Protein 7FDP (pdb70)

Secondary structure (DSSP, 8-state):
--S----S-SS---SSHHHHHHHHH--TT--SHHHHHHHHHHHHS-TTS--HHHHHHHHHGGGS-HHHHHHHHHHIIIIIHHHHHHHHHHHHHHHHSTT-HHHHHHHHHHHHHTTTGGGGGSSS-HHHHHHTHHHHHHHHHHHHHHHHHHHHTHHHHT--HHHHHHHHHHHHHHHHHHHHHHHHHHHHHHHHHHHSS-TTTHHHHHHHHHHHHIIIIIHHHHHHHHHHHHT-SSS------EEE---EE---HHHHHHHHS-GGG--TTTSPPEETTEEPPEEEEEEEEEEETTEEEEEEEEEEETT--EEEEE---SEEEEEE-TTPPEEEEEEE-SSS--EEEEEETTS-EEEEE--SSS-EEEE---SSEEEEEEEEE---GGGTTS--EEEEEEEE--/--S----S-SS---SSHHHHHHHHH-STT--SHHHHHHHHHHHHS-TTS--HHHHHHHHHGGGS-HHHHHHHHHHIIIIIHHHHHHHHHHHHHHHHSTT-HHHHHHHHHHHHHTTTGGGGGSSS-HHHHHHTHHHHHHHHHHHHHHHHHHHHTHHHHT--HHHHHHHHHHHHHHHHHHHHHHHHHHHHHHHHHHHHS-TTTHHHHHHHHHHHHIIIIIHHHHHHHHHHHHT-SSS------EEE---EE---HHHHHHHTS-GGG--TTTSPPEETTEEPPEEEEEEEEEEETTEEEEEEEEEEETTS-EEEEE---SEEEEEE-TTPPEEEEEEE-SSS--EEEEEETTS-EEEEE--SSS-EEEE---SSEEEEEEEEE---GGGTTS--EEEEEEEE---

Foldseek 3Di:
DFADDALEDQAFADLLLQVVQLQLAFPLVDPFLLVLLVVLLCRQPNPPDHGSLVVLCVRTVVRDDDVVSVLSVVCCVPVVVVLSVLSNVLSVCCVVPVADPVSLVSLLVSLVVLQCPLVSLQVDPLSSSLHCLLVSLVSLVSNLSSLLSCLVVVVRHVDDPVSNVVSLVSLVVSLVVQLVVLVVSLVVQLVSLCPRHDPQCSLQSLLSSQQSSQVRGVQSSQSSVVCSVVSGSGHNGFGLGKHKHGKPDGDDPVSNVQSNPPPVPHDPQQRADDDPNDGWAWFKKKWAWDADPNFTFTQWMWTATPVRDIDTAGFHHPDIDMDTCVPWFFAKWKFADDQATQKIKTATPVGDIDIGHDHPDPHMDMRHHDDFKTFRHKHWHDPDPVVPRGIRIMMTMIGGHD/DQADDAQEDQAAADLLLQVVLLQLQFVLVDDFLLVQLVVLLCRQPNPPDHGSLVVLCVRGVVRDDDVVSVLSVVCCVPPVVCLSVLSNVLSVCCVVDWLDPVSLVSLLVSLVVLQCPLVSQQPDDLSSSLHCLLVSLSSLCSNLSSLLSCLVVCVRNVDDPVSNVVSLVSLVVSLVVQQVVLVVSLVVQLVSLCPRHDPFCSLQSLLSSQQSSQVRPVQSSQSSVCCSVVSGSGHNGFGLGKRKHGKPDGDDPVSSVQSPPPPVPHDPQQRADDDPNHGWAWFKKKWDWDADPNFTFTQWIWTATPVRDIDIAGFDHPDIDMDTCVPWFFAKWKFADDQATAKIWTATPVGDIDIGHDHPDPHMDMRHHDDFKTFRHKHWHCPDPVVPRTIRIMMTMIGGHHD

Structure (mmCIF, N/CA/C/O backbone):
data_7FDP
#
_entry.id   7FDP
#
_cell.length_a   73.802
_cell.length_b   89.274
_cell.length_c   124.657
_cell.angle_alpha   90.000
_cell.angle_beta   90.000
_cell.angle_gamma   90.000
#
_symmetry.space_group_name_H-M   'P 21 21 21'
#
loop_
_entity.id
_entity.type
_entity.pdbx_description
1 polymer 'Insecticidal protein'
2 water water
#
loop_
_atom_site.group_PDB
_atom_site.id
_atom_site.type_symbol
_atom_site.label_atom_id
_atom_site.label_alt_id
_atom_site.label_comp_id
_atom_site.label_asym_id
_atom_site.label_entity_id
_atom_site.label_seq_id
_atom_site.pdbx_PDB_ins_code
_atom_site.Cartn_x
_atom_site.Cartn_y
_atom_site.Cartn_z
_atom_site.occupancy
_atom_site.B_iso_or_equiv
_atom_site.auth_seq_id
_atom_site.auth_comp_id
_atom_site.auth_asym_id
_atom_site.auth_atom_id
_atom_site.pdbx_PDB_model_num
ATOM 1 N N . ALA A 1 14 ? 3.35372 -22.52462 21.35994 1.000 50.26276 14 ALA A N 1
ATOM 2 C CA . ALA A 1 14 ? 1.95243 -22.90184 21.46821 1.000 48.27356 14 ALA A CA 1
ATOM 3 C C . ALA A 1 14 ? 1.27378 -22.15045 22.60749 1.000 56.20749 14 ALA A C 1
ATOM 4 O O . ALA A 1 14 ? 0.65928 -21.11202 22.38856 1.000 65.69402 14 ALA A O 1
ATOM 6 N N . ASN A 1 15 ? 1.39190 -22.67289 23.82320 1.000 48.68935 15 ASN A N 1
ATOM 7 C CA . ASN A 1 15 ? 0.68470 -22.12172 24.97245 1.000 50.88843 15 ASN A CA 1
ATOM 8 C C . ASN A 1 15 ? 1.59314 -21.68442 26.11180 1.000 42.04141 15 ASN A C 1
ATOM 9 O O . ASN A 1 15 ? 1.49895 -20.52572 26.52899 1.000 45.16613 15 ASN A O 1
ATOM 14 N N . GLU A 1 16 ? 2.46245 -22.56878 26.63320 1.000 35.74316 16 GLU A N 1
ATOM 15 C CA . GLU A 1 16 ? 3.29726 -22.23004 27.78693 1.000 31.95080 16 GLU A CA 1
ATOM 16 C C . GLU A 1 16 ? 4.20708 -21.05351 27.46451 1.000 28.76413 16 GLU A C 1
ATOM 17 O O . GLU A 1 16 ? 5.06339 -21.13456 26.57539 1.000 24.80316 16 GLU A O 1
ATOM 23 N N . TYR A 1 17 ? 4.05314 -19.97790 28.22573 1.000 24.82141 17 TYR A N 1
ATOM 24 C CA . TYR A 1 17 ? 4.80066 -18.76370 27.94756 1.000 24.20835 17 TYR A CA 1
ATOM 25 C C . TYR A 1 17 ? 6.29381 -18.95327 28.19483 1.000 21.80434 17 TYR A C 1
ATOM 26 O O . TYR A 1 17 ? 6.71160 -19.64898 29.12617 1.000 22.70352 17 TYR A O 1
ATOM 35 N N . ALA A 1 18 ? 7.09623 -18.29821 27.35811 1.000 21.15336 18 ALA A N 1
ATOM 36 C CA . ALA A 1 18 ? 8.54701 -18.28814 27.48273 1.000 22.91867 18 ALA A CA 1
ATOM 37 C C . ALA A 1 18 ? 9.03758 -16.88359 27.17362 1.000 19.40858 18 ALA A C 1
ATOM 38 O O . ALA A 1 18 ? 8.62104 -16.28818 26.17632 1.000 18.84640 18 ALA A O 1
ATOM 40 N N . VAL A 1 19 ? 9.90353 -16.35237 28.04081 1.000 23.25128 19 VAL A N 1
ATOM 41 C CA . VAL A 1 19 ? 10.39381 -14.98812 27.87456 1.000 17.68503 19 VAL A CA 1
ATOM 42 C C . VAL A 1 19 ? 11.13367 -14.87096 26.55072 1.000 18.67644 19 VAL A C 1
ATOM 43 O O . VAL A 1 19 ? 11.95764 -15.72525 26.19806 1.000 17.65887 19 VAL A O 1
ATOM 47 N N . LYS A 1 20 ? 10.82826 -13.81283 25.80162 1.000 17.42195 20 LYS A N 1
ATOM 48 C CA . LYS A 1 20 ? 11.36468 -13.61387 24.46313 1.000 19.05703 20 LYS A CA 1
ATOM 49 C C . LYS A 1 20 ? 12.47164 -12.57036 24.40592 1.000 17.67337 20 LYS A C 1
ATOM 50 O O . LYS A 1 20 ? 12.98858 -12.29722 23.31697 1.000 18.26398 20 LYS A O 1
ATOM 56 N N . THR A 1 21 ? 12.84786 -11.98023 25.54104 1.000 17.10525 21 THR A N 1
ATOM 57 C CA . THR A 1 21 ? 13.85194 -10.92226 25.56315 1.000 17.73053 21 THR A CA 1
ATOM 58 C C . THR A 1 21 ? 14.98649 -11.25810 26.52437 1.000 20.57559 21 THR A C 1
ATOM 59 O O . THR A 1 21 ? 15.06410 -12.38004 27.03572 1.000 19.74449 21 THR A O 1
ATOM 63 N N . SER A 1 22 ? 15.85552 -10.28266 26.78456 1.000 17.99965 22 SER A N 1
ATOM 64 C CA . SER A 1 22 ? 17.06671 -10.52713 27.55765 1.000 23.19238 22 SER A CA 1
ATOM 65 C C . SER A 1 22 ? 16.74184 -10.94742 28.98589 1.000 19.82544 22 SER A C 1
ATOM 66 O O . SER A 1 22 ? 15.80101 -10.44157 29.60304 1.000 21.16994 22 SER A O 1
ATOM 69 N N . ALA A 1 23 ? 17.53936 -11.88098 29.51388 1.000 19.60420 23 ALA A N 1
ATOM 70 C CA . ALA A 1 23 ? 17.35882 -12.30746 30.89776 1.000 24.26221 23 ALA A CA 1
ATOM 71 C C . ALA A 1 23 ? 17.68823 -11.18936 31.87788 1.000 23.87580 23 ALA A C 1
ATOM 72 O O . ALA A 1 23 ? 17.09855 -11.12456 32.96235 1.000 27.07015 23 ALA A O 1
ATOM 74 N N . LEU A 1 24 ? 18.61352 -10.30699 31.51752 1.000 22.61598 24 LEU A N 1
ATOM 75 C CA . LEU A 1 24 ? 19.00863 -9.17702 32.34356 1.000 22.85866 24 LEU A CA 1
ATOM 76 C C . LEU A 1 24 ? 18.52997 -7.87835 31.70719 1.000 22.55246 24 LEU A C 1
ATOM 77 O O . LEU A 1 24 ? 18.08239 -7.84693 30.55905 1.000 29.74388 24 LEU A O 1
ATOM 82 N N . GLU A 1 25 ? 18.63534 -6.79520 32.46945 1.000 21.40637 25 GLU A N 1
ATOM 83 C CA . GLU A 1 25 ? 18.09413 -5.50346 32.07139 1.000 21.06474 25 GLU A CA 1
ATOM 84 C C . GLU A 1 25 ? 19.21796 -4.59687 31.58614 1.000 23.02615 25 GLU A C 1
ATOM 85 O O . GLU A 1 25 ? 20.26382 -4.48807 32.23527 1.000 23.36104 25 GLU A O 1
ATOM 91 N N . TRP A 1 26 ? 18.98783 -3.94025 30.45255 1.000 19.00657 26 TRP A N 1
ATOM 92 C CA . TRP A 1 26 ? 20.00869 -3.15825 29.77437 1.000 21.99303 26 TRP A CA 1
ATOM 93 C C . TRP A 1 26 ? 19.34436 -1.95132 29.13373 1.000 21.66343 26 TRP A C 1
ATOM 94 O O . TRP A 1 26 ? 18.12990 -1.92780 28.92805 1.000 20.36424 26 TRP A O 1
ATOM 105 N N . ASP A 1 27 ? 20.15692 -0.95282 28.80091 1.000 22.37862 27 ASP A N 1
ATOM 106 C CA . ASP A 1 27 ? 19.66444 0.22465 28.09435 1.000 20.90961 27 ASP A CA 1
ATOM 107 C C . ASP A 1 27 ? 20.80526 0.83303 27.29825 1.000 21.33233 27 ASP A C 1
ATOM 108 O O . ASP A 1 27 ? 21.78515 1.30644 27.88031 1.000 24.69970 27 ASP A O 1
ATOM 113 N N . VAL A 1 28 ? 20.67209 0.81464 25.97306 1.000 20.17268 28 VAL A N 1
ATOM 114 C CA . VAL A 1 28 ? 21.63944 1.46672 25.09884 1.000 22.87990 28 VAL A CA 1
ATOM 115 C C . VAL A 1 28 ? 21.27025 2.92852 24.85790 1.000 22.85410 28 VAL A C 1
ATOM 116 O O . VAL A 1 28 ? 22.13761 3.73202 24.47986 1.000 22.01802 28 VAL A O 1
ATOM 120 N N . THR A 1 29 ? 20.02132 3.30867 25.12159 1.000 22.59218 29 THR A N 1
ATOM 121 C CA . THR A 1 29 ? 19.53147 4.65122 24.84961 1.000 20.98025 29 THR A CA 1
ATOM 122 C C . THR A 1 29 ? 19.51272 5.50643 26.11917 1.000 20.16007 29 THR A C 1
ATOM 123 O O . THR A 1 29 ? 18.91911 6.58910 26.13213 1.000 23.33171 29 THR A O 1
ATOM 127 N N . ASP A 1 30 ? 20.17643 5.05240 27.18725 1.000 23.32233 30 ASP A N 1
ATOM 128 C CA . ASP A 1 30 ? 20.11266 5.77205 28.45674 1.000 23.72036 30 ASP A CA 1
ATOM 129 C C . ASP A 1 30 ? 20.83424 7.11394 28.39570 1.000 23.11479 30 ASP A C 1
ATOM 130 O O . ASP A 1 30 ? 20.42360 8.06345 29.07214 1.000 20.83746 30 ASP A O 1
ATOM 135 N N . ILE A 1 31 ? 21.90744 7.21394 27.60846 1.000 22.44822 31 ILE A N 1
ATOM 136 C CA . ILE A 1 31 ? 22.58763 8.49724 27.45382 1.000 25.41346 31 ILE A CA 1
ATOM 137 C C . ILE A 1 31 ? 21.67294 9.50338 26.76440 1.000 23.93392 31 ILE A C 1
ATOM 138 O O . ILE A 1 31 ? 21.65087 10.68971 27.11621 1.000 22.93661 31 ILE A O 1
ATOM 143 N N . VAL A 1 32 ? 20.89035 9.04321 25.78676 1.000 22.64632 32 VAL A N 1
ATOM 144 C CA . VAL A 1 32 ? 19.93337 9.92124 25.11893 1.000 21.89651 32 VAL A CA 1
ATOM 145 C C . VAL A 1 32 ? 18.86577 10.38700 26.10118 1.000 21.71924 32 VAL A C 1
ATOM 146 O O . VAL A 1 32 ? 18.58451 11.58537 26.21428 1.000 20.30459 32 VAL A O 1
ATOM 150 N N . LYS A 1 33 ? 18.25955 9.44311 26.83050 1.000 21.34363 33 LYS A N 1
ATOM 151 C CA . LYS A 1 33 ? 17.19707 9.79189 27.77108 1.000 23.89856 33 LYS A CA 1
ATOM 152 C C . LYS A 1 33 ? 17.67857 10.79752 28.80816 1.000 21.87255 33 LYS A C 1
ATOM 153 O O . LYS A 1 33 ? 16.97086 11.76103 29.12429 1.000 22.11024 33 LYS A O 1
ATOM 159 N N . ASN A 1 34 ? 18.87969 10.58763 29.34998 1.000 21.79439 34 ASN A N 1
ATOM 160 C CA . ASN A 1 34 ? 19.39490 11.47661 30.38552 1.000 22.02196 34 ASN A CA 1
ATOM 161 C C . ASN A 1 34 ? 19.56069 12.89788 29.86099 1.000 24.44908 34 ASN A C 1
ATOM 162 O O . ASN A 1 34 ? 19.12237 13.86304 30.49876 1.000 24.20191 34 ASN A O 1
ATOM 167 N N . ALA A 1 35 ? 20.20143 13.04574 28.69849 1.000 23.24701 35 ALA A N 1
ATOM 168 C CA . ALA A 1 35 ? 20.37848 14.37120 28.11394 1.000 22.86072 35 ALA A CA 1
ATOM 169 C C . ALA A 1 35 ? 19.03663 15.05313 27.86439 1.000 23.25577 35 ALA A C 1
ATOM 170 O O . ALA A 1 35 ? 18.89406 16.25882 28.09869 1.000 23.57761 35 ALA A O 1
ATOM 172 N N . ILE A 1 36 ? 18.03508 14.29438 27.40950 1.000 20.04406 36 ILE A N 1
ATOM 173 C CA . ILE A 1 36 ? 16.74369 14.89037 27.07378 1.000 25.47697 36 ILE A CA 1
ATOM 174 C C . ILE A 1 36 ? 16.04036 15.39756 28.32839 1.000 24.55698 36 ILE A C 1
ATOM 175 O O . ILE A 1 36 ? 15.56162 16.53663 28.36943 1.000 24.95353 36 ILE A O 1
ATOM 180 N N . ILE A 1 37 ? 15.96009 14.56155 29.36945 1.000 23.23171 37 ILE A N 1
ATOM 181 C CA . ILE A 1 37 ? 15.25284 14.96811 30.58123 1.000 24.01485 37 ILE A CA 1
ATOM 182 C C . ILE A 1 37 ? 15.99758 16.06074 31.33668 1.000 28.19511 37 ILE A C 1
ATOM 183 O O . ILE A 1 37 ? 15.40651 16.72329 32.19736 1.000 28.17360 37 ILE A O 1
ATOM 188 N N . GLY A 1 38 ? 17.28526 16.26890 31.04299 1.000 26.91208 38 GLY A N 1
ATOM 189 C CA . GLY A 1 38 ? 18.00121 17.39359 31.61719 1.000 26.09594 38 GLY A CA 1
ATOM 190 C C . GLY A 1 38 ? 17.80276 18.70165 30.88080 1.000 27.41640 38 GLY A C 1
ATOM 191 O O . GLY A 1 38 ? 18.03722 19.76781 31.45884 1.000 28.59283 38 GLY A O 1
ATOM 192 N N . GLY A 1 39 ? 17.37790 18.64474 29.62498 1.000 24.54813 39 GLY A N 1
ATOM 193 C CA . GLY A 1 39 ? 17.14736 19.83454 28.83448 1.000 28.76155 39 GLY A CA 1
ATOM 194 C C . GLY A 1 39 ? 18.42009 20.37877 28.20826 1.000 25.78754 39 GLY A C 1
ATOM 195 O O . GLY A 1 39 ? 19.53946 20.05426 28.60311 1.000 28.07262 39 GLY A O 1
ATOM 196 N N . ILE A 1 40 ? 18.23292 21.22876 27.19958 1.000 26.57018 40 ILE A N 1
ATOM 197 C CA . ILE A 1 40 ? 19.35818 21.87469 26.53215 1.000 24.91302 40 ILE A CA 1
ATOM 198 C C . ILE A 1 40 ? 19.15242 23.38403 26.52467 1.000 25.60318 40 ILE A C 1
ATOM 199 O O . ILE A 1 40 ? 19.30297 24.04131 25.48753 1.000 27.53279 40 ILE A O 1
ATOM 204 N N . SER A 1 41 ? 18.81648 23.94606 27.68813 1.000 25.25533 41 SER A N 1
ATOM 205 C CA . SER A 1 41 ? 18.68792 25.39347 27.80460 1.000 24.99871 41 SER A CA 1
ATOM 206 C C . SER A 1 41 ? 20.00193 26.11241 27.52633 1.000 25.87626 41 SER A C 1
ATOM 207 O O . SER A 1 41 ? 19.98667 27.30157 27.19236 1.000 23.29397 41 SER A O 1
ATOM 210 N N . PHE A 1 42 ? 21.13358 25.41929 27.65204 1.000 27.33983 42 PHE A N 1
ATOM 211 C CA . PHE A 1 42 ? 22.44527 25.99468 27.37862 1.000 27.24524 42 PHE A CA 1
ATOM 212 C C . PHE A 1 42 ? 22.74520 26.11421 25.88866 1.000 30.30044 42 PHE A C 1
ATOM 213 O O . PHE A 1 42 ? 23.80022 26.64638 25.52831 1.000 31.84080 42 PHE A O 1
ATOM 221 N N . ILE A 1 43 ? 21.85744 25.63362 25.02312 1.000 29.61691 43 ILE A N 1
ATOM 222 C CA . ILE A 1 43 ? 22.03974 25.72671 23.57670 1.000 31.04467 43 ILE A CA 1
ATOM 223 C C . ILE A 1 43 ? 20.96892 26.65271 23.01320 1.000 35.76021 43 ILE A C 1
ATOM 224 O O . ILE A 1 43 ? 19.83138 26.21676 22.78569 1.000 40.35802 43 ILE A O 1
ATOM 229 N N . PRO A 1 44 ? 21.27825 27.92558 22.77419 1.000 52.84717 44 PRO A N 1
ATOM 230 C CA . PRO A 1 44 ? 20.24196 28.86170 22.31906 1.000 55.79862 44 PRO A CA 1
ATOM 231 C C . PRO A 1 44 ? 19.95123 28.76720 20.82795 1.000 57.57323 44 PRO A C 1
ATOM 232 O O . PRO A 1 44 ? 18.81792 29.00823 20.39859 1.000 57.96009 44 PRO A O 1
ATOM 236 N N . SER A 1 45 ? 20.95675 28.41332 20.03116 1.000 35.98889 45 SER A N 1
ATOM 237 C CA . SER A 1 45 ? 20.83087 28.42918 18.58033 1.000 33.17255 45 SER A CA 1
ATOM 238 C C . SER A 1 45 ? 20.35033 27.08005 18.05819 1.000 31.64758 45 SER A C 1
ATOM 239 O O . SER A 1 45 ? 20.73788 26.02545 18.57031 1.000 28.22196 45 SER A O 1
ATOM 242 N N . VAL A 1 46 ? 19.50733 27.12323 17.02165 1.000 29.97067 46 VAL A N 1
ATOM 243 C CA . VAL A 1 46 ? 18.86280 25.90420 16.54037 1.000 26.72900 46 VAL A CA 1
ATOM 244 C C . VAL A 1 46 ? 19.85943 24.99461 15.83254 1.000 23.27779 46 VAL A C 1
ATOM 245 O O . VAL A 1 46 ? 19.75777 23.76533 15.92837 1.000 20.89232 46 VAL A O 1
ATOM 249 N N . GLY A 1 47 ? 20.83387 25.56741 15.12642 1.000 23.75979 47 GLY A N 1
ATOM 250 C CA . GLY A 1 47 ? 21.86458 24.79926 14.46845 1.000 24.27003 47 GLY A CA 1
ATOM 251 C C . GLY A 1 47 ? 22.60932 23.89422 15.42922 1.000 26.14177 47 GLY A C 1
ATOM 252 O O . GLY A 1 47 ? 22.62948 22.66855 15.27337 1.000 22.53937 47 GLY A O 1
ATOM 253 N N . PRO A 1 48 ? 23.24857 24.48788 16.44186 1.000 27.70565 48 PRO A N 1
ATOM 254 C CA . PRO A 1 48 ? 23.86614 23.66695 17.49706 1.000 24.05550 48 PRO A CA 1
ATOM 255 C C . PRO A 1 48 ? 22.88677 22.74199 18.19772 1.000 22.23955 48 PRO A C 1
ATOM 256 O O . PRO A 1 48 ? 23.27779 21.64703 18.62106 1.000 22.06298 48 PRO A O 1
ATOM 260 N N . ALA A 1 49 ? 21.62269 23.14758 18.33750 1.000 22.51577 49 ALA A N 1
ATOM 261 C CA . ALA A 1 49 ? 20.64312 22.27999 18.98204 1.000 21.25818 49 ALA A CA 1
ATOM 262 C C . ALA A 1 49 ? 20.40163 21.01824 18.16396 1.000 18.83806 49 ALA A C 1
ATOM 263 O O . ALA A 1 49 ? 20.35311 19.91446 18.71907 1.000 20.74899 49 ALA A O 1
ATOM 265 N N . ILE A 1 50 ? 20.25456 21.15913 16.84404 1.000 21.29197 50 ILE A N 1
ATOM 266 C CA . ILE A 1 50 ? 20.07591 19.98973 15.98761 1.000 21.32789 50 ILE A CA 1
ATOM 267 C C . ILE A 1 50 ? 21.34649 19.14872 15.96454 1.000 22.03971 50 ILE A C 1
ATOM 268 O O . ILE A 1 50 ? 21.29173 17.91261 15.98305 1.000 18.32598 50 ILE A O 1
ATOM 273 N N . SER A 1 51 ? 22.50988 19.80102 15.92693 1.000 23.06034 51 SER A N 1
ATOM 274 C CA . SER A 1 51 ? 23.76599 19.05897 15.96649 1.000 21.63436 51 SER A CA 1
ATOM 275 C C . SER A 1 51 ? 23.91265 18.29845 17.27844 1.000 20.97156 51 SER A C 1
ATOM 276 O O . SER A 1 51 ? 24.42955 17.17573 17.29875 1.000 21.69661 51 SER A O 1
ATOM 279 N N . PHE A 1 52 ? 23.45470 18.89022 18.38520 1.000 21.96344 52 PHE A N 1
ATOM 280 C CA . PHE A 1 52 ? 23.51248 18.19668 19.66774 1.000 20.97899 52 PHE A CA 1
ATOM 281 C C . PHE A 1 52 ? 22.64958 16.94192 19.64997 1.000 22.30520 52 PHE A C 1
ATOM 282 O O . PHE A 1 52 ? 23.01740 15.91635 20.23605 1.000 23.31260 52 PHE A O 1
ATOM 290 N N . LEU A 1 53 ? 21.49152 17.00660 18.98889 1.000 20.77035 53 LEU A N 1
ATOM 291 C CA . LEU A 1 53 ? 20.66883 15.81253 18.82835 1.000 20.17443 53 LEU A CA 1
ATOM 292 C C . LEU A 1 53 ? 21.39407 14.75640 18.00553 1.000 19.72889 53 LEU A C 1
ATOM 293 O O . LEU A 1 53 ? 21.38059 13.57016 18.35471 1.000 18.67494 53 LEU A O 1
ATOM 298 N N . VAL A 1 54 ? 22.03547 15.17163 16.90809 1.000 19.46050 54 VAL A N 1
ATOM 299 C CA . VAL A 1 54 ? 22.76499 14.22779 16.06367 1.000 23.49203 54 VAL A CA 1
ATOM 300 C C . VAL A 1 54 ? 23.84582 13.51832 16.86899 1.000 20.75984 54 VAL A C 1
ATOM 301 O O . VAL A 1 54 ? 24.08371 12.31722 16.69413 1.000 19.93034 54 VAL A O 1
ATOM 305 N N . GLY A 1 55 ? 24.50704 14.24516 17.77328 1.000 19.12454 55 GLY A N 1
ATOM 306 C CA . GLY A 1 55 ? 25.53051 13.64625 18.61078 1.000 22.80171 55 GLY A CA 1
ATOM 307 C C . GLY A 1 55 ? 25.00005 12.64071 19.61033 1.000 24.66757 55 GLY A C 1
ATOM 308 O O . GLY A 1 55 ? 25.77670 11.82946 20.12777 1.000 25.91801 55 GLY A O 1
ATOM 309 N N . LEU A 1 56 ? 23.69521 12.67363 19.89272 1.000 21.34191 56 LEU A N 1
ATOM 310 C CA . LEU A 1 56 ? 23.10356 11.71931 20.82515 1.000 23.10509 56 LEU A CA 1
ATOM 311 C C . LEU A 1 56 ? 22.78787 10.39311 20.14221 1.000 21.70285 56 LEU A C 1
ATOM 312 O O . LEU A 1 56 ? 23.10909 9.32278 20.67026 1.000 16.60184 56 LEU A O 1
ATOM 317 N N . PHE A 1 57 ? 22.15004 10.44662 18.97093 1.000 19.94442 57 PHE A N 1
ATOM 318 C CA . PHE A 1 57 ? 21.70010 9.24251 18.28161 1.000 18.85382 57 PHE A CA 1
ATOM 319 C C . PHE A 1 57 ? 22.77007 8.63728 17.38595 1.000 21.97126 57 PHE A C 1
ATOM 320 O O . PHE A 1 57 ? 22.78326 7.41665 17.18898 1.000 21.74238 57 PHE A O 1
ATOM 328 N N . TRP A 1 58 ? 23.65960 9.46065 16.83040 1.000 20.23957 58 TRP A N 1
ATOM 329 C CA . TRP A 1 58 ? 24.77908 9.00146 16.01146 1.000 23.25198 58 TRP A CA 1
ATOM 330 C C . TRP A 1 58 ? 26.07176 9.53872 16.61642 1.000 25.47445 58 TRP A C 1
ATOM 331 O O . TRP A 1 58 ? 26.70436 10.43934 16.04897 1.000 24.84467 58 TRP A O 1
ATOM 342 N N . PRO A 1 59 ? 26.49325 9.00527 17.76470 1.000 24.18050 59 PRO A N 1
ATOM 343 C CA . PRO A 1 59 ? 27.67585 9.55357 18.43958 1.000 28.56944 59 PRO A CA 1
ATOM 344 C C . PRO A 1 59 ? 28.90970 9.46231 17.55493 1.000 30.94795 59 PRO A C 1
ATOM 345 O O . PRO A 1 59 ? 29.09661 8.49641 16.81215 1.000 29.98802 59 PRO A O 1
ATOM 349 N N . GLN A 1 60 ? 29.74924 10.49067 17.63921 1.000 31.47663 60 GLN A N 1
ATOM 350 C CA . GLN A 1 60 ? 30.90552 10.58663 16.76032 1.000 36.09754 60 GLN A CA 1
ATOM 351 C C . GLN A 1 60 ? 31.88143 9.44738 17.02245 1.000 34.23899 60 GLN A C 1
ATOM 352 O O . GLN A 1 60 ? 32.15565 9.09285 18.17268 1.000 32.86647 60 GLN A O 1
ATOM 358 N N . SER A 1 61 ? 32.38743 8.86114 15.93554 1.000 33.64702 61 SER A N 1
ATOM 359 C CA . SER A 1 61 ? 33.40911 7.81548 15.98950 1.000 37.51634 61 SER A CA 1
ATOM 360 C C . SER A 1 61 ? 32.94006 6.59679 16.77976 1.000 39.21519 61 SER A C 1
ATOM 361 O O . SER A 1 61 ? 33.74697 5.88433 17.38114 1.000 37.46342 61 SER A O 1
ATOM 364 N N . LYS A 1 62 ? 31.63285 6.34736 16.78026 1.000 33.76025 62 LYS A N 1
ATOM 365 C CA . LYS A 1 62 ? 31.04988 5.20947 17.47236 1.000 31.59359 62 LYS A CA 1
ATOM 366 C C . LYS A 1 62 ? 29.89577 4.67111 16.64198 1.000 29.45418 62 LYS A C 1
ATOM 367 O O . LYS A 1 62 ? 29.47109 5.28041 15.65668 1.000 30.54493 62 LYS A O 1
ATOM 373 N N . GLU A 1 63 ? 29.38397 3.51626 17.05213 1.000 28.76242 63 GLU A N 1
ATOM 374 C CA . GLU A 1 63 ? 28.16597 2.99734 16.45242 1.000 25.82652 63 GLU A CA 1
ATOM 375 C C . GLU A 1 63 ? 26.97086 3.82342 16.91644 1.000 24.01262 63 GLU A C 1
ATOM 376 O O . GLU A 1 63 ? 26.94637 4.34324 18.03504 1.000 23.64114 63 GLU A O 1
ATOM 382 N N . ASN A 1 64 ? 25.97839 3.96145 16.03982 1.000 25.61688 64 ASN A N 1
ATOM 383 C CA . ASN A 1 64 ? 24.78412 4.69427 16.42887 1.000 21.96182 64 ASN A CA 1
ATOM 384 C C . ASN A 1 64 ? 23.93368 3.84639 17.37622 1.000 20.45140 64 ASN A C 1
ATOM 385 O O . ASN A 1 64 ? 24.21354 2.67119 17.62575 1.000 21.68655 64 ASN A O 1
ATOM 390 N N . ILE A 1 65 ? 22.88034 4.46498 17.91349 1.000 19.30344 65 ILE A N 1
ATOM 391 C CA . ILE A 1 65 ? 22.08648 3.81444 18.95265 1.000 19.48196 65 ILE A CA 1
ATOM 392 C C . ILE A 1 65 ? 21.36581 2.58847 18.40165 1.000 17.98809 65 ILE A C 1
ATOM 393 O O . ILE A 1 65 ? 21.24116 1.56711 19.08911 1.000 19.40472 65 ILE A O 1
ATOM 398 N N . TRP A 1 66 ? 20.88703 2.66136 17.15733 1.000 16.95948 66 TRP A N 1
ATOM 399 C CA . TRP A 1 66 ? 20.20488 1.51569 16.55936 1.000 19.03903 66 TRP A CA 1
ATOM 400 C C . TRP A 1 66 ? 21.14168 0.31920 16.44283 1.000 19.11523 66 TRP A C 1
ATOM 401 O O . TRP A 1 66 ? 20.77524 -0.80788 16.79726 1.000 17.27746 66 TRP A O 1
ATOM 412 N N . GLU A 1 67 ? 22.36067 0.54935 15.94459 1.000 17.44266 67 GLU A N 1
ATOM 413 C CA . GLU A 1 67 ? 23.34599 -0.52396 15.86145 1.000 18.49168 67 GLU A CA 1
ATOM 414 C C . GLU A 1 67 ? 23.68328 -1.06703 17.24503 1.000 18.08726 67 GLU A C 1
ATOM 415 O O . GLU A 1 67 ? 23.85206 -2.27899 17.42008 1.000 17.98758 67 GLU A O 1
ATOM 421 N N . GLY A 1 68 ? 23.78316 -0.18358 18.24144 1.000 16.06827 68 GLY A N 1
ATOM 422 C CA . GLY A 1 68 ? 24.07043 -0.63637 19.59363 1.000 17.29267 68 GLY A CA 1
ATOM 423 C C . GLY A 1 68 ? 22.97071 -1.50959 20.16892 1.000 18.60362 68 GLY A C 1
ATOM 424 O O . GLY A 1 68 ? 23.24273 -2.46785 20.89634 1.000 16.36520 68 GLY A O 1
ATOM 425 N N . ILE A 1 69 ? 21.71249 -1.19158 19.85421 1.000 17.84261 69 ILE A N 1
ATOM 426 C CA . ILE A 1 69 ? 20.61186 -2.04584 20.28906 1.000 18.00752 69 ILE A CA 1
ATOM 427 C C . ILE A 1 69 ? 20.68802 -3.40226 19.59845 1.000 18.89582 69 ILE A C 1
ATOM 428 O O . ILE A 1 69 ? 20.51069 -4.44842 20.23446 1.000 17.91086 69 ILE A O 1
ATOM 433 N N . VAL A 1 70 ? 20.96564 -3.40757 18.29188 1.000 19.37118 70 VAL A N 1
ATOM 434 C CA . VAL A 1 70 ? 21.04612 -4.66274 17.54653 1.000 19.87007 70 VAL A CA 1
ATOM 435 C C . VAL A 1 70 ? 22.10021 -5.58158 18.15152 1.000 22.66301 70 VAL A C 1
ATOM 436 O O . VAL A 1 70 ? 21.86738 -6.78354 18.32840 1.000 22.35211 70 VAL A O 1
ATOM 440 N N . LYS A 1 71 ? 23.26679 -5.03044 18.49899 1.000 19.79301 71 LYS A N 1
ATOM 441 C CA . LYS A 1 71 ? 24.32751 -5.85569 19.06822 1.000 24.04540 71 LYS A CA 1
ATOM 442 C C . LYS A 1 71 ? 23.90056 -6.50231 20.38006 1.000 23.72647 71 LYS A C 1
ATOM 443 O O . LYS A 1 71 ? 24.41692 -7.56381 20.74461 1.000 31.34607 71 LYS A O 1
ATOM 449 N N . GLN A 1 72 ? 22.95480 -5.89246 21.09246 1.000 23.90225 72 GLN A N 1
ATOM 450 C CA . GLN A 1 72 ? 22.51525 -6.43755 22.37099 1.000 24.97105 72 GLN A CA 1
ATOM 451 C C . GLN A 1 72 ? 21.48100 -7.54842 22.21279 1.000 25.87665 72 GLN A C 1
ATOM 452 O O . GLN A 1 72 ? 21.44618 -8.47419 23.03161 1.000 26.13689 72 GLN A O 1
ATOM 458 N N . ILE A 1 73 ? 20.64256 -7.48620 21.17874 1.000 21.62446 73 ILE A N 1
ATOM 459 C CA . ILE A 1 73 ? 19.47534 -8.35281 21.06822 1.000 23.22392 73 ILE A CA 1
ATOM 460 C C . ILE A 1 73 ? 19.54361 -9.30857 19.88768 1.000 23.50087 73 ILE A C 1
ATOM 461 O O . ILE A 1 73 ? 18.65087 -10.14979 19.74362 1.000 24.35408 73 ILE A O 1
ATOM 466 N N . GLU A 1 74 ? 20.56835 -9.21362 19.03650 1.000 22.13427 74 GLU A N 1
ATOM 467 C CA . GLU A 1 74 ? 20.53374 -9.95515 17.77687 1.000 22.81345 74 GLU A CA 1
ATOM 468 C C . GLU A 1 74 ? 20.58884 -11.46285 17.98957 1.000 24.59067 74 GLU A C 1
ATOM 469 O O . GLU A 1 74 ? 20.10117 -12.21958 17.14221 1.000 24.31281 74 GLU A O 1
ATOM 475 N N . ARG A 1 75 ? 21.16560 -11.92035 19.10378 1.000 25.74075 75 ARG A N 1
ATOM 476 C CA . ARG A 1 75 ? 21.24212 -13.35507 19.35946 1.000 23.83484 75 ARG A CA 1
ATOM 477 C C . ARG A 1 75 ? 19.86471 -13.98851 19.51314 1.000 24.17662 75 ARG A C 1
ATOM 478 O O . ARG A 1 75 ? 19.72993 -15.20488 19.33965 1.000 22.47438 75 ARG A O 1
ATOM 486 N N . MET A 1 76 ? 18.84046 -13.19103 19.81736 1.000 23.14800 76 MET A N 1
ATOM 487 C CA . MET A 1 76 ? 17.48869 -13.68571 20.03306 1.000 22.26320 76 MET A CA 1
ATOM 488 C C . MET A 1 76 ? 16.55318 -13.42041 18.86079 1.000 22.49533 76 MET A C 1
ATOM 489 O O . MET A 1 76 ? 15.40956 -13.88710 18.88592 1.000 21.24414 76 MET A O 1
ATOM 494 N N . ILE A 1 77 ? 17.00632 -12.70051 17.83891 1.000 23.10591 77 ILE A N 1
ATOM 495 C CA . ILE A 1 77 ? 16.16736 -12.34394 16.69973 1.000 22.86438 77 ILE A CA 1
ATOM 496 C C . ILE A 1 77 ? 16.29934 -13.41409 15.62400 1.000 22.33522 77 ILE A C 1
ATOM 497 O O . ILE A 1 77 ? 17.41473 -13.80273 15.25683 1.000 21.73240 77 ILE A O 1
ATOM 502 N N . GLU A 1 78 ? 15.15842 -13.88784 15.12011 1.000 20.49713 78 GLU A N 1
ATOM 503 C CA . GLU A 1 78 ? 15.14060 -14.81897 13.99819 1.000 20.19067 78 GLU A CA 1
ATOM 504 C C . GLU A 1 78 ? 15.89482 -14.22515 12.81003 1.000 22.10218 78 GLU A C 1
ATOM 505 O O . GLU A 1 78 ? 15.86983 -13.01476 12.57142 1.000 20.85483 78 GLU A O 1
ATOM 511 N N . GLU A 1 79 ? 16.56732 -15.10111 12.05557 1.000 23.31216 79 GLU A N 1
ATOM 512 C CA . GLU A 1 79 ? 17.58935 -14.64995 11.11226 1.000 23.64364 79 GLU A CA 1
ATOM 513 C C . GLU A 1 79 ? 17.00356 -13.79786 9.99228 1.000 20.27268 79 GLU A C 1
ATOM 514 O O . GLU A 1 79 ? 17.57374 -12.76009 9.63654 1.000 23.05281 79 GLU A O 1
ATOM 520 N N . SER A 1 80 ? 15.87740 -14.22113 9.41237 1.000 20.51423 80 SER A N 1
ATOM 521 C CA . SER A 1 80 ? 15.30621 -13.46690 8.30009 1.000 22.68728 80 SER A CA 1
ATOM 522 C C . SER A 1 80 ? 14.85361 -12.08287 8.75023 1.000 22.72762 80 SER A C 1
ATOM 523 O O . SER A 1 80 ? 15.04003 -11.09536 8.02892 1.000 23.34486 80 SER A O 1
ATOM 526 N N . ALA A 1 81 ? 14.27170 -11.98800 9.94757 1.000 19.75978 81 ALA A N 1
ATOM 527 C CA . ALA A 1 81 ? 13.89994 -10.68316 10.48339 1.000 21.45194 81 ALA A CA 1
ATOM 528 C C . ALA A 1 81 ? 15.13079 -9.83515 10.78033 1.000 21.90385 81 ALA A C 1
ATOM 529 O O . ALA A 1 81 ? 15.12919 -8.62425 10.53018 1.000 20.74248 81 ALA A O 1
ATOM 531 N N . LEU A 1 82 ? 16.19272 -10.45349 11.30970 1.000 20.44148 82 LEU A N 1
ATOM 532 C CA . LEU A 1 82 ? 17.40101 -9.70184 11.63870 1.000 19.26217 82 LEU A CA 1
ATOM 533 C C . LEU A 1 82 ? 18.04933 -9.11977 10.38900 1.000 21.19199 82 LEU A C 1
ATOM 534 O O . LEU A 1 82 ? 18.55530 -7.99108 10.41340 1.000 22.18860 82 LEU A O 1
ATOM 539 N N . LYS A 1 83 ? 18.04570 -9.87356 9.28580 1.000 19.65414 83 LYS A N 1
ATOM 540 C CA . LYS A 1 83 ? 18.62311 -9.36273 8.04485 1.000 21.72348 83 LYS A CA 1
ATOM 541 C C . LYS A 1 83 ? 17.85410 -8.14732 7.54069 1.000 22.26567 83 LYS A C 1
ATOM 542 O O . LYS A 1 83 ? 18.45422 -7.17548 7.06289 1.000 20.60012 83 LYS A O 1
ATOM 548 N N . THR A 1 84 ? 16.52257 -8.18208 7.64226 1.000 21.50635 84 THR A N 1
ATOM 549 C CA . THR A 1 84 ? 15.72321 -7.02133 7.26585 1.000 21.15669 84 THR A CA 1
ATOM 550 C C . THR A 1 84 ? 16.04367 -5.82324 8.15146 1.000 19.76636 84 THR A C 1
ATOM 551 O O . THR A 1 84 ? 16.16278 -4.69338 7.66266 1.000 19.01964 84 THR A O 1
ATOM 555 N N . ILE A 1 85 ? 16.19968 -6.05389 9.45641 1.000 18.55859 85 ILE A N 1
ATOM 556 C CA . ILE A 1 85 ? 16.47029 -4.95827 10.38479 1.000 20.13407 85 ILE A CA 1
ATOM 557 C C . ILE A 1 85 ? 17.81708 -4.31663 10.07228 1.000 20.58954 85 ILE A C 1
ATOM 558 O O . ILE A 1 85 ? 17.94586 -3.08686 10.03469 1.000 20.77144 85 ILE A O 1
ATOM 563 N N . LYS A 1 86 ? 18.84099 -5.14259 9.83767 1.000 19.20085 86 LYS A N 1
ATOM 564 C CA . LYS A 1 86 ? 20.16126 -4.60703 9.52431 1.000 19.75717 86 LYS A CA 1
ATOM 565 C C . LYS A 1 86 ? 20.15391 -3.83854 8.21014 1.000 21.02688 86 LYS A C 1
ATOM 566 O O . LYS A 1 86 ? 20.89109 -2.85735 8.06124 1.000 21.81858 86 LYS A O 1
ATOM 572 N N . GLY A 1 87 ? 19.32784 -4.26029 7.25130 1.000 21.26968 87 GLY A N 1
ATOM 573 C CA . GLY A 1 87 ? 19.21902 -3.51527 6.00906 1.000 23.14776 87 GLY A CA 1
ATOM 574 C C . GLY A 1 87 ? 18.61787 -2.13810 6.21220 1.000 22.26857 87 GLY A C 1
ATOM 575 O O . GLY A 1 87 ? 19.02317 -1.17235 5.55918 1.000 24.34483 87 GLY A O 1
ATOM 576 N N . ILE A 1 88 ? 17.64360 -2.02837 7.12016 1.000 22.72723 88 ILE A N 1
ATOM 577 C CA . ILE A 1 88 ? 17.05246 -0.72903 7.43150 1.000 23.30920 88 ILE A CA 1
ATOM 578 C C . ILE A 1 88 ? 18.10143 0.20468 8.02080 1.000 22.75860 88 ILE A C 1
ATOM 579 O O . ILE A 1 88 ? 18.19264 1.37955 7.64316 1.000 22.59785 88 ILE A O 1
ATOM 584 N N . LEU A 1 89 ? 18.91211 -0.30304 8.95290 1.000 19.78835 89 LEU A N 1
ATOM 585 C CA . LEU A 1 89 ? 19.96367 0.51604 9.54692 1.000 21.33667 89 LEU A CA 1
ATOM 586 C C . LEU A 1 89 ? 20.99513 0.92884 8.50681 1.000 22.08200 89 LEU A C 1
ATOM 587 O O . LEU A 1 89 ? 21.51735 2.04948 8.54804 1.000 21.85839 89 LEU A O 1
ATOM 592 N N . ALA A 1 90 ? 21.30349 0.03366 7.56592 1.000 19.96236 90 ALA A N 1
ATOM 593 C CA . ALA A 1 90 ? 22.35075 0.31807 6.59272 1.000 24.36863 90 ALA A CA 1
ATOM 594 C C . ALA A 1 90 ? 21.92669 1.39728 5.60835 1.000 22.50672 90 ALA A C 1
ATOM 595 O O . ALA A 1 90 ? 22.77372 2.14760 5.11110 1.000 23.69978 90 ALA A O 1
ATOM 597 N N . GLY A 1 91 ? 20.63334 1.49257 5.31711 1.000 23.64662 91 GLY A N 1
ATOM 598 C CA . GLY A 1 91 ? 20.14730 2.47533 4.37147 1.000 24.89418 91 GLY A CA 1
ATOM 599 C C . GLY A 1 91 ? 19.44066 3.64710 5.02225 1.000 23.79079 91 GLY A C 1
ATOM 600 O O . GLY A 1 91 ? 20.02076 4.72829 5.15499 1.000 20.27398 91 GLY A O 1
ATOM 601 N N . ASP A 1 92 ? 18.19066 3.43171 5.44595 1.000 25.38401 92 ASP A N 1
ATOM 602 C CA . ASP A 1 92 ? 17.34840 4.52990 5.91568 1.000 23.76047 92 ASP A CA 1
ATOM 603 C C . ASP A 1 92 ? 17.99785 5.28593 7.06931 1.000 22.87011 92 ASP A C 1
ATOM 604 O O . ASP A 1 92 ? 18.06882 6.52001 7.05353 1.000 22.83160 92 ASP A O 1
ATOM 609 N N . ILE A 1 93 ? 18.47139 4.56230 8.08626 1.000 18.81615 93 ILE A N 1
ATOM 610 C CA . ILE A 1 93 ? 19.05598 5.21953 9.25320 1.000 21.90759 93 ILE A CA 1
ATOM 611 C C . ILE A 1 93 ? 20.32332 5.97616 8.86452 1.000 19.94626 93 ILE A C 1
ATOM 612 O O . ILE A 1 93 ? 20.60801 7.05729 9.39525 1.000 18.84030 93 ILE A O 1
ATOM 617 N N . ALA A 1 94 ? 21.09592 5.43079 7.92395 1.000 17.84552 94 ALA A N 1
ATOM 618 C CA . ALA A 1 94 ? 22.30519 6.11678 7.47994 1.000 21.45532 94 ALA A CA 1
ATOM 619 C C . ALA A 1 94 ? 21.97354 7.41219 6.74472 1.000 22.96077 94 ALA A C 1
ATOM 620 O O . ALA A 1 94 ? 22.68949 8.41155 6.88558 1.000 23.24072 94 ALA A O 1
ATOM 622 N N . TYR A 1 95 ? 20.88755 7.41966 5.96429 1.000 20.07331 95 TYR A N 1
ATOM 623 C CA . TYR A 1 95 ? 20.52074 8.62139 5.21736 1.000 22.80557 95 TYR A CA 1
ATOM 624 C C . TYR A 1 95 ? 20.11533 9.75746 6.15006 1.000 22.79301 95 TYR A C 1
ATOM 625 O O . TYR A 1 95 ? 20.38415 10.92976 5.86158 1.000 20.16172 95 TYR A O 1
ATOM 634 N N . ILE A 1 96 ? 19.45717 9.43171 7.26605 1.000 21.60210 96 ILE A N 1
ATOM 635 C CA . ILE A 1 96 ? 18.99258 10.46577 8.18698 1.000 23.68321 96 ILE A CA 1
ATOM 636 C C . ILE A 1 96 ? 20.16390 11.13572 8.88330 1.000 19.31010 96 ILE A C 1
ATOM 637 O O . ILE A 1 96 ? 20.16151 12.35455 9.09001 1.000 22.61724 96 ILE A O 1
ATOM 642 N N . GLN A 1 97 ? 21.16821 10.35312 9.28197 1.000 23.38817 97 GLN A N 1
ATOM 643 C CA . GLN A 1 97 ? 22.34370 10.93725 9.91592 1.000 20.23507 97 GLN A CA 1
ATOM 644 C C . GLN A 1 97 ? 22.96462 11.99986 9.02302 1.000 23.30405 97 GLN A C 1
ATOM 645 O O . GLN A 1 97 ? 23.22391 13.12504 9.46412 1.000 26.12460 97 GLN A O 1
ATOM 651 N N . GLU A 1 98 ? 23.18117 11.66674 7.74885 1.000 23.51613 98 GLU A N 1
ATOM 652 C CA . GLU A 1 98 ? 23.79603 12.61932 6.83183 1.000 25.89271 98 GLU A CA 1
ATOM 653 C C . GLU A 1 98 ? 22.89578 13.82647 6.60207 1.000 21.25391 98 GLU A C 1
ATOM 654 O O . GLU A 1 98 ? 23.37371 14.96649 6.57216 1.000 24.26642 98 GLU A O 1
ATOM 660 N N . ARG A 1 99 ? 21.58949 13.59941 6.44665 1.000 22.88843 99 ARG A N 1
ATOM 661 C CA . ARG A 1 99 ? 20.67912 14.70909 6.18069 1.000 21.05385 99 ARG A CA 1
ATOM 662 C C . ARG A 1 99 ? 20.53124 15.61199 7.40069 1.000 22.93835 99 ARG A C 1
ATOM 663 O O . ARG A 1 99 ? 20.57390 16.84204 7.27460 1.000 23.04957 99 ARG A O 1
ATOM 671 N N . MET A 1 100 ? 20.35815 15.02467 8.58961 1.000 18.51294 100 MET A N 1
ATOM 672 C CA . MET A 1 100 ? 20.21112 15.83880 9.79422 1.000 23.28041 100 MET A CA 1
ATOM 673 C C . MET A 1 100 ? 21.48533 16.61278 10.10080 1.000 20.40961 100 MET A C 1
ATOM 674 O O . MET A 1 100 ? 21.42459 17.77172 10.52773 1.000 19.95724 100 MET A O 1
ATOM 679 N N . ALA A 1 101 ? 22.64725 15.98897 9.90132 1.000 21.20078 101 ALA A N 1
ATOM 680 C CA . ALA A 1 101 ? 23.89987 16.72659 10.01782 1.000 22.63477 101 ALA A CA 1
ATOM 681 C C . ALA A 1 101 ? 23.93215 17.89479 9.04102 1.000 21.26148 101 ALA A C 1
ATOM 682 O O . ALA A 1 101 ? 24.34513 19.00418 9.39784 1.000 22.26124 101 ALA A O 1
ATOM 684 N N . THR A 1 102 ? 23.47982 17.66637 7.80678 1.000 20.02540 102 THR A N 1
ATOM 685 C CA . THR A 1 102 ? 23.44494 18.73900 6.81755 1.000 21.94717 102 THR A CA 1
ATOM 686 C C . THR A 1 102 ? 22.48973 19.84762 7.24142 1.000 21.12041 102 THR A C 1
ATOM 687 O O . THR A 1 102 ? 22.82074 21.03457 7.13813 1.000 20.35408 102 THR A O 1
ATOM 691 N N . VAL A 1 103 ? 21.30391 19.47873 7.73431 1.000 22.11901 103 VAL A N 1
ATOM 692 C CA . VAL A 1 103 ? 20.34359 20.47689 8.19944 1.000 20.61138 103 VAL A CA 1
ATOM 693 C C . VAL A 1 103 ? 20.92287 21.27211 9.36284 1.000 20.29156 103 VAL A C 1
ATOM 694 O O . VAL A 1 103 ? 20.76222 22.49598 9.43993 1.000 20.81230 103 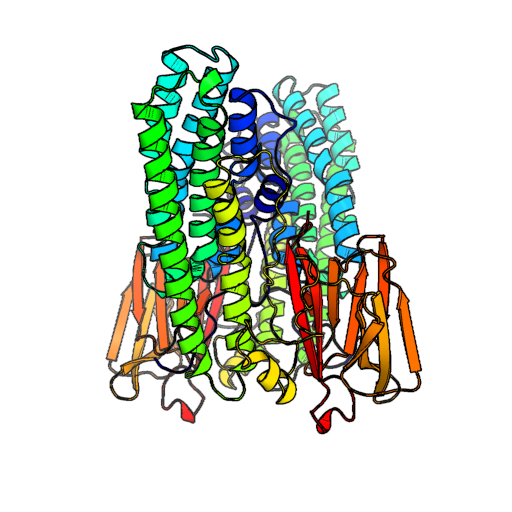VAL A O 1
ATOM 698 N N . ALA A 1 104 ? 21.61811 20.59254 10.27716 1.000 20.20625 104 ALA A N 1
ATOM 699 C CA . ALA A 1 104 ? 22.20359 21.27818 11.42387 1.000 22.21832 104 ALA A CA 1
ATOM 700 C C . ALA A 1 104 ? 23.26376 22.27972 10.98690 1.000 22.63949 104 ALA A C 1
ATOM 701 O O . ALA A 1 104 ? 23.37368 23.36925 11.56086 1.000 25.12767 104 ALA A O 1
ATOM 703 N N . ASP A 1 105 ? 24.04886 21.93412 9.96500 1.000 23.23366 105 ASP A N 1
ATOM 704 C CA . ASP A 1 105 ? 25.09992 22.83939 9.51228 1.000 23.28927 105 ASP A CA 1
ATOM 705 C C . ASP A 1 105 ? 24.51944 24.04202 8.77794 1.000 25.33151 105 ASP A C 1
ATOM 706 O O . ASP A 1 105 ? 24.99583 25.16950 8.95251 1.000 26.13982 105 ASP A O 1
ATOM 711 N N . LEU A 1 106 ? 23.48940 23.82514 7.95475 1.000 23.66973 106 LEU A N 1
ATOM 712 C CA . LEU A 1 106 ? 22.87055 24.93916 7.24200 1.000 23.56367 106 LEU A CA 1
ATOM 713 C C . LEU A 1 106 ? 22.20890 25.91392 8.20880 1.000 27.57427 106 LEU A C 1
ATOM 714 O O . LEU A 1 106 ? 22.28752 27.13429 8.02251 1.000 26.15254 106 LEU A O 1
ATOM 719 N N . LEU A 1 107 ? 21.54877 25.39393 9.24808 1.000 23.17495 107 LEU A N 1
ATOM 720 C CA . LEU A 1 107 ? 20.96763 26.26613 10.26358 1.000 26.90089 107 LEU A CA 1
ATOM 721 C C . LEU A 1 107 ? 22.04276 26.98230 11.06807 1.000 27.84148 107 LEU A C 1
ATOM 722 O O . LEU A 1 107 ? 21.81824 28.10033 11.54407 1.000 30.05488 107 LEU A O 1
ATOM 727 N N . ASP A 1 108 ? 23.20909 26.35699 11.23159 1.000 28.37283 108 ASP A N 1
ATOM 728 C CA . ASP A 1 108 ? 24.31081 27.00652 11.93360 1.000 30.10697 108 ASP A CA 1
ATOM 729 C C . ASP A 1 108 ? 24.90191 28.13996 11.10168 1.000 31.52426 108 ASP A C 1
ATOM 730 O O . ASP A 1 108 ? 25.13070 29.24330 11.61186 1.000 33.61008 108 ASP A O 1
ATOM 735 N N . LYS A 1 109 ? 25.15065 27.88828 9.81263 1.000 31.76961 109 LYS A N 1
ATOM 736 C CA . LYS A 1 109 ? 25.79830 28.89493 8.97432 1.000 35.88596 109 LYS A CA 1
ATOM 737 C C . LYS A 1 109 ? 24.83759 30.01722 8.59897 1.000 35.06677 109 LYS A C 1
ATOM 738 O O . LYS A 1 109 ? 25.21628 31.19394 8.61213 1.000 35.38790 109 LYS A O 1
ATOM 744 N N . HIS A 1 110 ? 23.59844 29.67681 8.24627 1.000 34.68061 110 HIS A N 1
ATOM 745 C CA . HIS A 1 110 ? 22.60945 30.64426 7.76719 1.000 35.95786 110 HIS A CA 1
ATOM 746 C C . HIS A 1 110 ? 21.31599 30.43589 8.54140 1.000 35.63516 110 HIS A C 1
ATOM 747 O O . HIS A 1 110 ? 20.40313 29.74359 8.07225 1.000 37.71410 110 HIS A O 1
ATOM 754 N N . PRO A 1 111 ? 21.19732 31.04046 9.72839 1.000 37.45457 111 PRO A N 1
ATOM 755 C CA . PRO A 1 111 ? 20.06922 30.69947 10.61701 1.000 41.39758 111 PRO A CA 1
ATOM 756 C C . PRO A 1 111 ? 18.69367 31.03004 10.05471 1.000 42.69522 111 PRO A C 1
ATOM 757 O O . PRO A 1 111 ? 17.76168 30.23389 10.22362 1.000 51.06739 111 PRO A O 1
ATOM 761 N N . GLY A 1 112 ? 18.52539 32.17541 9.40315 1.000 36.05056 112 GLY A N 1
ATOM 762 C CA . GLY A 1 112 ? 17.22033 32.59355 8.93345 1.000 37.57368 112 GLY A CA 1
ATOM 763 C C . GLY A 1 112 ? 16.95014 32.39685 7.45741 1.000 34.56278 112 GLY A C 1
ATOM 764 O O . GLY A 1 112 ? 15.88955 32.81588 6.97885 1.000 34.43214 112 GLY A O 1
ATOM 765 N N . SER A 1 113 ? 17.85816 31.76246 6.72333 1.000 32.69302 113 SER A N 1
ATOM 766 C CA . SER A 1 113 ? 17.74678 31.69556 5.27566 1.000 30.93535 113 SER A CA 1
ATOM 767 C C . SER A 1 113 ? 16.67034 30.70134 4.84617 1.000 32.10244 113 SER A C 1
ATOM 768 O O . SER A 1 113 ? 16.29900 29.77995 5.58029 1.000 27.50536 113 SER A O 1
ATOM 771 N N . GLU A 1 114 ? 16.16985 30.90431 3.62414 1.000 27.79442 114 GLU A N 1
ATOM 772 C CA . GLU A 1 114 ? 15.21891 29.96508 3.04000 1.000 32.81540 114 GLU A CA 1
ATOM 773 C C . GLU A 1 114 ? 15.86445 28.61025 2.77872 1.000 30.57709 114 GLU A C 1
ATOM 774 O O . GLU A 1 114 ? 15.20554 27.57237 2.91289 1.000 29.81740 114 GLU A O 1
ATOM 780 N N . GLU A 1 115 ? 17.14970 28.60214 2.42033 1.000 29.81881 115 GLU A N 1
ATOM 781 C CA . GLU A 1 115 ? 17.85381 27.34858 2.17331 1.000 28.63088 115 GLU A CA 1
ATOM 782 C C . GLU A 1 115 ? 17.83642 26.45424 3.40799 1.000 29.66584 115 GLU A C 1
ATOM 783 O O . GLU A 1 115 ? 17.55041 25.25389 3.31752 1.000 27.89172 115 GLU A O 1
ATOM 789 N N . ALA A 1 116 ? 18.13536 27.02505 4.57681 1.000 26.66546 116 ALA A N 1
ATOM 790 C CA . ALA A 1 116 ? 18.16782 26.22523 5.79655 1.000 26.20672 116 ALA A CA 1
ATOM 791 C C . ALA A 1 116 ? 16.76642 25.81199 6.22115 1.000 23.16539 116 ALA A C 1
ATOM 792 O O . ALA A 1 116 ? 16.55478 24.67635 6.66215 1.000 22.70017 116 ALA A O 1
ATOM 794 N N . ARG A 1 117 ? 15.79665 26.72076 6.09295 1.000 25.12393 117 ARG A N 1
ATOM 795 C CA . ARG A 1 117 ? 14.42619 26.40540 6.48061 1.000 23.43545 117 ARG A CA 1
ATOM 796 C C . ARG A 1 117 ? 13.83807 25.31307 5.59656 1.000 22.92048 117 ARG A C 1
ATOM 797 O O . ARG A 1 117 ? 13.17959 24.39323 6.09588 1.000 24.16040 117 ARG A O 1
ATOM 805 N N . SER A 1 118 ? 14.05658 25.39976 4.28128 1.000 24.93679 118 SER A N 1
ATOM 806 C CA . SER A 1 118 ? 13.58061 24.34844 3.38608 1.000 24.93107 118 SER A CA 1
ATOM 807 C C . SER A 1 118 ? 14.17124 22.99595 3.76390 1.000 22.16982 118 SER A C 1
ATOM 808 O O . SER A 1 118 ? 13.46075 21.98383 3.78610 1.000 22.57284 118 SER A O 1
ATOM 811 N N . ALA A 1 119 ? 15.46943 22.96056 4.07348 1.000 21.02519 119 ALA A N 1
ATOM 812 C CA . ALA A 1 119 ? 16.09782 21.70311 4.46378 1.000 23.22844 119 ALA A CA 1
ATOM 813 C C . ALA A 1 119 ? 15.48038 21.14758 5.74239 1.000 20.41324 119 ALA A C 1
ATOM 814 O O . ALA A 1 119 ? 15.25666 19.93618 5.85494 1.000 20.18752 119 ALA A O 1
ATOM 816 N N . PHE A 1 120 ? 15.19198 22.01418 6.71711 1.000 20.48763 120 PHE A N 1
ATOM 817 C CA . PHE A 1 120 ? 14.57371 21.54112 7.95274 1.000 20.30636 120 PHE A CA 1
ATOM 818 C C . PHE A 1 120 ? 13.18058 20.98586 7.68700 1.000 20.40361 120 PHE A C 1
ATOM 819 O O . PHE A 1 120 ? 12.84367 19.88212 8.13175 1.000 20.17925 120 PHE A O 1
ATOM 827 N N . ASN A 1 121 ? 12.35267 21.74834 6.96865 1.000 20.76100 121 ASN A N 1
ATOM 828 C CA . ASN A 1 121 ? 10.98692 21.31274 6.68854 1.000 20.91219 121 ASN A CA 1
ATOM 829 C C . ASN A 1 121 ? 10.96747 20.03280 5.86337 1.000 22.99276 121 ASN A C 1
ATOM 830 O O . ASN A 1 121 ? 10.14781 19.14017 6.11127 1.000 23.27759 121 ASN A O 1
ATOM 835 N N . ASN A 1 122 ? 11.85889 19.92678 4.87313 1.000 20.76925 122 ASN A N 1
ATOM 836 C CA . ASN A 1 122 ? 11.90606 18.72273 4.04932 1.000 22.11986 122 ASN A CA 1
ATOM 837 C C . ASN A 1 122 ? 12.29998 17.50774 4.87717 1.000 20.80267 122 ASN A C 1
ATOM 838 O O . ASN A 1 122 ? 11.69003 16.43881 4.75580 1.000 20.19413 122 ASN A O 1
ATOM 843 N N . LEU A 1 123 ? 13.32091 17.65261 5.72483 1.000 21.94133 123 LEU A N 1
ATOM 844 C CA . LEU A 1 123 ? 13.70898 16.55467 6.60194 1.000 19.66515 123 LEU A CA 1
ATOM 845 C C . LEU A 1 123 ? 12.62244 16.26389 7.62785 1.000 19.62555 123 LEU A C 1
ATOM 846 O O . LEU A 1 123 ? 12.40357 15.10367 7.99639 1.000 19.41897 123 LEU A O 1
ATOM 851 N N . ALA A 1 124 ? 11.93256 17.30636 8.09983 1.000 19.84170 124 ALA A N 1
ATOM 852 C CA . ALA A 1 124 ? 10.82852 17.10387 9.03313 1.000 22.05469 124 ALA A CA 1
ATOM 853 C C . ALA A 1 124 ? 9.74042 16.24123 8.41162 1.000 21.87184 124 ALA A C 1
ATOM 854 O O . ALA A 1 124 ? 9.12902 15.41045 9.09248 1.000 20.68597 124 ALA A O 1
ATOM 856 N N . GLU A 1 125 ? 9.49253 16.42017 7.11360 1.000 22.91167 125 GLU A N 1
ATOM 857 C CA . GLU A 1 125 ? 8.48556 15.61729 6.43175 1.000 21.98082 125 GLU A CA 1
ATOM 858 C C . GLU A 1 125 ? 8.97297 14.19241 6.20655 1.000 22.10829 125 GLU A C 1
ATOM 859 O O . GLU A 1 125 ? 8.20024 13.23727 6.34894 1.000 24.62586 125 GLU A O 1
ATOM 865 N N . ASN A 1 126 ? 10.25559 14.02849 5.87080 1.000 22.00875 126 ASN A N 1
ATOM 866 C CA . ASN A 1 126 ? 10.75294 12.72080 5.45591 1.000 21.29834 126 ASN A CA 1
ATOM 867 C C . ASN A 1 126 ? 10.90736 11.75791 6.62888 1.000 23.50216 126 ASN A C 1
ATOM 868 O O . ASN A 1 126 ? 10.82944 10.53977 6.43614 1.000 24.76326 126 ASN A O 1
ATOM 873 N N . ILE A 1 127 ? 11.13889 12.26573 7.84314 1.000 21.27612 127 ILE A N 1
ATOM 874 C CA . ILE A 1 127 ? 11.24151 11.36694 8.99312 1.000 24.78013 127 ILE A CA 1
ATOM 875 C C . ILE A 1 127 ? 9.88289 10.94065 9.52042 1.000 25.21911 127 ILE A C 1
ATOM 876 O O . ILE A 1 127 ? 9.81815 10.11014 10.43624 1.000 25.09835 127 ILE A O 1
ATOM 881 N N . ASP A 1 128 ? 8.79709 11.48470 8.97180 1.000 24.21157 128 ASP A N 1
ATOM 882 C CA . ASP A 1 128 ? 7.45218 11.07579 9.35651 1.000 24.49497 128 ASP A CA 1
ATOM 883 C C . ASP A 1 128 ? 7.24224 9.60748 9.01454 1.000 23.92977 128 ASP A C 1
ATOM 884 O O . ASP A 1 128 ? 7.24575 9.23021 7.83945 1.000 28.28656 128 ASP A O 1
ATOM 889 N N . GLY A 1 129 ? 7.08568 8.76839 10.03237 1.000 26.95815 129 GLY A N 1
ATOM 890 C CA . GLY A 1 129 ? 6.78546 7.37050 9.82595 1.000 27.86776 129 GLY A CA 1
ATOM 891 C C . GLY A 1 129 ? 7.94877 6.40977 9.92724 1.000 25.88617 129 GLY A C 1
ATOM 892 O O . GLY A 1 129 ? 7.74594 5.20747 9.70048 1.000 23.81830 129 GLY A O 1
ATOM 893 N N . TYR A 1 130 ? 9.15751 6.88448 10.25286 1.000 24.84164 130 TYR A N 1
ATOM 894 C CA . TYR A 1 130 ? 10.26462 5.94445 10.41191 1.000 25.79667 130 TYR A CA 1
ATOM 895 C C . TYR A 1 130 ? 10.04038 4.98979 11.57480 1.000 23.55512 130 TYR A C 1
ATOM 896 O O . TYR A 1 130 ? 10.58351 3.87703 11.57510 1.000 24.62854 130 TYR A O 1
ATOM 905 N N . HIS A 1 131 ? 9.26873 5.40772 12.58309 1.000 23.81423 131 HIS A N 1
ATOM 906 C CA . HIS A 1 131 ? 8.98229 4.51628 13.69992 1.000 24.23129 131 HIS A CA 1
ATOM 907 C C . HIS A 1 131 ? 8.24051 3.26990 13.24203 1.000 21.98355 131 HIS A C 1
ATOM 908 O O . HIS A 1 131 ? 8.42046 2.19466 13.82175 1.000 22.07569 131 HIS A O 1
ATOM 915 N N . LYS A 1 132 ? 7.42123 3.38858 12.19639 1.000 23.38367 132 LYS A N 1
ATOM 916 C CA . LYS A 1 132 ? 6.67562 2.24065 11.69957 1.000 25.01930 132 LYS A CA 1
ATOM 917 C C . LYS A 1 132 ? 7.57702 1.20897 11.03083 1.000 24.45968 132 LYS A C 1
ATOM 918 O O . LYS A 1 132 ? 7.15627 0.06133 10.84822 1.000 25.31999 132 LYS A O 1
ATOM 924 N N . LYS A 1 133 ? 8.80839 1.58236 10.67665 1.000 24.50016 133 LYS A N 1
ATOM 925 C CA . LYS A 1 133 ? 9.76173 0.60601 10.16263 1.000 24.96763 133 LYS A CA 1
ATOM 926 C C . LYS A 1 133 ? 10.16311 -0.42180 11.21420 1.000 22.39657 133 LYS A C 1
ATOM 927 O O . LYS A 1 133 ? 10.70090 -1.47540 10.85908 1.000 21.17031 133 LYS A O 1
ATOM 933 N N . PHE A 1 134 ? 9.91632 -0.14603 12.49544 1.000 20.85498 134 PHE A N 1
ATOM 934 C CA . PHE A 1 134 ? 10.31695 -1.04797 13.56916 1.000 21.09366 134 PHE A CA 1
ATOM 935 C C . PHE A 1 134 ? 9.12144 -1.63718 14.31367 1.000 21.27527 134 PHE A C 1
ATOM 936 O O . PHE A 1 134 ? 9.27982 -2.15293 15.42412 1.000 20.98713 134 PHE A O 1
ATOM 944 N N . ASN A 1 135 ? 7.92333 -1.57257 13.72763 1.000 20.30886 135 ASN A N 1
ATOM 945 C CA . ASN A 1 135 ? 6.80140 -2.35421 14.23404 1.000 23.57877 135 ASN A CA 1
ATOM 946 C C . ASN A 1 135 ? 6.01268 -2.97368 13.08652 1.000 24.39065 135 ASN A C 1
ATOM 947 O O . ASN A 1 135 ? 4.79846 -3.17572 13.19630 1.000 20.20787 135 ASN A O 1
ATOM 952 N N . ASN A 1 136 ? 6.69876 -3.28617 11.98533 1.000 25.34593 136 ASN A N 1
ATOM 953 C CA . ASN A 1 136 ? 6.10538 -3.88975 10.79887 1.000 32.37389 136 ASN A CA 1
ATOM 954 C C . ASN A 1 136 ? 6.53230 -5.34719 10.63670 1.000 26.72003 136 ASN A C 1
ATOM 955 O O . ASN A 1 136 ? 6.63680 -5.85381 9.51795 1.000 29.45370 136 ASN A O 1
ATOM 960 N N . PHE A 1 137 ? 6.78796 -6.02853 11.74316 1.000 25.22260 137 PHE A N 1
ATOM 961 C CA . PHE A 1 137 ? 7.20865 -7.42084 11.72998 1.000 25.47988 137 PHE A CA 1
ATOM 962 C C . PHE A 1 137 ? 6.13508 -8.27102 12.40419 1.000 23.72798 137 PHE A C 1
ATOM 963 O O . PHE A 1 137 ? 5.02404 -7.80740 12.67742 1.000 22.29892 137 PHE A O 1
ATOM 971 N N . SER A 1 138 ? 6.47727 -9.52800 12.67108 1.000 22.38384 138 SER A N 1
ATOM 972 C CA . SER A 1 138 ? 5.61428 -10.37495 13.47653 1.000 24.33996 138 SER A CA 1
ATOM 973 C C . SER A 1 138 ? 5.46858 -9.78736 14.87707 1.000 26.81448 138 SER A C 1
ATOM 974 O O . SER A 1 138 ? 6.28200 -8.97385 15.32620 1.000 22.58223 138 SER A O 1
ATOM 977 N N . ASP A 1 139 ? 4.41063 -10.21332 15.57281 1.000 23.62198 139 ASP A N 1
ATOM 978 C CA . ASP A 1 139 ? 4.15319 -9.69533 16.91392 1.000 25.46964 139 ASP A CA 1
ATOM 979 C C . ASP A 1 139 ? 5.34176 -9.93582 17.84063 1.000 24.50788 139 ASP A C 1
ATOM 980 O O . ASP A 1 139 ? 5.68061 -9.07695 18.66391 1.000 24.09995 139 ASP A O 1
ATOM 985 N N . ASP A 1 140 ? 5.99895 -11.09101 17.71126 1.000 24.21347 140 ASP A N 1
ATOM 986 C CA . ASP A 1 140 ? 7.11835 -11.40136 18.59541 1.000 24.41245 140 ASP A CA 1
ATOM 987 C C . ASP A 1 140 ? 8.33189 -10.53252 18.28429 1.000 22.97359 140 ASP A C 1
ATOM 988 O O . ASP A 1 140 ? 8.98258 -10.01684 19.20144 1.000 20.35297 140 ASP A O 1
ATOM 993 N N . VAL A 1 141 ? 8.65514 -10.35841 17.00071 1.000 21.70580 141 VAL A N 1
ATOM 994 C CA . VAL A 1 141 ? 9.79891 -9.52512 16.64168 1.000 21.45737 141 VAL A CA 1
ATOM 995 C C . VAL A 1 141 ? 9.52552 -8.06881 16.99533 1.000 22.05712 141 VAL A C 1
ATOM 996 O O . VAL A 1 141 ? 10.41745 -7.35435 17.47067 1.000 17.16500 141 VAL A O 1
ATOM 1000 N N . ASN A 1 142 ? 8.28895 -7.61009 16.77851 1.000 19.28583 142 ASN A N 1
ATOM 1001 C CA . ASN A 1 142 ? 7.89149 -6.27411 17.21272 1.000 19.96551 142 ASN A CA 1
ATOM 1002 C C . ASN A 1 142 ? 8.19222 -6.07275 18.69210 1.000 21.07111 142 ASN A C 1
ATOM 1003 O O . ASN A 1 142 ? 8.77988 -5.06039 19.09245 1.000 17.29069 142 ASN A O 1
ATOM 1008 N N . TYR A 1 143 ? 7.79702 -7.04368 19.51928 1.000 18.08936 143 TYR A N 1
ATOM 1009 C CA . TYR A 1 143 ? 8.00389 -6.92756 20.95696 1.000 20.18648 143 TYR A CA 1
ATOM 1010 C C . TYR A 1 143 ? 9.48809 -6.88795 21.29955 1.000 19.21657 143 TYR A C 1
ATOM 1011 O O . TYR A 1 143 ? 9.90892 -6.12868 22.18034 1.000 18.94545 143 TYR A O 1
ATOM 1020 N N . GLN A 1 144 ? 10.29670 -7.69088 20.60356 1.000 16.98381 144 GLN A N 1
ATOM 1021 C CA . GLN A 1 144 ? 11.72449 -7.74938 20.90292 1.000 20.13019 144 GLN A CA 1
ATOM 1022 C C . GLN A 1 144 ? 12.41813 -6.43171 20.57911 1.000 19.64017 144 GLN A C 1
ATOM 1023 O O . GLN A 1 144 ? 13.26106 -5.96165 21.35301 1.000 21.31383 144 GLN A O 1
ATOM 1029 N N . ILE A 1 145 ? 12.06884 -5.81342 19.45672 1.000 19.51201 145 ILE A N 1
ATOM 1030 C CA . ILE A 1 145 ? 12.73307 -4.59990 19.00198 1.000 16.85316 145 ILE A CA 1
ATOM 1031 C C . ILE A 1 145 ? 12.01473 -3.34068 19.49549 1.000 17.49033 145 ILE A C 1
ATOM 1032 O O . ILE A 1 145 ? 12.21041 -2.26264 18.93343 1.000 17.99393 145 ILE A O 1
ATOM 1037 N N . LEU A 1 146 ? 11.19072 -3.45568 20.53750 1.000 17.60857 146 LEU A N 1
ATOM 1038 C CA . LEU A 1 146 ? 10.56545 -2.27259 21.12856 1.000 16.69079 146 LEU A CA 1
ATOM 1039 C C . LEU A 1 146 ? 11.55076 -1.14456 21.42942 1.000 17.70796 146 LEU A C 1
ATOM 1040 O O . LEU A 1 146 ? 11.22277 0.01548 21.12281 1.000 19.93678 146 LEU A O 1
ATOM 1045 N N . PRO A 1 147 ? 12.74192 -1.38461 21.99599 1.000 16.96686 147 PRO A N 1
ATOM 1046 C CA . PRO A 1 147 ? 13.68651 -0.26741 22.17302 1.000 16.60483 147 PRO A CA 1
ATOM 1047 C C . PRO A 1 147 ? 14.08948 0.39409 20.86659 1.000 17.23092 147 PRO A C 1
ATOM 1048 O O . PRO A 1 147 ? 14.41407 1.58843 20.86294 1.000 19.12904 147 PRO A O 1
ATOM 1052 N N . MET A 1 148 ? 14.07649 -0.34645 19.75561 1.000 16.37111 148 MET A N 1
ATOM 1053 C CA . MET A 1 148 ? 14.36771 0.25034 18.45563 1.000 16.83726 148 MET A CA 1
ATOM 1054 C C . MET A 1 148 ? 13.24205 1.17649 18.01214 1.000 19.80171 148 MET A C 1
ATOM 1055 O O . MET A 1 148 ? 13.49456 2.26102 17.47323 1.000 19.14682 148 MET A O 1
ATOM 1060 N N . PHE A 1 149 ? 11.99262 0.75577 18.22020 1.000 20.01621 149 PHE A N 1
ATOM 1061 C CA . PHE A 1 149 ? 10.84987 1.60925 17.91280 1.000 20.44445 149 PHE A CA 1
ATOM 1062 C C . PHE A 1 149 ? 10.87688 2.88127 18.75182 1.000 18.14590 149 PHE A C 1
ATOM 1063 O O . PHE A 1 149 ? 10.74705 3.99318 18.22541 1.000 17.29126 149 PHE A O 1
ATOM 1071 N N . SER A 1 150 ? 11.04864 2.73249 20.06651 1.000 19.08995 150 SER A N 1
ATOM 1072 C CA . SER A 1 150 ? 10.99221 3.88210 20.96211 1.000 17.16462 150 SER A CA 1
ATOM 1073 C C . SER A 1 150 ? 12.15014 4.84066 20.72555 1.000 19.08289 150 SER A C 1
ATOM 1074 O O . SER A 1 150 ? 11.98465 6.05621 20.87928 1.000 19.75741 150 SER A O 1
ATOM 1077 N N . THR A 1 151 ? 13.32426 4.32004 20.35965 1.000 19.43385 151 THR A N 1
ATOM 1078 C CA . THR A 1 151 ? 14.43624 5.19642 20.00986 1.000 17.90960 151 THR A CA 1
ATOM 1079 C C . THR A 1 151 ? 14.11108 6.01408 18.76727 1.000 18.25975 151 THR A C 1
ATOM 1080 O O . THR A 1 151 ? 14.39060 7.21830 18.71538 1.000 17.68617 151 THR A O 1
ATOM 1084 N N . THR A 1 152 ? 13.50399 5.37890 17.76074 1.000 18.84004 152 THR A N 1
ATOM 1085 C CA . THR A 1 152 ? 13.15338 6.09607 16.53936 1.000 19.50938 152 THR A CA 1
ATOM 1086 C C . THR A 1 152 ? 12.10600 7.16947 16.80751 1.000 20.87235 152 THR A C 1
ATOM 1087 O O . THR A 1 152 ? 12.15885 8.25705 16.21908 1.000 21.14940 152 THR A O 1
ATOM 1091 N N . VAL A 1 153 ? 11.14403 6.88419 17.69099 1.000 19.45177 153 VAL A N 1
ATOM 1092 C CA . VAL A 1 153 ? 10.14377 7.89076 18.03959 1.000 17.82281 153 VAL A CA 1
ATOM 1093 C C . VAL A 1 153 ? 10.80600 9.08167 18.71827 1.000 18.14626 153 VAL A C 1
ATOM 1094 O O . VAL A 1 153 ? 10.48546 10.23979 18.42478 1.000 18.04935 153 VAL A O 1
ATOM 1098 N N . MET A 1 154 ? 11.74562 8.82144 19.63031 1.000 18.83108 154 MET A N 1
ATOM 1099 C CA . MET A 1 154 ? 12.39265 9.92331 20.33263 1.000 18.20387 154 MET A CA 1
ATOM 1100 C C . MET A 1 154 ? 13.19762 10.78728 19.36985 1.000 19.60841 154 MET A C 1
ATOM 1101 O O . MET A 1 154 ? 13.20661 12.01819 19.48781 1.000 19.39786 154 MET A O 1
ATOM 1106 N N . MET A 1 155 ? 13.87049 10.15930 18.40176 1.000 19.69800 155 MET A N 1
ATOM 1107 C CA . MET A 1 155 ? 14.58999 10.91885 17.38293 1.000 18.94869 155 MET A CA 1
ATOM 1108 C C . MET A 1 155 ? 13.64363 11.82883 16.60900 1.000 19.21474 155 MET A C 1
ATOM 1109 O O . MET A 1 155 ? 13.97894 12.98225 16.31512 1.000 19.00695 155 MET A O 1
ATOM 1114 N N . GLN A 1 156 ? 12.45211 11.32932 16.27596 1.000 19.09833 156 GLN A N 1
ATOM 1115 C CA . GLN A 1 156 ? 11.48339 12.14419 15.55110 1.000 19.35839 156 GLN A CA 1
ATOM 1116 C C . GLN A 1 156 ? 11.00075 13.31264 16.40105 1.000 18.53424 156 GLN A C 1
ATOM 1117 O O . GLN A 1 156 ? 11.00703 14.46419 15.95159 1.000 18.74513 156 GLN A O 1
ATOM 1123 N N . ILE A 1 157 ? 10.57662 13.03280 17.63589 1.000 18.76000 157 ILE A N 1
ATOM 1124 C CA . ILE A 1 157 ? 9.97493 14.06900 18.46945 1.000 19.26568 157 ILE A CA 1
ATOM 1125 C C . ILE A 1 157 ? 11.00014 15.13848 18.82891 1.000 18.69578 157 ILE A C 1
ATOM 1126 O O . ILE A 1 157 ? 10.70280 16.33773 18.79025 1.000 18.94919 157 ILE A O 1
ATOM 1131 N N . THR A 1 158 ? 12.22225 14.73009 19.17642 1.000 19.33207 158 THR A N 1
ATOM 1132 C CA . THR A 1 158 ? 13.22721 15.70850 19.58408 1.000 18.44785 158 THR A CA 1
ATOM 1133 C C . THR A 1 158 ? 13.61193 16.62615 18.42967 1.000 18.60802 158 THR A C 1
ATOM 1134 O O . THR A 1 158 ? 13.84392 17.82254 18.63527 1.000 19.49250 158 THR A O 1
ATOM 1138 N N . TYR A 1 159 ? 13.68070 16.09126 17.20855 1.000 18.56721 159 TYR A N 1
ATOM 1139 C CA . TYR A 1 159 ? 13.99406 16.93117 16.05608 1.000 18.74490 159 TYR A CA 1
ATOM 1140 C C . TYR A 1 159 ? 12.86123 17.91092 15.76701 1.000 20.33744 159 TYR A C 1
ATOM 1141 O O . TYR A 1 159 ? 13.09746 19.10895 15.56799 1.000 19.84188 159 TYR A O 1
ATOM 1150 N N . TRP A 1 160 ? 11.62049 17.41908 15.74450 1.000 19.17271 160 TRP A N 1
ATOM 1151 C CA . TRP A 1 160 ? 10.48149 18.28841 15.46444 1.000 19.52345 160 TRP A CA 1
ATOM 1152 C C . TRP A 1 160 ? 10.33479 19.36920 16.53032 1.000 19.68290 160 TRP A C 1
ATOM 1153 O O . TRP A 1 160 ? 10.18346 20.55502 16.21289 1.000 19.95932 160 TRP A O 1
ATOM 1164 N N . VAL A 1 161 ? 10.38020 18.97439 17.80545 1.000 19.52999 161 VAL A N 1
ATOM 1165 C CA . VAL A 1 161 ? 10.12642 19.91539 18.89338 1.000 20.57749 161 VAL A CA 1
ATOM 1166 C C . VAL A 1 161 ? 11.24877 20.94252 18.99620 1.000 19.73527 161 VAL A C 1
ATOM 1167 O O . VAL A 1 161 ? 11.00096 22.12421 19.26619 1.000 20.00909 161 VAL A O 1
ATOM 1171 N N . ALA A 1 162 ? 12.49742 20.51606 18.78386 1.000 21.11909 162 ALA A N 1
ATOM 1172 C CA . ALA A 1 162 ? 13.61335 21.45500 18.85814 1.000 20.65760 162 ALA A CA 1
ATOM 1173 C C . ALA A 1 162 ? 13.47668 22.55284 17.81311 1.000 22.04946 162 ALA A C 1
ATOM 1174 O O . ALA A 1 162 ? 13.73622 23.72708 18.09946 1.000 22.51994 162 ALA A O 1
ATOM 1176 N N . GLY A 1 163 ? 13.06528 22.19234 16.59569 1.000 19.91190 163 GLY A N 1
ATOM 1177 C CA . GLY A 1 163 ? 12.84518 23.20440 15.57622 1.000 20.21042 163 GLY A CA 1
ATOM 1178 C C . GLY A 1 163 ? 11.60663 24.03738 15.84606 1.000 23.50336 163 GLY A C 1
ATOM 1179 O O . GLY A 1 163 ? 11.60179 25.25224 15.62574 1.000 22.87075 163 GLY A O 1
ATOM 1180 N N . LEU A 1 164 ? 10.54127 23.39825 16.33238 1.000 22.11066 164 LEU A N 1
ATOM 1181 C CA . LEU A 1 164 ? 9.31616 24.12759 16.63721 1.000 21.52720 164 LEU A CA 1
ATOM 1182 C C . LEU A 1 164 ? 9.53195 25.12447 17.76905 1.000 23.49906 164 LEU A C 1
ATOM 1183 O O . LEU A 1 164 ? 8.99746 26.23941 17.73194 1.000 21.91135 164 LEU A O 1
ATOM 1188 N N . GLU A 1 165 ? 10.30995 24.73899 18.78339 1.000 20.71031 165 GLU A N 1
ATOM 1189 C CA . GLU A 1 165 ? 10.60461 25.64955 19.88506 1.000 22.64841 165 GLU A CA 1
ATOM 1190 C C . GLU A 1 165 ? 11.34896 26.88269 19.39331 1.000 23.41875 165 GLU A C 1
ATOM 1191 O O . GLU A 1 165 ? 11.12665 27.99474 19.88748 1.000 24.10240 165 GLU A O 1
ATOM 1197 N N . ARG A 1 166 ? 12.22555 26.70718 18.41155 1.000 23.05025 166 ARG A N 1
ATOM 1198 C CA . ARG A 1 166 ? 13.01870 27.78811 17.84131 1.000 22.20540 166 ARG A CA 1
ATOM 1199 C C . ARG A 1 166 ? 12.48674 28.19562 16.46853 1.000 24.10555 166 ARG A C 1
ATOM 1200 O O . ARG A 1 166 ? 13.24859 28.45507 15.53466 1.000 21.51144 166 ARG A O 1
ATOM 1208 N N . LYS A 1 167 ? 11.15730 28.27379 16.34623 1.000 24.73560 167 LYS A N 1
ATOM 1209 C CA . LYS A 1 167 ? 10.53603 28.59063 15.06321 1.000 24.12062 167 LYS A CA 1
ATOM 1210 C C . LYS A 1 167 ? 10.85160 30.00955 14.60616 1.000 26.01524 167 LYS A C 1
ATOM 1211 O O . LYS A 1 167 ? 10.84184 30.28517 13.40129 1.000 24.24816 167 L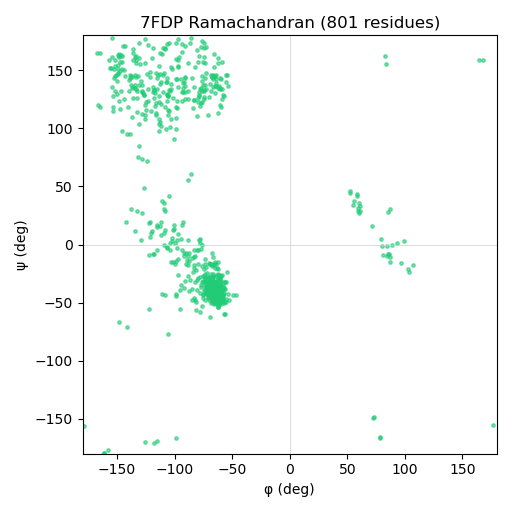YS A O 1
ATOM 1217 N N . ASP A 1 168 ? 11.12395 30.92214 15.54037 1.000 27.79996 168 ASP A N 1
ATOM 1218 C CA . ASP A 1 168 ? 11.43822 32.29235 15.14971 1.000 27.09775 168 ASP A CA 1
ATOM 1219 C C . ASP A 1 168 ? 12.81054 32.37732 14.49474 1.000 26.69834 168 ASP A C 1
ATOM 1220 O O . ASP A 1 168 ? 12.99592 33.11589 13.51976 1.000 23.84761 168 ASP A O 1
ATOM 1225 N N . GLU A 1 169 ? 13.78310 31.62604 15.01385 1.000 26.96943 169 GLU A N 1
ATOM 1226 C CA . GLU A 1 169 ? 15.11842 31.63636 14.42572 1.000 27.29835 169 GLU A CA 1
ATOM 1227 C C . GLU A 1 169 ? 15.12659 30.95374 13.06287 1.000 26.68839 169 GLU A C 1
ATOM 1228 O O . GLU A 1 169 ? 15.83735 31.38796 12.14882 1.000 28.07744 169 GLU A O 1
ATOM 1234 N N . ILE A 1 170 ? 14.34261 29.88563 12.90456 1.000 24.19758 170 ILE A N 1
ATOM 1235 C CA . ILE A 1 170 ? 14.24308 29.23409 11.60201 1.000 25.65210 170 ILE A CA 1
ATOM 1236 C C . ILE A 1 170 ? 13.47464 30.11508 10.62415 1.000 27.41102 170 ILE A C 1
ATOM 1237 O O . ILE A 1 170 ? 13.79038 30.16525 9.42877 1.000 27.42650 170 ILE A O 1
ATOM 1242 N N . GLY A 1 171 ? 12.47230 30.83816 11.11551 1.000 23.75462 171 GLY A N 1
ATOM 1243 C CA . GLY A 1 171 ? 11.59765 31.59192 10.24529 1.000 25.37562 171 GLY A CA 1
ATOM 1244 C C . GLY A 1 171 ? 10.43343 30.79407 9.71071 1.000 26.23524 171 GLY A C 1
ATOM 1245 O O . GLY A 1 171 ? 9.96587 31.06700 8.59877 1.000 26.10664 171 GLY A O 1
ATOM 1246 N N . LEU A 1 172 ? 9.95222 29.81065 10.46754 1.000 22.57544 172 LEU A N 1
ATOM 1247 C CA . LEU A 1 172 ? 8.87374 28.95535 9.99473 1.000 26.25808 172 LEU A CA 1
ATOM 1248 C C . LEU A 1 172 ? 7.60158 29.76299 9.78238 1.000 26.07389 172 LEU A C 1
ATOM 1249 O O . LEU A 1 172 ? 7.26094 30.63756 10.58329 1.000 23.22836 172 LEU A O 1
ATOM 1254 N N . SER A 1 173 ? 6.90168 29.46785 8.69012 1.000 26.95118 173 SER A N 1
ATOM 1255 C CA . SER A 1 173 ? 5.58875 30.04567 8.46160 1.000 28.81717 173 SER A CA 1
ATOM 1256 C C . SER A 1 173 ? 4.55105 29.34060 9.33128 1.000 28.91408 173 SER A C 1
ATOM 1257 O O . SER A 1 173 ? 4.82230 28.31307 9.96026 1.000 26.56376 173 SER A O 1
ATOM 1260 N N . ASN A 1 174 ? 3.34353 29.91330 9.36768 1.000 28.97159 174 ASN A N 1
ATOM 1261 C CA . ASN A 1 174 ? 2.26161 29.30251 10.13475 1.000 28.72898 174 ASN A CA 1
ATOM 1262 C C . ASN A 1 174 ? 1.88459 27.93874 9.57136 1.000 27.78470 174 ASN A C 1
ATOM 1263 O O . ASN A 1 174 ? 1.50411 27.03741 10.32796 1.000 29.54953 174 ASN A O 1
ATOM 1268 N N . ILE A 1 175 ? 1.98841 27.76823 8.25127 1.000 23.88761 175 ILE A N 1
ATOM 1269 C CA . ILE A 1 175 ? 1.72782 26.46848 7.64005 1.000 25.76443 175 ILE A CA 1
ATOM 1270 C C . ILE A 1 175 ? 2.78767 25.45611 8.06006 1.000 28.43759 175 ILE A C 1
ATOM 1271 O O . ILE A 1 175 ? 2.47426 24.29940 8.36764 1.000 26.82584 175 ILE A O 1
ATOM 1276 N N . ASP A 1 176 ? 4.05700 25.87133 8.08066 1.000 27.89835 176 ASP A N 1
ATOM 1277 C CA . ASP A 1 176 ? 5.12023 24.98368 8.54587 1.000 27.34020 176 ASP A CA 1
ATOM 1278 C C . ASP A 1 176 ? 4.93520 24.62889 10.01556 1.000 28.50464 176 ASP A C 1
ATOM 1279 O O . ASP A 1 176 ? 5.15018 23.47893 10.41822 1.000 24.52141 176 ASP A O 1
ATOM 1284 N N . ILE A 1 177 ? 4.53661 25.60969 10.83071 1.000 28.43551 177 ILE A N 1
ATOM 1285 C CA . ILE A 1 177 ? 4.37246 25.38289 12.26466 1.000 28.02672 177 ILE A CA 1
ATOM 1286 C C . ILE A 1 177 ? 3.26359 24.37044 12.51808 1.000 31.66466 177 ILE A C 1
ATOM 1287 O O . ILE A 1 177 ? 3.42114 23.43239 13.30944 1.000 29.29690 177 ILE A O 1
ATOM 1292 N N . GLU A 1 178 ? 2.12242 24.54672 11.84750 1.000 28.62969 178 GLU A N 1
ATOM 1293 C CA . GLU A 1 178 ? 0.99850 23.64301 12.05944 1.000 28.97493 178 GLU A CA 1
ATOM 1294 C C . GLU A 1 178 ? 1.29326 22.24350 11.54257 1.000 28.59188 178 GLU A C 1
ATOM 1295 O O . GLU A 1 178 ? 0.79705 21.26052 12.10495 1.000 29.32873 178 GLU A O 1
ATOM 1301 N N . LYS A 1 179 ? 2.09276 22.12832 10.48244 1.000 27.34690 179 LYS A N 1
ATOM 1302 C CA . LYS A 1 179 ? 2.42602 20.80614 9.96679 1.000 28.12233 179 LYS A CA 1
ATOM 1303 C C . LYS A 1 179 ? 3.31794 20.04204 10.93793 1.000 27.39422 179 LYS A C 1
ATOM 1304 O O . LYS A 1 179 ? 3.09930 18.85018 11.18256 1.000 27.26313 179 LYS A O 1
ATOM 1310 N N . VAL A 1 180 ? 4.32567 20.70785 11.50430 1.000 27.39564 180 VAL A N 1
ATOM 1311 C CA . VAL A 1 180 ? 5.19074 20.04076 12.47200 1.000 27.52904 180 VAL A CA 1
ATOM 1312 C C . VAL A 1 180 ? 4.39907 19.65759 13.71680 1.000 28.77525 180 VAL A C 1
ATOM 1313 O O . VAL A 1 180 ? 4.61153 18.58753 14.29982 1.000 25.58901 180 VAL A O 1
ATOM 1317 N N . ARG A 1 181 ? 3.46526 20.51585 14.13508 1.000 29.15396 181 ARG A N 1
ATOM 1318 C CA . ARG A 1 181 ? 2.63702 20.20522 15.29620 1.000 27.93379 181 ARG A CA 1
ATOM 1319 C C . ARG A 1 181 ? 1.81956 18.94142 15.06610 1.000 27.78546 181 ARG A C 1
ATOM 1320 O O . ARG A 1 181 ? 1.77883 18.04963 15.92238 1.000 28.93573 181 ARG A O 1
ATOM 1328 N N . GLY A 1 182 ? 1.15495 18.85070 13.91268 1.000 26.95510 182 GLY A N 1
ATOM 1329 C CA . GLY A 1 182 ? 0.37044 17.66358 13.61548 1.000 28.45801 182 GLY A CA 1
ATOM 1330 C C . GLY A 1 182 ? 1.21037 16.40163 13.58878 1.000 26.28737 182 GLY A C 1
ATOM 1331 O O . GLY A 1 182 ? 0.76073 15.33591 14.01712 1.000 23.39102 182 GLY A O 1
ATOM 1332 N N . LEU A 1 183 ? 2.44405 16.50509 13.08948 1.000 24.74135 183 LEU A N 1
ATOM 1333 C CA . LEU A 1 183 ? 3.34062 15.35439 13.08897 1.000 25.70065 183 LEU A CA 1
ATOM 1334 C C . LEU A 1 183 ? 3.65733 14.91046 14.51172 1.000 23.05563 183 LEU A C 1
ATOM 1335 O O . LEU A 1 183 ? 3.60615 13.71646 14.82757 1.000 21.54431 183 LEU A O 1
ATOM 1340 N N . ILE A 1 184 ? 3.97935 15.86594 15.38790 1.000 22.25651 184 ILE A N 1
ATOM 1341 C CA . ILE A 1 184 ? 4.29509 15.53726 16.77630 1.000 23.16116 184 ILE A CA 1
ATOM 1342 C C . ILE A 1 184 ? 3.09965 14.87615 17.44966 1.000 23.81552 184 ILE A C 1
ATOM 1343 O O . ILE A 1 184 ? 3.23014 13.84182 18.11374 1.000 21.84265 184 ILE A O 1
ATOM 1348 N N . LYS A 1 185 ? 1.91363 15.46390 17.27919 1.000 26.16564 185 LYS A N 1
ATOM 1349 C CA . LYS A 1 185 ? 0.71413 14.94575 17.93132 1.000 23.21850 185 LYS A CA 1
ATOM 1350 C C . LYS A 1 185 ? 0.36685 13.55069 17.42332 1.000 24.13173 185 LYS A C 1
ATOM 1351 O O . LYS A 1 185 ? 0.11402 12.63317 18.21385 1.000 22.79410 185 LYS A O 1
ATOM 1357 N N . LYS A 1 186 ? 0.35281 13.37211 16.09963 1.000 22.05176 186 LYS A N 1
ATOM 1358 C CA . LYS A 1 186 ? -0.01280 12.07922 15.52965 1.000 24.23147 186 LYS A CA 1
ATOM 1359 C C . LYS A 1 186 ? 0.99603 11.00149 15.90929 1.000 24.95735 186 LYS A C 1
ATOM 1360 O O . LYS A 1 186 ? 0.61755 9.86018 16.19875 1.000 25.07631 186 LYS A O 1
ATOM 1366 N N . THR A 1 187 ? 2.28493 11.34885 15.93108 1.000 23.48536 187 THR A N 1
ATOM 1367 C CA . THR A 1 187 ? 3.31140 10.35965 16.24558 1.000 23.10147 187 THR A CA 1
ATOM 1368 C C . THR A 1 187 ? 3.26363 9.94863 17.71308 1.000 22.16921 187 THR A C 1
ATOM 1369 O O . THR A 1 187 ? 3.41864 8.76511 18.03529 1.000 21.22849 187 THR A O 1
ATOM 1373 N N . VAL A 1 188 ? 3.05289 10.90685 18.61775 1.000 20.38249 188 VAL A N 1
ATOM 1374 C CA . VAL A 1 188 ? 2.97877 10.57372 20.03771 1.000 20.59050 188 VAL A CA 1
ATOM 1375 C C . VAL A 1 188 ? 1.76803 9.69010 20.31689 1.000 22.99182 188 VAL A C 1
ATOM 1376 O O . VAL A 1 188 ? 1.84960 8.72492 21.08697 1.000 20.85526 188 VAL A O 1
ATOM 1380 N N . GLU A 1 189 ? 0.63179 9.99184 19.68588 1.000 21.48672 189 GLU A N 1
ATOM 1381 C CA . GLU A 1 189 ? -0.55824 9.17223 19.89363 1.000 26.13450 189 GLU A CA 1
ATOM 1382 C C . GLU A 1 189 ? -0.35023 7.76199 19.35262 1.000 25.75201 189 GLU A C 1
ATOM 1383 O O . GLU A 1 189 ? -0.72167 6.77981 20.00605 1.000 26.96427 189 GLU A O 1
ATOM 1389 N N . GLN A 1 190 ? 0.25583 7.64467 18.16902 1.000 22.13075 190 GLN A N 1
ATOM 1390 C CA . GLN A 1 190 ? 0.50667 6.33250 17.57791 1.000 25.09379 190 GLN A CA 1
ATOM 1391 C C . GLN A 1 190 ? 1.46992 5.50710 18.42512 1.000 22.81637 190 GLN A C 1
ATOM 1392 O O . GLN A 1 190 ? 1.26429 4.30130 18.61330 1.000 20.11218 190 GLN A O 1
ATOM 1398 N N . ALA A 1 191 ? 2.53296 6.13358 18.93185 1.000 22.20058 191 ALA A N 1
ATOM 1399 C CA . ALA A 1 191 ? 3.50693 5.40412 19.73852 1.000 21.43082 191 ALA A CA 1
ATOM 1400 C C . ALA A 1 191 ? 2.90198 4.96257 21.06548 1.000 19.91660 191 ALA A C 1
ATOM 1401 O O . ALA A 1 191 ? 3.05392 3.80492 21.47262 1.000 18.62130 191 ALA A O 1
ATOM 1403 N N . ASN A 1 192 ? 2.21593 5.87733 21.75703 1.000 21.05647 192 ASN A N 1
ATOM 1404 C CA . ASN A 1 192 ? 1.58215 5.52846 23.02444 1.000 21.09473 192 ASN A CA 1
ATOM 1405 C C . ASN A 1 192 ? 0.57490 4.40184 22.83946 1.000 22.00060 192 ASN A C 1
ATOM 1406 O O . ASN A 1 192 ? 0.54952 3.44492 23.62232 1.000 20.79677 192 ASN A O 1
ATOM 1411 N N . SER A 1 193 ? -0.26142 4.50086 21.80490 1.000 22.06509 193 SER A N 1
ATOM 1412 C CA . SER A 1 193 ? -1.20586 3.43228 21.49837 1.000 23.39783 193 SER A CA 1
ATOM 1413 C C . SER A 1 193 ? -0.49165 2.11520 21.23077 1.000 23.10909 193 SER A C 1
ATOM 1414 O O . SER A 1 193 ? -0.87096 1.07102 21.77727 1.000 19.47887 193 SER A O 1
ATOM 1417 N N . TYR A 1 194 ? 0.55237 2.14679 20.40143 1.000 23.46163 194 TYR A N 1
ATOM 1418 C CA . TYR A 1 194 ? 1.24070 0.91590 20.02772 1.000 21.36622 194 TYR A CA 1
ATOM 1419 C C . TYR A 1 194 ? 1.92960 0.27613 21.22881 1.000 18.60242 194 TYR A C 1
ATOM 1420 O O . TYR A 1 194 ? 1.74096 -0.91451 21.50091 1.000 18.55615 194 TYR A O 1
ATOM 1429 N N . ILE A 1 195 ? 2.72950 1.05414 21.96132 1.000 18.44171 195 ILE A N 1
ATOM 1430 C CA . ILE A 1 195 ? 3.48571 0.50120 23.08381 1.000 20.61031 195 ILE A CA 1
ATOM 1431 C C . ILE A 1 195 ? 2.53992 -0.10322 24.11546 1.000 20.23973 195 ILE A C 1
ATOM 1432 O O . ILE A 1 195 ? 2.74965 -1.22207 24.59687 1.000 20.69446 195 ILE A O 1
ATOM 1437 N N . ASN A 1 196 ? 1.46943 0.61814 24.45255 1.000 23.63539 196 ASN A N 1
ATOM 1438 C CA . ASN A 1 196 ? 0.52549 0.10301 25.43822 1.000 22.23001 196 ASN A CA 1
ATOM 1439 C C . ASN A 1 196 ? -0.22204 -1.11961 24.92017 1.000 21.35401 196 ASN A C 1
ATOM 1440 O O . ASN A 1 196 ? -0.61410 -1.98313 25.71237 1.000 21.74930 196 ASN A O 1
ATOM 1445 N N . ASN A 1 197 ? -0.41037 -1.22440 23.60337 1.000 20.69467 197 ASN A N 1
ATOM 1446 C CA . ASN A 1 197 ? -1.10026 -2.38512 23.04918 1.000 24.32529 197 ASN A CA 1
ATOM 1447 C C . ASN A 1 197 ? -0.24929 -3.64475 23.16708 1.000 23.76286 197 ASN A C 1
ATOM 1448 O O . ASN A 1 197 ? -0.73506 -4.69262 23.60736 1.000 22.29312 197 ASN A O 1
ATOM 1453 N N . ILE A 1 198 ? 1.02592 -3.56825 22.77574 1.000 21.03110 198 ILE A N 1
ATOM 1454 C CA . ILE A 1 198 ? 1.86709 -4.75719 22.86379 1.000 22.09408 198 ILE A CA 1
ATOM 1455 C C . ILE A 1 198 ? 2.19925 -5.07312 24.31665 1.000 19.49339 198 ILE A C 1
ATOM 1456 O O . ILE A 1 198 ? 2.33570 -6.24532 24.68693 1.000 21.00052 198 ILE A O 1
ATOM 1461 N N . TYR A 1 199 ? 2.31832 -4.04613 25.16219 1.000 20.43744 199 TYR A N 1
ATOM 1462 C CA . TYR A 1 199 ? 2.54784 -4.26159 26.58858 1.000 19.20903 199 TYR A CA 1
ATOM 1463 C C . TYR A 1 199 ? 1.38526 -5.02525 27.21564 1.000 25.13964 199 TYR A C 1
ATOM 1464 O O . TYR A 1 199 ? 1.58939 -6.01579 27.92828 1.000 21.14329 199 TYR A O 1
ATOM 1473 N N . ASP A 1 200 ? 0.15195 -4.58184 26.94878 1.000 22.43067 200 ASP A N 1
ATOM 1474 C CA . ASP A 1 200 ? -1.01356 -5.23863 27.53219 1.000 23.64347 200 ASP A CA 1
ATOM 1475 C C . ASP A 1 200 ? -1.14162 -6.67713 27.04626 1.000 25.94857 200 ASP A C 1
ATOM 1476 O O . ASP A 1 200 ? -1.46311 -7.57867 27.83025 1.000 26.63319 200 ASP A O 1
ATOM 1481 N N . ARG A 1 201 ? -0.89147 -6.91496 25.75675 1.000 23.35920 201 ARG A N 1
ATOM 1482 C CA . ARG A 1 201 ? -1.02276 -8.26610 25.22159 1.000 25.51849 201 ARG A CA 1
ATOM 1483 C C . ARG A 1 201 ? 0.02218 -9.19935 25.82103 1.000 25.41185 201 ARG A C 1
ATOM 1484 O O . ARG A 1 201 ? -0.30176 -10.30993 26.25963 1.000 21.03039 201 ARG A O 1
ATOM 1492 N N . GLU A 1 202 ? 1.28427 -8.76227 25.85114 1.000 19.13080 202 GLU A N 1
ATOM 1493 C CA . GLU A 1 202 ? 2.35042 -9.62322 26.35239 1.000 22.62729 202 GLU A CA 1
ATOM 1494 C C . GLU A 1 202 ? 2.18948 -9.89978 27.84152 1.000 19.43299 202 GLU A C 1
ATOM 1495 O O . GLU A 1 202 ? 2.46586 -11.01291 28.30319 1.000 20.96611 202 GLU A O 1
ATOM 1501 N N . LEU A 1 203 ? 1.74373 -8.90262 28.60861 1.000 18.69826 203 LEU A N 1
ATOM 1502 C CA . LEU A 1 203 ? 1.55583 -9.10729 30.04181 1.000 23.64888 203 LEU A CA 1
ATOM 1503 C C . LEU A 1 203 ? 0.43532 -10.10383 30.31894 1.000 20.82789 203 LEU A C 1
ATOM 1504 O O . LEU A 1 203 ? 0.54854 -10.93820 31.22527 1.000 20.07868 203 LEU A O 1
ATOM 1509 N N . ASN A 1 204 ? -0.65560 -10.03015 29.55459 1.000 20.71727 204 ASN A N 1
ATOM 1510 C CA . ASN A 1 204 ? -1.73664 -10.99650 29.72278 1.000 24.32820 204 ASN A CA 1
ATOM 1511 C C . ASN A 1 204 ? -1.28342 -12.39944 29.33852 1.000 24.07734 204 ASN A C 1
ATOM 1512 O O . ASN A 1 204 ? -1.65749 -13.37937 29.99299 1.000 26.94107 204 ASN A O 1
ATOM 1517 N N . ASP A 1 205 ? -0.47275 -12.51206 28.28314 1.000 24.15049 205 ASP A N 1
ATOM 1518 C CA . ASP A 1 205 ? 0.05269 -13.81079 27.87198 1.000 22.15186 205 ASP A CA 1
ATOM 1519 C C . ASP A 1 205 ? 0.93243 -14.41514 28.96019 1.000 19.87896 205 ASP A C 1
ATOM 1520 O O . ASP A 1 205 ? 0.80810 -15.59956 29.28931 1.000 22.04497 205 ASP A O 1
ATOM 1525 N N . ALA A 1 206 ? 1.82729 -13.61068 29.53746 1.000 20.98809 206 ALA A N 1
ATOM 1526 C CA . ALA A 1 206 ? 2.70305 -14.12018 30.58759 1.000 20.93198 206 ALA A CA 1
ATOM 1527 C C . ALA A 1 206 ? 1.93947 -14.41368 31.87227 1.000 22.06305 206 ALA A C 1
ATOM 1528 O O . ALA A 1 206 ? 2.33718 -15.29801 32.63957 1.000 24.44769 206 ALA A O 1
ATOM 1530 N N . LEU A 1 207 ? 0.85039 -13.68702 32.12628 1.000 21.89743 207 LEU A N 1
ATOM 1531 C CA . LEU A 1 207 ? 0.12381 -13.86096 33.37993 1.000 24.65282 207 LEU A CA 1
ATOM 1532 C C . LEU A 1 207 ? -0.66982 -15.16229 33.39304 1.000 25.19227 207 LEU A C 1
ATOM 1533 O O . LEU A 1 207 ? -0.69263 -15.86941 34.40704 1.000 25.63749 207 LEU A O 1
ATOM 1538 N N . ASN A 1 208 ? -1.31931 -15.50155 32.27866 1.000 24.95910 208 ASN A N 1
ATOM 1539 C CA . ASN A 1 208 ? -2.26086 -16.61323 32.24638 1.000 24.84207 208 ASN A CA 1
ATOM 1540 C C . ASN A 1 208 ? -1.71427 -17.87178 31.58722 1.000 25.81962 208 ASN A C 1
ATOM 1541 O O . ASN A 1 208 ? -2.31377 -18.94057 31.75027 1.000 23.34429 208 ASN A O 1
ATOM 1546 N N . ASN A 1 209 ? -0.60627 -17.78361 30.85023 1.000 24.50902 209 ASN A N 1
ATOM 1547 C CA . ASN A 1 209 ? -0.08161 -18.92945 30.11841 1.000 24.80290 209 ASN A CA 1
ATOM 1548 C C . ASN A 1 209 ? 1.28022 -19.38099 30.63717 1.000 24.48714 209 ASN A C 1
ATOM 1549 O O . ASN A 1 209 ? 1.97270 -20.15220 29.96635 1.000 24.24880 209 ASN A O 1
ATOM 1554 N N . SER A 1 210 ? 1.67429 -18.92404 31.81805 1.000 21.41039 210 SER A N 1
ATOM 1555 C CA . SER A 1 210 ? 2.87258 -19.41443 32.47781 1.000 22.74840 210 SER A CA 1
ATOM 1556 C C . SER A 1 210 ? 2.49610 -20.49299 33.48473 1.000 23.80371 210 SER A C 1
ATOM 1557 O O . SER A 1 210 ? 1.34769 -20.59218 33.92214 1.000 27.28789 210 SER A O 1
ATOM 1560 N N . THR A 1 211 ? 3.47806 -21.31603 33.83722 1.000 23.29223 211 THR A N 1
ATOM 1561 C CA . THR A 1 211 ? 3.28786 -22.26110 34.92358 1.000 24.23606 211 THR A CA 1
ATOM 1562 C C . THR A 1 211 ? 3.47235 -21.55308 36.26109 1.000 25.03355 211 THR A C 1
ATOM 1563 O O . THR A 1 211 ? 3.95259 -20.41922 36.33268 1.000 25.75645 211 THR A O 1
ATOM 1567 N N . ALA A 1 212 ? 3.07832 -22.23710 37.33725 1.000 25.99395 212 ALA A N 1
ATOM 1568 C CA . ALA A 1 212 ? 3.22728 -21.65195 38.66535 1.000 24.74351 212 ALA A CA 1
ATOM 1569 C C . ALA A 1 212 ? 4.68990 -21.39426 39.00262 1.000 27.20188 212 ALA A C 1
ATOM 1570 O O . ALA A 1 212 ? 5.00092 -20.45247 39.74026 1.000 26.45188 212 ALA A O 1
ATOM 1572 N N . ASP A 1 213 ? 5.60002 -22.20486 38.46170 1.000 24.96918 213 ASP A N 1
ATOM 1573 C CA . ASP A 1 213 ? 7.01686 -22.06789 38.77118 1.000 28.82635 213 ASP A CA 1
ATOM 1574 C C . ASP A 1 213 ? 7.69643 -20.95212 37.98739 1.000 28.73066 213 ASP A C 1
ATOM 1575 O O . ASP A 1 213 ? 8.79235 -20.52910 38.37107 1.000 28.04628 213 ASP A O 1
ATOM 1580 N N . THR A 1 214 ? 7.08143 -20.46491 36.90603 1.000 23.69679 214 THR A N 1
ATOM 1581 C CA . THR A 1 214 ? 7.71199 -19.47119 36.04876 1.000 21.77944 214 THR A CA 1
ATOM 1582 C C . THR A 1 214 ? 6.96584 -18.14712 35.96407 1.000 23.38853 214 THR A C 1
ATOM 1583 O O . THR A 1 214 ? 7.51166 -17.19507 35.39335 1.000 20.59149 214 THR A O 1
ATOM 1587 N N . VAL A 1 215 ? 5.75432 -18.04771 36.52165 1.000 20.88490 215 VAL A N 1
ATOM 1588 C CA . VAL A 1 215 ? 4.91405 -16.87936 36.26523 1.000 22.10607 215 VAL A CA 1
ATOM 1589 C C . VAL A 1 215 ? 5.50098 -15.61103 36.88044 1.000 18.77444 215 VAL A C 1
ATOM 1590 O O . VAL A 1 215 ? 5.35812 -14.52126 36.31257 1.000 22.00487 215 VAL A O 1
ATOM 1594 N N . ALA A 1 216 ? 6.17437 -15.71785 38.02864 1.000 20.66917 216 ALA A N 1
ATOM 1595 C CA . ALA A 1 216 ? 6.69742 -14.52375 38.68881 1.000 19.27370 216 ALA A CA 1
ATOM 1596 C C . ALA A 1 216 ? 7.72855 -13.81746 37.81556 1.000 22.41973 216 ALA A C 1
ATOM 1597 O O . ALA A 1 216 ? 7.60174 -12.62177 37.52739 1.000 21.47271 216 ALA A O 1
ATOM 1599 N N . ASN A 1 217 ? 8.75049 -14.54810 37.36729 1.000 18.76538 217 ASN A N 1
ATOM 1600 C CA . ASN A 1 217 ? 9.78920 -13.92895 36.55149 1.000 20.00060 217 ASN A CA 1
ATOM 1601 C C . ASN A 1 217 ? 9.30268 -13.62882 35.13775 1.000 20.78738 217 ASN A C 1
ATOM 1602 O O . ASN A 1 217 ? 9.78218 -12.67870 34.51140 1.000 18.43547 217 ASN A O 1
ATOM 1607 N N . ASN A 1 218 ? 8.35456 -14.41227 34.61913 1.000 21.17809 218 ASN A N 1
ATOM 1608 C CA . ASN A 1 218 ? 7.81159 -14.11777 33.29667 1.000 20.08695 218 ASN A CA 1
ATOM 1609 C C . ASN A 1 218 ? 7.05489 -12.79456 33.29386 1.000 19.52091 218 ASN A C 1
ATOM 1610 O O . ASN A 1 218 ? 7.13678 -12.02723 32.32726 1.000 18.34476 218 ASN A O 1
ATOM 1615 N N . VAL A 1 219 ? 6.32591 -12.50509 34.37166 1.000 18.73915 219 VAL A N 1
ATOM 1616 C CA . VAL A 1 219 ? 5.57075 -11.25974 34.45422 1.000 18.15404 219 VAL A CA 1
ATOM 1617 C C . VAL A 1 219 ? 6.49954 -10.08231 34.72379 1.000 17.23463 219 VAL A C 1
ATOM 1618 O O . VAL A 1 219 ? 6.40258 -9.03919 34.06800 1.000 19.66359 219 VAL A O 1
ATOM 1622 N N . MET A 1 220 ? 7.42162 -10.23054 35.68022 1.000 18.00169 220 MET A N 1
ATOM 1623 C CA . MET A 1 220 ? 8.37168 -9.15483 35.95389 1.000 18.05727 220 MET A CA 1
ATOM 1624 C C . MET A 1 220 ? 9.21121 -8.83269 34.72466 1.000 17.08164 220 MET A C 1
ATOM 1625 O O . MET A 1 220 ? 9.54451 -7.66747 34.48196 1.000 16.72504 220 MET A O 1
ATOM 1630 N N . SER A 1 221 ? 9.56084 -9.85219 33.93529 1.000 16.63317 221 SER A N 1
ATOM 1631 C CA . SER A 1 221 ? 10.33702 -9.61227 32.72321 1.000 18.49372 221 SER A CA 1
ATOM 1632 C C . SER A 1 221 ? 9.57441 -8.72880 31.74471 1.000 17.52113 221 SER A C 1
ATOM 1633 O O . SER A 1 221 ? 10.15692 -7.83223 31.12258 1.000 18.78895 221 SER A O 1
ATOM 1636 N N . VAL A 1 222 ? 8.26940 -8.96491 31.59528 1.000 17.94532 222 VAL A N 1
ATOM 1637 C CA . VAL A 1 222 ? 7.46918 -8.13810 30.69763 1.000 19.31554 222 VAL A CA 1
ATOM 1638 C C . VAL A 1 222 ? 7.37681 -6.71293 31.22798 1.000 19.61924 222 VAL A C 1
ATOM 1639 O O . VAL A 1 222 ? 7.49007 -5.74323 30.46643 1.000 19.80188 222 VAL A O 1
ATOM 1643 N N . HIS A 1 223 ? 7.17985 -6.56203 32.53976 1.000 17.25581 223 HIS A N 1
ATOM 1644 C CA . HIS A 1 223 ? 7.16553 -5.23175 33.13936 1.000 19.48068 223 HIS A CA 1
ATOM 1645 C C . HIS A 1 223 ? 8.47810 -4.50237 32.87805 1.000 19.71366 223 HIS A C 1
ATOM 1646 O O . HIS A 1 223 ? 8.48221 -3.33689 32.46866 1.000 21.79382 223 HIS A O 1
ATOM 1653 N N . GLY A 1 224 ? 9.60649 -5.18198 33.09348 1.000 19.56657 224 GLY A N 1
ATOM 1654 C CA . GLY A 1 224 ? 10.89535 -4.53816 32.88444 1.000 18.24982 224 GLY A CA 1
ATOM 1655 C C . GLY A 1 224 ? 11.10203 -4.09845 31.44778 1.000 18.49316 224 GLY A C 1
ATOM 1656 O O . GLY A 1 224 ? 11.45282 -2.94710 31.18081 1.000 18.44369 224 GLY A O 1
ATOM 1657 N N . HIS A 1 225 ? 10.87175 -5.01091 30.50197 1.000 19.45753 225 HIS A N 1
ATOM 1658 C CA . HIS A 1 225 ? 11.09696 -4.71180 29.09045 1.000 17.27895 225 HIS A CA 1
ATOM 1659 C C . HIS A 1 225 ? 10.21410 -3.56139 28.61533 1.000 18.76957 225 HIS A C 1
ATOM 1660 O O . HIS A 1 225 ? 10.69127 -2.61576 27.97764 1.000 16.55273 225 HIS A O 1
ATOM 1667 N N . CYS A 1 226 ? 8.92030 -3.61832 28.92541 1.000 16.80276 226 CYS A N 1
ATOM 1668 C CA . CYS A 1 226 ? 7.99760 -2.63649 28.36848 1.000 18.08810 226 CYS A CA 1
ATOM 1669 C C . CYS A 1 226 ? 8.07113 -1.29198 29.07569 1.000 17.10366 226 CYS A C 1
ATOM 1670 O O . CYS A 1 226 ? 7.78076 -0.26144 28.46015 1.000 20.16871 226 CYS A O 1
ATOM 1673 N N . ARG A 1 227 ? 8.44995 -1.26972 30.35158 1.000 17.06969 227 ARG A N 1
ATOM 1674 C CA . ARG A 1 227 ? 8.52746 0.00911 31.04631 1.000 18.28545 227 ARG A CA 1
ATOM 1675 C C . ARG A 1 227 ? 9.86474 0.69539 30.80093 1.000 18.55694 227 ARG A C 1
ATOM 1676 O O . ARG A 1 227 ? 9.91116 1.91798 30.62755 1.000 19.61641 227 ARG A O 1
ATOM 1684 N N . LEU A 1 228 ? 10.95527 -0.07464 30.75664 1.000 18.97129 228 LEU A N 1
ATOM 1685 C CA . LEU A 1 228 ? 12.26982 0.51526 30.51928 1.000 17.19944 228 LEU A CA 1
ATOM 1686 C C . LEU A 1 228 ? 12.42945 0.95118 29.06764 1.000 18.92468 228 LEU A C 1
ATOM 1687 O O . LEU A 1 228 ? 13.07543 1.96713 28.78531 1.000 20.21193 228 LEU A O 1
ATOM 1692 N N . HIS A 1 229 ? 11.85032 0.20005 28.13356 1.000 16.57913 229 HIS A N 1
ATOM 1693 C CA . HIS A 1 229 ? 11.98576 0.48641 26.71201 1.000 18.23242 229 HIS A CA 1
ATOM 1694 C C . HIS A 1 229 ? 10.70460 1.02371 26.08863 1.000 18.31060 229 HIS A C 1
ATOM 1695 O O . HIS A 1 229 ? 10.61286 1.09841 24.85838 1.000 19.20673 229 HIS A O 1
ATOM 1702 N N . GLY A 1 230 ? 9.72362 1.41475 26.89991 1.000 17.62639 230 GLY A N 1
ATOM 1703 C CA . GLY A 1 230 ? 8.48492 1.94603 26.36733 1.000 17.70263 230 GLY A CA 1
ATOM 1704 C C . GLY A 1 230 ? 7.81314 2.98562 27.24326 1.000 20.17529 230 GLY A C 1
ATOM 1705 O O . GLY A 1 230 ? 7.72524 4.15643 26.86074 1.000 18.73990 230 GLY A O 1
ATOM 1706 N N . ILE A 1 231 ? 7.33607 2.57296 28.42231 1.000 18.78658 231 ILE A N 1
ATOM 1707 C CA . ILE A 1 231 ? 6.54091 3.46962 29.26156 1.000 18.48998 231 ILE A CA 1
ATOM 1708 C C . ILE A 1 231 ? 7.35136 4.69307 29.67545 1.000 19.34740 231 ILE A C 1
ATOM 1709 O O . ILE A 1 231 ? 6.85006 5.82372 29.64687 1.000 18.75996 231 ILE A O 1
ATOM 1714 N N . GLU A 1 232 ? 8.61050 4.49552 30.07629 1.000 19.06557 232 GLU A N 1
ATOM 1715 C CA . GLU A 1 232 ? 9.40112 5.64454 30.50629 1.000 19.37909 232 GLU A CA 1
ATOM 1716 C C . GLU A 1 232 ? 9.75925 6.54296 29.32709 1.000 17.62222 232 GLU A C 1
ATOM 1717 O O . GLU A 1 232 ? 9.91767 7.75635 29.50272 1.000 19.08911 232 GLU A O 1
ATOM 1723 N N . TYR A 1 233 ? 9.86576 5.97377 28.12237 1.000 20.00444 233 TYR A N 1
ATOM 1724 C CA . TYR A 1 233 ? 9.93799 6.79080 26.91268 1.000 21.57008 233 TYR A CA 1
ATOM 1725 C C . TYR A 1 233 ? 8.72088 7.69880 26.79995 1.000 18.66133 233 TYR A C 1
ATOM 1726 O O . TYR A 1 233 ? 8.84743 8.90463 26.56043 1.000 19.82497 233 TYR A O 1
ATOM 1735 N N . ILE A 1 234 ? 7.52502 7.11931 26.94629 1.000 22.89906 234 ILE A N 1
ATOM 1736 C CA . ILE A 1 234 ? 6.28589 7.87948 26.80281 1.000 19.63404 234 ILE A CA 1
ATOM 1737 C C . ILE A 1 234 ? 6.25772 9.04764 27.77539 1.000 21.17170 234 ILE A C 1
ATOM 1738 O O . ILE A 1 234 ? 5.84500 10.15686 27.42097 1.000 23.54466 234 ILE A O 1
ATOM 1743 N N . SER A 1 235 ? 6.70392 8.82208 29.01282 1.000 21.21101 235 SER A N 1
ATOM 1744 C CA . SER A 1 235 ? 6.72462 9.89789 29.99715 1.000 22.10089 235 SER A CA 1
ATOM 1745 C C . SER A 1 235 ? 7.60721 11.05536 29.54559 1.000 23.63395 235 SER A C 1
ATOM 1746 O O . SER A 1 235 ? 7.36690 12.20583 29.93282 1.000 22.18235 235 SER A O 1
ATOM 1749 N N . ILE A 1 236 ? 8.61433 10.78124 28.71482 1.000 21.75634 236 ILE A N 1
ATOM 1750 C CA . ILE A 1 236 ? 9.50986 11.83979 28.26091 1.000 21.37750 236 ILE A CA 1
ATOM 1751 C C . ILE A 1 236 ? 8.88864 12.61383 27.10297 1.000 21.04207 236 ILE A C 1
ATOM 1752 O O . ILE A 1 236 ? 8.74279 13.84005 27.16557 1.000 20.70889 236 ILE A O 1
ATOM 1757 N N . TRP A 1 237 ? 8.51370 11.92046 26.01842 1.000 20.82006 237 TRP A N 1
ATOM 1758 C CA . TRP A 1 237 ? 7.99256 12.67224 24.87890 1.000 20.98675 237 TRP A CA 1
ATOM 1759 C C . TRP A 1 237 ? 6.58964 13.21415 25.13192 1.000 23.03427 237 TRP A C 1
ATOM 1760 O O . TRP A 1 237 ? 6.17267 14.15115 24.44281 1.000 24.09437 237 TRP A O 1
ATOM 1771 N N . ASP A 1 238 ? 5.85306 12.66226 26.09912 1.000 23.89422 238 ASP A N 1
ATOM 1772 C CA . ASP A 1 238 ? 4.59256 13.28654 26.49100 1.000 26.30501 238 ASP A CA 1
ATOM 1773 C C . ASP A 1 238 ? 4.83610 14.70269 26.99360 1.000 28.95024 238 ASP A C 1
ATOM 1774 O O . ASP A 1 238 ? 4.15470 15.64740 26.58166 1.000 28.13528 238 ASP A O 1
ATOM 1779 N N . ARG A 1 239 ? 5.82356 14.87006 27.87824 1.000 28.71024 239 ARG A N 1
ATOM 1780 C CA . ARG A 1 239 ? 6.17303 16.20629 28.35242 1.000 27.99493 239 ARG A CA 1
ATOM 1781 C C . ARG A 1 239 ? 6.71630 17.07299 27.22768 1.000 26.39591 239 ARG A C 1
ATOM 1782 O O . ARG A 1 239 ? 6.45340 18.28034 27.18347 1.000 28.72909 239 ARG A O 1
ATOM 1790 N N . LEU A 1 240 ? 7.49839 16.48038 26.32446 1.000 26.17011 240 LEU A N 1
ATOM 1791 C CA . LEU A 1 240 ? 8.07555 17.25089 25.22921 1.000 26.05562 240 LEU A CA 1
ATOM 1792 C C . LEU A 1 240 ? 6.98976 17.83135 24.33265 1.000 25.98640 240 LEU A C 1
ATOM 1793 O O . LEU A 1 240 ? 7.05727 19.00236 23.94316 1.000 25.37820 240 LEU A O 1
ATOM 1798 N N . SER A 1 241 ? 5.97332 17.02967 24.00361 1.000 27.48578 241 SER A N 1
ATOM 1799 C CA . SER A 1 241 ? 4.92555 17.50124 23.10330 1.000 27.30146 241 SER A CA 1
ATOM 1800 C C . SER A 1 241 ? 4.02836 18.53120 23.78144 1.000 28.61262 241 SER A C 1
ATOM 1801 O O . SER A 1 241 ? 3.60270 19.50149 23.14402 1.000 27.18211 241 SER A O 1
ATOM 1804 N N . GLU A 1 242 ? 3.73141 18.34245 25.07049 1.000 28.55945 242 GLU A N 1
ATOM 1805 C CA . GLU A 1 242 ? 2.91885 19.31904 25.79321 1.000 30.72759 242 GLU A CA 1
ATOM 1806 C C . GLU A 1 242 ? 3.61052 20.67406 25.85026 1.000 26.97518 242 GLU A C 1
ATOM 1807 O O . GLU A 1 242 ? 3.03011 21.69896 25.47644 1.000 29.28979 242 GLU A O 1
ATOM 1813 N N . ALA A 1 243 ? 4.85559 20.69840 26.32341 1.000 27.50389 243 ALA A N 1
ATOM 1814 C CA . ALA A 1 243 ? 5.57478 21.95465 26.47353 1.000 27.10937 243 ALA A CA 1
ATOM 1815 C C . ALA A 1 243 ? 6.08176 22.51148 25.15093 1.000 26.20290 243 ALA A C 1
ATOM 1816 O O . ALA A 1 243 ? 6.38160 23.70816 25.07999 1.000 22.09097 243 ALA A O 1
ATOM 1818 N N . GLU A 1 244 ? 6.17591 21.67980 24.10986 1.000 25.02676 244 GLU A N 1
ATOM 1819 C CA . GLU A 1 244 ? 6.79001 22.07467 22.83994 1.000 23.72758 244 GLU A CA 1
ATOM 1820 C C . GLU A 1 244 ? 8.17610 22.66724 23.07843 1.000 24.13704 244 GLU A C 1
ATOM 1821 O O . GLU A 1 244 ? 8.54973 23.69518 22.50846 1.000 23.31929 244 GLU A O 1
ATOM 1827 N N . SER A 1 245 ? 8.94467 22.00687 23.94109 1.000 23.97161 245 SER A N 1
ATOM 1828 C CA . SER A 1 245 ? 10.24729 22.50477 24.34676 1.000 24.01273 245 SER A CA 1
ATOM 1829 C C . SER A 1 245 ? 11.14119 21.32710 24.70214 1.000 23.24161 245 SER A C 1
ATOM 1830 O O . SER A 1 245 ? 10.67269 20.30098 25.20262 1.000 22.07799 245 SER A O 1
ATOM 1833 N N . VAL A 1 246 ? 12.43049 21.47926 24.41746 1.000 22.20262 246 VAL A N 1
ATOM 1834 C CA . VAL A 1 246 ? 13.44827 20.54559 24.87397 1.000 23.60087 246 VAL A CA 1
ATOM 1835 C C . VAL A 1 246 ? 14.37052 21.20675 25.89626 1.000 23.92921 246 VAL A C 1
ATOM 1836 O O . VAL A 1 246 ? 15.45271 20.69866 26.17354 1.000 24.80139 246 VAL A O 1
ATOM 1840 N N . ASN A 1 247 ? 13.94758 22.33961 26.45944 1.000 22.83768 247 ASN A N 1
ATOM 1841 C CA . ASN A 1 247 ? 14.76653 23.13044 27.36775 1.000 26.08136 247 ASN A CA 1
ATOM 1842 C C . ASN A 1 247 ? 14.39041 22.95084 28.83246 1.000 26.98076 247 ASN A C 1
ATOM 1843 O O . ASN A 1 247 ? 14.97261 23.61942 29.69160 1.000 29.45258 247 ASN A O 1
ATOM 1848 N N . ASN A 1 248 ? 13.43899 22.07854 29.14079 1.000 29.26087 248 ASN A N 1
ATOM 1849 C CA . ASN A 1 248 ? 12.94248 21.92863 30.49871 1.000 27.63113 248 ASN A CA 1
ATOM 1850 C C . ASN A 1 248 ? 13.53399 20.69395 31.16511 1.000 31.08289 248 ASN A C 1
ATOM 1851 O O . ASN A 1 248 ? 13.87524 19.70601 30.50882 1.000 27.35321 248 ASN A O 1
ATOM 1856 N N . ARG A 1 249 ? 13.66129 20.77077 32.48508 1.000 31.26912 249 ARG A N 1
ATOM 1857 C CA . ARG A 1 249 ? 14.09359 19.63419 33.28415 1.000 29.92522 249 ARG A CA 1
ATOM 1858 C C . ARG A 1 249 ? 12.88335 18.75536 33.57413 1.000 28.68870 249 ARG A C 1
ATOM 1859 O O . ARG A 1 249 ? 11.92553 19.20156 34.21551 1.000 29.94212 249 ARG A O 1
ATOM 1867 N N . ILE A 1 250 ? 12.91669 17.51664 33.09002 1.000 28.42573 250 ILE A N 1
ATOM 1868 C CA . ILE A 1 250 ? 11.78920 16.59611 33.18182 1.000 30.19082 250 ILE A CA 1
ATOM 1869 C C . ILE A 1 250 ? 12.08824 15.56346 34.25761 1.000 31.06834 250 ILE A C 1
ATOM 1870 O O . ILE A 1 250 ? 13.18386 14.98903 34.28964 1.000 28.26044 250 ILE A O 1
ATOM 1875 N N . TYR A 1 251 ? 11.11624 15.32680 35.13313 1.000 25.27666 251 TYR A N 1
ATOM 1876 C CA . TYR A 1 251 ? 11.19731 14.26155 36.12157 1.000 26.27115 251 TYR A CA 1
ATOM 1877 C C . TYR A 1 251 ? 10.37102 13.07319 35.64852 1.000 28.10178 251 TYR A C 1
ATOM 1878 O O . TYR A 1 251 ? 9.18627 13.22160 35.33205 1.000 29.85502 251 TYR A O 1
ATOM 1887 N N . VAL A 1 252 ? 10.99609 11.90078 35.60050 1.000 25.44257 252 VAL A N 1
ATOM 1888 C CA . VAL A 1 252 ? 10.33328 10.66380 35.20378 1.000 22.03482 252 VAL A CA 1
ATOM 1889 C C . VAL A 1 252 ? 10.11395 9.82862 36.45681 1.000 24.94891 252 VAL A C 1
ATOM 1890 O O . VAL A 1 252 ? 11.08033 9.40703 37.10318 1.000 26.37961 252 VAL A O 1
ATOM 1894 N N . ASP A 1 253 ? 8.84822 9.59121 36.80491 1.000 22.85034 253 ASP A N 1
ATOM 1895 C CA . ASP A 1 253 ? 8.50818 8.78132 37.96815 1.000 25.22730 253 ASP A CA 1
ATOM 1896 C C . ASP A 1 253 ? 8.17648 7.33921 37.60817 1.000 24.58725 253 ASP A C 1
ATOM 1897 O O . ASP A 1 253 ? 7.80757 6.56109 38.49358 1.000 22.43788 253 ASP A O 1
ATOM 1902 N N . VAL A 1 254 ? 8.30010 6.96887 36.33308 1.000 25.07203 254 VAL A N 1
ATOM 1903 C CA . VAL A 1 254 ? 8.05385 5.59614 35.91377 1.000 20.93199 254 VAL A CA 1
ATOM 1904 C C . VAL A 1 254 ? 9.14972 4.69062 36.45815 1.000 21.12110 254 VAL A C 1
ATOM 1905 O O . VAL A 1 254 ? 10.33568 5.04801 36.45968 1.000 23.87128 254 VAL A O 1
ATOM 1909 N N . LEU A 1 255 ? 8.75795 3.51363 36.93609 1.000 20.23143 255 LEU A N 1
ATOM 1910 C CA . LEU A 1 255 ? 9.69930 2.49782 37.38052 1.000 18.89928 255 LEU A CA 1
ATOM 1911 C C . LEU A 1 255 ? 9.66541 1.30979 36.42964 1.000 20.89435 255 LEU A C 1
ATOM 1912 O O . LEU A 1 255 ? 8.59778 0.91575 35.95133 1.000 19.58582 255 LEU A O 1
ATOM 1917 N N . SER A 1 256 ? 10.83909 0.76295 36.13634 1.000 17.19394 256 SER A N 1
ATOM 1918 C CA . SER A 1 256 ? 10.95990 -0.53827 35.49970 1.000 18.29223 256 SER A CA 1
ATOM 1919 C C . SER A 1 256 ? 11.48743 -1.53124 36.52652 1.000 18.43913 256 SER A C 1
ATOM 1920 O O . SER A 1 256 ? 11.93444 -1.15606 37.61294 1.000 18.64955 256 SER A O 1
ATOM 1923 N N . TYR A 1 257 ? 11.42930 -2.81342 36.18195 1.000 19.45766 257 TYR A N 1
ATOM 1924 C CA . TYR A 1 257 ? 11.65206 -3.86099 37.16433 1.000 19.96581 257 TYR A CA 1
ATOM 1925 C C . TYR A 1 257 ? 12.60738 -4.91815 36.63115 1.000 20.89490 257 TYR A C 1
ATOM 1926 O O . TYR A 1 257 ? 12.81138 -5.06167 35.42249 1.000 22.54664 257 TYR A O 1
ATOM 1935 N N . SER A 1 258 ? 13.20561 -5.64567 37.56667 1.000 19.10001 258 SER A N 1
ATOM 1936 C CA . SER A 1 258 ? 14.03065 -6.80717 37.28272 1.000 18.89891 258 SER A CA 1
ATOM 1937 C C . SER A 1 258 ? 13.25957 -8.07541 37.62622 1.000 20.17119 258 SER A C 1
ATOM 1938 O O . SER A 1 258 ? 12.15987 -8.03547 38.18484 1.000 20.71406 258 SER A O 1
ATOM 1941 N N . THR A 1 259 ? 13.85176 -9.21115 37.28397 1.000 18.99972 259 THR A N 1
ATOM 1942 C CA . THR A 1 259 ? 13.32579 -10.49429 37.71469 1.000 20.06052 259 THR A CA 1
ATOM 1943 C C . THR A 1 259 ? 13.88723 -10.85342 39.08984 1.000 19.70466 259 THR A C 1
ATOM 1944 O O . THR A 1 259 ? 14.75467 -10.16884 39.63522 1.000 18.30399 259 THR A O 1
ATOM 1948 N N . PHE A 1 260 ? 13.37587 -11.94427 39.65141 1.000 18.49832 260 PHE A N 1
ATOM 1949 C CA . PHE A 1 260 ? 13.81111 -12.41968 40.95615 1.000 20.19779 260 PHE A CA 1
ATOM 1950 C C . PHE A 1 260 ? 14.96840 -13.39976 40.80166 1.000 20.40883 260 PHE A C 1
ATOM 1951 O O . PHE A 1 260 ? 14.94778 -14.27452 39.93129 1.000 21.23125 260 PHE A O 1
ATOM 1959 N N . PHE A 1 261 ? 15.98064 -13.24034 41.65284 1.000 19.69705 261 PHE A N 1
ATOM 1960 C CA . PHE A 1 261 ? 17.15210 -14.11064 41.68453 1.000 18.54603 261 PHE A CA 1
ATOM 1961 C C . PHE A 1 261 ? 17.28957 -14.63511 43.10579 1.000 19.61271 261 PHE A C 1
ATOM 1962 O O . PHE A 1 261 ? 17.43130 -13.84217 44.04114 1.000 18.39975 261 PHE A O 1
ATOM 1970 N N . ASP A 1 262 ? 17.28917 -15.95754 43.27352 1.000 19.75467 262 ASP A N 1
ATOM 1971 C CA . ASP A 1 262 ? 17.42733 -16.92082 42.18596 1.000 22.94956 262 ASP A CA 1
ATOM 1972 C C . ASP A 1 262 ? 16.40732 -18.05925 42.30819 1.000 25.07948 262 ASP A C 1
ATOM 1973 O O . ASP A 1 262 ? 16.50354 -19.06807 41.61308 1.000 26.47896 262 ASP A O 1
ATOM 1978 N N . ARG A 1 263 ? 15.43031 -17.89957 43.19886 1.000 24.04655 263 ARG A N 1
ATOM 1979 C CA . ARG A 1 263 ? 14.39672 -18.91063 43.40299 1.000 24.72589 263 ARG A CA 1
ATOM 1980 C C . ARG A 1 263 ? 13.06535 -18.21102 43.61593 1.000 24.55897 263 ARG A C 1
ATOM 1981 O O . ARG A 1 263 ? 12.90657 -17.45686 44.57992 1.000 23.46666 263 ARG A O 1
ATOM 1989 N N . GLN A 1 264 ? 12.11356 -18.46295 42.72286 1.000 22.34115 264 GLN A N 1
ATOM 1990 C CA . GLN A 1 264 ? 10.80610 -17.83212 42.81524 1.000 27.04159 264 GLN A CA 1
ATOM 1991 C C . GLN A 1 264 ? 9.98391 -18.50584 43.90543 1.000 26.60025 264 GLN A C 1
ATOM 1992 O O . GLN A 1 264 ? 9.92215 -19.73690 43.97804 1.000 30.43464 264 GLN A O 1
ATOM 1998 N N . THR A 1 265 ? 9.36895 -17.69525 44.76373 1.000 25.13436 265 THR A N 1
ATOM 1999 C CA . THR A 1 265 ? 8.60373 -18.17498 45.90558 1.000 26.06107 265 THR A CA 1
ATOM 2000 C C . THR A 1 265 ? 7.20449 -17.57365 45.86025 1.000 27.84449 265 THR A C 1
ATOM 2001 O O . THR A 1 265 ? 6.88407 -16.75293 44.99488 1.000 27.67783 265 THR A O 1
ATOM 2005 N N . ALA A 1 266 ? 6.36570 -17.98516 46.81504 1.000 23.65638 266 ALA A N 1
ATOM 2006 C CA . ALA A 1 266 ? 5.00342 -17.46501 46.87356 1.000 28.56298 266 ALA A CA 1
ATOM 2007 C C . ALA A 1 266 ? 4.99505 -15.96811 47.15590 1.000 27.04658 266 ALA A C 1
ATOM 2008 O O . ALA A 1 266 ? 4.18514 -15.22632 46.58647 1.000 27.60882 266 ALA A O 1
ATOM 2010 N N . LYS A 1 267 ? 5.89037 -15.50385 48.03278 1.000 25.73320 267 LYS A N 1
ATOM 2011 C CA . LYS A 1 267 ? 5.95258 -14.07727 48.33411 1.000 25.38077 267 LYS A CA 1
ATOM 2012 C C . LYS A 1 267 ? 6.41056 -13.27873 47.12031 1.000 23.63536 267 LYS A C 1
ATOM 2013 O O . LYS A 1 267 ? 5.95157 -12.15062 46.90276 1.000 20.87804 267 LYS A O 1
ATOM 2019 N N . ALA A 1 268 ? 7.31713 -13.84574 46.32040 1.000 22.65468 268 ALA A N 1
ATOM 2020 C CA . ALA A 1 268 ? 7.71001 -13.19337 45.07712 1.000 22.75077 268 ALA A CA 1
ATOM 2021 C C . ALA A 1 268 ? 6.55476 -13.17370 44.08667 1.000 22.83744 268 ALA A C 1
ATOM 2022 O O . ALA A 1 268 ? 6.34967 -12.17769 43.38195 1.000 22.94043 268 ALA A O 1
ATOM 2024 N N . ARG A 1 269 ? 5.77981 -14.26059 44.03360 1.000 22.00680 269 ARG A N 1
ATOM 2025 C CA . ARG A 1 269 ? 4.64000 -14.31915 43.12370 1.000 24.53523 269 ARG A CA 1
ATOM 2026 C C . ARG A 1 269 ? 3.58012 -13.29132 43.49521 1.000 22.53732 269 ARG A C 1
ATOM 2027 O O . ARG A 1 269 ? 2.96283 -12.68685 42.61102 1.000 22.15317 269 ARG A O 1
ATOM 2035 N N . ILE A 1 270 ? 3.35760 -13.07861 44.79616 1.000 23.11518 270 ILE A N 1
ATOM 2036 C CA . ILE A 1 270 ? 2.38958 -12.07516 45.23477 1.000 25.04428 270 ILE A CA 1
ATOM 2037 C C . ILE A 1 270 ? 2.77333 -10.70111 44.70260 1.000 22.69912 270 ILE A C 1
ATOM 2038 O O . ILE A 1 270 ? 1.92519 -9.95197 44.20266 1.000 23.21653 270 ILE A O 1
ATOM 2043 N N . GLN A 1 271 ? 4.05962 -10.35477 44.78971 1.000 23.80038 271 GLN A N 1
ATOM 2044 C CA . GLN A 1 271 ? 4.52482 -9.07853 44.25919 1.000 22.10457 271 GLN A CA 1
ATOM 2045 C C . GLN A 1 271 ? 4.36793 -9.02346 42.74451 1.000 22.29287 271 GLN A C 1
ATOM 2046 O O . GLN A 1 271 ? 3.80743 -8.06350 42.20338 1.000 21.88628 271 GLN A O 1
ATOM 2052 N N . ALA A 1 272 ? 4.84995 -10.05425 42.04390 1.000 22.01884 272 ALA A N 1
ATOM 2053 C CA . ALA A 1 272 ? 4.84073 -10.03107 40.58384 1.000 22.06453 272 ALA A CA 1
ATOM 2054 C C . ALA A 1 272 ? 3.42175 -9.97833 40.03192 1.000 23.10891 272 ALA A C 1
ATOM 2055 O O . ALA A 1 272 ? 3.16513 -9.31341 39.02141 1.000 21.87471 272 ALA A O 1
ATOM 2057 N N . LEU A 1 273 ? 2.48650 -10.66814 40.67838 1.000 20.27038 273 LEU A N 1
ATOM 2058 C CA . LEU A 1 273 ? 1.11926 -10.72586 40.17765 1.000 23.27761 273 LEU A CA 1
ATOM 2059 C C . LEU A 1 273 ? 0.29404 -9.51550 40.58686 1.000 22.42927 273 LEU A C 1
ATOM 2060 O O . LEU A 1 273 ? -0.85665 -9.39624 40.15670 1.000 27.47880 273 LEU A O 1
ATOM 2065 N N . THR A 1 274 ? 0.84866 -8.62369 41.39385 1.000 23.65455 274 THR A N 1
ATOM 2066 C CA . THR A 1 274 ? 0.17452 -7.36913 41.69219 1.000 24.39267 274 THR A CA 1
ATOM 2067 C C . THR A 1 274 ? 0.23909 -6.46296 40.46731 1.000 22.48931 274 THR A C 1
ATOM 2068 O O . THR A 1 274 ? 1.30359 -6.34590 39.84881 1.000 22.81068 274 THR A O 1
ATOM 2072 N N . PRO A 1 275 ? -0.86734 -5.83682 40.06715 1.000 23.10809 275 PRO A N 1
ATOM 2073 C CA . PRO A 1 275 ? -0.79323 -4.84120 38.98994 1.000 23.51263 275 PRO A CA 1
ATOM 2074 C C . PRO A 1 275 ? 0.21717 -3.75683 39.33271 1.000 22.71763 275 PRO A C 1
ATOM 2075 O O . PRO A 1 275 ? 0.32046 -3.32286 40.48179 1.000 20.55971 275 PRO A O 1
ATOM 2079 N N . GLU A 1 276 ? 0.97764 -3.33127 38.31940 1.000 21.16900 276 GLU A N 1
ATOM 2080 C CA . GLU A 1 276 ? 2.07588 -2.39799 38.55933 1.000 21.78623 276 GLU A CA 1
ATOM 2081 C C . GLU A 1 276 ? 1.58667 -1.11539 39.21969 1.000 22.59414 276 GLU A C 1
ATOM 2082 O O . GLU A 1 276 ? 2.27889 -0.54505 40.07167 1.000 22.77643 276 GLU A O 1
ATOM 2088 N N . LYS A 1 277 ? 0.39448 -0.64690 38.84048 1.000 23.00819 277 LYS A N 1
ATOM 2089 C CA . LYS A 1 277 ? -0.15375 0.57637 39.41444 1.000 22.86869 277 LYS A CA 1
ATOM 2090 C C . LYS A 1 277 ? -0.48140 0.43499 40.89570 1.000 22.16198 277 LYS A C 1
ATOM 2091 O O . LYS A 1 277 ? -0.65146 1.45076 41.57778 1.000 22.50542 277 LYS A O 1
ATOM 2097 N N . ASP A 1 278 ? -0.58315 -0.79148 41.40639 1.000 20.99346 278 ASP A N 1
ATOM 2098 C CA . ASP A 1 278 ? -0.93961 -1.03280 42.79903 1.000 23.45300 278 ASP A CA 1
ATOM 2099 C C . ASP A 1 278 ? 0.21428 -1.60954 43.60790 1.000 21.28785 278 ASP A C 1
ATOM 2100 O O . ASP A 1 278 ? 0.01670 -2.00723 44.76067 1.000 22.26678 278 ASP A O 1
ATOM 2105 N N . MET A 1 279 ? 1.40921 -1.66644 43.03335 1.000 22.31682 279 MET A N 1
ATOM 2106 C CA . MET A 1 279 ? 2.55864 -2.19859 43.74633 1.000 23.15621 279 MET A CA 1
ATOM 2107 C C . MET A 1 279 ? 2.94400 -1.27333 44.89706 1.000 21.84417 279 MET A C 1
ATOM 2108 O O . MET A 1 279 ? 2.80993 -0.04976 44.81409 1.000 21.12892 279 MET A O 1
ATOM 2113 N N . THR A 1 280 ? 3.40550 -1.87371 45.98726 1.000 21.19994 280 THR A N 1
ATOM 2114 C CA . THR A 1 280 ? 3.66945 -1.16543 47.22868 1.000 22.46083 280 THR A CA 1
ATOM 2115 C C . THR A 1 280 ? 5.16214 -1.10452 47.52595 1.000 21.33794 280 THR A C 1
ATOM 2116 O O . THR A 1 280 ? 5.95587 -1.84667 46.93813 1.000 19.13659 280 THR A O 1
ATOM 2120 N N . PRO A 1 281 ? 5.58139 -0.22331 48.43206 1.000 22.68063 281 PRO A N 1
ATOM 2121 C CA . PRO A 1 281 ? 6.93695 -0.31840 48.98373 1.000 22.00772 281 PRO A CA 1
ATOM 2122 C C . PRO A 1 281 ? 7.11193 -1.63110 49.72480 1.000 19.93810 281 PRO A C 1
ATOM 2123 O O . PRO A 1 281 ? 6.12592 -2.22457 50.18639 1.000 21.03565 281 PRO A O 1
ATOM 2127 N N . PRO A 1 282 ? 8.35213 -2.12014 49.87412 1.000 20.96769 282 PRO A N 1
ATOM 2128 C CA . PRO A 1 282 ? 9.59662 -1.47670 49.43942 1.000 19.47919 282 PRO A CA 1
ATOM 2129 C C . PRO A 1 282 ? 9.97711 -1.71828 47.97851 1.000 20.29729 282 PRO A C 1
ATOM 2130 O O . PRO A 1 282 ? 10.88936 -1.04666 47.49290 1.000 18.35418 282 PRO A O 1
ATOM 2134 N N . LEU A 1 283 ? 9.30595 -2.64915 47.29267 1.000 18.43980 283 LEU A N 1
ATOM 2135 C CA . LEU A 1 283 ? 9.66417 -2.92657 45.90352 1.000 18.81540 283 LEU A CA 1
ATOM 2136 C C . LEU A 1 283 ? 9.43073 -1.70862 45.01800 1.000 21.84652 283 LEU A C 1
ATOM 2137 O O . LEU A 1 283 ? 10.27025 -1.37705 44.17113 1.000 17.92017 283 LEU A O 1
ATOM 2142 N N . LYS A 1 284 ? 8.30203 -1.03140 45.19778 1.000 19.94582 284 LYS A N 1
ATOM 2143 C CA . LYS A 1 284 ? 7.98086 0.17515 44.43519 1.000 20.03301 284 LYS A CA 1
ATOM 2144 C C . LYS A 1 284 ? 7.89847 1.36246 45.38354 1.000 19.87535 284 LYS A C 1
ATOM 2145 O O . LYS A 1 284 ? 6.96897 1.42444 46.21179 1.000 21.49515 284 LYS A O 1
ATOM 2151 N N . PRO A 1 285 ? 8.83123 2.31158 45.32244 1.000 18.66478 285 PRO A N 1
ATOM 2152 C CA . PRO A 1 285 ? 8.77584 3.45656 46.23844 1.000 19.66500 285 PRO A CA 1
ATOM 2153 C C . PRO A 1 285 ? 7.55114 4.32011 45.97892 1.000 20.94103 285 PRO A C 1
ATOM 2154 O O . PRO A 1 285 ? 7.10376 4.48656 44.84057 1.000 20.27073 285 PRO A O 1
ATOM 2158 N N . ALA A 1 286 ? 7.00566 4.86855 47.06057 1.000 22.08070 286 ALA A N 1
ATOM 2159 C CA . ALA A 1 286 ? 5.79384 5.66606 46.96539 1.000 26.47955 286 ALA A CA 1
ATOM 2160 C C . ALA A 1 286 ? 6.09463 7.03826 46.36946 1.000 25.54625 286 ALA A C 1
ATOM 2161 O O . ALA A 1 286 ? 7.23948 7.49946 46.34480 1.000 22.80458 286 ALA A O 1
ATOM 2163 N N . LEU A 1 287 ? 5.03968 7.68725 45.87917 1.000 26.19005 287 LEU A N 1
ATOM 2164 C CA . LEU A 1 287 ? 5.13244 9.03395 45.33176 1.000 25.23057 287 LEU A CA 1
ATOM 2165 C C . LEU A 1 287 ? 4.84913 10.06263 46.41787 1.000 29.54527 287 LEU A C 1
ATOM 2166 O O . LEU A 1 287 ? 3.95221 9.88038 47.24627 1.000 32.76305 287 LEU A O 1
ATOM 2171 N N . ASN A 1 288 ? 5.61803 11.14799 46.40386 1.000 34.76159 288 ASN A N 1
ATOM 2172 C CA . ASN A 1 288 ? 5.43644 12.23815 47.35616 1.000 40.71094 288 ASN A CA 1
ATOM 2173 C C . ASN A 1 288 ? 5.81239 13.53858 46.66790 1.000 39.96340 288 ASN A C 1
ATOM 2174 O O . ASN A 1 288 ? 6.97084 13.71836 46.27956 1.000 37.45884 288 ASN A O 1
ATOM 2179 N N . GLY A 1 289 ? 4.84141 14.43786 46.52534 1.000 37.47870 289 GLY A N 1
ATOM 2180 C CA . GLY A 1 289 ? 5.09008 15.69877 45.84917 1.000 36.44058 289 GLY A CA 1
ATOM 2181 C C . GLY A 1 289 ? 5.56457 15.53901 44.42404 1.000 36.56245 289 GLY A C 1
ATOM 2182 O O . GLY A 1 289 ? 6.33819 16.36995 43.93616 1.000 38.89723 289 GLY A O 1
ATOM 2183 N N . GLY A 1 290 ? 5.12090 14.48665 43.73940 1.000 33.96127 290 GLY A N 1
ATOM 2184 C CA . GLY A 1 290 ? 5.56689 14.20482 42.39509 1.000 34.19313 290 GLY A CA 1
ATOM 2185 C C . GLY A 1 290 ? 6.91335 13.52566 42.29747 1.000 35.14404 290 GLY A C 1
ATOM 2186 O O . GLY A 1 290 ? 7.36109 13.24084 41.17779 1.000 35.18281 290 GLY A O 1
ATOM 2187 N N . LYS A 1 291 ? 7.57467 13.26216 43.42402 1.000 32.66411 291 LYS A N 1
ATOM 2188 C CA . LYS A 1 291 ? 8.87691 12.61598 43.45080 1.000 30.80515 291 LYS A CA 1
ATOM 2189 C C . LYS A 1 291 ? 8.71443 11.21174 44.02114 1.000 29.38968 291 LYS A C 1
ATOM 2190 O O . LYS A 1 291 ? 7.88227 10.98136 44.90332 1.000 25.55277 291 LYS A O 1
ATOM 2196 N N . ARG A 1 292 ? 9.50858 10.26870 43.52410 1.000 24.32693 292 ARG A N 1
ATOM 2197 C CA . ARG A 1 292 ? 9.59443 8.97171 44.18087 1.000 25.37784 292 ARG A CA 1
ATOM 2198 C C . ARG A 1 292 ? 10.46423 9.09201 45.42770 1.000 26.53762 292 ARG A C 1
ATOM 2199 O O . ARG A 1 292 ? 11.53390 9.70622 45.39617 1.000 22.91578 292 ARG A O 1
ATOM 2207 N N . ARG A 1 293 ? 9.99611 8.51397 46.53205 1.000 22.39595 293 ARG A N 1
ATOM 2208 C CA . ARG A 1 293 ? 10.73060 8.60979 47.78751 1.000 23.71714 293 ARG A CA 1
ATOM 2209 C C . ARG A 1 293 ? 12.05724 7.86388 47.69649 1.000 26.27316 293 ARG A C 1
ATOM 2210 O O . ARG A 1 293 ? 12.15257 6.80427 47.07181 1.000 25.19013 293 ARG A O 1
ATOM 2218 N N . LYS A 1 294 ? 13.08493 8.42616 48.32452 1.000 24.24806 294 LYS A N 1
ATOM 2219 C CA . LYS A 1 294 ? 14.41268 7.83359 48.32237 1.000 22.93119 294 LYS A CA 1
ATOM 2220 C C . LYS A 1 294 ? 14.56330 6.84932 49.47657 1.000 25.90802 294 LYS A C 1
ATOM 2221 O O . LYS A 1 294 ? 13.87111 6.93261 50.49339 1.000 25.57012 294 LYS A O 1
ATOM 2227 N N . ILE A 1 295 ? 15.48653 5.90802 49.30634 1.000 24.98096 295 ILE A N 1
ATOM 2228 C CA . ILE A 1 295 ? 15.82676 4.97806 50.37609 1.000 26.49241 295 ILE A CA 1
ATOM 2229 C C . ILE A 1 295 ? 16.74387 5.68657 51.36388 1.000 26.76822 295 ILE A C 1
ATOM 2230 O O . ILE A 1 295 ? 17.76348 6.26882 50.97500 1.000 24.93320 295 ILE A O 1
ATOM 2235 N N . ASP A 1 296 ? 16.37698 5.64703 52.64638 1.000 24.63185 296 ASP A N 1
ATOM 2236 C CA . ASP A 1 296 ? 17.16281 6.32619 53.67244 1.000 25.51237 296 ASP A CA 1
ATOM 2237 C C . ASP A 1 296 ? 18.31266 5.45182 54.16164 1.000 26.28045 296 ASP A C 1
ATOM 2238 O O . ASP A 1 296 ? 19.45774 5.91012 54.24757 1.000 27.63898 296 ASP A O 1
ATOM 2243 N N . SER A 1 297 ? 18.03018 4.19003 54.48042 1.000 25.32885 297 SER A N 1
ATOM 2244 C CA . SER A 1 297 ? 19.05880 3.28672 54.97335 1.000 25.99123 297 SER A CA 1
ATOM 2245 C C . SER A 1 297 ? 18.66356 1.84940 54.66782 1.000 26.18205 297 SER A C 1
ATOM 2246 O O . SER A 1 297 ? 17.49959 1.54596 54.39313 1.000 21.35108 297 SER A O 1
ATOM 2249 N N . LEU A 1 298 ? 19.65951 0.96663 54.71596 1.000 24.75552 298 LEU A N 1
ATOM 2250 C CA . LEU A 1 298 ? 19.47515 -0.46419 54.52492 1.000 21.64094 298 LEU A CA 1
ATOM 2251 C C . LEU A 1 298 ? 20.13041 -1.19856 55.68165 1.000 22.83286 298 LEU A C 1
ATOM 2252 O O . LEU A 1 298 ? 21.23575 -0.84385 56.09908 1.000 25.19078 298 LEU A O 1
ATOM 2257 N N . THR A 1 299 ? 19.45127 -2.21837 56.20077 1.000 20.80630 299 THR A N 1
ATOM 2258 C CA . THR A 1 299 ? 20.00578 -3.06889 57.25032 1.000 22.62279 299 THR A CA 1
ATOM 2259 C C . THR A 1 299 ? 19.92657 -4.51409 56.78278 1.000 22.44230 299 THR A C 1
ATOM 2260 O O . THR A 1 299 ? 18.83083 -5.07031 56.65424 1.000 19.11297 299 THR A O 1
ATOM 2264 N N . GLY A 1 300 ? 21.08142 -5.11618 56.51667 1.000 21.33885 300 GLY A N 1
ATOM 2265 C CA . GLY A 1 300 ? 21.14127 -6.51564 56.14203 1.000 19.83899 300 GLY A CA 1
ATOM 2266 C C . GLY A 1 300 ? 21.15969 -7.40208 57.37444 1.000 24.10076 300 GLY A C 1
ATOM 2267 O O . GLY A 1 300 ? 21.74754 -7.05502 58.39676 1.000 24.13183 300 GLY A O 1
ATOM 2268 N N . HIS A 1 301 ? 20.49137 -8.55000 57.26753 1.000 21.40615 301 HIS A N 1
ATOM 2269 C CA . HIS A 1 301 ? 20.42260 -9.53147 58.34323 1.000 21.82109 301 HIS A CA 1
ATOM 2270 C C . HIS A 1 301 ? 21.10669 -10.80758 57.87511 1.000 21.26022 301 HIS A C 1
ATOM 2271 O O . HIS A 1 301 ? 20.70915 -11.39314 56.86202 1.000 22.54549 301 HIS A O 1
ATOM 2278 N N . ILE A 1 302 ? 22.12978 -11.23427 58.61027 1.000 23.25144 302 ILE A N 1
ATOM 2279 C CA . ILE A 1 302 ? 23.00140 -12.32896 58.19814 1.000 25.22186 302 ILE A CA 1
ATOM 2280 C C . ILE A 1 302 ? 22.63874 -13.57989 58.98353 1.000 24.81859 302 ILE A C 1
ATOM 2281 O O . ILE A 1 302 ? 22.50773 -13.53712 60.21340 1.000 23.94632 302 ILE A O 1
ATOM 2286 N N . VAL A 1 303 ? 22.48630 -14.69522 58.27510 1.000 24.54978 303 VAL A N 1
ATOM 2287 C CA . VAL A 1 303 ? 22.23623 -15.99118 58.88842 1.000 25.72874 303 VAL A CA 1
ATOM 2288 C C . VAL A 1 303 ? 23.41288 -16.90559 58.58184 1.000 26.19650 303 VAL A C 1
ATOM 2289 O O . VAL A 1 303 ? 24.05196 -16.80094 57.52923 1.000 23.20846 303 VAL A O 1
ATOM 2293 N N . ARG A 1 304 ? 23.70395 -17.80144 59.51932 1.000 26.89717 304 ARG A N 1
ATOM 2294 C CA . ARG A 1 304 ? 24.80566 -18.74449 59.38750 1.000 27.90326 304 ARG A CA 1
ATOM 2295 C C . ARG A 1 304 ? 24.25913 -20.07736 58.89325 1.000 24.95407 304 ARG A C 1
ATOM 2296 O O . ARG A 1 304 ? 23.44309 -20.70914 59.57221 1.000 26.22576 304 ARG A O 1
ATOM 2304 N N . ILE A 1 305 ? 24.70176 -20.49459 57.71302 1.000 27.62468 305 ILE A N 1
ATOM 2305 C CA . ILE A 1 305 ? 24.33131 -21.77899 57.13208 1.000 24.36463 305 ILE A CA 1
ATOM 2306 C C . ILE A 1 305 ? 25.58729 -22.63740 57.11070 1.000 28.01553 305 ILE A C 1
ATOM 2307 O O . ILE A 1 305 ? 26.48215 -22.42453 56.28276 1.000 26.84998 305 ILE A O 1
ATOM 2312 N N . GLY A 1 306 ? 25.66059 -23.60257 58.02143 1.000 28.07213 306 GLY A N 1
ATOM 2313 C CA . GLY A 1 306 ? 26.86145 -24.41443 58.13565 1.000 29.88916 306 GLY A CA 1
ATOM 2314 C C . GLY A 1 306 ? 28.09692 -23.60821 58.46917 1.000 32.17111 306 GLY A C 1
ATOM 2315 O O . GLY A 1 306 ? 29.18876 -23.91550 57.97521 1.000 37.46876 306 GLY A O 1
ATOM 2316 N N . GLY A 1 307 ? 27.94571 -22.56628 59.28814 1.000 38.66529 307 GLY A N 1
ATOM 2317 C CA . GLY A 1 307 ? 29.05401 -21.73116 59.69500 1.000 37.79366 307 GLY A CA 1
ATOM 2318 C C . GLY A 1 307 ? 29.38506 -20.58310 58.76360 1.000 37.96172 307 GLY A C 1
ATOM 2319 O O . GLY A 1 307 ? 30.17336 -19.70801 59.14560 1.000 39.59660 307 GLY A O 1
ATOM 2320 N N . ALA A 1 308 ? 28.81389 -20.55016 57.56297 1.000 29.57471 308 ALA A N 1
ATOM 2321 C CA . ALA A 1 308 ? 29.12226 -19.52214 56.57864 1.000 28.28363 308 ALA A CA 1
ATOM 2322 C C . ALA A 1 308 ? 28.06927 -18.42215 56.60469 1.000 25.48521 308 ALA A C 1
ATOM 2323 O O . ALA A 1 308 ? 26.87650 -18.69036 56.78017 1.000 28.17166 308 ALA A O 1
ATOM 2325 N N . ALA A 1 309 ? 28.51858 -17.18415 56.41640 1.000 25.02500 309 ALA A N 1
ATOM 2326 C CA . ALA A 1 309 ? 27.62564 -16.03336 56.42399 1.000 24.76465 309 ALA A CA 1
ATOM 2327 C C . ALA A 1 309 ? 26.81806 -15.97493 55.13241 1.000 22.90428 309 ALA A C 1
ATOM 2328 O O . ALA A 1 309 ? 27.38133 -16.01119 54.03374 1.000 22.06082 309 ALA A O 1
ATOM 2330 N N . ARG A 1 310 ? 25.49569 -15.88488 55.26816 1.000 22.31355 310 ARG A N 1
ATOM 2331 C CA . ARG A 1 310 ? 24.59759 -15.78758 54.12713 1.000 17.78168 310 ARG A CA 1
ATOM 2332 C C . ARG A 1 310 ? 23.54480 -14.72309 54.40864 1.000 22.37744 310 ARG A C 1
ATOM 2333 O O . ARG A 1 310 ? 23.27793 -14.37148 55.56095 1.000 21.90280 310 ARG A O 1
ATOM 2341 N N . VAL A 1 311 ? 22.94417 -14.20973 53.33493 1.000 18.61429 311 VAL A N 1
ATOM 2342 C CA . VAL A 1 311 ? 21.91020 -13.19268 53.47326 1.000 19.28804 311 VAL A CA 1
ATOM 2343 C C . VAL A 1 311 ? 20.62308 -13.84210 53.96065 1.000 19.75357 311 VAL A C 1
ATOM 2344 O O . VAL A 1 311 ? 20.11889 -14.79667 53.35286 1.000 19.03921 311 VAL A O 1
ATOM 2348 N N . GLY A 1 312 ? 20.08305 -13.32431 55.06125 1.000 19.79992 312 GLY A N 1
ATOM 2349 C CA . GLY A 1 312 ? 18.84931 -13.84596 55.60973 1.000 19.42592 312 GLY A CA 1
ATOM 2350 C C . GLY A 1 312 ? 17.67555 -12.90657 55.42542 1.000 21.80633 312 GLY A C 1
ATOM 2351 O O . GLY A 1 312 ? 16.57340 -13.33960 55.07253 1.000 20.93983 312 GLY A O 1
ATOM 2352 N N . GLY A 1 313 ? 17.89871 -11.61532 55.66306 1.000 20.34997 313 GLY A N 1
ATOM 2353 C CA . GLY A 1 313 ? 16.84581 -10.63101 55.54524 1.000 21.17822 313 GLY A CA 1
ATOM 2354 C C . GLY A 1 313 ? 17.40510 -9.25615 55.24881 1.000 20.67864 313 GLY A C 1
ATOM 2355 O O . GLY A 1 313 ? 18.62029 -9.05427 55.19207 1.000 20.29931 313 GLY A O 1
ATOM 2356 N N . LEU A 1 314 ? 16.49306 -8.29976 55.06967 1.000 18.63093 314 LEU A N 1
ATOM 2357 C CA . LEU A 1 314 ? 16.86021 -6.93575 54.71556 1.000 18.59132 314 LEU A CA 1
ATOM 2358 C C . LEU A 1 314 ? 15.80609 -5.97534 55.24416 1.000 21.44072 314 LEU A C 1
ATOM 2359 O O . LEU A 1 314 ? 14.60729 -6.20828 55.06053 1.000 19.31239 314 LEU A O 1
ATOM 2364 N N . THR A 1 315 ? 16.25435 -4.90481 55.89765 1.000 19.03915 315 THR A N 1
ATOM 2365 C CA . THR A 1 315 ? 15.38327 -3.82305 56.34403 1.000 21.29694 315 THR A CA 1
ATOM 2366 C C . THR A 1 315 ? 15.60177 -2.61267 55.44548 1.000 19.29712 315 THR A C 1
ATOM 2367 O O . THR A 1 315 ? 16.73112 -2.13016 55.31582 1.000 22.59813 315 THR A O 1
ATOM 2371 N N . VAL A 1 316 ? 14.52618 -2.12321 54.83509 1.000 19.21651 316 VAL A N 1
ATOM 2372 C CA . VAL A 1 316 ? 14.56951 -0.95610 53.95981 1.000 20.83080 316 VAL A CA 1
ATOM 2373 C C . VAL A 1 316 ? 13.79053 0.16283 54.63438 1.000 23.58871 316 VAL A C 1
ATOM 2374 O O . VAL A 1 316 ? 12.60696 -0.00197 54.95535 1.000 23.34987 316 VAL A O 1
ATOM 2378 N N . VAL A 1 317 ? 14.45196 1.29643 54.85487 1.000 22.44565 317 VAL A N 1
ATOM 2379 C CA . VAL A 1 317 ? 13.83510 2.47390 55.45450 1.000 22.38704 317 VAL A CA 1
ATOM 2380 C C . VAL A 1 317 ? 13.88327 3.60471 54.43707 1.000 25.23349 317 VAL A C 1
ATOM 2381 O O . VAL A 1 317 ? 14.95613 3.93003 53.91570 1.000 23.84955 317 VAL A O 1
ATOM 2385 N N . PHE A 1 318 ? 12.72686 4.19742 54.15625 1.000 24.85040 318 PHE A N 1
ATOM 2386 C CA . PHE A 1 318 ? 12.63102 5.28651 53.19785 1.000 26.35967 318 PHE A CA 1
ATOM 2387 C C . PHE A 1 318 ? 12.74341 6.63509 53.90538 1.000 28.73022 318 PHE A C 1
ATOM 2388 O O . PHE A 1 318 ? 12.74222 6.72615 55.13491 1.000 29.46606 318 PHE A O 1
ATOM 2396 N N . ASP A 1 319 ? 12.82782 7.69997 53.10284 1.000 28.95440 319 ASP A N 1
ATOM 2397 C CA . ASP A 1 319 ? 13.07287 9.03386 53.64006 1.000 28.41525 319 ASP A CA 1
ATOM 2398 C C . ASP A 1 319 ? 11.91255 9.57081 54.46893 1.000 29.52850 319 ASP A C 1
ATOM 2399 O O . ASP A 1 319 ? 12.05972 10.63028 55.08663 1.000 30.85029 319 ASP A O 1
ATOM 2404 N N . ASP A 1 320 ? 10.77571 8.87883 54.50022 1.000 30.08784 320 ASP A N 1
ATOM 2405 C CA . ASP A 1 320 ? 9.67269 9.24480 55.37793 1.000 31.82028 320 ASP A CA 1
ATOM 2406 C C . ASP A 1 320 ? 9.69990 8.48830 56.69871 1.000 31.65293 320 ASP A C 1
ATOM 2407 O O . ASP A 1 320 ? 8.77582 8.63969 57.50376 1.000 31.04883 320 ASP A O 1
ATOM 2412 N N . GLY A 1 321 ? 10.73285 7.68279 56.93950 1.000 30.49619 321 GLY A N 1
ATOM 2413 C CA . GLY A 1 321 ? 10.82599 6.88898 58.14169 1.000 29.86438 321 GLY A CA 1
ATOM 2414 C C . GLY A 1 321 ? 10.11921 5.55232 58.08487 1.000 29.05440 321 GLY A C 1
ATOM 2415 O O . GLY A 1 321 ? 10.27720 4.74929 59.01399 1.000 28.54956 321 GLY A O 1
ATOM 2416 N N . SER A 1 322 ? 9.34567 5.28623 57.03289 1.000 31.05465 322 SER A N 1
ATOM 2417 C CA . SER A 1 322 ? 8.64413 4.01361 56.92424 1.000 24.62633 322 SER A CA 1
ATOM 2418 C C . SER A 1 322 ? 9.64109 2.86620 56.80367 1.000 27.83296 322 SER A C 1
ATOM 2419 O O . SER A 1 322 ? 10.56803 2.91300 55.98939 1.000 22.71206 322 SER A O 1
ATOM 2422 N N . ARG A 1 323 ? 9.44859 1.83937 57.62790 1.000 26.52118 323 ARG A N 1
ATOM 2423 C CA . ARG A 1 32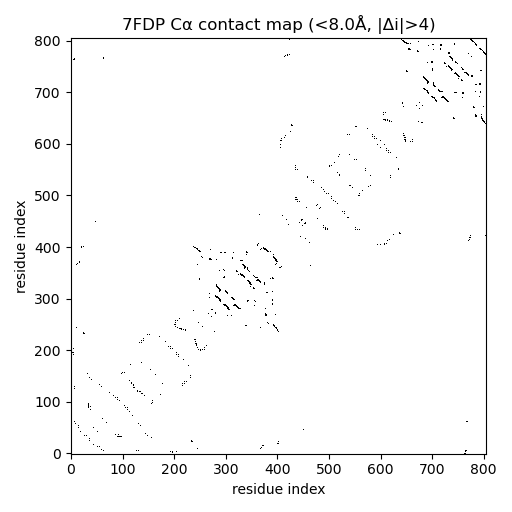3 ? 10.33859 0.68973 57.70073 1.000 26.55300 323 ARG A CA 1
ATOM 2424 C C . ARG A 1 323 ? 9.67568 -0.51931 57.05385 1.000 26.69549 323 ARG A C 1
ATOM 2425 O O . ARG A 1 323 ? 8.46176 -0.71297 57.17606 1.000 25.72502 323 ARG A O 1
ATOM 2433 N N . HIS A 1 324 ? 10.47524 -1.33299 56.36685 1.000 23.90565 324 HIS A N 1
ATOM 2434 C CA . HIS A 1 324 ? 9.96600 -2.51409 55.67420 1.000 23.48759 324 HIS A CA 1
ATOM 2435 C C . HIS A 1 324 ? 10.92328 -3.67011 55.92270 1.000 22.12600 324 HIS A C 1
ATOM 2436 O O . HIS A 1 324 ? 12.04244 -3.67641 55.40118 1.000 22.05279 324 HIS A O 1
ATOM 2443 N N . GLN A 1 325 ? 10.48356 -4.64498 56.71299 1.000 19.95557 325 GLN A N 1
ATOM 2444 C CA . GLN A 1 325 ? 11.28663 -5.82145 57.00830 1.000 21.81714 325 GLN A CA 1
ATOM 2445 C C . GLN A 1 325 ? 11.04463 -6.88906 55.95001 1.000 21.07831 325 GLN A C 1
ATOM 2446 O O . GLN A 1 325 ? 9.89902 -7.27367 55.69644 1.000 23.04806 325 GLN A O 1
ATOM 2452 N N . LEU A 1 326 ? 12.12333 -7.35761 55.33196 1.000 21.35538 326 LEU A N 1
ATOM 2453 C CA . LEU A 1 326 ? 12.06842 -8.42617 54.34595 1.000 23.05202 326 LEU A CA 1
ATOM 2454 C C . LEU A 1 326 ? 12.88547 -9.60929 54.84067 1.000 23.46426 326 LEU A C 1
ATOM 2455 O O . LEU A 1 326 ? 13.99291 -9.43608 55.35727 1.000 23.06749 326 LEU A O 1
ATOM 2460 N N . GLY A 1 327 ? 12.33040 -10.80996 54.69216 1.000 22.57124 327 GLY A N 1
ATOM 2461 C CA . GLY A 1 327 ? 13.08678 -11.99736 55.03454 1.000 22.76835 327 GLY A CA 1
ATOM 2462 C C . GLY A 1 327 ? 13.23300 -12.19518 56.53462 1.000 24.39189 327 GLY A C 1
ATOM 2463 O O . GLY A 1 327 ? 12.37237 -11.81339 57.33453 1.000 26.53045 327 GLY A O 1
ATOM 2464 N N . THR A 1 328 ? 14.36042 -12.78906 56.91848 1.000 21.51033 328 THR A N 1
ATOM 2465 C CA . THR A 1 328 ? 14.55852 -13.28310 58.27404 1.000 24.43431 328 THR A CA 1
ATOM 2466 C C . THR A 1 328 ? 15.22875 -12.23153 59.15068 1.000 27.28970 328 THR A C 1
ATOM 2467 O O . THR A 1 328 ? 16.20422 -11.59441 58.73924 1.000 23.69317 328 THR A O 1
ATOM 2471 N N . ILE A 1 329 ? 14.70173 -12.06136 60.35893 1.000 25.64444 329 ILE A N 1
ATOM 2472 C CA . ILE A 1 329 ? 15.32276 -11.20563 61.36307 1.000 25.97569 329 ILE A CA 1
ATOM 2473 C C . ILE A 1 329 ? 16.49410 -11.95542 61.98065 1.000 26.67072 329 ILE A C 1
ATOM 2474 O O . ILE A 1 329 ? 16.37652 -13.13543 62.33275 1.000 31.19559 329 ILE A O 1
ATOM 2479 N N . SER A 1 330 ? 17.63081 -11.28000 62.10551 1.000 22.06710 330 SER A N 1
ATOM 2480 C CA . SER A 1 330 ? 18.81513 -11.87197 62.70237 1.000 26.13156 330 SER A CA 1
ATOM 2481 C C . SER A 1 330 ? 19.42261 -10.89036 63.69404 1.000 26.71239 330 SER A C 1
ATOM 2482 O O . SER A 1 330 ? 19.12276 -9.69431 63.67968 1.000 28.30599 330 SER A O 1
ATOM 2485 N N . SER A 1 331 ? 20.27415 -11.41636 64.57133 1.000 24.52364 331 SER A N 1
ATOM 2486 C CA . SER A 1 331 ? 21.02209 -10.58889 65.50686 1.000 26.77418 331 SER A CA 1
ATOM 2487 C C . SER A 1 331 ? 22.36824 -10.14097 64.95424 1.000 27.68416 331 SER A C 1
ATOM 2488 O O . SER A 1 331 ? 23.04886 -9.33533 65.59788 1.000 26.88052 331 SER A O 1
ATOM 2491 N N . GLU A 1 332 ? 22.76940 -10.64860 63.79195 1.000 28.51047 332 GLU A N 1
ATOM 2492 C CA . GLU A 1 332 ? 23.98117 -10.21056 63.10952 1.000 28.23369 332 GLU A CA 1
ATOM 2493 C C . GLU A 1 332 ? 23.55922 -9.29785 61.96501 1.000 25.25739 332 GLU A C 1
ATOM 2494 O O . GLU A 1 332 ? 23.00403 -9.76250 60.96416 1.000 24.61281 332 GLU A O 1
ATOM 2500 N N . THR A 1 333 ? 23.80726 -7.99969 62.11896 1.000 29.17541 333 THR A N 1
ATOM 2501 C CA . THR A 1 333 ? 23.38345 -7.00879 61.14250 1.000 27.47031 333 THR A CA 1
ATOM 2502 C C . THR A 1 333 ? 24.54386 -6.09709 60.77005 1.000 26.40394 333 THR A C 1
ATOM 2503 O O . THR A 1 333 ? 25.49479 -5.92289 61.53608 1.000 26.43118 333 THR A O 1
ATOM 2507 N N . SER A 1 334 ? 24.45309 -5.52322 59.57305 1.000 25.85875 334 SER A N 1
ATOM 2508 C CA . SER A 1 334 ? 25.34441 -4.45475 59.14234 1.000 26.78421 334 SER A CA 1
ATOM 2509 C C . SER A 1 334 ? 24.53788 -3.52579 58.25105 1.000 25.39292 334 SER A C 1
ATOM 2510 O O . SER A 1 334 ? 23.82824 -3.99002 57.35337 1.000 25.25228 334 SER A O 1
ATOM 2513 N N . SER A 1 335 ? 24.63348 -2.22649 58.50936 1.000 25.11545 335 SER A N 1
ATOM 2514 C CA . SER A 1 335 ? 23.77284 -1.24473 57.87100 1.000 26.00279 335 SER A CA 1
ATOM 2515 C C . SER A 1 335 ? 24.60149 -0.19822 57.13967 1.000 25.37827 335 SER A C 1
ATOM 2516 O O . SER A 1 335 ? 25.83025 -0.14870 57.24477 1.000 25.61761 335 SER A O 1
ATOM 2519 N N . ILE A 1 336 ? 23.89925 0.63947 56.38295 1.000 22.58646 336 ILE A N 1
ATOM 2520 C CA . ILE A 1 336 ? 24.49865 1.79707 55.73159 1.000 23.47059 336 ILE A CA 1
ATOM 2521 C C . ILE A 1 336 ? 23.43260 2.87476 55.60963 1.000 25.50677 336 ILE A C 1
ATOM 2522 O O . ILE A 1 336 ? 22.25939 2.58329 55.35796 1.000 26.83060 336 ILE A O 1
ATOM 2527 N N . SER A 1 337 ? 23.83993 4.12152 55.81906 1.000 25.03798 337 SER A N 1
ATOM 2528 C CA . SER A 1 337 ? 22.97620 5.27359 55.60742 1.000 23.71271 337 SER A CA 1
ATOM 2529 C C . SER A 1 337 ? 23.28397 5.84480 54.23103 1.000 25.20814 337 SER A C 1
ATOM 2530 O O . SER A 1 337 ? 24.43838 6.17062 53.93499 1.000 24.24361 337 SER A O 1
ATOM 2533 N N . LEU A 1 338 ? 22.25613 5.95155 53.38828 1.000 24.58781 338 LEU A N 1
ATOM 2534 C CA . LEU A 1 338 ? 22.48207 6.39905 52.01939 1.000 24.13471 338 LEU A CA 1
ATOM 2535 C C . LEU A 1 338 ? 22.80904 7.88701 51.96020 1.000 26.25410 338 LEU A C 1
ATOM 2536 O O . LEU A 1 338 ? 23.46523 8.33615 51.01303 1.000 26.05888 338 LEU A O 1
ATOM 2541 N N . ASN A 1 339 ? 22.37079 8.65927 52.95821 1.000 25.02596 339 ASN A N 1
ATOM 2542 C CA . ASN A 1 339 ? 22.68388 10.08618 53.06015 1.000 25.75873 339 ASN A CA 1
ATOM 2543 C C . ASN A 1 339 ? 22.29433 10.85204 51.79648 1.000 26.98096 339 ASN A C 1
ATOM 2544 O O . ASN A 1 339 ? 22.97126 11.80385 51.40220 1.000 27.65817 339 ASN A O 1
ATOM 2549 N N . GLY A 1 340 ? 21.20738 10.44398 51.14414 1.000 26.02127 340 GLY A N 1
ATOM 2550 C CA . GLY A 1 340 ? 20.77224 11.07506 49.91787 1.000 27.41460 340 GLY A CA 1
ATOM 2551 C C . GLY A 1 340 ? 21.40713 10.53735 48.65215 1.000 29.15393 340 GLY A C 1
ATOM 2552 O O . GLY A 1 340 ? 20.98549 10.92645 47.55410 1.000 27.88676 340 GLY A O 1
ATOM 2553 N N . SER A 1 341 ? 22.40826 9.66869 48.76217 1.000 26.27595 341 SER A N 1
ATOM 2554 C CA . SER A 1 341 ? 23.00662 9.05715 47.58495 1.000 26.07279 341 SER A CA 1
ATOM 2555 C C . SER A 1 341 ? 22.17208 7.86489 47.12960 1.000 24.90233 341 SER A C 1
ATOM 2556 O O . SER A 1 341 ? 21.48915 7.21692 47.92643 1.000 25.58686 341 SER A O 1
ATOM 2559 N N . ARG A 1 342 ? 22.23816 7.57387 45.83510 1.000 26.20707 342 ARG A N 1
ATOM 2560 C CA . ARG A 1 342 ? 21.38781 6.56288 45.22613 1.000 24.14063 342 ARG A CA 1
ATOM 2561 C C . ARG A 1 342 ? 22.16128 5.27618 44.96753 1.000 22.10696 342 ARG A C 1
ATOM 2562 O O . ARG A 1 342 ? 23.37979 5.28628 44.77434 1.000 21.87771 342 ARG A O 1
ATOM 2570 N N . ILE A 1 343 ? 21.43194 4.16400 44.96073 1.000 20.74020 343 ILE A N 1
ATOM 2571 C CA . ILE A 1 343 ? 22.01981 2.85752 44.68671 1.000 18.41500 343 ILE A CA 1
ATOM 2572 C C . ILE A 1 343 ? 22.23805 2.73074 43.18615 1.000 22.38733 343 ILE A C 1
ATOM 2573 O O . ILE A 1 343 ? 21.28298 2.77684 42.40220 1.000 21.86241 343 ILE A O 1
ATOM 2578 N N . THR A 1 344 ? 23.49466 2.56363 42.78199 1.000 19.08981 344 THR A N 1
ATOM 2579 C CA . THR A 1 344 ? 23.79645 2.41900 41.36579 1.000 20.65713 344 THR A CA 1
ATOM 2580 C C . THR A 1 344 ? 23.79648 0.96566 40.90856 1.000 20.81376 344 THR A C 1
ATOM 2581 O O . THR A 1 344 ? 23.43931 0.69173 39.75661 1.000 18.77799 344 THR A O 1
ATOM 2585 N N . SER A 1 345 ? 24.16331 0.02404 41.77806 1.000 16.59758 345 SER A N 1
ATOM 2586 C CA . SER A 1 345 ? 24.19230 -1.37726 41.38581 1.000 18.58239 345 SER A CA 1
ATOM 2587 C C . SER A 1 345 ? 23.96305 -2.26892 42.59781 1.000 17.83287 345 SER A C 1
ATOM 2588 O O . SER A 1 345 ? 24.29714 -1.91077 43.73079 1.000 17.06364 345 SER A O 1
ATOM 2591 N N . LEU A 1 346 ? 23.38094 -3.43668 42.34000 1.000 16.49887 346 LEU A N 1
ATOM 2592 C CA . LEU A 1 346 ? 23.29518 -4.51420 43.31498 1.000 18.90430 346 LEU A CA 1
ATOM 2593 C C . LEU A 1 346 ? 23.87043 -5.76614 42.67532 1.000 16.82998 346 LEU A C 1
ATOM 2594 O O . LEU A 1 346 ? 23.48551 -6.12878 41.55912 1.000 17.98610 346 LEU A O 1
ATOM 2599 N N . GLU A 1 347 ? 24.79744 -6.41129 43.37243 1.000 16.48270 347 GLU A N 1
ATOM 2600 C CA . GLU A 1 347 ? 25.42739 -7.63566 42.90293 1.000 20.72617 347 GLU A CA 1
ATOM 2601 C C . GLU A 1 347 ? 25.10031 -8.74944 43.88069 1.000 17.85270 347 GLU A C 1
ATOM 2602 O O . GLU A 1 347 ? 25.21521 -8.56348 45.09541 1.000 18.02377 347 GLU A O 1
ATOM 2608 N N . VAL A 1 348 ? 24.69006 -9.89836 43.35258 1.000 17.92200 348 VAL A N 1
ATOM 2609 C CA . VAL A 1 348 ? 24.26673 -11.02675 44.16855 1.000 19.46375 348 VAL A CA 1
ATOM 2610 C C . VAL A 1 348 ? 24.97256 -12.28368 43.68186 1.000 18.34251 348 VAL A C 1
ATOM 2611 O O . VAL A 1 348 ? 25.11276 -12.50375 42.47354 1.000 18.16654 348 VAL A O 1
ATOM 2615 N N . TRP A 1 349 ? 25.43836 -13.09264 44.62884 1.000 17.80603 349 TRP A N 1
ATOM 2616 C CA . TRP A 1 349 ? 25.96250 -14.42261 44.36276 1.000 19.32472 349 TRP A CA 1
ATOM 2617 C C . TRP A 1 349 ? 25.02364 -15.44775 44.98281 1.000 19.47786 349 TRP A C 1
ATOM 2618 O O . TRP A 1 349 ? 24.53669 -15.25672 46.10192 1.000 16.35954 349 TRP A O 1
ATOM 2629 N N . GLY A 1 350 ? 24.76113 -16.52998 44.25624 1.000 17.90356 350 GLY A N 1
ATOM 2630 C CA . GLY A 1 350 ? 23.86952 -17.54686 44.77640 1.000 19.22250 350 GLY A CA 1
ATOM 2631 C C . GLY A 1 350 ? 23.44034 -18.57171 43.74955 1.000 22.37062 350 GLY A C 1
ATOM 2632 O O . GLY A 1 350 ? 23.50736 -18.31830 42.54428 1.000 18.60580 350 GLY A O 1
ATOM 2633 N N . ASN A 1 351 ? 22.99513 -19.73626 44.22173 1.000 20.92025 351 ASN A N 1
ATOM 2634 C CA . ASN A 1 351 ? 22.50440 -20.80865 43.35553 1.000 22.14502 351 ASN A CA 1
ATOM 2635 C C . ASN A 1 351 ? 21.30599 -21.43675 44.06050 1.000 23.16001 351 ASN A C 1
ATOM 2636 O O . ASN A 1 351 ? 21.46900 -22.32479 44.90345 1.000 20.13638 351 ASN A O 1
ATOM 2641 N N . GLY A 1 352 ? 20.10775 -20.97791 43.70822 1.000 22.66622 352 GLY A N 1
ATOM 2642 C CA . GLY A 1 352 ? 18.90654 -21.35715 44.41973 1.000 24.22210 352 GLY A CA 1
ATOM 2643 C C . GLY A 1 352 ? 18.62338 -20.53491 45.65724 1.000 22.52553 352 GLY A C 1
ATOM 2644 O O . GLY A 1 352 ? 17.60701 -20.77538 46.32192 1.000 21.09329 352 GLY A O 1
ATOM 2645 N N . ALA A 1 353 ? 19.48786 -19.57840 45.98720 1.000 22.19627 353 ALA A N 1
ATOM 2646 C CA . ALA A 1 353 ? 19.33167 -18.73412 47.16480 1.000 19.47349 353 ALA A CA 1
ATOM 2647 C C . ALA A 1 353 ? 20.19253 -17.49116 46.97304 1.000 19.69662 353 ALA A C 1
ATOM 2648 O O . ALA A 1 353 ? 20.86630 -17.33100 45.95157 1.000 21.13190 353 ALA A O 1
ATOM 2650 N N . VAL A 1 354 ? 20.16991 -16.61172 47.96960 1.000 19.26161 354 VAL A N 1
ATOM 2651 C CA . VAL A 1 354 ? 20.96429 -15.38779 47.96962 1.000 19.41581 354 VAL A CA 1
ATOM 2652 C C . VAL A 1 354 ? 22.08705 -15.58492 48.98243 1.000 20.84972 354 VAL A C 1
ATOM 2653 O O . VAL A 1 354 ? 21.88418 -15.42962 50.19214 1.000 18.24698 354 VAL A O 1
ATOM 2657 N N . ASP A 1 355 ? 23.27989 -15.93496 48.49170 1.000 19.90273 355 ASP A N 1
ATOM 2658 C CA . ASP A 1 355 ? 24.42797 -16.12484 49.37497 1.000 16.88392 355 ASP A CA 1
ATOM 2659 C C . ASP A 1 355 ? 24.99988 -14.78955 49.83390 1.000 19.41631 355 ASP A C 1
ATOM 2660 O O . ASP A 1 355 ? 25.18106 -14.56096 51.03572 1.000 18.02961 355 ASP A O 1
ATOM 2665 N N . GLN A 1 356 ? 25.29948 -13.90361 48.88550 1.000 16.97304 356 GLN A N 1
ATOM 2666 C CA . GLN A 1 356 ? 25.89705 -12.60946 49.17278 1.000 19.48383 356 GLN A CA 1
ATOM 2667 C C . GLN A 1 356 ? 25.23092 -11.54940 48.30574 1.000 18.95165 356 GLN A C 1
ATOM 2668 O O . GLN A 1 356 ? 24.84648 -11.81595 47.16512 1.000 18.77085 356 GLN A O 1
ATOM 2674 N N . ALA A 1 357 ? 25.08088 -10.34768 48.86533 1.000 17.89834 357 ALA A N 1
ATOM 2675 C CA . ALA A 1 357 ? 24.53269 -9.20617 48.14595 1.000 19.09744 357 ALA A CA 1
ATOM 2676 C C . ALA A 1 357 ? 25.37066 -7.97388 48.45008 1.000 20.04285 357 ALA A C 1
ATOM 2677 O O . ALA A 1 357 ? 25.72584 -7.72829 49.60589 1.000 19.80879 357 ALA A O 1
ATOM 2679 N N . VAL A 1 358 ? 25.68128 -7.19773 47.41401 1.000 20.24618 358 VAL A N 1
ATOM 2680 C CA . VAL A 1 358 ? 26.53882 -6.02265 47.54292 1.000 20.32430 358 VAL A CA 1
ATOM 2681 C C . VAL A 1 358 ? 25.81711 -4.83463 46.91987 1.000 20.43483 358 VAL A C 1
ATOM 2682 O O . VAL A 1 358 ? 25.61851 -4.79174 45.69868 1.000 16.62801 358 VAL A O 1
ATOM 2686 N N . PHE A 1 359 ? 25.42807 -3.87331 47.75376 1.000 19.52191 359 PHE A N 1
ATOM 2687 C CA . PHE A 1 359 ? 24.82351 -2.63087 47.29179 1.000 18.69522 359 PHE A CA 1
ATOM 2688 C C . PHE A 1 359 ? 25.91469 -1.58050 47.13005 1.000 19.39792 359 PHE A C 1
ATOM 2689 O O . PHE A 1 359 ? 26.63987 -1.28569 48.08469 1.000 21.60653 359 PHE A O 1
ATOM 2697 N N . THR A 1 360 ? 26.02634 -1.01219 45.93420 1.000 18.09069 360 THR A N 1
ATOM 2698 C CA . THR A 1 360 ? 26.98547 0.04929 45.65726 1.000 20.00627 360 THR A CA 1
ATOM 2699 C C . THR A 1 360 ? 26.24063 1.36209 45.44963 1.000 20.06228 360 THR A C 1
ATOM 2700 O O . THR A 1 360 ? 25.26533 1.41369 44.69092 1.000 18.40301 360 THR A O 1
ATOM 2704 N N . LEU A 1 361 ? 26.69480 2.41188 46.12937 1.000 17.58086 361 LEU A N 1
ATOM 2705 C CA . LEU A 1 361 ? 26.08734 3.73198 46.05096 1.000 19.47478 361 LEU A CA 1
ATOM 2706 C C . LEU A 1 361 ? 26.85761 4.62177 45.08289 1.000 23.35387 361 LEU A C 1
ATOM 2707 O O . LEU A 1 361 ? 28.02903 4.38434 44.77593 1.000 21.10712 361 LEU A O 1
ATOM 2712 N N . ARG A 1 362 ? 26.17762 5.67159 44.61404 1.000 23.14130 362 ARG A N 1
ATOM 2713 C CA . ARG A 1 362 ? 26.80106 6.59883 43.67419 1.000 22.52061 362 ARG A CA 1
ATOM 2714 C C . ARG A 1 362 ? 27.98372 7.33244 44.29603 1.000 22.03002 362 ARG A C 1
ATOM 2715 O O . ARG A 1 362 ? 28.94977 7.65144 43.59445 1.000 20.83085 362 ARG A O 1
ATOM 2723 N N . ASP A 1 363 ? 27.93644 7.60339 45.60075 1.000 20.22831 363 ASP A N 1
ATOM 2724 C CA . ASP A 1 363 ? 29.00175 8.36085 46.24866 1.000 22.61873 363 ASP A CA 1
ATOM 2725 C C . ASP A 1 363 ? 30.26664 7.54322 46.48444 1.000 22.06103 363 ASP A C 1
ATOM 2726 O O . ASP A 1 363 ? 31.23992 8.08604 47.01865 1.000 24.70921 363 ASP A O 1
ATOM 2731 N N . GLY A 1 364 ? 30.27863 6.26343 46.10973 1.000 21.09662 364 GLY A N 1
ATOM 2732 C CA . GLY A 1 364 ? 31.44901 5.41795 46.22224 1.000 24.54476 364 GLY A CA 1
ATOM 2733 C C . GLY A 1 364 ? 31.38354 4.38796 47.33165 1.000 22.17430 364 GLY A C 1
ATOM 2734 O O . GLY A 1 364 ? 32.16105 3.42435 47.30738 1.000 17.82768 364 GLY A O 1
ATOM 2735 N N . ARG A 1 365 ? 30.48921 4.56016 48.30178 1.000 22.24104 365 ARG A N 1
ATOM 2736 C CA . ARG A 1 365 ? 30.37798 3.61045 49.39798 1.000 22.80420 365 ARG A CA 1
ATOM 2737 C C . ARG A 1 365 ? 29.60844 2.36560 48.96092 1.000 22.23083 365 ARG A C 1
ATOM 2738 O O . ARG A 1 365 ? 28.88306 2.36621 47.96156 1.000 21.45982 365 ARG A O 1
ATOM 2746 N N . SER A 1 366 ? 29.76885 1.29458 49.73687 1.000 19.06728 366 SER A N 1
ATOM 2747 C CA . SER A 1 366 ? 29.12669 0.02631 49.42637 1.000 21.15938 366 SER A CA 1
ATOM 2748 C C . SER A 1 366 ? 28.82249 -0.72130 50.71596 1.000 23.89756 366 SER A C 1
ATOM 2749 O O . SER A 1 366 ? 29.48378 -0.52263 51.73974 1.000 22.78177 366 SER A O 1
ATOM 2752 N N . LEU A 1 367 ? 27.80800 -1.58261 50.65336 1.000 21.28783 367 LEU A N 1
ATOM 2753 C CA . LEU A 1 367 ? 27.42303 -2.43654 51.77107 1.000 23.18914 367 LEU A CA 1
ATOM 2754 C C . LEU A 1 367 ? 27.40395 -3.87740 51.28447 1.000 21.31123 367 LEU A C 1
ATOM 2755 O O . LEU A 1 367 ? 26.66103 -4.21118 50.35550 1.000 20.71339 367 LEU A O 1
ATOM 2760 N N . SER A 1 368 ? 28.22125 -4.72310 51.90300 1.000 19.84659 368 SER A N 1
ATOM 2761 C CA . SER A 1 368 ? 28.38555 -6.11050 51.49126 1.000 21.29449 368 SER A CA 1
ATOM 2762 C C . SER A 1 368 ? 27.84214 -7.02308 52.58109 1.000 21.23948 368 SER A C 1
ATOM 2763 O O . SER A 1 368 ? 28.21554 -6.88619 53.75051 1.000 21.00747 368 SER A O 1
ATOM 2766 N N . LEU A 1 369 ? 26.96147 -7.94809 52.19543 1.000 21.32709 369 LEU A N 1
ATOM 2767 C CA . LEU A 1 369 ? 26.25201 -8.80999 53.13486 1.000 21.78173 369 LEU A CA 1
ATOM 2768 C C . LEU A 1 369 ? 26.41325 -10.26323 52.71986 1.000 21.85910 369 LEU A C 1
ATOM 2769 O O . LEU A 1 369 ? 26.20084 -10.60401 51.55228 1.000 21.43877 369 LEU A O 1
ATOM 2774 N N . GLY A 1 370 ? 26.76157 -11.11629 53.67729 1.000 21.07891 370 GLY A N 1
ATOM 2775 C CA . GLY A 1 370 ? 26.95644 -12.51986 53.39390 1.000 22.68887 370 GLY A CA 1
ATOM 2776 C C . GLY A 1 370 ? 28.29786 -12.79153 52.73973 1.000 20.70062 370 GLY A C 1
ATOM 2777 O O . GLY A 1 370 ? 29.19885 -11.95071 52.70966 1.000 22.67828 370 GLY A O 1
ATOM 2778 N N . SER A 1 371 ? 28.41933 -14.00365 52.20282 1.000 21.28944 371 SER A N 1
ATOM 2779 C CA . SER A 1 371 ? 29.63441 -14.46445 51.54634 1.000 23.19813 371 SER A CA 1
ATOM 2780 C C . SER A 1 371 ? 29.24378 -15.45189 50.46125 1.000 23.84020 371 SER A C 1
ATOM 2781 O O . SER A 1 371 ? 28.21855 -16.13547 50.59016 1.000 22.33221 371 SER A O 1
ATOM 2784 N N . PRO A 1 372 ? 30.02467 -15.55690 49.38530 1.000 23.05654 372 PRO A N 1
ATOM 2785 C CA . PRO A 1 372 ? 29.60867 -16.38305 48.24422 1.000 22.22409 372 PRO A CA 1
ATOM 2786 C C . PRO A 1 372 ? 29.85983 -17.86385 48.50385 1.000 22.40366 372 PRO A C 1
ATOM 2787 O O . PRO A 1 372 ? 30.95992 -18.26248 48.88828 1.000 23.38929 372 PRO A O 1
ATOM 2791 N N . GLY A 1 373 ? 28.82899 -18.67352 48.29081 1.000 23.58147 373 GLY A N 1
ATOM 2792 C CA . GLY A 1 373 ? 28.95387 -20.11324 48.25663 1.000 23.02015 373 GLY A CA 1
ATOM 2793 C C . GLY A 1 373 ? 28.97877 -20.68353 46.85556 1.000 26.15849 373 GLY A C 1
ATOM 2794 O O . GLY A 1 373 ? 28.84718 -21.89972 46.69075 1.000 23.34536 373 GLY A O 1
ATOM 2795 N N . THR A 1 374 ? 29.14961 -19.83732 45.84297 1.000 24.40106 374 THR A N 1
ATOM 2796 C CA . THR A 1 374 ? 29.12211 -20.25436 44.44941 1.000 23.50271 374 THR A CA 1
ATOM 2797 C C . THR A 1 374 ? 29.72014 -19.13442 43.61330 1.000 22.73129 374 THR A C 1
ATOM 2798 O O . THR A 1 374 ? 29.87461 -18.00037 44.07517 1.000 20.15980 374 THR A O 1
ATOM 2802 N N . SER A 1 375 ? 30.05188 -19.46579 42.36853 1.000 18.35985 375 SER A N 1
ATOM 2803 C CA . SER A 1 375 ? 30.42953 -18.44739 41.40079 1.000 20.76781 375 SER A CA 1
ATOM 2804 C C . SER A 1 375 ? 29.22923 -17.87423 40.65946 1.000 22.19352 375 SER A C 1
ATOM 2805 O O . SER A 1 375 ? 29.36469 -16.83063 40.01114 1.000 22.35687 375 SER A O 1
ATOM 2808 N N . ARG A 1 376 ? 28.06765 -18.52687 40.74207 1.000 20.68940 376 ARG A N 1
ATOM 2809 C CA . ARG A 1 376 ? 26.87329 -18.03215 40.06912 1.000 20.47310 376 ARG A CA 1
ATOM 2810 C C . ARG A 1 376 ? 26.55308 -16.62031 40.54195 1.000 20.23047 376 ARG A C 1
ATOM 2811 O O . ARG A 1 376 ? 26.47409 -16.35411 41.74466 1.000 19.19629 376 ARG A O 1
ATOM 2819 N N . TYR A 1 377 ? 26.36429 -15.71819 39.58435 1.000 20.92870 377 TYR A N 1
ATOM 2820 C CA . TYR A 1 377 ? 26.40310 -14.28733 39.83842 1.000 21.81533 377 TYR A CA 1
ATOM 2821 C C . TYR A 1 377 ? 25.37041 -13.59601 38.96230 1.000 22.73388 377 TYR A C 1
ATOM 2822 O O . TYR A 1 377 ? 25.05225 -14.06550 37.86590 1.000 20.38040 377 TYR A O 1
ATOM 2831 N N . ARG A 1 378 ? 24.84048 -12.48018 39.45778 1.000 18.80370 378 ARG A N 1
ATOM 2832 C CA . ARG A 1 378 ? 23.86815 -11.71622 38.69057 1.000 21.47767 378 ARG A CA 1
ATOM 2833 C C . ARG A 1 378 ? 23.94530 -10.26292 39.13248 1.000 20.46362 378 ARG A C 1
ATOM 2834 O O . ARG A 1 378 ? 23.89045 -9.96876 40.33073 1.000 20.46599 378 ARG A O 1
ATOM 2842 N N . LYS A 1 379 ? 24.09497 -9.36633 38.16452 1.000 19.48608 379 LYS A N 1
ATOM 2843 C CA . LYS A 1 379 ? 24.25596 -7.94230 38.41649 1.000 21.45991 379 LYS A CA 1
ATOM 2844 C C . LYS A 1 379 ? 22.96582 -7.21213 38.06753 1.000 18.85349 379 LYS A C 1
ATOM 2845 O O . LYS A 1 379 ? 22.42912 -7.38302 36.96821 1.000 18.33434 379 LYS A O 1
ATOM 2851 N N . PHE A 1 380 ? 22.46687 -6.41372 39.00846 1.000 16.81554 380 PHE A N 1
ATOM 2852 C CA . PHE A 1 380 ? 21.32963 -5.52541 38.77579 1.000 17.14637 380 PHE A CA 1
ATOM 2853 C C . PHE A 1 380 ? 21.90186 -4.13411 38.51312 1.000 19.97290 380 PHE A C 1
ATOM 2854 O O . PHE A 1 380 ? 22.26064 -3.40994 39.44790 1.000 16.00747 380 PHE A O 1
ATOM 2862 N N . HIS A 1 381 ? 21.99247 -3.76297 37.23618 1.000 17.92505 381 HIS A N 1
ATOM 2863 C CA . HIS A 1 381 ? 22.60808 -2.49557 36.84820 1.000 17.52016 381 HIS A CA 1
ATOM 2864 C C . HIS A 1 381 ? 22.22987 -2.19408 35.40750 1.000 21.49562 381 HIS A C 1
ATOM 2865 O O . HIS A 1 381 ? 22.58186 -2.95912 34.50403 1.000 17.18665 381 HIS A O 1
ATOM 2872 N N . VAL A 1 382 ? 21.52700 -1.08565 35.18787 1.000 22.19574 382 VAL A N 1
ATOM 2873 C CA . VAL A 1 382 ? 21.04811 -0.76043 33.84685 1.000 23.69444 382 VAL A CA 1
ATOM 2874 C C . VAL A 1 382 ? 22.00748 0.17792 33.12361 1.000 26.72260 382 VAL A C 1
ATOM 2875 O O . VAL A 1 382 ? 22.24751 0.02706 31.92251 1.000 28.50665 382 VAL A O 1
ATOM 2879 N N . GLY A 1 383 ? 22.57735 1.14564 33.83433 1.000 26.01982 383 GLY A N 1
ATOM 2880 C CA . GLY A 1 383 ? 23.49432 2.08718 33.22377 1.000 26.96701 383 GLY A CA 1
ATOM 2881 C C . GLY A 1 383 ? 23.94811 3.15084 34.19881 1.000 28.90727 383 GLY A C 1
ATOM 2882 O O . GLY A 1 383 ? 23.93409 2.93164 35.41267 1.000 31.29754 383 GLY A O 1
ATOM 2883 N N . GLU A 1 384 ? 24.34733 4.31102 33.68574 1.000 29.88948 384 GLU A N 1
ATOM 2884 C CA . GLU A 1 384 ? 24.81009 5.39595 34.53705 1.000 27.32994 384 GLU A CA 1
ATOM 2885 C C . GLU A 1 384 ? 23.70016 6.35994 34.93659 1.000 30.70399 384 GLU A C 1
ATOM 2886 O O . GLU A 1 384 ? 23.92692 7.20910 35.80482 1.000 29.26979 384 GLU A O 1
ATOM 2892 N N . SER A 1 385 ? 22.51028 6.24844 34.34065 1.000 26.27638 385 SER A N 1
ATOM 2893 C CA . SER A 1 385 ? 21.40457 7.15081 34.64368 1.000 27.94213 385 SER A CA 1
ATOM 2894 C C . SER A 1 385 ? 20.17099 6.42800 35.17055 1.000 25.56041 385 SER A C 1
ATOM 2895 O O . SER A 1 385 ? 19.10670 7.04654 35.28295 1.000 25.18899 385 SER A O 1
ATOM 2898 N N . HIS A 1 386 ? 20.27710 5.14160 35.48793 1.000 22.99585 386 HIS A N 1
ATOM 2899 C CA . HIS A 1 386 ? 19.19263 4.39017 36.10259 1.000 25.38234 386 HIS A CA 1
ATOM 2900 C C . HIS A 1 386 ? 19.66149 3.89309 37.46067 1.000 25.63010 386 HIS A C 1
ATOM 2901 O O . HIS A 1 386 ? 20.75780 3.33425 37.57570 1.000 22.96891 386 HIS A O 1
ATOM 2908 N N . TYR A 1 387 ? 18.83684 4.10288 38.48329 1.000 22.88153 387 TYR A N 1
ATOM 2909 C CA . TYR A 1 387 ? 19.19768 3.78781 39.85523 1.000 19.30931 387 TYR A CA 1
ATOM 2910 C C . TYR A 1 387 ? 18.16983 2.84999 40.47057 1.000 20.09361 387 TYR A C 1
ATOM 2911 O O . TYR A 1 387 ? 16.97751 2.90987 40.15529 1.000 19.01611 387 TYR A O 1
ATOM 2920 N N . ILE A 1 388 ? 18.64996 1.97702 41.35187 1.000 18.50231 388 ILE A N 1
ATOM 2921 C CA . ILE A 1 388 ? 17.77852 1.05379 42.06973 1.000 18.28767 388 ILE A CA 1
ATOM 2922 C C . ILE A 1 388 ? 16.96182 1.86191 43.07438 1.000 19.74406 388 ILE A C 1
ATOM 2923 O O . ILE A 1 388 ? 17.50364 2.39834 44.04472 1.000 18.05032 388 ILE A O 1
ATOM 2928 N N . ALA A 1 389 ? 15.65508 1.96846 42.83061 1.000 18.62582 389 ALA A N 1
ATOM 2929 C CA . ALA A 1 389 ? 14.78045 2.77768 43.66751 1.000 21.06827 389 ALA A CA 1
ATOM 2930 C C . ALA A 1 389 ? 13.96928 1.95925 44.66273 1.000 19.46698 389 ALA A C 1
ATOM 2931 O O . ALA A 1 389 ? 13.41130 2.53404 45.60469 1.000 22.90540 389 ALA A O 1
ATOM 2933 N N . GLY A 1 390 ? 13.88674 0.64607 44.47486 1.000 17.99300 390 GLY A N 1
ATOM 2934 C CA . GLY A 1 390 ? 13.18176 -0.21387 45.40629 1.000 18.36520 390 GLY A CA 1
ATOM 2935 C C . GLY A 1 390 ? 13.78547 -1.60053 45.38489 1.000 17.95350 390 GLY A C 1
ATOM 2936 O O . GLY A 1 390 ? 14.45026 -1.99380 44.42204 1.000 17.33717 390 GLY A O 1
ATOM 2937 N N . ILE A 1 391 ? 13.55420 -2.33902 46.46984 1.000 17.72055 391 ILE A N 1
ATOM 2938 C CA . ILE A 1 391 ? 14.08742 -3.68782 46.63979 1.000 17.70252 391 ILE A CA 1
ATOM 2939 C C . ILE A 1 391 ? 12.99144 -4.57568 47.21076 1.000 18.43565 391 ILE A C 1
ATOM 2940 O O . ILE A 1 391 ? 12.18177 -4.12851 48.02993 1.000 18.01951 391 ILE A O 1
ATOM 2945 N N . TYR A 1 392 ? 12.96236 -5.83573 46.77989 1.000 17.60814 392 TYR A N 1
ATOM 2946 C CA . TYR A 1 392 ? 12.15589 -6.84698 47.44561 1.000 17.76756 392 TYR A CA 1
ATOM 2947 C C . TYR A 1 392 ? 12.97986 -8.10965 47.64616 1.000 20.13623 392 TYR A C 1
ATOM 2948 O O . TYR A 1 392 ? 13.80676 -8.46574 46.80236 1.000 17.37786 392 TYR A O 1
ATOM 2957 N N . LEU A 1 393 ? 12.74011 -8.77930 48.77203 1.000 19.08333 393 LEU A N 1
ATOM 2958 C CA . LEU A 1 393 ? 13.45209 -9.98883 49.15364 1.000 18.42197 393 LEU A CA 1
ATOM 2959 C C . LEU A 1 393 ? 12.50518 -10.85437 49.97121 1.000 20.25236 393 LEU A C 1
ATOM 2960 O O . LEU A 1 393 ? 11.64117 -10.33957 50.68540 1.000 20.87212 393 LEU A O 1
ATOM 2965 N N . SER A 1 394 ? 12.66282 -12.17249 49.85719 1.000 18.79722 394 SER A N 1
ATOM 2966 C CA . SER A 1 394 ? 11.83824 -13.08450 50.63562 1.000 20.88127 394 SER A CA 1
ATOM 2967 C C . SER A 1 394 ? 12.63988 -14.32926 50.98156 1.000 24.63715 394 SER A C 1
ATOM 2968 O O . SER A 1 394 ? 13.61311 -14.67788 50.30745 1.000 21.26938 394 SER A O 1
ATOM 2971 N N . SER A 1 395 ? 12.20937 -14.99584 52.05521 1.000 24.79162 395 SER A N 1
ATOM 2972 C CA . SER A 1 395 ? 12.84326 -16.20812 52.55785 1.000 23.94690 395 SER A CA 1
ATOM 2973 C C . SER A 1 395 ? 11.80291 -17.28170 52.85564 1.000 27.72869 395 SER A C 1
ATOM 2974 O O . SER A 1 395 ? 12.00563 -18.12351 53.73399 1.000 28.40201 395 SER A O 1
ATOM 2977 N N . ASP A 1 396 ? 10.68095 -17.26099 52.13754 1.000 32.95182 396 ASP A N 1
ATOM 2978 C CA . ASP A 1 396 ? 9.57923 -18.19263 52.38749 1.000 34.94373 396 ASP A CA 1
ATOM 2979 C C . ASP A 1 396 ? 9.80475 -19.50757 51.63825 1.000 35.15473 396 ASP A C 1
ATOM 2980 O O . ASP A 1 396 ? 9.02339 -19.92623 50.78358 1.000 34.97333 396 ASP A O 1
ATOM 2985 N N . TYR A 1 397 ? 10.91432 -20.15939 51.98427 1.000 32.54126 397 TYR A N 1
ATOM 2986 C CA . TYR A 1 397 ? 11.25444 -21.47064 51.43436 1.000 30.25044 397 TYR A CA 1
ATOM 2987 C C . TYR A 1 397 ? 11.95213 -22.23548 52.55510 1.000 29.56603 397 TYR A C 1
ATOM 2988 O O . TYR A 1 397 ? 13.14970 -22.04295 52.78615 1.000 28.04381 397 TYR A O 1
ATOM 2997 N N . SER A 1 398 ? 11.19207 -23.08583 53.24751 1.000 28.11959 398 SER A N 1
ATOM 2998 C CA . SER A 1 398 ? 11.70419 -23.73609 54.45245 1.000 28.41728 398 SER A CA 1
ATOM 2999 C C . SER A 1 398 ? 12.98963 -24.53162 54.24696 1.000 26.27324 398 SER A C 1
ATOM 3000 O O . SER A 1 398 ? 13.83854 -24.50738 55.15555 1.000 32.89415 398 SER A O 1
ATOM 3003 N N . PRO A 1 399 ? 13.20375 -25.25814 53.12725 1.000 29.35513 399 PRO A N 1
ATOM 3004 C CA . PRO A 1 399 ? 14.48528 -25.96053 52.95194 1.000 26.95843 399 PRO A CA 1
ATOM 3005 C C . PRO A 1 399 ? 15.71271 -25.06728 53.08719 1.000 27.34472 399 PRO A C 1
ATOM 3006 O O . PRO A 1 399 ? 16.80083 -25.55773 53.40372 1.000 28.30375 399 PRO A O 1
ATOM 3010 N N . LEU A 1 400 ? 15.56013 -23.76214 52.85527 1.000 27.29514 400 LEU A N 1
ATOM 3011 C CA . LEU A 1 400 ? 16.67252 -22.83437 53.02433 1.000 26.67115 400 LEU A CA 1
ATOM 3012 C C . LEU A 1 400 ? 16.87610 -22.40553 54.47352 1.000 27.89177 400 LEU A C 1
ATOM 3013 O O . LEU A 1 400 ? 17.88383 -21.75415 54.77003 1.000 27.92057 400 LEU A O 1
ATOM 3018 N N . ALA A 1 401 ? 15.94175 -22.73863 55.36736 1.000 26.01431 401 ALA A N 1
ATOM 3019 C CA . ALA A 1 401 ? 16.13013 -22.60330 56.81425 1.000 28.13878 401 ALA A CA 1
ATOM 3020 C C . ALA A 1 401 ? 16.44432 -21.16637 57.22667 1.000 28.09389 401 ALA A C 1
ATOM 3021 O O . ALA A 1 401 ? 17.30199 -20.92311 58.07746 1.000 24.77425 401 ALA A O 1
ATOM 3023 N N . GLY A 1 402 ? 15.74192 -20.20477 56.62758 1.000 24.98757 402 GLY A N 1
ATOM 3024 C CA . GLY A 1 402 ? 15.89252 -18.80761 56.96431 1.000 24.90134 402 GLY A CA 1
ATOM 3025 C C . GLY A 1 402 ? 16.70976 -17.99578 55.97812 1.000 25.23793 402 GLY A C 1
ATOM 3026 O O . GLY A 1 402 ? 16.58496 -16.76588 55.95993 1.000 21.64558 402 GLY A O 1
ATOM 3027 N N . GLN A 1 403 ? 17.54581 -18.64155 55.16913 1.000 23.85365 403 GLN A N 1
ATOM 3028 C CA . GLN A 1 403 ? 18.30922 -17.91668 54.16362 1.000 21.73192 403 GLN A CA 1
ATOM 3029 C C . GLN A 1 403 ? 17.37178 -17.32985 53.11721 1.000 21.08388 403 GLN A C 1
ATOM 3030 O O . GLN A 1 403 ? 16.35452 -17.93232 52.76447 1.000 21.19601 403 GLN A O 1
ATOM 3036 N N . ALA A 1 404 ? 17.71465 -16.13959 52.63093 1.000 20.17313 404 ALA A N 1
ATOM 3037 C CA . ALA A 1 404 ? 16.92985 -15.50774 51.58057 1.000 19.31453 404 ALA A CA 1
ATOM 3038 C C . ALA A 1 404 ? 16.93321 -16.36663 50.32187 1.000 21.25653 404 ALA A C 1
ATOM 3039 O O . ALA A 1 404 ? 17.97016 -16.89752 49.91239 1.000 20.95866 404 ALA A O 1
ATOM 3041 N N . ALA A 1 405 ? 15.75804 -16.50603 49.71011 1.000 18.59409 405 ALA A N 1
ATOM 3042 C CA . ALA A 1 405 ? 15.62125 -17.28837 48.48816 1.000 20.40512 405 ALA A CA 1
ATOM 3043 C C . ALA A 1 405 ? 15.72919 -16.43148 47.23444 1.000 21.71899 405 ALA A C 1
ATOM 3044 O O . ALA A 1 405 ? 16.25540 -16.89060 46.21431 1.000 19.04533 405 ALA A O 1
ATOM 3046 N N . ASN A 1 406 ? 15.23466 -15.19647 47.27964 1.000 20.11687 406 ASN A N 1
ATOM 3047 C CA . ASN A 1 406 ? 15.24222 -14.36418 46.08923 1.000 20.02603 406 ASN A CA 1
ATOM 3048 C C . ASN A 1 406 ? 15.36932 -12.90007 46.47216 1.000 18.03374 406 ASN A C 1
ATOM 3049 O O . ASN A 1 406 ? 15.12458 -12.50487 47.61479 1.000 17.23823 406 ASN A O 1
ATOM 3054 N N . ILE A 1 407 ? 15.74477 -12.09881 45.47857 1.000 18.33769 407 ILE A N 1
ATOM 3055 C CA . ILE A 1 407 ? 15.80073 -10.65125 45.60726 1.000 18.11142 407 ILE A CA 1
ATOM 3056 C C . ILE A 1 407 ? 15.50340 -10.05492 44.23870 1.000 16.75929 407 ILE A C 1
ATOM 3057 O O . ILE A 1 407 ? 15.82073 -10.64337 43.20113 1.000 17.35371 407 ILE A O 1
ATOM 3062 N N . ALA A 1 408 ? 14.85595 -8.89420 44.24126 1.000 16.98165 408 ALA A N 1
ATOM 3063 C CA . ALA A 1 408 ? 14.58325 -8.16509 43.01316 1.000 18.44281 408 ALA A CA 1
ATOM 3064 C C . ALA A 1 408 ? 14.58630 -6.68072 43.33444 1.000 17.17495 408 ALA A C 1
ATOM 3065 O O . ALA A 1 408 ? 14.49870 -6.27978 44.49791 1.000 17.30260 408 ALA A O 1
ATOM 3067 N N . VAL A 1 409 ? 14.69218 -5.86163 42.28865 1.000 16.77310 409 VAL A N 1
ATOM 3068 C CA . VAL A 1 409 ? 14.78798 -4.41538 42.43925 1.000 17.66712 409 VAL A CA 1
ATOM 3069 C C . VAL A 1 409 ? 13.88846 -3.74040 41.41244 1.000 17.69574 409 VAL A C 1
ATOM 3070 O O . VAL A 1 409 ? 13.37961 -4.36929 40.48389 1.000 20.20894 409 VAL A O 1
ATOM 3074 N N . SER A 1 410 ? 13.69545 -2.43722 41.59905 1.000 17.02847 410 SER A N 1
ATOM 3075 C CA . SER A 1 410 ? 13.07926 -1.57388 40.60362 1.000 17.05888 410 SER A CA 1
ATOM 3076 C C . SER A 1 410 ? 14.06147 -0.46821 40.24319 1.000 18.91969 410 SER A C 1
ATOM 3077 O O . SER A 1 410 ? 14.81456 0.00699 41.10016 1.000 20.42782 410 SER A O 1
ATOM 3080 N N . TYR A 1 411 ? 14.06491 -0.07656 38.97137 1.000 18.74170 411 TYR A N 1
ATOM 3081 C CA . TYR A 1 411 ? 14.95569 0.95411 38.46117 1.000 16.82751 411 TYR A CA 1
ATOM 3082 C C . TYR A 1 411 ? 14.16945 2.21660 38.12903 1.000 18.48942 411 TYR A C 1
ATOM 3083 O O . TYR A 1 411 ? 13.01557 2.15448 37.69881 1.000 17.88439 411 TYR A O 1
ATOM 3092 N N . GLN A 1 412 ? 14.81323 3.36713 38.30538 1.000 19.79851 412 GLN A N 1
ATOM 3093 C CA . GLN A 1 412 ? 14.23198 4.64626 37.92228 1.000 19.62768 412 GLN A CA 1
ATOM 3094 C C . GLN A 1 412 ? 15.26685 5.47636 37.18064 1.000 20.36069 412 GLN A C 1
ATOM 3095 O O . GLN A 1 412 ? 16.41944 5.57040 37.61385 1.000 22.69564 412 GLN A O 1
ATOM 3101 N N . LEU A 1 413 ? 14.84971 6.07667 36.06877 1.000 20.95550 413 LEU A N 1
ATOM 3102 C CA . LEU A 1 413 ? 15.68702 7.01042 35.32644 1.000 19.42534 413 LEU A CA 1
ATOM 3103 C C . LEU A 1 413 ? 15.72669 8.34895 36.05816 1.000 23.22289 413 LEU A C 1
ATOM 3104 O O . LEU A 1 413 ? 14.67987 8.95969 36.30073 1.000 25.94428 413 LEU A O 1
ATOM 3109 N N . ILE A 1 414 ? 16.92787 8.80484 36.41172 1.000 23.33224 414 ILE A N 1
ATOM 3110 C CA . ILE A 1 414 ? 17.10963 10.02617 37.19193 1.000 25.67811 414 ILE A CA 1
ATOM 3111 C C . ILE A 1 414 ? 18.26046 10.83053 36.59956 1.000 27.84893 414 ILE A C 1
ATOM 3112 O O . ILE A 1 414 ? 19.31874 10.27913 36.27832 1.000 26.37109 414 ILE A O 1
ATOM 3117 N N . ASN A 1 415 ? 18.05225 12.13634 36.45327 1.000 26.16954 415 ASN A N 1
ATOM 3118 C CA . ASN A 1 415 ? 19.09109 13.01596 35.92770 1.000 30.39367 415 ASN A CA 1
ATOM 3119 C C . ASN A 1 415 ? 20.04545 13.45896 37.03165 1.000 37.02720 415 ASN A C 1
ATOM 3120 O O . ASN A 1 415 ? 19.62601 13.71871 38.15940 1.000 39.13460 415 ASN A O 1
ATOM 3125 N N . ALA B 1 14 ? 31.51297 -22.25817 46.48047 1.000 39.57262 14 ALA B N 1
ATOM 3126 C CA . ALA B 1 14 ? 31.82930 -23.51399 47.14479 1.000 38.08041 14 ALA B CA 1
ATOM 3127 C C . ALA B 1 14 ? 32.00159 -24.63198 46.12532 1.000 53.29209 14 ALA B C 1
ATOM 3128 O O . ALA B 1 14 ? 32.60370 -24.43360 45.07009 1.000 59.83451 14 ALA B O 1
ATOM 3130 N N . ASN B 1 15 ? 31.45534 -25.80579 46.44420 1.000 61.81665 15 ASN B N 1
ATOM 3131 C CA . ASN B 1 15 ? 31.69676 -26.98989 45.62694 1.000 63.49623 15 ASN B CA 1
ATOM 3132 C C . ASN B 1 15 ? 31.02369 -26.87217 44.26384 1.000 51.80794 15 ASN B C 1
ATOM 3133 O O . ASN B 1 15 ? 31.69681 -26.85245 43.22731 1.000 49.30542 15 ASN B O 1
ATOM 3138 N N . GLU B 1 16 ? 29.69452 -26.77689 44.25151 1.000 38.55088 16 GLU B N 1
ATOM 3139 C CA . GLU B 1 16 ? 28.92576 -26.98517 43.02925 1.000 37.29067 16 GLU B CA 1
ATOM 3140 C C . GLU B 1 16 ? 29.34454 -26.00996 41.93378 1.000 30.66478 16 GLU B C 1
ATOM 3141 O O . GLU B 1 16 ? 29.33205 -24.79007 42.12922 1.000 25.74481 16 GLU B O 1
ATOM 3147 N N . TYR B 1 17 ? 29.71247 -26.55676 40.77854 1.000 27.42506 17 TYR B N 1
ATOM 3148 C CA . TYR B 1 17 ? 30.19312 -25.74631 39.67035 1.000 25.69190 17 TYR B CA 1
ATOM 3149 C C . TYR B 1 17 ? 29.03966 -25.03808 38.97436 1.000 24.65508 17 TYR B C 1
ATOM 3150 O O . TYR B 1 17 ? 27.96067 -25.60814 38.78747 1.000 23.44352 17 TYR B O 1
ATOM 3159 N N . ALA B 1 18 ? 29.28125 -23.78874 38.58483 1.000 23.67398 18 ALA B N 1
ATOM 3160 C CA . ALA B 1 18 ? 28.33379 -23.00505 37.80766 1.000 24.25287 18 ALA B CA 1
ATOM 3161 C C . ALA B 1 18 ? 29.07534 -22.31056 36.67443 1.000 21.05502 18 ALA B C 1
ATOM 3162 O O . ALA B 1 18 ? 30.16748 -21.77359 36.87745 1.000 20.37793 18 ALA B O 1
ATOM 3164 N N . VAL B 1 19 ? 28.47470 -22.32793 35.48147 1.000 22.01632 19 VAL B N 1
ATOM 3165 C CA . VAL B 1 19 ? 29.09409 -21.70496 34.31559 1.000 22.04255 19 VAL B CA 1
ATOM 3166 C C . VAL B 1 19 ? 29.32555 -20.22563 34.58867 1.000 20.18141 19 VAL B C 1
ATOM 3167 O O . VAL B 1 19 ? 28.44164 -19.52338 35.09463 1.000 20.85953 19 VAL B O 1
ATOM 3171 N N . LYS B 1 20 ? 30.52550 -19.74568 34.25992 1.000 17.35550 20 LYS B N 1
ATOM 3172 C CA . LYS B 1 20 ? 30.92989 -18.37728 34.55401 1.000 18.80717 20 LYS B CA 1
ATOM 3173 C C . LYS B 1 20 ? 30.96138 -17.48357 33.32368 1.000 21.11057 20 LYS B C 1
ATOM 3174 O O . LYS B 1 20 ? 31.23479 -16.28482 33.45264 1.000 22.32455 20 LYS B O 1
ATOM 3180 N N . THR B 1 21 ? 30.69535 -18.02591 32.14275 1.000 19.41231 21 THR B N 1
ATOM 3181 C CA . THR B 1 21 ? 30.79419 -17.28351 30.89443 1.000 21.67946 21 THR B CA 1
ATOM 3182 C C . THR B 1 21 ? 29.42427 -17.22240 30.22141 1.000 22.46232 21 THR B C 1
ATOM 3183 O O . THR B 1 21 ? 28.40216 -17.60675 30.79914 1.000 20.88527 21 THR B O 1
ATOM 3187 N N . SER B 1 22 ? 29.41842 -16.74247 28.98042 1.000 22.19909 22 SER B N 1
ATOM 3188 C CA . SER B 1 22 ? 28.17594 -16.56881 28.24320 1.000 23.50153 22 SER B CA 1
ATOM 3189 C C . SER B 1 22 ? 27.49854 -17.91202 27.99475 1.000 22.46877 22 SER B C 1
ATOM 3190 O O . SER B 1 22 ? 28.15460 -18.93867 27.80652 1.000 18.97523 22 SER B O 1
ATOM 3193 N N . ALA B 1 23 ? 26.16197 -17.89561 27.99898 1.000 19.90448 23 ALA B N 1
ATOM 3194 C CA . ALA B 1 23 ? 25.39873 -19.09207 27.66308 1.000 24.48233 23 ALA B CA 1
ATOM 3195 C C . ALA B 1 23 ? 25.42035 -19.38890 26.16938 1.000 24.61480 23 ALA B C 1
ATOM 3196 O O . ALA B 1 23 ? 25.15541 -20.52892 25.77091 1.000 23.05047 23 ALA B O 1
ATOM 3198 N N . LEU B 1 24 ? 25.71681 -18.39547 25.34027 1.000 19.86510 24 LEU B N 1
ATOM 3199 C CA . LEU B 1 24 ? 25.83385 -18.57267 23.90187 1.000 23.65203 24 LEU B CA 1
ATOM 3200 C C . LEU B 1 24 ? 27.28138 -18.36398 23.47420 1.000 19.33824 24 LEU B C 1
ATOM 3201 O O . LEU B 1 24 ? 28.10726 -17.83520 24.22088 1.000 26.35310 24 LEU B O 1
ATOM 3206 N N . GLU B 1 25 ? 27.58426 -18.79425 22.25505 1.000 20.05646 25 GLU B N 1
ATOM 3207 C CA . GLU B 1 25 ? 28.93273 -18.72256 21.70777 1.000 20.20175 25 GLU B CA 1
ATOM 3208 C C . GLU B 1 25 ? 29.06077 -17.47088 20.84906 1.000 22.34287 25 GLU B C 1
ATOM 3209 O O . GLU B 1 25 ? 28.16874 -17.17002 20.04856 1.000 19.62814 25 GLU B O 1
ATOM 3215 N N . TRP B 1 26 ? 30.16730 -16.74694 21.02107 1.000 16.74224 26 TRP B N 1
ATOM 3216 C CA . TRP B 1 26 ? 30.38496 -15.48131 20.33469 1.000 20.46010 26 TRP B CA 1
ATOM 3217 C C . TRP B 1 26 ? 31.87457 -15.30057 20.08021 1.000 23.90097 26 TRP B C 1
ATOM 3218 O O . TRP B 1 26 ? 32.71558 -15.94536 20.71218 1.000 21.43978 26 TRP B O 1
ATOM 3229 N N . ASP B 1 27 ? 32.19499 -14.39720 19.15646 1.000 20.68814 27 ASP B N 1
ATOM 3230 C CA . ASP B 1 27 ? 33.58610 -14.05066 18.88041 1.000 21.36215 27 ASP B CA 1
ATOM 3231 C C . ASP B 1 27 ? 33.63279 -12.63299 18.33392 1.000 22.46775 27 ASP B C 1
ATOM 3232 O O . ASP B 1 27 ? 33.05047 -12.35375 17.28160 1.000 26.22530 27 ASP B O 1
ATOM 3237 N N . VAL B 1 28 ? 34.31187 -11.74279 19.05878 1.000 18.89434 28 VAL B N 1
ATOM 3238 C CA . VAL B 1 28 ? 34.53169 -10.37906 18.58788 1.000 21.53926 28 VAL B CA 1
ATOM 3239 C C . VAL B 1 28 ? 35.82696 -10.25706 17.79006 1.000 21.58803 28 VAL B C 1
ATOM 3240 O O . VAL B 1 28 ? 36.00474 -9.27796 17.05009 1.000 20.14173 28 VAL B O 1
ATOM 3244 N N . THR B 1 29 ? 36.72772 -11.23202 17.90240 1.000 21.11934 29 THR B N 1
ATOM 3245 C CA . THR B 1 29 ? 38.02378 -11.20164 17.23942 1.000 21.13592 29 THR B CA 1
ATOM 3246 C C . THR B 1 29 ? 38.03816 -12.06732 15.97777 1.000 21.57454 29 THR B C 1
ATOM 3247 O O . THR B 1 29 ? 39.11250 -12.39934 15.46500 1.000 20.05653 29 THR B O 1
ATOM 3251 N N . ASP B 1 30 ? 36.86016 -12.43852 15.46416 1.000 19.29028 30 ASP B N 1
ATOM 3252 C CA . ASP B 1 30 ? 36.81290 -13.33280 14.31139 1.000 19.05066 30 ASP B CA 1
ATOM 3253 C C . ASP B 1 30 ? 37.25689 -12.63376 13.03200 1.000 20.07712 30 ASP B C 1
ATOM 3254 O O . ASP B 1 30 ? 37.81601 -13.27968 12.13792 1.000 19.94042 30 ASP B O 1
ATOM 3259 N N . ILE B 1 31 ? 37.01911 -11.32589 12.92200 1.000 21.23938 31 ILE B N 1
ATOM 3260 C CA . ILE B 1 31 ? 37.50535 -10.58176 11.76381 1.000 20.61037 31 ILE B CA 1
ATOM 3261 C C . ILE B 1 31 ? 39.02909 -10.53397 11.76796 1.000 21.30039 31 ILE B C 1
ATOM 3262 O O . ILE B 1 31 ? 39.67405 -10.65903 10.71887 1.000 20.96946 31 ILE B O 1
ATOM 3267 N N . VAL B 1 32 ? 39.62789 -10.36722 12.94857 1.000 21.92273 32 VAL B N 1
ATOM 3268 C CA . VAL B 1 32 ? 41.08217 -10.42637 13.06796 1.000 19.40466 32 VAL B CA 1
ATOM 3269 C C . VAL B 1 32 ? 41.58571 -11.81437 12.69244 1.000 19.10864 32 VAL B C 1
ATOM 3270 O O . VAL B 1 32 ? 42.50472 -11.96196 11.87702 1.000 19.01106 32 VAL B O 1
ATOM 3274 N N . LYS B 1 33 ? 40.98049 -12.85328 13.27909 1.000 20.11773 33 LYS B N 1
ATOM 3275 C CA . LYS B 1 33 ? 41.40354 -14.22599 13.01419 1.000 19.17582 33 LYS B CA 1
ATOM 3276 C C . LYS B 1 33 ? 41.32596 -14.55167 11.52973 1.000 20.23575 33 LYS B C 1
ATOM 3277 O O . LYS B 1 33 ? 42.25185 -15.14334 10.96364 1.000 19.03659 33 LYS B O 1
ATOM 3283 N N . ASN B 1 34 ? 40.21504 -14.18242 10.88562 1.000 18.94485 34 ASN B N 1
ATOM 3284 C CA . ASN B 1 34 ? 40.03873 -14.49751 9.47200 1.000 20.98683 34 ASN B CA 1
ATOM 3285 C C . ASN B 1 34 ? 41.11596 -13.83953 8.62179 1.000 20.23852 34 ASN B C 1
ATOM 3286 O O . ASN B 1 34 ? 41.66990 -14.46871 7.71226 1.000 19.09705 34 ASN B O 1
ATOM 3291 N N . ALA B 1 35 ? 41.42637 -12.57216 8.90462 1.000 18.01206 35 ALA B N 1
ATOM 3292 C CA . ALA B 1 35 ? 42.43687 -11.86650 8.12618 1.000 18.27198 35 ALA B CA 1
ATOM 3293 C C . ALA B 1 35 ? 43.81450 -12.48697 8.31971 1.000 18.86926 35 ALA B C 1
ATOM 3294 O O . ALA B 1 35 ? 44.58585 -12.60827 7.36117 1.000 17.96332 35 ALA B O 1
ATOM 3296 N N . ILE B 1 36 ? 44.12834 -12.90838 9.54652 1.000 17.81727 36 ILE B N 1
ATOM 3297 C CA . ILE B 1 36 ? 45.45129 -13.45102 9.83747 1.000 18.73727 36 ILE B CA 1
ATOM 3298 C C . ILE B 1 36 ? 45.66989 -14.76476 9.09634 1.000 19.47448 36 ILE B C 1
ATOM 3299 O O . ILE B 1 36 ? 46.70641 -14.96414 8.45392 1.000 20.20183 36 ILE B O 1
ATOM 3304 N N . ILE B 1 37 ? 44.70508 -15.68634 9.17708 1.000 17.48630 37 ILE B N 1
ATOM 3305 C CA . ILE B 1 37 ? 44.89507 -16.99354 8.55645 1.000 20.77925 37 ILE B CA 1
ATOM 3306 C C . ILE B 1 37 ? 44.78118 -16.94490 7.04287 1.000 23.55518 37 ILE B C 1
ATOM 3307 O O . ILE B 1 37 ? 45.15374 -17.91421 6.37253 1.000 24.03722 37 ILE B O 1
ATOM 3312 N N . GLY B 1 38 ? 44.28128 -15.84049 6.48330 1.000 19.89742 38 GLY B N 1
ATOM 3313 C CA . GLY B 1 38 ? 44.35372 -15.65104 5.04618 1.000 23.56998 38 GLY B CA 1
ATOM 3314 C C . GLY B 1 38 ? 45.68941 -15.13213 4.55906 1.000 24.31143 38 GLY B C 1
ATOM 3315 O O . GLY B 1 38 ? 46.02291 -15.31320 3.38398 1.000 23.37658 38 GLY B O 1
ATOM 3316 N N . GLY B 1 39 ? 46.46243 -14.50401 5.43468 1.000 23.28368 39 GLY B N 1
ATOM 3317 C CA . GLY B 1 39 ? 47.73966 -13.93735 5.06284 1.000 23.58329 39 GLY B CA 1
ATOM 3318 C C . GLY B 1 39 ? 47.59977 -12.55538 4.44819 1.000 24.05215 39 GLY B C 1
ATOM 3319 O O . GLY B 1 39 ? 46.56435 -12.18140 3.90000 1.000 20.91219 39 GLY B O 1
ATOM 3320 N N . ILE B 1 40 ? 48.67826 -11.78081 4.54940 1.000 21.69410 40 ILE B N 1
ATOM 3321 C CA . ILE B 1 40 ? 48.69216 -10.43158 3.99756 1.000 24.01706 40 ILE B CA 1
ATOM 3322 C C . ILE B 1 40 ? 49.63762 -10.37435 2.80469 1.000 24.23342 40 ILE B C 1
ATOM 3323 O O . ILE B 1 40 ? 50.32098 -9.36763 2.58412 1.000 22.36361 40 ILE B O 1
ATOM 3328 N N . SER B 1 41 ? 49.66936 -11.44918 2.01231 1.000 22.72630 41 SER B N 1
ATOM 3329 C CA . SER B 1 41 ? 50.49184 -11.44785 0.80721 1.000 26.37670 41 SER B CA 1
ATOM 3330 C C . SER B 1 41 ? 50.03062 -10.40596 -0.20592 1.0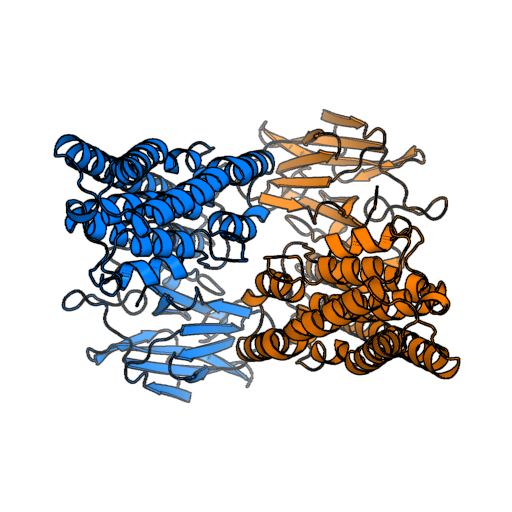00 23.94608 41 SER B C 1
ATOM 3331 O O . SER B 1 41 ? 50.79483 -10.06195 -1.11348 1.000 24.32756 41 SER B O 1
ATOM 3334 N N . PHE B 1 42 ? 48.80809 -9.88962 -0.06934 1.000 24.51960 42 PHE B N 1
ATOM 3335 C CA . PHE B 1 42 ? 48.31188 -8.83272 -0.94281 1.000 22.59812 42 PHE B CA 1
ATOM 3336 C C . PHE B 1 42 ? 48.86647 -7.45632 -0.58953 1.000 24.16866 42 PHE B C 1
ATOM 3337 O O . PHE B 1 42 ? 48.49922 -6.47467 -1.24431 1.000 23.67336 42 PHE B O 1
ATOM 3345 N N . ILE B 1 43 ? 49.73767 -7.36083 0.41212 1.000 25.32284 43 ILE B N 1
ATOM 3346 C CA . ILE B 1 43 ? 50.33459 -6.09309 0.82974 1.000 22.72734 43 ILE B CA 1
ATOM 3347 C C . ILE B 1 43 ? 51.83925 -6.15592 0.59014 1.000 24.98932 43 ILE B C 1
ATOM 3348 O O . ILE B 1 43 ? 52.54122 -6.93140 1.25492 1.000 23.88975 43 ILE B O 1
ATOM 3353 N N . PRO B 1 44 ? 52.37928 -5.36506 -0.33035 1.000 25.95898 44 PRO B N 1
ATOM 3354 C CA . PRO B 1 44 ? 53.79396 -5.52543 -0.69446 1.000 24.77767 44 PRO B CA 1
ATOM 3355 C C . PRO B 1 44 ? 54.78172 -4.89161 0.27938 1.000 25.04967 44 PRO B C 1
ATOM 3356 O O . PRO B 1 44 ? 55.90728 -5.38276 0.40818 1.000 27.67923 44 PRO B O 1
ATOM 3360 N N . SER B 1 45 ? 54.39189 -3.82603 0.97502 1.000 22.94233 45 SER B N 1
ATOM 3361 C CA . SER B 1 45 ? 55.32680 -3.02639 1.75478 1.000 24.49859 45 SER B CA 1
ATOM 3362 C C . SER B 1 45 ? 55.04658 -3.13247 3.25044 1.000 27.34964 45 SER B C 1
ATOM 3363 O O . SER B 1 45 ? 53.91460 -3.37646 3.67531 1.000 24.91209 45 SER B O 1
ATOM 3366 N N . VAL B 1 46 ? 56.09625 -2.91907 4.04979 1.000 26.78249 46 VAL B N 1
ATOM 3367 C CA . VAL B 1 46 ? 55.99242 -3.13452 5.49059 1.000 25.67278 46 VAL B CA 1
ATOM 3368 C C . VAL B 1 46 ? 55.12859 -2.06560 6.15591 1.000 26.12347 46 VAL B C 1
ATOM 3369 O O . VAL B 1 46 ? 54.40019 -2.35854 7.11212 1.000 23.02903 46 VAL B O 1
ATOM 3373 N N . GLY B 1 47 ? 55.18513 -0.82497 5.67347 1.000 25.43070 47 GLY B N 1
ATOM 3374 C CA . GLY B 1 47 ? 54.38214 0.24704 6.21420 1.000 27.00856 47 GLY B CA 1
ATOM 3375 C C . GLY B 1 47 ? 52.89670 -0.05490 6.16672 1.000 24.94309 47 GLY B C 1
ATOM 3376 O O . GLY B 1 47 ? 52.21106 -0.08153 7.19527 1.000 22.65037 47 GLY B O 1
ATOM 3377 N N . PRO B 1 48 ? 52.36413 -0.27733 4.96275 1.000 24.90284 48 PRO B N 1
ATOM 3378 C CA . PRO B 1 48 ? 50.95919 -0.70320 4.86472 1.000 24.50905 48 PRO B CA 1
ATOM 3379 C C . PRO B 1 48 ? 50.66885 -2.00171 5.60013 1.000 24.21238 48 PRO B C 1
ATOM 3380 O O . PRO B 1 48 ? 49.52810 -2.21454 6.02696 1.000 22.81816 48 PRO B O 1
ATOM 3384 N N . ALA B 1 49 ? 51.66592 -2.87457 5.77033 1.000 19.69254 49 ALA B N 1
ATOM 3385 C CA . ALA B 1 49 ? 51.44369 -4.11444 6.50864 1.000 23.07219 49 ALA B CA 1
ATOM 3386 C C . ALA B 1 49 ? 51.13696 -3.83331 7.97480 1.000 23.33940 49 ALA B C 1
ATOM 3387 O O . ALA B 1 49 ? 50.16970 -4.36859 8.52976 1.000 23.53430 49 ALA B O 1
ATOM 3389 N N . ILE B 1 50 ? 51.95119 -2.99150 8.61858 1.000 22.06249 50 ILE B N 1
ATOM 3390 C CA . ILE B 1 50 ? 51.70087 -2.62967 10.01211 1.000 21.91846 50 ILE B CA 1
ATOM 3391 C C . ILE B 1 50 ? 50.37229 -1.89400 10.14099 1.000 23.09808 50 ILE B C 1
ATOM 3392 O O . ILE B 1 50 ? 49.61701 -2.10571 11.09879 1.000 21.99975 50 ILE B O 1
ATOM 3397 N N . SER B 1 51 ? 50.06393 -1.02197 9.17788 1.000 22.21371 51 S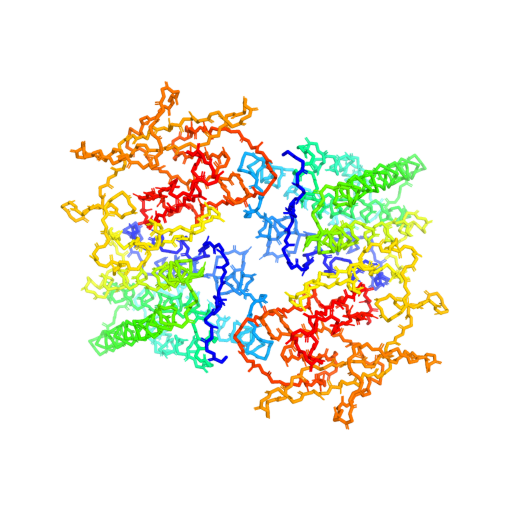ER B N 1
ATOM 3398 C CA . SER B 1 51 ? 48.81162 -0.27336 9.22913 1.000 21.88382 51 SER B CA 1
ATOM 3399 C C . SER B 1 51 ? 47.60885 -1.20329 9.13245 1.000 23.43709 51 SER B C 1
ATOM 3400 O O . SER B 1 51 ? 46.57788 -0.96597 9.77276 1.000 18.07181 51 SER B O 1
ATOM 3403 N N . PHE B 1 52 ? 47.72139 -2.27010 8.33673 1.000 21.81208 52 PHE B N 1
ATOM 3404 C CA . PHE B 1 52 ? 46.63950 -3.24511 8.26517 1.000 20.95871 52 PHE B CA 1
ATOM 3405 C C . PHE B 1 52 ? 46.40051 -3.90918 9.61496 1.000 21.61041 52 PHE B C 1
ATOM 3406 O O . PHE B 1 52 ? 45.25524 -4.22044 9.96054 1.000 20.94226 52 PHE B O 1
ATOM 3414 N N . LEU B 1 53 ? 47.46323 -4.12885 10.39227 1.000 23.42165 53 LEU B N 1
ATOM 3415 C CA . LEU B 1 53 ? 47.29399 -4.67350 11.73524 1.000 23.18160 53 LEU B CA 1
ATOM 3416 C C . LEU B 1 53 ? 46.56845 -3.68533 12.64014 1.000 21.53681 53 LEU B C 1
ATOM 3417 O O . LEU B 1 53 ? 45.74596 -4.08510 13.47329 1.000 20.38358 53 LEU B O 1
ATOM 3422 N N . VAL B 1 54 ? 46.85847 -2.39104 12.48868 1.000 20.04690 54 VAL B N 1
ATOM 3423 C CA . VAL B 1 54 ? 46.18569 -1.37605 13.29448 1.000 20.10660 54 VAL B CA 1
ATOM 3424 C C . VAL B 1 54 ? 44.69214 -1.36291 12.99498 1.000 22.98788 54 VAL B C 1
ATOM 3425 O O . VAL B 1 54 ? 43.86046 -1.28958 13.90863 1.000 23.52242 54 VAL B O 1
ATOM 3429 N N . GLY B 1 55 ? 44.32698 -1.44518 11.71312 1.000 20.64634 55 GLY B N 1
ATOM 3430 C CA . GLY B 1 55 ? 42.92433 -1.47286 11.33735 1.000 20.28575 55 GLY B CA 1
ATOM 3431 C C . GLY B 1 55 ? 42.19011 -2.72254 11.77528 1.000 22.45723 55 GLY B C 1
ATOM 3432 O O . GLY B 1 55 ? 40.95474 -2.72834 11.78941 1.000 24.45319 55 GLY B O 1
ATOM 3433 N N . LEU B 1 56 ? 42.91987 -3.78269 12.13033 1.000 22.36770 56 LEU B N 1
ATOM 3434 C CA . LEU B 1 56 ? 42.27895 -5.00525 12.60338 1.0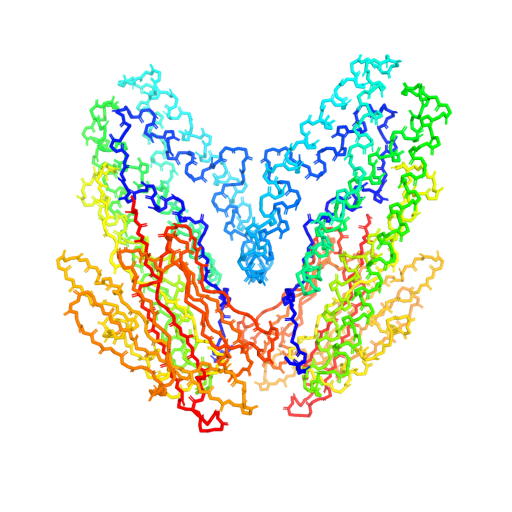00 23.02280 56 LEU B CA 1
ATOM 3435 C C . LEU B 1 56 ? 41.93806 -4.91575 14.08577 1.000 23.36152 56 LEU B C 1
ATOM 3436 O O . LEU B 1 56 ? 40.83036 -5.27617 14.50007 1.000 21.46378 56 LEU B O 1
ATOM 3441 N N . PHE B 1 57 ? 42.88155 -4.44503 14.89964 1.000 20.92049 57 PHE B N 1
ATOM 3442 C CA . PHE B 1 57 ? 42.67617 -4.38729 16.34077 1.000 21.65113 57 PHE B CA 1
ATOM 3443 C C . PHE B 1 57 ? 42.02969 -3.08613 16.79392 1.000 21.40143 57 PHE B C 1
ATOM 3444 O O . PHE B 1 57 ? 41.34893 -3.07142 17.82570 1.000 20.45544 57 PHE B O 1
ATOM 3452 N N . TRP B 1 58 ? 42.21778 -1.99875 16.04832 1.000 20.59010 58 TRP B N 1
ATOM 3453 C CA . TRP B 1 58 ? 41.61269 -0.70241 16.35654 1.000 23.28034 58 TRP B CA 1
ATOM 3454 C C . TRP B 1 58 ? 40.88881 -0.18460 15.11892 1.000 21.27904 58 TRP B C 1
ATOM 3455 O O . TRP B 1 58 ? 41.35398 0.75336 14.46150 1.000 23.20705 58 TRP B O 1
ATOM 3466 N N . PRO B 1 59 ? 39.73909 -0.76842 14.77759 1.000 22.17340 59 PRO B N 1
ATOM 3467 C CA . PRO B 1 59 ? 39.04096 -0.35094 13.55501 1.000 26.01483 59 PRO B CA 1
ATOM 3468 C C . PRO B 1 59 ? 38.65304 1.12026 13.61079 1.000 31.68938 59 PRO B C 1
ATOM 3469 O O . PRO B 1 59 ? 38.29055 1.65079 14.66392 1.000 30.05032 59 PRO B O 1
ATOM 3473 N N . GLN B 1 60 ? 38.73618 1.77403 12.45539 1.000 32.72081 60 GLN B N 1
ATOM 3474 C CA . GLN B 1 60 ? 38.61054 3.22361 12.39008 1.000 43.11839 60 GLN B CA 1
ATOM 3475 C C . GLN B 1 60 ? 37.20164 3.68023 12.75333 1.000 39.79906 60 GLN B C 1
ATOM 3476 O O . GLN B 1 60 ? 36.20759 3.09745 12.31191 1.000 37.19028 60 GLN B O 1
ATOM 3482 N N . SER B 1 61 ? 37.12999 4.73168 13.57500 1.000 50.77825 61 SER B N 1
ATOM 3483 C CA . SER B 1 61 ? 35.87253 5.37900 13.95828 1.000 50.14245 61 SER B CA 1
ATOM 3484 C C . SER B 1 61 ? 34.91855 4.41769 14.66211 1.000 50.30786 61 SER B C 1
ATOM 3485 O O . SER B 1 61 ? 33.69799 4.58947 14.61007 1.000 50.41041 61 SER B O 1
ATOM 3488 N N . LYS B 1 62 ? 35.46361 3.39707 15.32252 1.000 38.76265 62 LYS B N 1
ATOM 3489 C CA . LYS B 1 62 ? 34.66835 2.41279 16.04243 1.000 32.76673 62 LYS B CA 1
ATOM 3490 C C . LYS B 1 62 ? 35.41925 1.99054 17.29676 1.000 28.30551 62 LYS B C 1
ATOM 3491 O O . LYS B 1 62 ? 36.58568 2.33738 17.49605 1.000 30.55070 62 LYS B O 1
ATOM 3497 N N . GLU B 1 63 ? 34.73830 1.23231 18.14959 1.000 25.25751 63 GLU B N 1
ATOM 3498 C CA . GLU B 1 63 ? 35.39299 0.67574 19.32378 1.000 28.57067 63 GLU B CA 1
ATOM 3499 C C . GLU B 1 63 ? 36.41934 -0.37354 18.90668 1.000 23.73562 63 GLU B C 1
ATOM 3500 O O . GLU B 1 63 ? 36.24391 -1.08615 17.91446 1.000 24.14224 63 GLU B O 1
ATOM 3506 N N . ASN B 1 64 ? 37.51139 -0.45354 19.66407 1.000 25.16059 64 ASN B N 1
ATOM 3507 C CA . ASN B 1 64 ? 38.54023 -1.43515 19.35740 1.000 23.04694 64 ASN B CA 1
ATOM 3508 C C . ASN B 1 64 ? 38.08120 -2.81862 19.81403 1.000 22.89397 64 ASN B C 1
ATOM 3509 O O . ASN B 1 64 ? 37.02088 -2.97988 20.42602 1.000 24.53405 64 ASN B O 1
ATOM 3514 N N . ILE B 1 65 ? 38.89157 -3.83522 19.50962 1.000 19.31588 65 ILE B N 1
ATOM 3515 C CA . ILE B 1 65 ? 38.49005 -5.21221 19.78783 1.000 20.16781 65 ILE B CA 1
ATOM 3516 C C . ILE B 1 65 ? 38.34159 -5.43668 21.28708 1.000 21.72892 65 ILE B C 1
ATOM 3517 O O . ILE B 1 65 ? 37.37566 -6.06312 21.74119 1.000 19.11178 65 ILE B O 1
ATOM 3522 N N . TRP B 1 66 ? 39.29486 -4.93257 22.07782 1.000 21.32253 66 TRP B N 1
ATOM 3523 C CA . TRP B 1 66 ? 39.22675 -5.10222 23.52657 1.000 19.68578 66 TRP B CA 1
ATOM 3524 C C . TRP B 1 66 ? 37.95682 -4.48538 24.09220 1.000 20.84534 66 TRP B C 1
ATOM 3525 O O . TRP B 1 66 ? 37.31769 -5.06386 24.97937 1.000 17.06434 66 TRP B O 1
ATOM 3536 N N . GLU B 1 67 ? 37.58718 -3.30005 23.60338 1.000 18.06781 67 GLU B N 1
ATOM 3537 C CA . GLU B 1 67 ? 36.33858 -2.68338 24.02996 1.000 21.22663 67 GLU B CA 1
ATOM 3538 C C . GLU B 1 67 ? 35.15113 -3.55159 23.63973 1.000 24.21387 67 GLU B C 1
ATOM 3539 O O . GLU B 1 67 ? 34.30559 -3.87007 24.47845 1.000 24.05855 67 GLU B O 1
ATOM 3545 N N . GLY B 1 68 ? 35.09812 -3.98358 22.37609 1.000 22.56207 68 GLY B N 1
ATOM 3546 C CA . GLY B 1 68 ? 34.00960 -4.84137 21.93620 1.000 24.20914 68 GLY B CA 1
ATOM 3547 C C . GLY B 1 68 ? 33.85393 -6.10220 22.76485 1.000 21.06309 68 GLY B C 1
ATOM 3548 O O . GLY B 1 68 ? 32.73559 -6.58941 22.95375 1.000 25.45924 68 GLY B O 1
ATOM 3549 N N . ILE B 1 69 ? 34.96196 -6.64216 23.27717 1.000 21.29966 69 ILE B N 1
ATOM 3550 C CA . ILE B 1 69 ? 34.88829 -7.83403 24.11848 1.000 20.26748 69 ILE B CA 1
ATOM 3551 C C . ILE B 1 69 ? 34.22113 -7.50884 25.44906 1.000 22.21405 69 ILE B C 1
ATOM 3552 O O . ILE B 1 69 ? 33.42610 -8.30044 25.97182 1.000 19.74645 69 ILE B O 1
ATOM 3557 N N . VAL B 1 70 ? 34.53277 -6.33982 26.01491 1.000 22.97224 70 VAL B N 1
ATOM 3558 C CA . VAL B 1 70 ? 33.99943 -5.96408 27.32093 1.000 22.50478 70 VAL B CA 1
ATOM 3559 C C . VAL B 1 70 ? 32.48502 -5.82268 27.26113 1.000 25.65595 70 VAL B C 1
ATOM 3560 O O . VAL B 1 70 ? 31.77618 -6.18375 28.20756 1.000 22.68732 70 VAL B O 1
ATOM 3564 N N . LYS B 1 71 ? 31.96282 -5.31729 26.14344 1.000 24.63566 71 LYS B N 1
ATOM 3565 C CA . LYS B 1 71 ? 30.52180 -5.11572 26.03209 1.000 25.48779 71 LYS B CA 1
ATOM 3566 C C . LYS B 1 71 ? 29.77447 -6.43290 25.98061 1.000 25.97301 71 LYS B C 1
ATOM 3567 O O . LYS B 1 71 ? 28.59731 -6.47656 26.34754 1.000 29.17256 71 LYS B O 1
ATOM 3573 N N . GLN B 1 72 ? 30.43110 -7.50102 25.53187 1.000 23.78733 72 GLN B N 1
ATOM 3574 C CA . GLN B 1 72 ? 29.80810 -8.81473 25.51974 1.000 23.44428 72 GLN B CA 1
ATOM 3575 C C . GLN B 1 72 ? 29.75079 -9.44579 26.90673 1.000 23.56492 72 GLN B C 1
ATOM 3576 O O . GLN B 1 72 ? 28.81098 -10.19160 27.20311 1.000 25.78654 72 GLN B O 1
ATOM 3582 N N . ILE B 1 73 ? 30.72594 -9.16515 27.76840 1.000 22.38873 73 ILE B N 1
ATOM 3583 C CA . ILE B 1 73 ? 30.88941 -9.91457 29.00933 1.000 23.03881 73 ILE B CA 1
ATOM 3584 C C . ILE B 1 73 ? 30.73840 -9.06827 30.26304 1.000 23.98160 73 ILE B C 1
ATOM 3585 O O . ILE B 1 73 ? 30.71095 -9.63849 31.36312 1.000 23.40162 73 ILE B O 1
ATOM 3590 N N . GLU B 1 74 ? 30.64382 -7.73799 30.15450 1.000 24.47976 74 GLU B N 1
ATOM 3591 C CA . GLU B 1 74 ? 30.68427 -6.89922 31.35295 1.000 25.68229 74 GLU B CA 1
ATOM 3592 C C . GLU B 1 74 ? 29.55459 -7.23061 32.32152 1.000 25.08173 74 GLU B C 1
ATOM 3593 O O . GLU B 1 74 ? 29.70013 -7.03307 33.53411 1.000 23.80088 74 GLU B O 1
ATOM 3599 N N . ARG B 1 75 ? 28.43389 -7.74738 31.81174 1.000 22.95888 75 ARG B N 1
ATOM 3600 C CA . ARG B 1 75 ? 27.30225 -8.08966 32.66475 1.000 24.93550 75 ARG B CA 1
ATOM 3601 C C . ARG B 1 75 ? 27.62824 -9.21180 33.64236 1.000 25.08047 75 ARG B C 1
ATOM 3602 O O . ARG B 1 75 ? 26.93072 -9.36118 34.65198 1.000 23.50359 75 ARG B O 1
ATOM 3610 N N . MET B 1 76 ? 28.66828 -9.99883 33.37036 1.000 24.27550 76 MET B N 1
ATOM 3611 C CA . MET B 1 76 ? 29.05015 -11.11898 34.21824 1.000 20.99313 76 MET B CA 1
ATOM 3612 C C . MET B 1 76 ? 30.31179 -10.85032 35.02632 1.000 21.98908 76 MET B C 1
ATOM 3613 O O . MET B 1 76 ? 30.71623 -11.70599 35.82020 1.000 22.82622 76 MET B O 1
ATOM 3618 N N . ILE B 1 77 ? 30.93609 -9.68761 34.85514 1.000 22.58865 77 ILE B N 1
ATOM 3619 C CA . ILE B 1 77 ? 32.17962 -9.35586 35.54147 1.000 23.83345 77 ILE B CA 1
ATOM 3620 C C . ILE B 1 77 ? 31.85793 -8.60360 36.82468 1.000 20.09478 77 ILE B C 1
ATOM 3621 O O . ILE B 1 77 ? 31.07369 -7.64799 36.81546 1.000 20.53556 77 ILE B O 1
ATOM 3626 N N . GLU B 1 78 ? 32.46976 -9.03197 37.92623 1.000 19.72970 78 GLU B N 1
ATOM 3627 C CA . GLU B 1 78 ? 32.36389 -8.30520 39.18340 1.000 22.42627 78 GLU B CA 1
ATOM 3628 C C . GLU B 1 78 ? 32.79248 -6.85192 38.98956 1.000 24.15441 78 GLU B C 1
ATOM 3629 O O . GLU B 1 78 ? 33.68286 -6.54434 38.19270 1.000 21.83300 78 GLU B O 1
ATOM 3635 N N . GLU B 1 79 ? 32.14492 -5.95153 39.73481 1.000 21.79939 79 GLU B N 1
ATOM 3636 C CA . GLU B 1 79 ? 32.23315 -4.52653 39.42289 1.000 24.29930 79 GLU B CA 1
ATOM 3637 C C . GLU B 1 79 ? 33.63715 -3.97508 39.64542 1.000 22.94503 79 GLU B C 1
ATOM 3638 O O . GLU B 1 79 ? 34.13138 -3.18781 38.83059 1.000 24.56084 79 GLU B O 1
ATOM 3644 N N . SER B 1 80 ? 34.29225 -4.35976 40.74362 1.000 22.41764 80 SER B N 1
ATOM 3645 C CA . SER B 1 80 ? 35.61619 -3.81061 41.02431 1.000 26.57415 80 SER B CA 1
ATOM 3646 C C . SER B 1 80 ? 36.64894 -4.29139 40.01159 1.000 27.22733 80 SER B C 1
ATOM 3647 O O . SER B 1 80 ? 37.56626 -3.53981 39.66058 1.000 26.86932 80 SER B O 1
ATOM 3650 N N . ALA B 1 81 ? 36.51457 -5.52782 39.52601 1.000 25.24422 81 ALA B N 1
ATOM 3651 C CA . ALA B 1 81 ? 37.40283 -6.00530 38.47128 1.000 24.83441 81 ALA B CA 1
ATOM 3652 C C . ALA B 1 81 ? 37.09731 -5.32308 37.14373 1.000 23.75000 81 ALA B C 1
ATOM 3653 O O . ALA B 1 81 ? 38.01059 -5.04074 36.35904 1.000 22.11054 81 ALA B O 1
ATOM 3655 N N . LEU B 1 82 ? 35.81825 -5.04669 36.87770 1.000 22.28208 82 LEU B N 1
ATOM 3656 C CA . LEU B 1 82 ? 35.44463 -4.39172 35.62840 1.000 23.47145 82 LEU B CA 1
ATOM 3657 C C . LEU B 1 82 ? 36.02100 -2.98460 35.53653 1.000 25.53537 82 LEU B C 1
ATOM 3658 O O . LEU B 1 82 ? 36.36935 -2.52816 34.44174 1.000 22.86913 82 LEU B O 1
ATOM 3663 N N . LYS B 1 83 ? 36.13306 -2.28271 36.66724 1.000 24.27832 83 LYS B N 1
ATOM 3664 C CA . LYS B 1 83 ? 36.69813 -0.93659 36.63769 1.000 23.48565 83 LYS B CA 1
ATOM 3665 C C . LYS B 1 83 ? 38.19662 -0.97229 36.36014 1.000 20.19655 83 LYS B C 1
ATOM 3666 O O . LYS B 1 83 ? 38.72353 -0.10342 35.65613 1.000 23.16689 83 LYS B O 1
ATOM 3672 N N . THR B 1 84 ? 38.90087 -1.96349 36.90958 1.000 22.29456 84 THR B N 1
ATOM 3673 C CA . THR B 1 84 ? 40.32564 -2.09884 36.62442 1.000 23.44358 84 THR B CA 1
ATOM 3674 C C . THR B 1 84 ? 40.55956 -2.44556 35.15999 1.000 24.00399 84 THR B C 1
ATOM 3675 O O . THR B 1 84 ? 41.46593 -1.89561 34.52262 1.000 24.55288 84 THR B O 1
ATOM 3679 N N . ILE B 1 85 ? 39.74391 -3.34987 34.61115 1.000 22.44432 85 ILE B N 1
ATOM 3680 C CA . ILE B 1 85 ? 39.86583 -3.72358 33.20472 1.000 22.06142 85 ILE B CA 1
ATOM 3681 C C . ILE B 1 85 ? 39.63926 -2.51312 32.30856 1.000 22.61115 85 ILE B C 1
ATOM 3682 O O . ILE B 1 85 ? 40.38405 -2.28513 31.34690 1.000 22.26062 85 ILE B O 1
ATOM 3687 N N . LYS B 1 86 ? 38.61239 -1.71455 32.60923 1.000 21.61049 86 LYS B N 1
ATOM 3688 C CA . LYS B 1 86 ? 38.34332 -0.53085 31.79870 1.000 22.89089 86 LYS B CA 1
ATOM 3689 C C . LYS B 1 86 ? 39.45627 0.50364 31.92590 1.000 25.67763 86 LYS B C 1
ATOM 3690 O O . LYS B 1 86 ? 39.72575 1.24380 30.97187 1.000 22.27801 86 LYS B O 1
ATOM 3696 N N . GLY B 1 87 ? 40.11036 0.57085 33.08676 1.000 22.87342 87 GLY B N 1
ATOM 3697 C CA . GLY B 1 87 ? 41.24413 1.46904 33.23007 1.000 26.03061 87 GLY B CA 1
ATOM 3698 C C . GLY B 1 87 ? 42.43007 1.04432 32.38560 1.000 23.42039 87 GLY B C 1
ATOM 3699 O O . GLY B 1 87 ? 43.10997 1.88379 31.78967 1.000 24.30894 87 GLY B O 1
ATOM 3700 N N . ILE B 1 88 ? 42.69284 -0.26400 32.32078 1.000 22.61925 88 ILE B N 1
ATOM 3701 C CA . ILE B 1 88 ? 43.77125 -0.77034 31.47491 1.000 24.89747 88 ILE B CA 1
ATOM 3702 C C . ILE B 1 88 ? 43.49111 -0.45503 30.01129 1.000 26.77231 88 ILE B C 1
ATOM 3703 O O . ILE B 1 88 ? 44.39631 -0.08146 29.25395 1.000 25.86269 88 ILE B O 1
ATOM 3708 N N . LEU B 1 89 ? 42.23198 -0.59313 29.59238 1.000 22.87807 89 LEU B N 1
ATOM 3709 C CA . LEU B 1 89 ? 41.86881 -0.27672 28.21566 1.000 23.94461 89 LEU B CA 1
ATOM 3710 C C . LEU B 1 89 ? 42.02846 1.21173 27.92802 1.000 25.62716 89 LEU B C 1
ATOM 3711 O O . LEU B 1 89 ? 42.51537 1.59505 26.85801 1.000 27.93185 89 LEU B O 1
ATOM 3716 N N . ALA B 1 90 ? 41.62891 2.06641 28.87203 1.000 24.45024 90 ALA B N 1
ATOM 3717 C CA . ALA B 1 90 ? 41.66721 3.50258 28.62399 1.000 26.58458 90 ALA B CA 1
ATOM 3718 C C . ALA B 1 90 ? 43.09012 4.04587 28.64651 1.000 25.95687 90 ALA B C 1
ATOM 3719 O O . ALA B 1 90 ? 43.40287 4.98626 27.90724 1.000 25.90266 90 ALA B O 1
ATOM 3721 N N . GLY B 1 91 ? 43.96178 3.47106 29.47111 1.000 24.03362 91 GLY B N 1
ATOM 3722 C CA . GLY B 1 91 ? 45.30485 3.99497 29.62506 1.000 25.37106 91 GLY B CA 1
ATOM 3723 C C . GLY B 1 91 ? 46.36692 3.27473 28.82012 1.000 27.75422 91 GLY B C 1
ATOM 3724 O O . GLY B 1 91 ? 47.21566 3.91449 28.19109 1.000 28.76191 91 GLY B O 1
ATOM 3725 N N . ASP B 1 92 ? 46.33531 1.94298 28.82943 1.000 28.20117 92 ASP B N 1
ATOM 3726 C CA . ASP B 1 92 ? 47.39026 1.15488 28.19942 1.000 26.13418 92 ASP B CA 1
ATOM 3727 C C . ASP B 1 92 ? 47.02276 0.74334 26.77618 1.000 27.60315 92 ASP B C 1
ATOM 3728 O O . ASP B 1 92 ? 47.76003 1.03383 25.82869 1.000 25.42859 92 ASP B O 1
ATOM 3733 N N . ILE B 1 93 ? 45.88049 0.07240 26.61482 1.000 26.31550 93 ILE B N 1
ATOM 3734 C CA . ILE B 1 93 ? 45.51652 -0.48192 25.31453 1.000 25.64853 93 ILE B CA 1
ATOM 3735 C C . ILE B 1 93 ? 45.25346 0.62672 24.30298 1.000 26.66331 93 ILE B C 1
ATOM 3736 O O . ILE B 1 93 ? 45.67914 0.53964 23.14490 1.000 30.06371 93 ILE B O 1
ATOM 3741 N N . ALA B 1 94 ? 44.55934 1.68887 24.72133 1.000 25.32236 94 ALA B N 1
ATOM 3742 C CA . ALA B 1 94 ? 44.13045 2.71340 23.77303 1.000 27.13796 94 ALA B CA 1
ATOM 3743 C C . ALA B 1 94 ? 45.30911 3.41782 23.11451 1.000 26.38759 94 ALA B C 1
ATOM 3744 O O . ALA B 1 94 ? 45.20722 3.84517 21.95855 1.000 29.86530 94 ALA B O 1
ATOM 3746 N N . TYR B 1 95 ? 46.43269 3.53940 23.81513 1.000 25.16867 95 TYR B N 1
ATOM 3747 C CA . TYR B 1 95 ? 47.56741 4.29676 23.30957 1.000 26.76147 95 TYR B CA 1
ATOM 3748 C C . TYR B 1 95 ? 48.63840 3.42364 22.66904 1.000 28.77274 95 TYR B C 1
ATOM 3749 O O . TYR B 1 95 ? 49.62379 3.95721 22.14871 1.000 27.76648 95 TYR B O 1
ATOM 3758 N N . ILE B 1 96 ? 48.46731 2.10037 22.68110 1.000 25.73233 96 ILE B N 1
ATOM 3759 C CA . ILE B 1 96 ? 49.27955 1.26004 21.80947 1.000 25.93733 96 ILE B CA 1
ATOM 3760 C C . ILE B 1 96 ? 48.92040 1.52654 20.35485 1.000 24.77219 96 ILE B C 1
ATOM 3761 O O . ILE B 1 96 ? 49.79034 1.49577 19.47508 1.000 25.81084 96 ILE B O 1
ATOM 3766 N N . GLN B 1 97 ? 47.64298 1.81086 20.07891 1.000 23.67099 97 GLN B N 1
ATOM 3767 C CA . GLN B 1 97 ? 47.23950 2.17440 18.72495 1.000 24.32771 97 GLN B CA 1
ATOM 3768 C C . GLN B 1 97 ? 47.97581 3.41786 18.24926 1.000 24.39458 97 GLN B C 1
ATOM 3769 O O . GLN B 1 97 ? 48.36556 3.50902 17.07934 1.000 23.64665 97 GLN B O 1
ATOM 3775 N N . GLU B 1 98 ? 48.17418 4.38733 19.14519 1.000 24.92949 98 GLU B N 1
ATOM 3776 C CA . GLU B 1 98 ? 48.88228 5.60702 18.77383 1.000 27.06333 98 GLU B CA 1
ATOM 3777 C C . GLU B 1 98 ? 50.32499 5.30869 18.38500 1.000 24.40800 98 GLU B C 1
ATOM 3778 O O . GLU B 1 98 ? 50.82830 5.83434 17.38510 1.000 23.33811 98 GLU B O 1
ATOM 3784 N N . ARG B 1 99 ? 51.00392 4.46066 19.16218 1.000 24.09329 99 ARG B N 1
ATOM 3785 C CA . ARG B 1 99 ? 52.38954 4.12152 18.85585 1.000 23.38768 99 ARG B CA 1
ATOM 3786 C C . ARG B 1 99 ? 52.48888 3.30711 17.57195 1.000 23.55190 99 ARG B C 1
ATOM 3787 O O . ARG B 1 99 ? 53.36885 3.55653 16.73952 1.000 22.87913 99 ARG B O 1
ATOM 3795 N N . MET B 1 100 ? 51.59080 2.33531 17.38740 1.000 22.07079 100 MET B N 1
ATOM 3796 C CA . MET B 1 100 ? 51.68472 1.46855 16.21814 1.000 21.05601 100 MET B CA 1
ATOM 3797 C C . MET B 1 100 ? 51.28087 2.19242 14.94232 1.000 23.37035 100 MET B C 1
ATOM 3798 O O . MET B 1 100 ? 51.82077 1.89742 13.87028 1.000 22.56214 100 MET B O 1
ATOM 3803 N N . ALA B 1 101 ? 50.33713 3.13241 15.02760 1.000 23.67136 101 ALA B N 1
ATOM 3804 C CA . ALA B 1 101 ? 50.01094 3.93364 13.85335 1.000 23.67620 101 ALA B CA 1
ATOM 3805 C C . ALA B 1 101 ? 51.16535 4.85235 13.46948 1.000 23.32891 101 ALA B C 1
ATOM 3806 O O . ALA B 1 101 ? 51.36192 5.13421 12.28242 1.000 27.71559 101 ALA B O 1
ATOM 3808 N N . THR B 1 102 ? 51.94130 5.32102 14.45138 1.000 24.68544 102 THR B N 1
ATOM 3809 C CA . THR B 1 102 ? 53.11759 6.13066 14.14170 1.000 26.79351 102 THR B CA 1
ATOM 3810 C C . THR B 1 102 ? 54.21401 5.28634 13.50119 1.000 25.97212 102 THR B C 1
ATOM 3811 O O . THR B 1 102 ? 54.87981 5.73310 12.55937 1.000 27.01416 102 THR B O 1
ATOM 3815 N N . VAL B 1 103 ? 54.41466 4.06395 13.99944 1.000 25.61950 103 VAL B N 1
ATOM 3816 C CA . VAL B 1 103 ? 55.39305 3.16214 13.39890 1.000 23.43762 103 VAL B CA 1
ATOM 3817 C C . VAL B 1 103 ? 55.01867 2.86073 11.95359 1.000 25.42426 103 VAL B C 1
ATOM 3818 O O . VAL B 1 103 ? 55.86998 2.88893 11.05589 1.000 24.58022 103 VAL B O 1
ATOM 3822 N N . ALA B 1 104 ? 53.73736 2.57718 11.70498 1.000 23.03707 104 ALA B N 1
ATOM 3823 C CA . ALA B 1 104 ? 53.29332 2.25829 10.35135 1.000 25.12149 104 ALA B CA 1
ATOM 3824 C C . ALA B 1 104 ? 53.49437 3.43630 9.40603 1.000 28.59734 104 ALA B C 1
ATOM 3825 O O . ALA B 1 104 ? 53.86165 3.25031 8.24013 1.000 30.37752 104 ALA B O 1
ATOM 3827 N N . ASP B 1 105 ? 53.25773 4.65865 9.88676 1.000 28.37183 105 ASP B N 1
ATOM 3828 C CA . ASP B 1 105 ? 53.41539 5.82153 9.01965 1.000 29.30595 105 ASP B CA 1
ATOM 3829 C C . ASP B 1 105 ? 54.88583 6.10776 8.74119 1.000 28.70222 105 ASP B C 1
ATOM 3830 O O . ASP B 1 105 ? 55.25457 6.43758 7.60845 1.000 29.34275 105 ASP B O 1
ATOM 3835 N N . LEU B 1 106 ? 55.74246 5.97809 9.75681 1.000 28.07752 106 LEU B N 1
ATOM 3836 C CA . LEU B 1 106 ? 57.16854 6.20757 9.54735 1.000 29.05309 106 LEU B CA 1
ATOM 3837 C C . LEU B 1 106 ? 57.75921 5.17459 8.59560 1.000 31.06774 106 LEU B C 1
ATOM 3838 O O . LEU B 1 106 ? 58.61956 5.50016 7.76935 1.000 32.84591 106 LEU B O 1
ATOM 3843 N N . LEU B 1 107 ? 57.30644 3.92260 8.69350 1.000 29.20569 107 LEU B N 1
ATOM 3844 C CA . LEU B 1 107 ? 57.80249 2.88527 7.79621 1.000 31.27147 107 LEU B CA 1
ATOM 3845 C C . LEU B 1 107 ? 57.23702 3.03996 6.39060 1.000 32.29040 107 LEU B C 1
ATOM 3846 O O . LEU B 1 107 ? 57.85774 2.58904 5.42144 1.000 28.30090 107 LEU B O 1
ATOM 3851 N N . ASP B 1 108 ? 56.06447 3.66466 6.25916 1.000 30.75628 108 ASP B N 1
ATOM 3852 C CA . ASP B 1 108 ? 55.50302 3.90630 4.93432 1.000 33.01453 108 ASP B CA 1
ATOM 3853 C C . ASP B 1 108 ? 56.23322 5.04037 4.22498 1.000 34.63778 108 ASP B C 1
ATOM 3854 O O . ASP B 1 108 ? 56.55291 4.93172 3.03491 1.000 32.72946 108 ASP B O 1
ATOM 3859 N N . LYS B 1 109 ? 56.51896 6.13065 4.94123 1.000 34.02358 109 LYS B N 1
ATOM 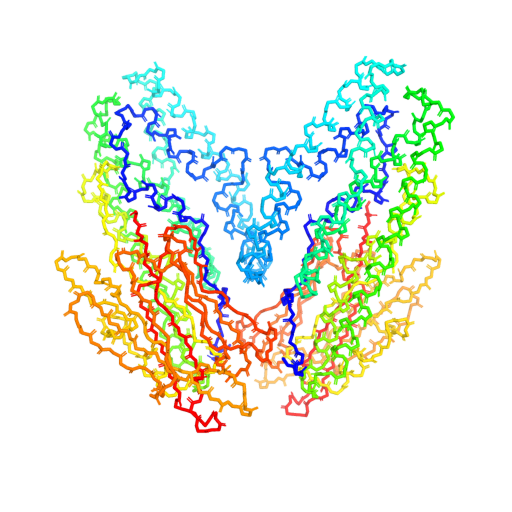3860 C CA . LYS B 1 109 ? 57.16840 7.27916 4.31797 1.000 35.22122 109 LYS B CA 1
ATOM 3861 C C . LYS B 1 109 ? 58.66705 7.05983 4.13743 1.000 40.61851 109 LYS B C 1
ATOM 3862 O O . LYS B 1 109 ? 59.22369 7.40842 3.09020 1.000 41.35905 109 LYS B O 1
ATOM 3868 N N . HIS B 1 110 ? 59.33731 6.48963 5.13749 1.000 37.12622 110 HIS B N 1
ATOM 3869 C CA . HIS B 1 110 ? 60.79321 6.34158 5.13427 1.000 37.33818 110 HIS B CA 1
ATOM 3870 C C . HIS B 1 110 ? 61.17452 4.91415 5.51319 1.000 36.58172 110 HIS B C 1
ATOM 3871 O O . HIS B 1 110 ? 61.63137 4.65477 6.63259 1.000 37.28969 110 HIS B O 1
ATOM 3878 N N . PRO B 1 111 ? 61.00291 3.95995 4.59847 1.000 34.62670 111 PRO B N 1
ATOM 3879 C CA . PRO B 1 111 ? 61.44122 2.58780 4.88413 1.000 34.14392 111 PRO B CA 1
ATOM 3880 C C . PRO B 1 111 ? 62.95798 2.47746 4.83764 1.000 37.33201 111 PRO B C 1
ATOM 3881 O O . PRO B 1 111 ? 63.61972 3.10810 4.01028 1.000 40.03988 111 PRO B O 1
ATOM 3885 N N . GLY B 1 112 ? 63.50632 1.65571 5.73352 1.000 37.80277 112 GLY B N 1
ATOM 3886 C CA . GLY B 1 112 ? 64.93951 1.56456 5.91306 1.000 37.87044 112 GLY B CA 1
ATOM 3887 C C . GLY B 1 112 ? 65.53077 2.66039 6.76489 1.000 43.09726 112 GLY B C 1
ATOM 3888 O O . GLY B 1 112 ? 66.71094 2.57541 7.13170 1.000 41.20669 112 GLY B O 1
ATOM 3889 N N . SER B 1 113 ? 64.74571 3.67711 7.09850 1.000 53.54546 113 SER B N 1
ATOM 3890 C CA . SER B 1 113 ? 65.22370 4.80331 7.87846 1.000 52.27435 113 SER B CA 1
ATOM 3891 C C . SER B 1 113 ? 65.60429 4.37729 9.29123 1.000 52.60981 113 SER B C 1
ATOM 3892 O O . SER B 1 113 ? 65.07802 3.40477 9.83704 1.000 52.80262 113 SER B O 1
ATOM 3895 N N . GLU B 1 114 ? 66.54186 5.12238 9.88081 1.000 42.14474 114 GLU B N 1
ATOM 3896 C CA . GLU B 1 114 ? 66.92321 4.86442 11.26427 1.000 40.54733 114 GLU B CA 1
ATOM 3897 C C . GLU B 1 114 ? 65.81234 5.26856 12.22639 1.000 40.48596 114 GLU B C 1
ATOM 3898 O O . GLU B 1 114 ? 65.58779 4.59757 13.24000 1.000 34.87187 114 GLU B O 1
ATOM 3904 N N . GLU B 1 115 ? 65.10016 6.35845 11.92902 1.000 39.77756 115 GLU B N 1
ATOM 3905 C CA . GLU B 1 115 ? 64.06612 6.81550 12.85063 1.000 38.80296 115 GLU B CA 1
ATOM 3906 C C . GLU B 1 115 ? 62.81969 5.94314 12.78901 1.000 34.85257 115 GLU B C 1
ATOM 3907 O O . GLU B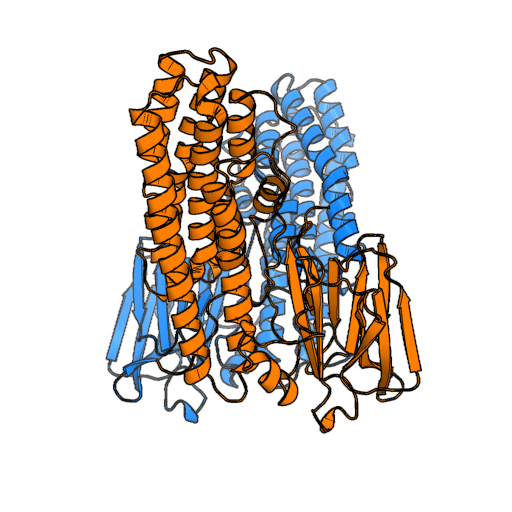 1 115 ? 62.09614 5.84030 13.78549 1.000 32.95773 115 GLU B O 1
ATOM 3913 N N . ALA B 1 116 ? 62.55670 5.30277 11.64789 1.000 35.93138 116 ALA B N 1
ATOM 3914 C CA . ALA B 1 116 ? 61.46772 4.33383 11.58702 1.000 34.01008 116 ALA B CA 1
ATOM 3915 C C . ALA B 1 116 ? 61.84299 3.04004 12.29880 1.000 31.51942 116 ALA B C 1
ATOM 3916 O O . ALA B 1 116 ? 61.00970 2.43935 12.98589 1.000 29.21686 116 ALA B O 1
ATOM 3918 N N . ARG B 1 117 ? 63.09578 2.60497 12.15110 1.000 32.58197 117 ARG B N 1
ATOM 3919 C CA . ARG B 1 117 ? 63.54825 1.39239 12.82386 1.000 32.66243 117 ARG B CA 1
ATOM 3920 C C . ARG B 1 117 ? 63.54461 1.56502 14.33745 1.000 32.61890 117 ARG B C 1
ATOM 3921 O O . ARG B 1 117 ? 63.20214 0.63310 15.07578 1.000 29.84291 117 ARG B O 1
ATOM 3929 N N . SER B 1 118 ? 63.92775 2.75031 14.81892 1.000 30.22752 118 SER B N 1
ATOM 3930 C CA . SER B 1 118 ? 63.91288 3.00238 16.25550 1.000 29.48952 118 SER B CA 1
ATOM 3931 C C . SER B 1 118 ? 62.49245 2.97815 16.80316 1.000 29.71960 118 SER B C 1
ATOM 3932 O O . SER B 1 118 ? 62.25110 2.44677 17.89314 1.000 27.78212 118 SER B O 1
ATOM 3935 N N . ALA B 1 119 ? 61.53949 3.55104 16.06409 1.000 26.00791 119 ALA B N 1
ATOM 3936 C CA . ALA B 1 119 ? 60.15106 3.51876 16.50800 1.000 27.50748 119 ALA B CA 1
ATOM 3937 C C . ALA B 1 119 ? 59.62413 2.09070 16.55094 1.000 27.62431 119 ALA B C 1
ATOM 3938 O O . ALA B 1 119 ? 58.88592 1.72258 17.47177 1.000 29.03938 119 ALA B O 1
ATOM 3940 N N . PHE B 1 120 ? 59.99807 1.26743 15.56692 1.000 25.24962 120 PHE B N 1
ATOM 3941 C CA . PHE B 1 120 ? 59.54993 -0.12141 15.56305 1.000 25.22158 120 PHE B CA 1
ATOM 3942 C C . PHE B 1 120 ? 60.14583 -0.89018 16.73416 1.000 24.36770 120 PHE B C 1
ATOM 3943 O O . PHE B 1 120 ? 59.44153 -1.63844 17.42035 1.000 24.34626 120 PHE B O 1
ATOM 3951 N N . ASN B 1 121 ? 61.44990 -0.72586 16.96948 1.000 24.45858 121 ASN B N 1
ATOM 3952 C CA . ASN B 1 121 ? 62.10814 -1.47115 18.03699 1.000 27.12849 121 ASN B CA 1
ATOM 3953 C C . ASN B 1 121 ? 61.61981 -1.02389 19.40931 1.000 27.14941 121 ASN B C 1
ATOM 3954 O O . ASN B 1 121 ? 61.45482 -1.85118 20.31345 1.000 30.61785 121 ASN B O 1
ATOM 3959 N N . ASN B 1 122 ? 61.37813 0.27840 19.58346 1.000 28.62042 122 ASN B N 1
ATOM 3960 C CA . ASN B 1 122 ? 60.89214 0.77367 20.86873 1.000 29.40624 122 ASN B CA 1
ATOM 3961 C C . ASN B 1 122 ? 59.51088 0.21820 21.19189 1.000 28.17085 122 ASN B C 1
ATOM 3962 O O . ASN B 1 122 ? 59.25351 -0.20351 22.32533 1.000 26.68309 122 ASN B O 1
ATOM 3967 N N . LEU B 1 123 ? 58.60541 0.21231 20.21124 1.000 26.15192 123 LEU B N 1
ATOM 3968 C CA . LEU B 1 123 ? 57.27373 -0.33173 20.45649 1.000 27.08304 123 LEU B CA 1
ATOM 3969 C C . LEU B 1 123 ? 57.32067 -1.84354 20.64746 1.000 25.78256 123 LEU B C 1
ATOM 3970 O O . LEU B 1 123 ? 56.59845 -2.39033 21.49110 1.000 25.46395 123 LEU B O 1
ATOM 3975 N N . ALA B 1 124 ? 58.16396 -2.53502 19.87353 1.000 25.65212 124 ALA B N 1
ATOM 3976 C CA . ALA B 1 124 ? 58.31280 -3.97752 20.04208 1.000 25.60049 124 ALA B CA 1
ATOM 3977 C C . ALA B 1 124 ? 58.75242 -4.32826 21.45496 1.000 27.80535 124 ALA B C 1
ATOM 3978 O O . ALA B 1 124 ? 58.35091 -5.36517 21.99434 1.000 24.84219 124 ALA B O 1
ATOM 3980 N N . GLU B 1 125 ? 59.57239 -3.47712 22.06730 1.000 28.38748 125 GLU B N 1
ATOM 3981 C CA . GLU B 1 125 ? 59.96014 -3.67442 23.45581 1.000 29.94851 125 GLU B CA 1
ATOM 3982 C C . GLU B 1 125 ? 58.85183 -3.26568 24.41666 1.000 28.43397 125 GLU B C 1
ATOM 3983 O O . GLU B 1 125 ? 58.67670 -3.90407 25.46025 1.000 28.72090 125 GLU B O 1
ATOM 3989 N N . ASN B 1 126 ? 58.08488 -2.22630 24.07734 1.000 26.99635 126 ASN B N 1
ATOM 3990 C CA . ASN B 1 126 ? 57.09718 -1.69572 25.01009 1.000 26.84964 126 ASN B CA 1
ATOM 3991 C C . ASN B 1 126 ? 55.86504 -2.58426 25.12975 1.000 24.33811 126 ASN B C 1
ATOM 3992 O O . ASN B 1 126 ? 55.25194 -2.63280 26.20143 1.000 27.33022 126 ASN B O 1
ATOM 3997 N N . ILE B 1 127 ? 55.47481 -3.28467 24.05821 1.000 24.65208 127 ILE B N 1
ATOM 3998 C CA . ILE B 1 127 ? 54.33700 -4.19986 24.15294 1.000 23.65132 127 ILE B CA 1
ATOM 3999 C C . ILE B 1 127 ? 54.70972 -5.52924 24.78287 1.000 25.86477 127 ILE B C 1
ATOM 4000 O O . ILE B 1 127 ? 53.82516 -6.37047 24.99337 1.000 25.80894 127 ILE B O 1
ATOM 4005 N N . ASP B 1 128 ? 55.98881 -5.74855 25.08242 1.000 24.31725 128 ASP B N 1
ATOM 4006 C CA . ASP B 1 128 ? 56.40315 -6.94180 25.80694 1.000 25.18076 128 ASP B CA 1
ATOM 4007 C C . ASP B 1 128 ? 55.70645 -6.98719 27.16139 1.000 26.27652 128 ASP B C 1
ATOM 4008 O O . ASP B 1 128 ? 55.86403 -6.07851 27.98187 1.000 26.34001 128 ASP B O 1
ATOM 4013 N N . GLY B 1 129 ? 54.91191 -8.02952 27.38256 1.000 26.82987 129 GLY B N 1
ATOM 4014 C CA . GLY B 1 129 ? 54.26459 -8.22787 28.65551 1.000 24.94086 129 GLY B CA 1
ATOM 4015 C C . GLY B 1 129 ? 52.86667 -7.65923 28.80055 1.000 24.16484 129 GLY B C 1
ATOM 4016 O O . GLY B 1 129 ? 52.28754 -7.78474 29.89504 1.000 23.80425 129 GLY B O 1
ATOM 4017 N N . TYR B 1 130 ? 52.29633 -7.03459 27.75564 1.000 25.18232 130 TYR B N 1
ATOM 4018 C CA . TYR B 1 130 ? 50.91262 -6.58607 27.89003 1.000 25.09705 130 TYR B CA 1
ATOM 4019 C C . TYR B 1 130 ? 49.92766 -7.72835 28.09362 1.000 24.03516 130 TYR B C 1
ATOM 4020 O O . TYR B 1 130 ? 48.85981 -7.50012 28.67014 1.000 23.29433 130 TYR B O 1
ATOM 4029 N N . HIS B 1 131 ? 50.24359 -8.93804 27.62130 1.000 25.35304 131 HIS B N 1
ATOM 4030 C CA . HIS B 1 131 ? 49.33784 -10.06014 27.83721 1.000 23.11532 131 HIS B CA 1
ATOM 4031 C C . HIS B 1 131 ? 49.13316 -10.33064 29.32126 1.000 21.75602 131 HIS B C 1
ATOM 4032 O O . HIS B 1 131 ? 48.05930 -10.79204 29.72467 1.000 25.27549 131 HIS B O 1
ATOM 4039 N N . LYS B 1 132 ? 50.13488 -10.02231 30.14912 1.000 21.73126 132 LYS B N 1
ATOM 4040 C CA . LYS B 1 132 ? 50.01358 -10.22500 31.58721 1.000 23.56360 132 LYS B CA 1
ATOM 4041 C C . LYS B 1 132 ? 49.01507 -9.26973 32.22529 1.000 21.11940 132 LYS B C 1
ATOM 4042 O O . LYS B 1 132 ? 48.57169 -9.52378 33.34865 1.000 21.74027 132 LYS B O 1
ATOM 4048 N N . LYS B 1 133 ? 48.64444 -8.18402 31.54011 1.000 21.32385 133 LYS B N 1
ATOM 4049 C CA . LYS B 1 133 ? 47.63801 -7.27151 32.07274 1.000 23.63768 133 LYS B CA 1
ATOM 4050 C C . LYS B 1 133 ? 46.25440 -7.90295 32.15480 1.000 24.04878 133 LYS B C 1
ATOM 4051 O O . LYS B 1 133 ? 45.35964 -7.31381 32.77074 1.000 26.69016 133 LYS B O 1
ATOM 4057 N N . PHE B 1 134 ? 46.05731 -9.08028 31.55949 1.000 20.18686 134 PHE B N 1
ATOM 4058 C CA . PHE B 1 134 ? 44.74094 -9.69924 31.47692 1.000 22.73405 134 PHE B CA 1
ATOM 4059 C C . PHE B 1 134 ? 44.71034 -11.08888 32.10192 1.000 21.62376 134 PHE B C 1
ATOM 4060 O O . PHE B 1 134 ? 43.78788 -11.86658 31.83190 1.000 20.71109 134 PHE B O 1
ATOM 4068 N N . ASN B 1 135 ? 45.69745 -11.41853 32.94202 1.000 22.76169 135 ASN B N 1
ATOM 4069 C CA . ASN B 1 135 ? 45.67503 -12.69956 33.63766 1.000 23.96921 135 ASN B CA 1
ATOM 4070 C C . ASN B 1 135 ? 46.20485 -12.59157 35.06589 1.000 25.62132 135 ASN B C 1
ATOM 4071 O O . ASN B 1 135 ? 46.59391 -13.60892 35.65055 1.000 24.87120 135 ASN B O 1
ATOM 4076 N N . ASN B 1 136 ? 46.24093 -11.38778 35.63753 1.000 27.16601 136 ASN B N 1
ATOM 4077 C CA . ASN B 1 136 ? 46.63662 -11.18846 37.02636 1.000 31.31920 136 ASN B CA 1
ATOM 4078 C C . ASN B 1 136 ? 45.44409 -10.81071 37.90345 1.000 33.16075 136 ASN B C 1
ATOM 4079 O O . ASN B 1 136 ? 45.59522 -10.10922 38.90670 1.000 32.58422 136 ASN B O 1
ATOM 4084 N N . PHE B 1 137 ? 44.25277 -11.26462 37.53327 1.000 27.15678 137 PHE B N 1
ATOM 4085 C CA . PHE B 1 137 ? 43.06315 -11.05448 38.33614 1.000 25.14970 137 PHE B CA 1
ATOM 4086 C C . PHE B 1 137 ? 42.78000 -12.31613 39.14558 1.000 22.44579 137 PHE B C 1
ATOM 4087 O O . PHE B 1 137 ? 43.62726 -13.20509 39.26856 1.000 23.47181 137 PHE B O 1
ATOM 4095 N N . SER B 1 138 ? 41.58179 -12.39833 39.71507 1.000 22.53110 138 SER B N 1
ATOM 4096 C CA . SER B 1 138 ? 41.16966 -13.62321 40.37871 1.000 22.29478 138 SER B CA 1
ATOM 4097 C C . SER B 1 138 ? 41.03880 -14.74867 39.35640 1.000 21.86913 138 SER B C 1
ATOM 4098 O O . SER B 1 138 ? 40.98290 -14.51900 38.14414 1.000 20.93980 138 SER B O 1
ATOM 4101 N N . ASP B 1 139 ? 40.99784 -15.98396 39.86190 1.000 23.17193 139 ASP B N 1
ATOM 4102 C CA . ASP B 1 139 ? 40.90912 -17.13957 38.97333 1.000 22.46700 139 ASP B CA 1
ATOM 4103 C C . ASP B 1 139 ? 39.66596 -17.06841 38.09589 1.000 19.94544 139 ASP B C 1
ATOM 4104 O O . ASP B 1 139 ? 39.73034 -17.33457 36.88967 1.000 20.37950 139 ASP B O 1
ATOM 4109 N N . ASP B 1 140 ? 38.52628 -16.69657 38.67992 1.000 20.92314 140 ASP B N 1
ATOM 4110 C CA . ASP B 1 140 ? 37.29187 -16.63748 37.90560 1.000 21.80392 140 ASP B CA 1
ATOM 4111 C C . ASP B 1 140 ? 37.30969 -15.47901 36.91543 1.000 17.85069 140 ASP B C 1
ATOM 4112 O O . ASP B 1 140 ? 36.82707 -15.61668 35.78636 1.000 18.26519 140 ASP B O 1
ATOM 4117 N N . VAL B 1 141 ? 37.86079 -14.33042 37.31405 1.000 21.63450 141 VAL B N 1
ATOM 4118 C CA . VAL B 1 141 ? 37.92353 -13.19589 36.39752 1.000 18.55008 141 VAL B CA 1
ATOM 4119 C C . VAL B 1 141 ? 38.91572 -13.47195 35.27392 1.000 19.87921 141 VAL B C 1
ATOM 4120 O O . VAL B 1 141 ? 38.67272 -13.11541 34.11292 1.000 18.74402 141 VAL B O 1
ATOM 4124 N N . ASN B 1 142 ? 40.04340 -14.11331 35.59588 1.000 18.19583 142 ASN B N 1
ATOM 4125 C CA . ASN B 1 142 ? 40.99211 -14.51083 34.56030 1.000 20.00295 142 ASN B CA 1
ATOM 4126 C C . ASN B 1 142 ? 40.30662 -15.36799 33.50518 1.000 19.34047 142 ASN B C 1
ATOM 4127 O O . ASN B 1 142 ? 40.44889 -15.12778 32.30085 1.000 15.87218 142 ASN B O 1
ATOM 4132 N N . TYR B 1 143 ? 39.53293 -16.36098 33.94902 1.000 17.92485 143 TYR B N 1
ATOM 4133 C CA . TYR B 1 143 ? 38.85416 -17.25446 33.01842 1.000 19.03355 143 TYR B CA 1
ATOM 4134 C C . TYR B 1 143 ? 37.88062 -16.49350 32.12713 1.000 17.40758 143 TYR B C 1
ATOM 4135 O O . TYR B 1 143 ? 37.81591 -16.73736 30.91674 1.000 16.79444 143 TYR B O 1
ATOM 4144 N N . GLN B 1 144 ? 37.13039 -15.55284 32.70587 1.000 16.63937 144 GLN B N 1
ATOM 4145 C CA . GLN B 1 144 ? 36.10895 -14.84046 31.94317 1.000 17.78823 144 GLN B CA 1
ATOM 4146 C C . GLN B 1 144 ? 36.72248 -13.97554 30.84784 1.000 17.73440 144 GLN B C 1
ATOM 4147 O O . GLN B 1 144 ? 36.18041 -13.89487 29.73940 1.000 16.77919 144 GLN B O 1
ATOM 4153 N N . ILE B 1 145 ? 37.84328 -13.32119 31.13330 1.000 15.52395 145 ILE B N 1
ATOM 4154 C CA . ILE B 1 145 ? 38.45426 -12.39327 30.19077 1.000 16.70531 145 ILE B CA 1
ATOM 4155 C C . ILE B 1 145 ? 39.51201 -13.08447 29.32875 1.000 18.28812 145 ILE B C 1
ATOM 4156 O O . ILE B 1 145 ? 40.33351 -12.41346 28.70300 1.000 18.14236 145 ILE B O 1
ATOM 4161 N N . LEU B 1 146 ? 39.50358 -14.41626 29.29049 1.000 16.79828 146 LEU B N 1
ATOM 4162 C CA . LEU B 1 146 ? 40.36737 -15.15791 28.37489 1.000 16.21470 146 LEU B CA 1
ATOM 4163 C C . LEU B 1 146 ? 40.36402 -14.61973 26.94507 1.000 16.24500 146 LEU B C 1
ATOM 4164 O O . LEU B 1 146 ? 41.45291 -14.52584 26.35377 1.000 17.83006 146 LEU B O 1
ATOM 4169 N N . PRO B 1 147 ? 39.22651 -14.25569 26.33471 1.000 16.68761 147 PRO B N 1
ATOM 4170 C CA . PRO B 1 147 ? 39.30081 -13.63720 24.99885 1.000 16.10086 147 PRO B CA 1
ATOM 4171 C C . PRO B 1 147 ? 40.10595 -12.34689 24.97088 1.000 17.73869 147 PRO B C 1
ATOM 4172 O O . PRO B 1 147 ? 40.73150 -12.04212 23.94719 1.000 17.61863 147 PRO B O 1
ATOM 4176 N N . MET B 1 148 ? 40.11113 -11.57633 26.06206 1.000 17.74573 148 MET B N 1
ATOM 4177 C CA . MET B 1 148 ? 40.94410 -10.37821 26.11023 1.000 17.49499 148 MET B CA 1
ATOM 4178 C C . MET B 1 148 ? 42.42225 -10.73831 26.16614 1.000 16.73995 148 MET B C 1
ATOM 4179 O O . MET B 1 148 ? 43.25693 -10.05817 25.55654 1.000 16.42873 148 MET B O 1
ATOM 4184 N N . PHE B 1 149 ? 42.76260 -11.79998 26.89840 1.000 16.06258 149 PHE B N 1
ATOM 4185 C CA . PHE B 1 149 ? 44.15172 -12.23664 26.97791 1.000 18.59620 149 PHE B CA 1
ATOM 4186 C C . PHE B 1 149 ? 44.66054 -12.68306 25.61303 1.000 18.10883 149 PHE B C 1
ATOM 4187 O O . PHE B 1 149 ? 45.76386 -12.31354 25.19460 1.000 17.35070 149 PHE B O 1
ATOM 4195 N N . SER B 1 150 ? 43.86268 -13.48011 24.90122 1.000 18.21485 150 SER B N 1
ATOM 4196 C CA . SER B 1 150 ? 44.32570 -14.04592 23.63916 1.000 16.86769 150 SER B CA 1
ATOM 4197 C C . SER B 1 150 ? 44.36923 -12.99134 22.54042 1.000 17.92196 150 SER B C 1
ATOM 4198 O O . SER B 1 150 ? 45.25800 -13.01982 21.68093 1.000 16.52006 150 SER B O 1
ATOM 4201 N N . THR B 1 151 ? 43.41589 -12.05728 22.54499 1.000 16.77913 151 THR B N 1
ATOM 4202 C CA . THR B 1 151 ? 43.46983 -10.95612 21.59044 1.000 17.87650 151 THR B CA 1
ATOM 4203 C C . THR B 1 151 ? 44.73659 -10.12809 21.78613 1.000 19.70640 151 THR B C 1
ATOM 4204 O O . THR B 1 151 ? 45.37030 -9.70739 20.81075 1.000 16.61063 151 THR B O 1
ATOM 4208 N N . THR B 1 152 ? 45.13274 -9.90227 23.04260 1.000 18.08888 152 THR B N 1
ATOM 4209 C CA . THR B 1 152 ? 46.36139 -9.15957 23.31066 1.000 18.78631 152 THR B CA 1
ATOM 4210 C C . THR B 1 152 ? 47.58879 -9.91330 22.80572 1.000 20.61029 152 THR B C 1
ATOM 4211 O O . THR B 1 152 ? 48.49919 -9.30977 22.22673 1.000 21.38414 152 THR B O 1
ATOM 4215 N N . VAL B 1 153 ? 47.62953 -11.23442 23.00995 1.000 19.95060 153 VAL B N 1
ATOM 4216 C CA . VAL B 1 153 ? 48.76033 -12.02757 22.52878 1.000 19.09373 153 VAL B CA 1
ATOM 4217 C C . VAL B 1 153 ? 48.83947 -11.97772 21.00830 1.000 19.79099 153 VAL B C 1
ATOM 4218 O O . VAL B 1 153 ? 49.92487 -11.83211 20.43338 1.000 19.91395 153 VAL B O 1
ATOM 4222 N N . MET B 1 154 ? 47.69438 -12.10268 20.33254 1.000 17.78119 154 MET B N 1
ATOM 4223 C CA . MET B 1 154 ? 47.68308 -12.02276 18.87477 1.000 17.76963 154 MET B CA 1
ATOM 4224 C C . MET B 1 154 ? 48.17563 -10.66151 18.39437 1.000 18.26200 154 MET B C 1
ATOM 4225 O O . MET B 1 154 ? 48.84011 -10.56357 17.35578 1.000 17.42429 154 MET B O 1
ATOM 4230 N N . MET B 1 155 ? 47.86294 -9.59878 19.14044 1.000 17.14615 155 MET B N 1
ATOM 4231 C CA . MET B 1 155 ? 48.36685 -8.27558 18.78849 1.000 17.75672 155 MET B CA 1
ATOM 4232 C C . MET B 1 155 ? 49.88651 -8.22622 18.89655 1.000 20.17765 155 MET B C 1
ATOM 4233 O O . MET B 1 155 ? 50.55681 -7.63484 18.04241 1.000 20.65959 155 MET B O 1
ATOM 4238 N N . GLN B 1 156 ? 50.44983 -8.85523 19.93290 1.000 18.46860 156 GLN B N 1
ATOM 4239 C CA . GLN B 1 156 ? 51.90183 -8.86850 20.09375 1.000 18.08044 156 GLN B CA 1
ATOM 4240 C C . GLN B 1 156 ? 52.57115 -9.70499 19.00847 1.000 19.77634 156 GLN B C 1
ATOM 4241 O O . GLN B 1 156 ? 53.51639 -9.24792 18.35418 1.000 18.81082 156 GLN B O 1
ATOM 4247 N N . ILE B 1 157 ? 52.08932 -10.93455 18.79952 1.000 19.02936 157 ILE B N 1
ATOM 4248 C CA . ILE B 1 157 ? 52.76350 -11.85338 17.88437 1.000 18.30983 157 ILE B CA 1
ATOM 4249 C C . ILE B 1 157 ? 52.69859 -11.34035 16.44948 1.000 18.33735 157 ILE B C 1
ATOM 4250 O O . ILE B 1 157 ? 53.69697 -11.37766 15.72116 1.000 18.63595 157 ILE B O 1
ATOM 4255 N N . THR B 1 158 ? 51.53249 -10.84885 16.01780 1.000 18.09839 158 THR B N 1
ATOM 4256 C CA . THR B 1 158 ? 51.40067 -10.40211 14.63295 1.000 18.18260 158 THR B CA 1
ATOM 4257 C C . THR B 1 158 ? 52.30049 -9.20506 14.34476 1.000 19.05459 158 THR B C 1
ATOM 4258 O O . THR B 1 158 ? 52.90062 -9.11833 13.26829 1.000 18.68181 158 THR B O 1
ATOM 4262 N N . TYR B 1 159 ? 52.40976 -8.27301 15.29360 1.000 18.41485 159 TYR B N 1
ATOM 4263 C CA . TYR B 1 159 ? 53.27158 -7.11231 15.09341 1.000 18.67966 159 TYR B CA 1
ATOM 4264 C C . TYR B 1 159 ? 54.73976 -7.52220 15.05834 1.000 19.23465 159 TYR B C 1
ATOM 4265 O O . TYR B 1 159 ? 55.48758 -7.12461 14.15544 1.000 19.32844 159 TYR B O 1
ATOM 4274 N N . TRP B 1 160 ? 55.16900 -8.32174 16.03672 1.000 19.05854 160 TRP B N 1
ATOM 4275 C CA . TRP B 1 160 ? 56.55663 -8.77282 16.08002 1.000 19.42172 160 TRP B CA 1
ATOM 4276 C C . TRP B 1 160 ? 56.92076 -9.56946 14.83146 1.000 20.25621 160 TRP B C 1
ATOM 4277 O O . TRP B 1 160 ? 57.97288 -9.34341 14.21976 1.000 19.95459 160 TRP B O 1
ATOM 4288 N N . VAL B 1 161 ? 56.06228 -10.51733 14.44505 1.000 19.37024 161 VAL B N 1
ATOM 4289 C CA . VAL B 1 161 ? 56.36729 -11.38334 13.31008 1.000 19.54280 161 VAL B CA 1
ATOM 4290 C C . VAL B 1 161 ? 56.34828 -10.59154 12.00703 1.000 19.67359 161 VAL B C 1
ATOM 4291 O O . VAL B 1 161 ? 57.19220 -10.80285 11.12775 1.000 25.21068 161 VAL B O 1
ATOM 4295 N N . ALA B 1 162 ? 55.39617 -9.66343 11.86231 1.000 20.69348 162 ALA B N 1
ATOM 4296 C CA . ALA B 1 162 ? 55.32772 -8.85994 10.64342 1.000 21.12049 162 ALA B CA 1
ATOM 4297 C C . ALA B 1 162 ? 56.60700 -8.06076 10.43422 1.000 22.50179 162 ALA B C 1
ATOM 4298 O O . ALA B 1 162 ? 57.11994 -7.97716 9.31124 1.000 22.95547 162 ALA B O 1
ATOM 4300 N N . GLY B 1 163 ? 57.13753 -7.46463 11.50263 1.000 20.68544 163 GLY B N 1
ATOM 4301 C CA . GLY B 1 163 ? 58.38944 -6.73834 11.37711 1.000 20.42427 163 GLY B CA 1
ATOM 4302 C C . GLY B 1 163 ? 59.57057 -7.66215 11.15529 1.000 23.19094 163 GLY B C 1
ATOM 4303 O O . GLY B 1 163 ? 60.45538 -7.37074 10.34585 1.000 23.10229 163 GLY B O 1
ATOM 4304 N N . LEU B 1 164 ? 59.59847 -8.79060 11.86811 1.000 20.67364 164 LEU B N 1
ATOM 4305 C CA . LEU B 1 164 ? 60.67872 -9.75488 11.69446 1.000 23.90684 164 LEU B CA 1
ATOM 4306 C C . LEU B 1 164 ? 60.70237 -10.30714 10.27511 1.000 24.03025 164 LEU B C 1
ATOM 4307 O O . LEU B 1 164 ? 61.77623 -10.48202 9.68853 1.000 25.14101 164 LEU B O 1
ATOM 4312 N N . GLU B 1 165 ? 59.52678 -10.58720 9.70605 1.000 22.99682 165 GLU B N 1
ATOM 4313 C CA . GLU B 1 165 ? 59.46316 -11.08594 8.33416 1.000 23.45800 165 GLU B CA 1
ATOM 4314 C C . GLU B 1 165 ? 60.05413 -10.08149 7.35682 1.000 27.36111 165 GLU B C 1
ATOM 4315 O O . GLU B 1 165 ? 60.64338 -10.45984 6.33565 1.000 28.03779 165 GLU B O 1
ATOM 4321 N N . ARG B 1 166 ? 59.91165 -8.79753 7.66369 1.000 24.31399 166 ARG B N 1
ATOM 4322 C CA . ARG B 1 166 ? 60.29913 -7.70185 6.78060 1.000 26.06159 166 ARG B CA 1
ATOM 4323 C C . ARG B 1 166 ? 61.51601 -6.97213 7.31464 1.000 25.21989 166 ARG B C 1
ATOM 4324 O O . ARG B 1 166 ? 61.65502 -5.75222 7.18418 1.000 28.05235 166 ARG B O 1
ATOM 4332 N N . LYS B 1 167 ? 62.41546 -7.74286 7.92253 1.000 23.67923 167 LYS B N 1
ATOM 4333 C CA . LYS B 1 167 ? 63.59322 -7.17836 8.55767 1.000 29.98848 167 LYS B CA 1
ATOM 4334 C C . LYS B 1 167 ? 64.49779 -6.47463 7.56218 1.000 28.73724 167 LYS B C 1
ATOM 4335 O O . LYS B 1 167 ? 65.24244 -5.57184 7.95545 1.000 27.89853 167 LYS B O 1
ATOM 4341 N N . ASP B 1 168 ? 64.44149 -6.85973 6.28490 1.000 28.84025 168 ASP B N 1
ATOM 4342 C CA . ASP B 1 168 ? 65.25325 -6.19150 5.27331 1.000 33.78675 168 ASP B CA 1
ATOM 4343 C C . ASP B 1 168 ? 64.74321 -4.78364 4.99583 1.000 32.29197 168 ASP B C 1
ATOM 4344 O O . ASP B 1 168 ? 65.53975 -3.85417 4.82164 1.000 32.97510 168 ASP B O 1
ATOM 4349 N N . GLU B 1 169 ? 63.42024 -4.60788 4.93983 1.000 29.04418 169 GLU B N 1
ATOM 4350 C CA . GLU B 1 169 ? 62.85825 -3.27575 4.73790 1.000 26.86651 169 GLU B CA 1
ATOM 4351 C C . GLU B 1 169 ? 63.14922 -2.37262 5.92881 1.000 28.46349 169 GLU B C 1
ATOM 4352 O O . GLU B 1 169 ? 63.55248 -1.21677 5.76075 1.000 29.62574 169 GLU B O 1
ATOM 4358 N N . ILE B 1 170 ? 62.93619 -2.88042 7.14421 1.000 28.57525 170 ILE B N 1
ATOM 4359 C CA . ILE B 1 170 ? 63.16745 -2.06819 8.33322 1.000 26.85737 170 ILE B CA 1
ATOM 4360 C C . ILE B 1 170 ? 64.65543 -1.81718 8.53454 1.000 29.73823 170 ILE B C 1
ATOM 4361 O O . ILE B 1 170 ? 65.05221 -0.75500 9.03014 1.000 29.97495 170 ILE B O 1
ATOM 4366 N N . GLY B 1 171 ? 65.50027 -2.76660 8.14152 1.000 27.80380 171 GLY B N 1
ATOM 4367 C CA . GLY B 1 171 ? 66.92054 -2.65686 8.39403 1.000 29.04868 171 GLY B CA 1
ATOM 4368 C C . GLY B 1 171 ? 67.34552 -3.16052 9.75174 1.000 31.17022 171 GLY B C 1
ATOM 4369 O O . GLY B 1 171 ? 68.34926 -2.67942 10.29242 1.000 30.50953 171 GLY B O 1
ATOM 4370 N N . LEU B 1 172 ? 66.61138 -4.11897 10.31857 1.000 29.80922 172 LEU B N 1
ATOM 4371 C CA . LEU B 1 172 ? 66.90085 -4.61816 11.65689 1.000 27.05786 172 LEU B CA 1
ATOM 4372 C C . LEU B 1 172 ? 68.29650 -5.22261 11.72999 1.000 27.79038 172 LEU B C 1
ATOM 4373 O O . LEU B 1 172 ? 68.69827 -6.00022 10.85977 1.000 26.49155 172 LEU B O 1
ATOM 4378 N N . SER B 1 173 ? 69.02884 -4.86662 12.78210 1.000 28.34172 173 SER B N 1
ATOM 4379 C CA . SER B 1 173 ? 70.33125 -5.45467 13.04326 1.000 30.37131 173 SER B CA 1
ATOM 4380 C C . SER B 1 173 ? 70.17589 -6.89505 13.53052 1.000 28.82195 173 SER B C 1
ATOM 4381 O O . SER B 1 173 ? 69.07848 -7.36148 13.84708 1.000 26.88774 173 SER B O 1
ATOM 4384 N N . ASN B 1 174 ? 71.30486 -7.60490 13.59550 1.000 28.15601 174 ASN B N 1
ATOM 4385 C CA . ASN B 1 174 ? 71.27919 -8.98228 14.07686 1.000 28.04018 174 ASN B CA 1
ATOM 4386 C C . ASN B 1 174 ? 70.84010 -9.05914 15.53332 1.000 27.43176 174 ASN B C 1
ATOM 4387 O O . ASN B 1 174 ? 70.19520 -10.03484 15.93604 1.000 29.02089 174 ASN B O 1
ATOM 4392 N N . ILE B 1 175 ? 71.17095 -8.04289 16.33346 1.000 26.96263 175 ILE B N 1
ATOM 4393 C CA . ILE B 1 175 ? 70.71606 -8.00710 17.71988 1.000 27.53129 175 ILE B CA 1
ATOM 4394 C C . ILE B 1 175 ? 69.21037 -7.76397 17.78338 1.000 28.35717 175 ILE B C 1
ATOM 4395 O O . ILE B 1 175 ? 68.51038 -8.34749 18.62023 1.000 24.35707 175 ILE B O 1
ATOM 4400 N N . ASP B 1 176 ? 68.68626 -6.90663 16.89926 1.000 26.62256 176 ASP B N 1
ATOM 4401 C CA . ASP B 1 176 ? 67.24374 -6.66911 16.86284 1.000 25.85273 176 ASP B CA 1
ATOM 4402 C C . ASP B 1 176 ? 66.48548 -7.92951 16.46998 1.000 26.17534 176 ASP B C 1
ATOM 4403 O O . ASP B 1 176 ? 65.42846 -8.22963 17.03786 1.000 26.34887 176 ASP B O 1
ATOM 4408 N N . ILE B 1 177 ? 67.00038 -8.66891 15.48486 1.000 26.59830 177 ILE B N 1
ATOM 4409 C CA . ILE B 1 177 ? 66.35115 -9.90704 15.06300 1.000 28.29932 177 ILE B CA 1
ATOM 4410 C C . ILE B 1 177 ? 66.34429 -10.91501 16.20319 1.000 25.92435 177 ILE B C 1
ATOM 4411 O O . ILE B 1 177 ? 65.32824 -11.56827 16.47063 1.000 27.93800 177 ILE B O 1
ATOM 4416 N N . GLU B 1 178 ? 67.47453 -11.04733 16.90072 1.000 25.89319 178 GLU B N 1
ATOM 4417 C CA . GLU B 1 178 ? 67.56342 -11.99860 18.00398 1.000 28.48979 178 GLU B CA 1
ATOM 4418 C C . GLU B 1 178 ? 66.59075 -11.64329 19.12114 1.000 24.83433 178 GLU B C 1
ATOM 4419 O O . GLU B 1 178 ? 65.98116 -12.53029 19.73108 1.000 25.88801 178 GLU B O 1
ATOM 4425 N N . LYS B 1 179 ? 66.42027 -10.34979 19.39661 1.000 22.43423 179 LYS B N 1
ATOM 4426 C CA . LYS B 1 179 ? 65.58279 -9.95306 20.52091 1.000 28.13819 179 LYS B CA 1
ATOM 4427 C C . LYS B 1 179 ? 64.09490 -10.05784 20.19804 1.000 24.21164 179 LYS B C 1
ATOM 4428 O O . LYS B 1 179 ? 63.30608 -10.43922 21.06891 1.000 24.68505 179 LYS B O 1
ATOM 4434 N N . VAL B 1 180 ? 63.69116 -9.73927 18.96553 1.000 22.96446 180 VAL B N 1
ATOM 4435 C CA . VAL B 1 180 ? 62.28509 -9.87866 18.59509 1.000 24.13120 180 VAL B CA 1
ATOM 4436 C C . VAL B 1 180 ? 61.89251 -11.35004 18.55587 1.000 23.39644 180 VAL B C 1
ATOM 4437 O O . VAL B 1 180 ? 60.78867 -11.72344 18.97154 1.000 22.32794 180 VAL B O 1
ATOM 4441 N N . ARG B 1 181 ? 62.79307 -12.20884 18.07274 1.000 21.61865 181 ARG B N 1
ATOM 4442 C CA . ARG B 1 181 ? 62.54554 -13.64684 18.10703 1.000 24.26336 181 ARG B CA 1
ATOM 4443 C C . ARG B 1 181 ? 62.33578 -14.13035 19.53600 1.000 24.97065 181 ARG B C 1
ATOM 4444 O O . ARG B 1 181 ? 61.39136 -14.87776 19.81917 1.000 23.52544 181 ARG B O 1
ATOM 4452 N N . GLY B 1 182 ? 63.21100 -13.70698 20.45271 1.000 23.19479 182 GLY B N 1
ATOM 4453 C CA . GLY B 1 182 ? 63.06889 -14.10877 21.84303 1.000 24.05011 182 GLY B CA 1
ATOM 4454 C C . GLY B 1 182 ? 61.76278 -13.64349 22.45925 1.000 24.77604 182 GLY B C 1
ATOM 4455 O O . GLY B 1 182 ? 61.14535 -14.36608 23.24504 1.000 24.30529 182 GLY B O 1
ATOM 4456 N N . LEU B 1 183 ? 61.32717 -12.42793 22.11664 1.000 23.42448 183 LEU B N 1
ATOM 4457 C CA . LEU B 1 183 ? 60.02899 -11.94866 22.58157 1.000 24.51898 183 LEU B CA 1
ATOM 4458 C C . LEU B 1 183 ? 58.90788 -12.85020 22.07761 1.000 23.84092 183 LEU B C 1
ATOM 4459 O O . LEU B 1 183 ? 58.02214 -13.24903 22.84358 1.000 19.89014 183 LEU B O 1
ATOM 4464 N N . ILE B 1 184 ? 58.94306 -13.19243 20.78634 1.000 22.11770 184 ILE B N 1
ATOM 4465 C CA . ILE B 1 184 ? 57.93343 -14.07727 20.20927 1.000 20.47371 184 ILE B CA 1
ATOM 4466 C C . ILE B 1 184 ? 57.93778 -15.42382 20.91971 1.000 22.21916 184 ILE B C 1
ATOM 4467 O O . ILE B 1 184 ? 56.89464 -15.91443 21.36629 1.000 19.83008 184 ILE B O 1
ATOM 4472 N N . LYS B 1 185 ? 59.11594 -16.04197 21.03113 1.000 22.42830 185 LYS B N 1
ATOM 4473 C CA . LYS B 1 185 ? 59.21056 -17.36545 21.64021 1.000 25.37856 185 LYS B CA 1
ATOM 4474 C C . LYS B 1 185 ? 58.71897 -17.34700 23.08274 1.000 21.45824 185 LYS B C 1
ATOM 4475 O O . LYS B 1 185 ? 57.91795 -18.19629 23.48886 1.000 22.78162 185 LYS B O 1
ATOM 4481 N N . LYS B 1 186 ? 59.18477 -16.37568 23.87080 1.000 22.09055 186 LYS B N 1
ATOM 4482 C CA . LYS B 1 186 ? 58.80933 -16.31547 25.28020 1.000 23.92100 186 LYS B CA 1
ATOM 4483 C C . LYS B 1 186 ? 57.31134 -16.07891 25.45066 1.000 21.55753 186 LYS B C 1
ATOM 4484 O O . LYS B 1 186 ? 56.66760 -16.70910 26.29918 1.000 19.24421 186 LYS B O 1
ATOM 4490 N N . THR B 1 187 ? 56.73619 -15.18132 24.64798 1.000 20.35914 187 THR B N 1
ATOM 4491 C CA . THR B 1 187 ? 55.31593 -14.87061 24.78939 1.000 18.67447 187 THR B CA 1
ATOM 4492 C C . THR B 1 187 ? 54.44249 -16.05590 24.39358 1.000 20.11793 187 THR B C 1
ATOM 4493 O O . THR B 1 187 ? 53.41983 -16.32003 25.03629 1.000 18.51769 187 THR B O 1
ATOM 4497 N N . VAL B 1 188 ? 54.82730 -16.78507 23.34338 1.000 19.89625 188 VAL B N 1
ATOM 4498 C CA . VAL B 1 188 ? 54.04585 -17.94918 22.93707 1.000 21.07182 188 VAL B CA 1
ATOM 4499 C C . VAL B 1 188 ? 54.10527 -19.03156 24.00821 1.000 19.23925 188 VAL B C 1
ATOM 4500 O O . VAL B 1 188 ? 53.08503 -19.64311 24.34758 1.000 18.19954 188 VAL B O 1
ATOM 4504 N N . GLU B 1 189 ? 55.29251 -19.27637 24.56800 1.000 19.36344 189 GLU B N 1
ATOM 4505 C CA . GLU B 1 189 ? 55.41413 -20.27013 25.63014 1.000 21.60158 189 GLU B CA 1
ATOM 4506 C C . GLU B 1 189 ? 54.60807 -19.86587 26.85909 1.000 19.95662 189 GLU B C 1
ATOM 4507 O O . GLU B 1 189 ? 53.93811 -20.70325 27.47447 1.000 20.31517 189 GLU B O 1
ATOM 4513 N N . GLN B 1 190 ? 54.64787 -18.58286 27.22350 1.000 19.72883 190 GLN B N 1
ATOM 4514 C CA . GLN B 1 190 ? 53.90271 -18.12613 28.39298 1.000 19.83137 190 GLN B CA 1
ATOM 4515 C C . GLN B 1 190 ? 52.39867 -18.19256 28.15672 1.000 20.63561 190 GLN B C 1
ATOM 4516 O O . GLN B 1 190 ? 51.64769 -18.64535 29.02846 1.000 18.71356 190 GLN B O 1
ATOM 4522 N N . ALA B 1 191 ? 51.93979 -17.74174 26.98739 1.000 18.47676 191 ALA B N 1
ATOM 4523 C CA . ALA B 1 191 ? 50.50889 -17.75444 26.70333 1.000 21.03350 191 ALA B CA 1
ATOM 4524 C C . ALA B 1 191 ? 49.97971 -19.17809 26.58066 1.000 19.97670 191 ALA B C 1
ATOM 4525 O O . ALA B 1 191 ? 48.90132 -19.49010 27.10052 1.000 19.03909 191 ALA B O 1
ATOM 4527 N N . ASN B 1 192 ? 50.72766 -20.05532 25.90263 1.000 17.64712 192 ASN B N 1
ATOM 4528 C CA . ASN B 1 192 ? 50.26881 -21.42643 25.69500 1.000 19.94744 192 ASN B CA 1
ATOM 4529 C C . ASN B 1 192 ? 50.11821 -22.17196 27.01486 1.000 21.05206 192 ASN B C 1
ATOM 4530 O O . ASN B 1 192 ? 49.12247 -22.87440 27.23023 1.000 17.43240 192 ASN B O 1
ATOM 4535 N N . SER B 1 193 ? 51.10235 -22.04473 27.90699 1.000 19.95891 193 SER B N 1
ATOM 4536 C CA . SER B 1 193 ? 51.00477 -22.72192 29.19534 1.000 20.77889 193 SER B CA 1
ATOM 4537 C C . SER B 1 193 ? 49.88035 -22.13631 30.04075 1.000 20.08443 193 SER B C 1
ATOM 4538 O O . SER B 1 193 ? 49.16357 -22.87618 30.72399 1.000 19.53021 193 SER B O 1
ATOM 4541 N N . TYR B 1 194 ? 49.69593 -20.81346 29.99443 1.000 20.79676 194 TYR B N 1
ATOM 4542 C CA . TYR B 1 194 ? 48.63251 -20.19637 30.78194 1.000 19.97242 194 TYR B CA 1
ATOM 4543 C C . TYR B 1 194 ? 47.25441 -20.62508 30.28855 1.000 20.04640 194 TYR B C 1
ATOM 4544 O O . TYR B 1 194 ? 46.36894 -20.93186 31.09498 1.000 20.34165 194 TYR B O 1
ATOM 4553 N N . ILE B 1 195 ? 47.05433 -20.64538 28.96898 1.000 20.17181 195 ILE B N 1
ATOM 4554 C CA . ILE B 1 195 ? 45.75190 -21.00069 28.41098 1.000 17.82588 195 ILE B CA 1
ATOM 4555 C C . ILE B 1 195 ? 45.43635 -22.46652 28.68330 1.000 17.77082 195 ILE B C 1
ATOM 4556 O O . ILE B 1 195 ? 44.32493 -22.81226 29.09757 1.000 18.94659 195 ILE B O 1
ATOM 4561 N N . ASN B 1 196 ? 46.41119 -23.35100 28.45495 1.000 19.03315 196 ASN B N 1
ATOM 4562 C CA . ASN B 1 196 ? 46.18247 -24.77639 28.66472 1.000 18.44253 196 ASN B CA 1
ATOM 4563 C C . ASN B 1 196 ? 45.96943 -25.10555 30.13631 1.000 21.59380 196 ASN B C 1
ATOM 4564 O O . ASN B 1 196 ? 45.27612 -26.07782 30.45611 1.000 23.20124 196 ASN B O 1
ATOM 4569 N N . ASN B 1 197 ? 46.54836 -24.31633 31.04327 1.000 19.51520 197 ASN B N 1
ATOM 4570 C CA . ASN B 1 197 ? 46.34643 -24.56913 32.46632 1.000 20.39597 197 ASN B CA 1
ATOM 4571 C C . ASN B 1 197 ? 44.94349 -24.17040 32.90682 1.000 21.50953 197 ASN B C 1
ATOM 4572 O O . ASN B 1 197 ? 44.26370 -24.92897 33.60732 1.000 18.90672 197 ASN B O 1
ATOM 4577 N N . ILE B 1 198 ? 44.49647 -22.97336 32.52057 1.000 17.86918 198 ILE B N 1
ATOM 4578 C CA . ILE B 1 198 ? 43.18728 -22.51678 32.97290 1.000 23.70738 198 ILE B CA 1
ATOM 4579 C C . ILE B 1 198 ? 42.08305 -23.31125 32.28424 1.000 17.83271 198 ILE B C 1
ATOM 4580 O O . ILE B 1 198 ? 40.99594 -23.49210 32.84601 1.000 20.56377 198 ILE B O 1
ATOM 4585 N N . TYR B 1 199 ? 42.34870 -23.81144 31.07467 1.000 17.55942 199 TYR B N 1
ATOM 4586 C CA . TYR B 1 199 ? 41.45770 -24.77520 30.43382 1.000 19.93676 199 TYR B CA 1
ATOM 4587 C C . TYR B 1 199 ? 41.37411 -26.05736 31.25272 1.000 19.33690 199 TYR B C 1
ATOM 4588 O O . TYR B 1 199 ? 40.27997 -26.53220 31.58030 1.000 19.74749 199 TYR B O 1
ATOM 4597 N N . ASP B 1 200 ? 42.53127 -26.62220 31.60411 1.000 18.36348 200 ASP B N 1
ATOM 4598 C CA . ASP B 1 200 ? 42.56550 -27.85966 32.37839 1.000 23.01777 200 ASP B CA 1
ATOM 4599 C C . ASP B 1 200 ? 41.87666 -27.69618 33.72901 1.000 22.54223 200 ASP B C 1
ATOM 4600 O O . ASP B 1 200 ? 41.14090 -28.58724 34.16935 1.000 20.57399 200 ASP B O 1
ATOM 4605 N N . ARG B 1 201 ? 42.09634 -26.56116 34.39780 1.000 20.29318 201 ARG B N 1
ATOM 4606 C CA . ARG B 1 201 ? 41.52085 -26.35797 35.72387 1.000 22.51836 201 ARG B CA 1
ATOM 4607 C C . ARG B 1 201 ? 40.00130 -26.25861 35.65958 1.000 20.37014 201 ARG B C 1
ATOM 4608 O O . ARG B 1 201 ? 39.29345 -26.91189 36.43539 1.000 16.45187 201 ARG B O 1
ATOM 4616 N N . GLU B 1 202 ? 39.48123 -25.44363 34.73845 1.000 18.11819 202 GLU B N 1
ATOM 4617 C CA . GLU B 1 202 ? 38.03524 -25.27598 34.63607 1.000 21.19668 202 GLU B CA 1
ATOM 4618 C C . GLU B 1 202 ? 37.35593 -26.56409 34.19520 1.000 19.58890 202 GLU B C 1
ATOM 4619 O O . GLU B 1 202 ? 36.26296 -26.88710 34.67401 1.000 19.32709 202 GLU B O 1
ATOM 4625 N N . LEU B 1 203 ? 37.98655 -27.31073 33.28503 1.000 18.00390 203 LEU B N 1
ATOM 4626 C CA . LEU B 1 203 ? 37.40361 -28.56425 32.81631 1.000 18.63375 203 LEU B CA 1
ATOM 4627 C C . LEU B 1 203 ? 37.33761 -29.59080 33.94013 1.000 20.98763 203 LEU B C 1
ATOM 4628 O O . LEU B 1 203 ? 36.31267 -30.25711 34.12718 1.000 21.92527 203 LEU B O 1
ATOM 4633 N N . ASN B 1 204 ? 38.42630 -29.73464 34.69959 1.000 19.88625 204 ASN B N 1
ATOM 4634 C CA . ASN B 1 204 ? 38.41719 -30.65675 35.83086 1.000 20.72148 204 ASN B CA 1
ATOM 4635 C C . ASN B 1 204 ? 37.44217 -30.19925 36.90909 1.000 20.09948 204 ASN B C 1
ATOM 4636 O O . ASN B 1 204 ? 36.81453 -31.02848 37.57878 1.000 19.48529 204 ASN B O 1
ATOM 4641 N N . ASP B 1 205 ? 37.30655 -28.88426 37.09343 1.000 19.49952 205 ASP B N 1
ATOM 4642 C CA . ASP B 1 205 ? 36.32704 -28.36057 38.04068 1.000 19.62489 205 ASP B CA 1
ATOM 4643 C C . ASP B 1 205 ? 34.90812 -28.70462 37.59884 1.000 20.76745 205 ASP B C 1
ATOM 4644 O O . ASP B 1 205 ? 34.08609 -29.16181 38.40123 1.000 20.54143 205 ASP B O 1
ATOM 4649 N N . ALA B 1 206 ? 34.60815 -28.49980 36.31463 1.000 19.09141 206 ALA B N 1
ATOM 4650 C CA . ALA B 1 206 ? 33.28365 -28.82550 35.80008 1.000 20.86451 206 ALA B CA 1
ATOM 4651 C C . ALA B 1 206 ? 33.02048 -30.32436 35.82925 1.000 21.66358 206 ALA B C 1
ATOM 4652 O O . ALA B 1 206 ? 31.88119 -30.74611 36.05683 1.000 20.88383 206 ALA B O 1
ATOM 4654 N N . LEU B 1 207 ? 34.05372 -31.14108 35.61175 1.000 20.67993 207 LEU B N 1
ATOM 4655 C CA . LEU B 1 207 ? 33.85276 -32.58514 35.55869 1.000 20.02628 207 LEU B CA 1
ATOM 4656 C C . LEU B 1 207 ? 33.55971 -33.16127 36.93840 1.000 23.21641 207 LEU B C 1
ATOM 4657 O O . LEU B 1 207 ? 32.73151 -34.06978 37.07309 1.000 22.59180 207 LEU B O 1
ATOM 4662 N N . ASN B 1 208 ? 34.22167 -32.64657 37.97539 1.000 21.65610 208 ASN B N 1
ATOM 4663 C CA . ASN B 1 208 ? 34.15128 -33.25033 39.29903 1.000 22.84390 208 ASN B CA 1
ATOM 4664 C C . ASN B 1 208 ? 33.17514 -32.56378 40.24380 1.000 24.10136 208 ASN B C 1
ATOM 4665 O O . ASN B 1 208 ? 32.81065 -33.16027 41.26215 1.000 23.60351 208 ASN B O 1
ATOM 4670 N N . ASN B 1 209 ? 32.74607 -31.33692 39.94628 1.000 22.67730 209 ASN B N 1
ATOM 4671 C CA . ASN B 1 209 ? 31.92806 -30.56688 40.87650 1.000 25.36345 209 ASN B CA 1
ATOM 4672 C C . ASN B 1 209 ? 30.56332 -30.19449 40.31128 1.000 26.26003 209 ASN B C 1
ATOM 4673 O O . ASN B 1 209 ? 29.85652 -29.37744 40.91402 1.000 24.63677 209 ASN B O 1
ATOM 4678 N N . SER B 1 210 ? 30.17007 -30.77149 39.18321 1.000 24.86970 210 SER B N 1
ATOM 4679 C CA . SER B 1 210 ? 28.82478 -30.59097 38.66459 1.000 23.34556 210 SER B CA 1
ATOM 4680 C C . SER B 1 210 ? 27.91590 -31.71881 39.14998 1.000 26.56919 210 SER B C 1
ATOM 4681 O O . SER B 1 210 ? 28.36882 -32.74644 39.65887 1.000 28.16786 210 SER B O 1
ATOM 4684 N N . THR B 1 211 ? 26.61342 -31.51036 38.99723 1.000 26.72686 211 THR B N 1
ATOM 4685 C CA . THR B 1 211 ? 25.63794 -32.54563 39.29233 1.000 26.11467 211 THR B CA 1
ATOM 4686 C C . THR B 1 211 ? 25.35648 -33.36573 38.03771 1.000 25.22303 211 THR B C 1
ATOM 4687 O O . THR B 1 211 ? 25.77734 -33.02284 36.93091 1.000 25.51655 211 THR B O 1
ATOM 4691 N N . ALA B 1 212 ? 24.62602 -34.46737 38.22440 1.000 24.97017 212 ALA B N 1
ATOM 4692 C CA . ALA B 1 212 ? 24.29847 -35.33824 37.10055 1.000 24.78255 212 ALA B CA 1
ATOM 4693 C C . ALA B 1 212 ? 23.47747 -34.61409 36.04274 1.000 25.85999 212 ALA B C 1
ATOM 4694 O O . ALA B 1 212 ? 23.57342 -34.93965 34.85317 1.000 28.62574 212 ALA B O 1
ATOM 4696 N N . ASP B 1 213 ? 22.67259 -33.63335 36.45084 1.000 23.81444 213 ASP B N 1
ATOM 4697 C CA . ASP B 1 213 ? 21.78661 -32.92080 35.53969 1.000 27.86609 213 ASP B CA 1
ATOM 4698 C C . ASP B 1 213 ? 22.43847 -31.71775 34.87112 1.000 23.62617 213 ASP B C 1
ATOM 4699 O O . ASP B 1 213 ? 21.83868 -31.14194 33.95697 1.000 27.06902 213 ASP B O 1
ATOM 4704 N N . THR B 1 214 ? 23.63421 -31.31372 35.29989 1.000 21.10688 214 THR B N 1
ATOM 4705 C CA . THR B 1 214 ? 24.26587 -30.11792 34.76310 1.000 25.23544 214 THR B CA 1
ATOM 4706 C C . THR B 1 214 ? 25.63757 -30.35029 34.14822 1.000 21.54992 214 THR B C 1
ATOM 4707 O O . THR B 1 214 ? 26.16259 -29.43183 33.50951 1.000 21.16213 214 THR B O 1
ATOM 4711 N N . VAL B 1 215 ? 26.22763 -31.53838 34.30290 1.000 21.81135 215 VAL B N 1
ATOM 4712 C CA . VAL B 1 215 ? 27.63661 -31.70738 33.95442 1.000 21.52603 215 VAL B CA 1
ATOM 4713 C C . VAL B 1 215 ? 27.84948 -31.61884 32.44707 1.000 19.50468 215 VAL B C 1
ATOM 4714 O O . VAL B 1 215 ? 28.87383 -31.09997 31.98813 1.000 19.69008 215 VAL B O 1
ATOM 4718 N N . ALA B 1 216 ? 26.89768 -32.11375 31.65067 1.000 19.09754 216 ALA B N 1
ATOM 4719 C CA . ALA B 1 216 ? 27.10438 -32.13909 30.20535 1.000 19.89450 216 ALA B CA 1
ATOM 4720 C C . ALA B 1 216 ? 27.25711 -30.72908 29.64825 1.000 20.33813 216 ALA B C 1
ATOM 4721 O O . ALA B 1 216 ? 28.24267 -30.42310 28.96803 1.000 18.50589 216 ALA B O 1
ATOM 4723 N N . ASN B 1 217 ? 26.29876 -29.84787 29.94389 1.000 18.18815 217 ASN B N 1
ATOM 4724 C CA . ASN B 1 217 ? 26.38345 -28.47931 29.44550 1.000 18.33166 217 ASN B CA 1
ATOM 4725 C C . ASN B 1 217 ? 27.49395 -27.69436 30.13264 1.000 18.85343 217 ASN B C 1
ATOM 4726 O O . ASN B 1 217 ? 28.09210 -26.80587 29.51628 1.000 16.86624 217 ASN B O 1
ATOM 4731 N N . ASN B 1 218 ? 27.78277 -27.99995 31.40012 1.000 17.31071 218 ASN B N 1
ATOM 4732 C CA . ASN B 1 218 ? 28.89032 -27.33479 32.07943 1.000 19.97263 218 ASN B CA 1
ATOM 4733 C C . ASN B 1 218 ? 30.21939 -27.65277 31.40031 1.000 18.72086 218 ASN B C 1
ATOM 4734 O O . ASN B 1 218 ? 31.05330 -26.76073 31.19978 1.000 16.09341 218 ASN B O 1
ATOM 4739 N N . VAL B 1 219 ? 30.42564 -28.91750 31.02389 1.000 15.76381 219 VAL B N 1
ATOM 4740 C CA . VAL B 1 219 ? 31.67733 -29.31386 30.38525 1.000 18.02139 219 VAL B CA 1
ATOM 4741 C C . VAL B 1 219 ? 31.74577 -28.78599 28.95486 1.000 18.35758 219 VAL B C 1
ATOM 4742 O O . VAL B 1 219 ? 32.79155 -28.29786 28.51110 1.000 16.21591 219 VAL B O 1
ATOM 4746 N N . MET B 1 220 ? 30.63801 -28.87017 28.20941 1.000 19.84028 220 MET B N 1
ATOM 4747 C CA . MET B 1 220 ? 30.63026 -28.32556 26.85333 1.000 17.11083 220 MET B CA 1
ATOM 4748 C C . MET B 1 220 ? 30.85555 -26.81754 26.84938 1.000 16.94296 220 MET B C 1
ATOM 4749 O O . MET B 1 220 ? 31.48499 -26.28803 25.92505 1.000 15.53989 220 MET B O 1
ATOM 4754 N N . SER B 1 221 ? 30.35508 -26.11222 27.86809 1.000 15.50035 221 SER B N 1
ATOM 4755 C CA . SER B 1 221 ? 30.59078 -24.67462 27.95955 1.000 16.29721 221 SER B CA 1
ATOM 4756 C C . SER B 1 221 ? 32.07555 -24.36785 28.11021 1.000 18.72900 221 SER B C 1
ATOM 4757 O O . SER B 1 221 ? 32.59218 -23.43599 27.48070 1.000 16.91883 221 SER B O 1
ATOM 4760 N N . VAL B 1 222 ? 32.77905 -25.14117 28.94063 1.000 15.49598 222 VAL B N 1
ATOM 4761 C CA . VAL B 1 222 ? 34.21602 -24.93765 29.10178 1.000 18.66865 222 VAL B CA 1
ATOM 4762 C C . VAL B 1 222 ? 34.94306 -25.24008 27.79887 1.000 16.79551 222 VAL B C 1
ATOM 4763 O O . VAL B 1 222 ? 35.84059 -24.49583 27.38497 1.000 16.23432 222 VAL B O 1
ATOM 4767 N N . HIS B 1 223 ? 34.56438 -26.33290 27.12916 1.000 17.15611 223 HIS B N 1
ATOM 4768 C CA . HIS B 1 223 ? 35.16576 -26.65912 25.84000 1.000 16.40862 223 HIS B CA 1
ATOM 4769 C C . HIS B 1 223 ? 34.95849 -25.52802 24.83980 1.000 18.78134 223 HIS B C 1
ATOM 4770 O O . HIS B 1 223 ? 35.90473 -25.08703 24.17980 1.000 17.85154 223 HIS B O 1
ATOM 4777 N N . GLY B 1 224 ? 33.72413 -25.03508 24.72399 1.000 15.67815 224 GLY B N 1
ATOM 4778 C CA . GLY B 1 224 ? 33.45984 -23.95547 23.78502 1.000 18.24482 224 GLY B CA 1
ATOM 4779 C C . GLY B 1 224 ? 34.25272 -22.69966 24.09745 1.000 17.19942 224 GLY B C 1
ATOM 4780 O O . GLY B 1 224 ? 34.91764 -22.13577 23.22471 1.000 15.48552 224 GLY B O 1
ATOM 4781 N N . HIS B 1 225 ? 34.20041 -22.25353 25.35442 1.000 17.07021 225 HIS B N 1
ATOM 4782 C CA . HIS B 1 225 ? 34.85358 -21.00693 25.74216 1.000 17.07345 225 HIS B CA 1
ATOM 4783 C C . HIS B 1 225 ? 36.36214 -21.08228 25.53534 1.000 15.98775 225 HIS B C 1
ATOM 4784 O O . HIS B 1 225 ? 36.96443 -20.19131 24.92331 1.000 15.50799 225 HIS B O 1
ATOM 4791 N N . CYS B 1 226 ? 36.98751 -22.15009 26.03026 1.000 16.12299 226 CYS B N 1
ATOM 4792 C CA . CYS B 1 226 ? 38.44133 -22.24624 26.00351 1.000 15.73968 226 CYS B CA 1
ATOM 4793 C C . CYS B 1 226 ? 38.98190 -22.55507 24.61487 1.000 17.12670 226 CYS B C 1
ATOM 4794 O O . CYS B 1 226 ? 40.08824 -22.12121 24.28087 1.000 16.15851 226 CYS B O 1
ATOM 4797 N N . ARG B 1 227 ? 38.23463 -23.29288 23.79356 1.000 16.27857 227 ARG B N 1
ATOM 4798 C CA . ARG B 1 227 ? 38.73093 -23.58854 22.45457 1.000 15.93390 227 ARG B CA 1
ATOM 4799 C C . ARG B 1 227 ? 38.49330 -22.41967 21.50522 1.000 17.42720 227 ARG B C 1
ATOM 4800 O O . ARG B 1 227 ? 39.36414 -22.09393 20.69032 1.000 16.87357 227 ARG B O 1
ATOM 4808 N N . LEU B 1 228 ? 37.33940 -21.75828 21.61845 1.000 16.61258 228 LEU B N 1
ATOM 4809 C CA . LEU B 1 228 ? 37.04311 -20.62250 20.74960 1.000 17.22273 228 LEU B CA 1
ATOM 4810 C C . LEU B 1 228 ? 37.92558 -19.42288 21.07473 1.000 15.68285 228 LEU B C 1
ATOM 4811 O O . LEU B 1 228 ? 38.35051 -18.69462 20.16981 1.000 15.74002 228 LEU B O 1
ATOM 4816 N N . HIS B 1 229 ? 38.20407 -19.19587 22.35691 1.000 15.65036 229 HIS B N 1
ATOM 4817 C CA . HIS B 1 229 ? 38.95430 -18.02983 22.80279 1.000 15.67383 229 HIS B CA 1
ATOM 4818 C C . HIS B 1 229 ? 40.35349 -18.37993 23.29272 1.000 15.85028 229 HIS B C 1
ATOM 4819 O O . HIS B 1 229 ? 41.03435 -17.51923 23.86410 1.000 15.88028 229 HIS B O 1
ATOM 4826 N N . GLY B 1 230 ? 40.80370 -19.61205 23.07437 1.000 15.94013 230 GLY B N 1
ATOM 4827 C CA . GLY B 1 230 ? 42.14030 -20.00361 23.47450 1.000 16.12315 230 GLY B CA 1
ATOM 4828 C C . GLY B 1 230 ? 42.83658 -20.91005 22.47965 1.000 16.29276 230 GLY B C 1
ATOM 4829 O O . GLY B 1 230 ? 43.77509 -20.48297 21.80085 1.000 18.19109 230 GLY B O 1
ATOM 4830 N N . ILE B 1 231 ? 42.38664 -22.16489 22.38267 1.000 16.29762 231 ILE B N 1
ATOM 4831 C CA . ILE B 1 231 ? 43.08685 -23.14757 21.55568 1.000 18.30120 231 ILE B CA 1
ATOM 4832 C C . ILE B 1 231 ? 43.11377 -22.70283 20.10050 1.000 19.30287 231 ILE B C 1
ATOM 4833 O O . ILE B 1 231 ? 44.11700 -22.87864 19.39875 1.000 18.10264 231 ILE B O 1
ATOM 4838 N N . GLU B 1 232 ? 42.00957 -22.12443 19.62718 1.000 16.37010 232 GLU B N 1
ATOM 4839 C CA . GLU B 1 232 ? 41.94326 -21.62720 18.25765 1.000 18.71794 232 GLU B CA 1
ATOM 4840 C C . GLU B 1 232 ? 42.99049 -20.54703 18.01454 1.000 16.75559 232 GLU B C 1
ATOM 4841 O O . GLU B 1 232 ? 43.62123 -20.50958 16.95118 1.000 18.13077 232 GLU B O 1
ATOM 4847 N N . TYR B 1 233 ? 43.19222 -19.66261 18.99472 1.000 16.55905 233 TYR B N 1
ATOM 4848 C CA . TYR B 1 233 ? 44.26344 -18.67414 18.90436 1.000 17.89608 233 TYR B CA 1
ATOM 4849 C C . TYR B 1 233 ? 45.62553 -19.34970 18.81575 1.000 17.89001 233 TYR B C 1
ATOM 4850 O O . TYR B 1 233 ? 46.46100 -18.98352 17.98041 1.000 18.11638 233 TYR B O 1
ATOM 4859 N N . ILE B 1 234 ? 45.87067 -20.32959 19.69258 1.000 17.17409 234 ILE B N 1
ATOM 4860 C CA . ILE B 1 234 ? 47.17582 -20.98441 19.75763 1.000 18.24752 234 ILE B CA 1
ATOM 4861 C C . ILE B 1 234 ? 47.53247 -21.59997 18.41320 1.000 20.34220 234 ILE B C 1
ATOM 4862 O O . ILE B 1 234 ? 48.67214 -21.48695 17.94440 1.000 18.10783 234 ILE B O 1
ATOM 4867 N N . SER B 1 235 ? 46.56254 -22.25282 17.76898 1.000 17.79611 235 SER B N 1
ATOM 4868 C CA . SER B 1 235 ? 46.80418 -22.84048 16.45636 1.000 20.02125 235 SER B CA 1
ATOM 4869 C C . SER B 1 235 ? 47.29786 -21.80072 15.45653 1.000 22.68123 235 SER B C 1
ATOM 4870 O O . SER B 1 235 ? 48.10526 -22.11985 14.57431 1.000 21.74264 235 SER B O 1
ATOM 4873 N N . ILE B 1 236 ? 46.84920 -20.55339 15.58923 1.000 19.90055 236 ILE B N 1
ATOM 4874 C CA . ILE B 1 236 ? 47.24962 -19.51528 14.64500 1.000 19.44101 236 ILE B CA 1
ATOM 4875 C C . ILE B 1 236 ? 48.65806 -19.01786 14.95090 1.000 19.34939 236 ILE B C 1
ATOM 4876 O O . ILE B 1 236 ? 49.54881 -19.07226 14.09490 1.000 19.18912 236 ILE B O 1
ATOM 4881 N N . TRP B 1 237 ? 48.88767 -18.51754 16.17403 1.000 19.38413 237 TRP B N 1
ATOM 4882 C CA . TRP B 1 237 ? 50.18413 -17.90119 16.44154 1.000 19.86769 237 TRP B CA 1
ATOM 4883 C C . TRP B 1 237 ? 51.30360 -18.92637 16.56830 1.000 20.02521 237 TRP B C 1
ATOM 4884 O O . TRP B 1 237 ? 52.47572 -18.54999 16.47724 1.000 19.46846 237 TRP B O 1
ATOM 4895 N N . ASP B 1 238 ? 50.97888 -20.20543 16.76784 1.000 21.00707 238 ASP B N 1
ATOM 4896 C CA . ASP B 1 238 ? 52.01762 -21.23012 16.72522 1.000 22.91813 238 ASP B CA 1
ATOM 4897 C C . ASP B 1 238 ? 52.65681 -21.29417 15.34466 1.000 24.03298 238 ASP B C 1
ATOM 4898 O O . ASP B 1 238 ? 53.87664 -21.44999 15.22093 1.000 23.28552 238 ASP B O 1
ATOM 4903 N N . ARG B 1 239 ? 51.85041 -21.16480 14.29234 1.000 22.14135 239 ARG B N 1
ATOM 4904 C CA . ARG B 1 239 ? 52.39535 -21.19527 12.94351 1.000 23.24966 239 ARG B CA 1
ATOM 4905 C C . ARG B 1 239 ? 52.92008 -19.83780 12.49795 1.000 22.04201 239 ARG B C 1
ATOM 4906 O O . ARG B 1 239 ? 53.78471 -19.78547 11.61584 1.000 20.15024 239 ARG B O 1
ATOM 4914 N N . LEU B 1 240 ? 52.43518 -18.74379 13.09317 1.000 20.31114 240 LEU B N 1
ATOM 4915 C CA . LEU B 1 240 ? 53.07680 -17.44994 12.87788 1.000 24.07725 240 LEU B CA 1
ATOM 4916 C C . LEU B 1 240 ? 54.50274 -17.46199 13.41651 1.000 22.32209 240 LEU B C 1
ATOM 4917 O O . LEU B 1 240 ? 55.43923 -17.01187 12.74631 1.000 19.95599 240 LEU B O 1
ATOM 4922 N N . SER B 1 241 ? 54.68671 -17.99060 14.62918 1.000 20.50821 241 SER B N 1
ATOM 4923 C CA . SER B 1 241 ? 56.00850 -17.98449 15.24775 1.000 21.27994 241 SER B CA 1
ATOM 4924 C C . SER B 1 241 ? 56.94871 -18.97547 14.56993 1.000 23.85045 241 SER B C 1
ATOM 4925 O O . SER B 1 241 ? 58.14365 -18.69588 14.41354 1.000 23.02057 241 SER B O 1
ATOM 4928 N N . GLU B 1 242 ? 56.43057 -20.13565 14.15775 1.000 21.79499 242 GLU B N 1
ATOM 4929 C CA . GLU B 1 242 ? 57.28033 -21.13926 13.52125 1.000 23.76894 242 GLU B CA 1
ATOM 4930 C C . GLU B 1 242 ? 57.71374 -20.70094 12.12813 1.000 21.70501 242 GLU B C 1
ATOM 4931 O O . GLU B 1 242 ? 58.88021 -20.86960 11.75465 1.000 23.24154 242 GLU B O 1
ATOM 4937 N N . ALA B 1 243 ? 56.79107 -20.13957 11.34395 1.000 21.84956 243 ALA B N 1
ATOM 4938 C CA . ALA B 1 243 ? 57.11918 -19.69747 9.99533 1.000 21.77251 243 ALA B CA 1
ATOM 4939 C C . ALA B 1 243 ? 57.76012 -18.31720 9.96684 1.000 25.13029 243 ALA B C 1
ATOM 4940 O O . ALA B 1 243 ? 58.38693 -17.96463 8.96106 1.000 23.99471 243 ALA B O 1
ATOM 4942 N N . GLU B 1 244 ? 57.62670 -17.54098 11.04361 1.000 22.87987 244 GLU B N 1
ATOM 4943 C CA . GLU B 1 244 ? 58.10623 -16.15950 11.09347 1.000 24.38759 244 GLU B CA 1
ATOM 4944 C C . GLU B 1 244 ? 57.56944 -15.36262 9.90573 1.000 25.29379 244 GLU B C 1
ATOM 4945 O O . GLU B 1 244 ? 58.29614 -14.63198 9.22790 1.000 24.18714 244 GLU B O 1
ATOM 4951 N N . SER B 1 245 ? 56.27046 -15.51632 9.65417 1.000 22.68865 245 SER B N 1
ATOM 4952 C CA . SER B 1 245 ? 55.64413 -14.88041 8.50544 1.000 25.62360 245 SER B CA 1
ATOM 4953 C C . SER B 1 245 ? 54.15606 -14.70200 8.76872 1.000 23.84993 245 SER B C 1
ATOM 4954 O O . SER B 1 245 ? 53.54544 -15.46930 9.51767 1.000 23.12839 245 SER B O 1
ATOM 4957 N N . VAL B 1 246 ? 53.58557 -13.67549 8.14362 1.000 22.15723 246 VAL B N 1
ATOM 4958 C CA . VAL B 1 246 ? 52.14895 -13.44236 8.14527 1.000 24.67292 246 VAL B CA 1
ATOM 4959 C C . VAL B 1 246 ? 51.59434 -13.42531 6.72257 1.000 24.62028 246 VAL B C 1
ATOM 4960 O O . VAL B 1 246 ? 50.51073 -12.90979 6.48565 1.000 22.51352 246 VAL B O 1
ATOM 4964 N N . ASN B 1 247 ? 52.33732 -13.98947 5.76968 1.000 23.01491 247 ASN B N 1
ATOM 4965 C CA . ASN B 1 247 ? 51.95107 -13.97281 4.36520 1.000 26.84563 247 ASN B CA 1
ATOM 4966 C C . ASN B 1 247 ? 51.25087 -15.24571 3.90670 1.000 27.22119 247 ASN B C 1
ATOM 4967 O O . ASN B 1 247 ? 50.66823 -15.25076 2.81696 1.000 27.92315 247 ASN B O 1
ATOM 4972 N N . ASN B 1 248 ? 51.28552 -16.31086 4.69869 1.000 25.58163 248 ASN B N 1
ATOM 4973 C CA . ASN B 1 248 ? 50.81730 -17.61747 4.26409 1.000 28.00793 248 ASN B CA 1
ATOM 4974 C C . ASN B 1 248 ? 49.38842 -17.87877 4.72409 1.000 25.95672 248 ASN B C 1
ATOM 4975 O O . ASN B 1 248 ? 48.92562 -17.33031 5.72748 1.000 24.86303 248 ASN B O 1
ATOM 4980 N N . ARG B 1 249 ? 48.69071 -18.72200 3.96618 1.000 23.10624 249 ARG B N 1
ATOM 4981 C CA . ARG B 1 249 ? 47.37264 -19.19646 4.36156 1.000 25.66800 249 ARG B CA 1
ATOM 4982 C C . ARG B 1 249 ? 47.52416 -20.22971 5.46976 1.000 26.71245 249 ARG B C 1
ATOM 4983 O O . ARG B 1 249 ? 48.34705 -21.14560 5.36698 1.000 27.24861 249 ARG B O 1
ATOM 4991 N N . ILE B 1 250 ? 46.73842 -20.07860 6.53136 1.000 22.85620 250 ILE B N 1
ATOM 4992 C CA . ILE B 1 250 ? 46.82530 -20.93697 7.70740 1.000 25.10459 250 ILE B CA 1
ATOM 4993 C C . ILE B 1 250 ? 45.50966 -21.68763 7.84908 1.000 23.53883 250 ILE B C 1
ATOM 4994 O O . ILE B 1 250 ? 44.45103 -21.06676 8.01073 1.000 23.05161 250 ILE B O 1
ATOM 4999 N N . TYR B 1 251 ? 45.57168 -23.01646 7.79586 1.000 22.99710 251 TYR B N 1
ATOM 5000 C CA . TYR B 1 251 ? 44.39439 -23.84509 8.02507 1.000 23.66678 251 TYR B CA 1
ATOM 5001 C C . TYR B 1 251 ? 44.30176 -24.18479 9.50772 1.000 23.57671 251 TYR B C 1
ATOM 5002 O O . TYR B 1 251 ? 45.25103 -24.72325 10.08798 1.000 21.60066 251 TYR B O 1
ATOM 5011 N N . VAL B 1 252 ? 43.16207 -23.86859 10.11338 1.000 21.13853 252 VAL B N 1
ATOM 5012 C CA . VAL B 1 252 ? 42.89718 -24.16263 11.51649 1.000 20.19448 252 VAL B CA 1
ATOM 5013 C C . VAL B 1 252 ? 41.94200 -25.34765 11.56151 1.000 22.21307 252 VAL B C 1
ATOM 5014 O O . VAL B 1 252 ? 40.79916 -25.25151 11.10065 1.000 21.05602 252 VAL B O 1
ATOM 5018 N N . ASP B 1 253 ? 42.40890 -26.47406 12.10210 1.000 22.72499 253 ASP B N 1
ATOM 5019 C CA . ASP B 1 253 ? 41.58887 -27.67019 12.23790 1.000 21.02947 253 ASP B CA 1
ATOM 5020 C C . ASP B 1 253 ? 40.97596 -27.79941 13.62706 1.000 22.92195 253 ASP B C 1
ATOM 5021 O O . ASP B 1 253 ? 40.39301 -28.84186 13.94399 1.000 21.26413 253 ASP B O 1
ATOM 5026 N N . VAL B 1 254 ? 41.09872 -26.76469 14.45524 1.000 18.84844 254 VAL B N 1
ATOM 5027 C CA . VAL B 1 254 ? 40.57146 -26.78091 15.81368 1.000 19.28145 254 VAL B CA 1
ATOM 5028 C C . VAL B 1 254 ? 39.05936 -26.61153 15.77572 1.000 18.62905 254 VAL B C 1
ATOM 5029 O O . VAL B 1 254 ? 38.52554 -25.78221 15.02825 1.000 18.60240 254 VAL B O 1
ATOM 5033 N N . LEU B 1 255 ? 38.35994 -27.39827 16.58389 1.000 16.56586 255 LEU B N 1
ATOM 5034 C CA . LEU B 1 255 ? 36.92579 -27.24695 16.75814 1.000 16.40577 255 LEU B CA 1
ATOM 5035 C C . LEU B 1 255 ? 36.65444 -26.62561 18.12058 1.000 16.21793 255 LEU B C 1
ATOM 5036 O O . LEU B 1 255 ? 37.32747 -26.95002 19.10425 1.000 16.23643 255 LEU B O 1
ATOM 5041 N N . SER B 1 256 ? 35.69108 -25.71315 18.16598 1.000 16.05980 256 SER B N 1
ATOM 5042 C CA . SER B 1 256 ? 35.03623 -25.31271 19.40053 1.000 15.89640 256 SER B CA 1
ATOM 5043 C C . SER B 1 256 ? 33.62118 -25.87878 19.39098 1.000 18.84141 256 SER B C 1
ATOM 5044 O O . SER B 1 256 ? 33.14730 -26.39956 18.37865 1.000 16.51786 256 SER B O 1
ATOM 5047 N N . TYR B 1 257 ? 32.94393 -25.79773 20.53102 1.000 15.74899 257 TYR B N 1
ATOM 5048 C CA . TYR B 1 257 ? 31.68771 -26.51124 20.69630 1.000 16.87143 257 TYR B CA 1
ATOM 5049 C C . TYR B 1 257 ? 30.63356 -25.61576 21.32992 1.000 15.81567 257 TYR B C 1
ATOM 5050 O O . TYR B 1 257 ? 30.93459 -24.57781 21.92262 1.000 16.46019 257 TYR B O 1
ATOM 5059 N N . SER B 1 258 ? 29.38257 -26.03041 21.17382 1.000 19.12605 258 SER B N 1
ATOM 5060 C CA . SER B 1 258 ? 28.24073 -25.40146 21.81502 1.000 15.53231 258 SER B CA 1
ATOM 5061 C C . SER B 1 258 ? 27.73118 -26.30005 22.93223 1.000 16.48040 258 SER B C 1
ATOM 5062 O O . SER B 1 258 ? 28.17851 -27.43682 23.09897 1.000 16.65995 258 SER B O 1
ATOM 5065 N N . THR B 1 259 ? 26.78357 -25.77310 23.70274 1.000 16.28830 259 THR B N 1
ATOM 5066 C CA . THR B 1 259 ? 26.07228 -26.56625 24.68990 1.000 16.53076 259 THR B CA 1
ATOM 5067 C C . THR B 1 259 ? 24.88700 -27.26756 24.02832 1.000 18.68082 259 THR B C 1
ATOM 5068 O O . THR B 1 259 ? 24.61405 -27.09603 22.83708 1.000 16.49161 259 THR B O 1
ATOM 5072 N N . PHE B 1 260 ? 24.16795 -28.06606 24.81281 1.000 16.63675 260 PHE B N 1
ATOM 5073 C CA . PHE B 1 260 ? 22.99854 -28.78250 24.32404 1.000 17.23302 260 PHE B CA 1
ATOM 5074 C C . PHE B 1 260 ? 21.72954 -27.98920 24.60631 1.000 16.28558 260 PHE B C 1
ATOM 5075 O O . PHE B 1 260 ? 21.60145 -27.34638 25.65116 1.000 18.74977 260 PHE B O 1
ATOM 5083 N N . PHE B 1 261 ? 20.79685 -28.04103 23.65972 1.000 17.48427 261 PHE B N 1
ATOM 5084 C CA . PHE B 1 261 ? 19.48418 -27.41653 23.76540 1.000 19.50539 261 PHE B CA 1
ATOM 5085 C C . PHE B 1 261 ? 18.46261 -28.45430 23.32678 1.000 18.04759 261 PHE B C 1
ATOM 5086 O O . PHE B 1 261 ? 18.57800 -28.99175 22.22294 1.000 17.16493 261 PHE B O 1
ATOM 5094 N N . ASP B 1 262 ? 17.46111 -28.72984 24.16381 1.000 17.44762 262 ASP B N 1
ATOM 5095 C CA . ASP B 1 262 ? 17.15935 -27.96266 25.36942 1.000 20.96314 262 ASP B CA 1
ATOM 5096 C C . ASP B 1 262 ? 17.01967 -28.84258 26.62167 1.000 21.27213 262 ASP B C 1
ATOM 5097 O O . ASP B 1 262 ? 16.70033 -28.34399 27.70007 1.000 25.43340 262 ASP B O 1
ATOM 5102 N N . ARG B 1 263 ? 17.25778 -30.14704 26.48740 1.000 18.26271 263 ARG B N 1
ATOM 5103 C CA . ARG B 1 263 ? 17.15141 -31.06045 27.62059 1.000 20.96661 263 ARG B CA 1
ATOM 5104 C C . ARG B 1 263 ? 18.32838 -32.02641 27.62956 1.000 21.00365 263 ARG B C 1
ATOM 5105 O O . ARG B 1 263 ? 18.57628 -32.71643 26.63714 1.000 19.97765 263 ARG B O 1
ATOM 5113 N N . GLN B 1 264 ? 19.03364 -32.08216 28.75841 1.000 19.12978 264 GLN B N 1
ATOM 5114 C CA . GLN B 1 264 ? 20.19187 -32.95703 28.90112 1.000 22.01491 264 GLN B CA 1
ATOM 5115 C C . GLN B 1 264 ? 19.75487 -34.41274 29.03849 1.000 22.15132 264 GLN B C 1
ATOM 5116 O O . GLN B 1 264 ? 18.78993 -34.72382 29.74084 1.000 24.30016 264 GLN B O 1
ATOM 5122 N N . THR B 1 265 ? 20.46489 -35.30920 28.35369 1.000 21.36145 265 THR B N 1
ATOM 5123 C CA . THR B 1 265 ? 20.17108 -36.73568 28.39150 1.000 22.56572 265 THR B CA 1
ATOM 5124 C C . THR B 1 265 ? 21.44573 -37.52511 28.66331 1.000 24.19934 265 THR B C 1
ATOM 5125 O O . THR B 1 265 ? 22.55413 -36.98144 28.69413 1.000 19.47372 265 THR B O 1
ATOM 5129 N N . ALA B 1 266 ? 21.26908 -38.83546 28.84941 1.000 21.49373 266 ALA B N 1
ATOM 5130 C CA . ALA B 1 266 ? 22.40804 -39.71357 29.09480 1.000 22.10754 266 ALA B CA 1
ATOM 5131 C C . ALA B 1 266 ? 23.30699 -39.80838 27.86871 1.000 25.54895 266 ALA B C 1
ATOM 5132 O O . ALA B 1 266 ? 24.53805 -39.81174 27.99372 1.000 24.22278 266 ALA B O 1
ATOM 5134 N N . LYS B 1 267 ? 22.71209 -39.88393 26.67466 1.000 22.60535 267 LYS B N 1
ATOM 5135 C CA . LYS B 1 267 ? 23.51152 -39.92655 25.45377 1.000 23.95778 267 LYS B CA 1
ATOM 5136 C C . LYS B 1 267 ? 24.30353 -38.63714 25.26645 1.000 23.88557 267 LYS B C 1
ATOM 5137 O O . LYS B 1 267 ? 25.47094 -38.67096 24.86079 1.000 21.68183 267 LYS B O 1
ATOM 5143 N N . ALA B 1 268 ? 23.68380 -37.48802 25.55138 1.000 22.89740 268 ALA B N 1
ATOM 5144 C CA . ALA B 1 268 ? 24.39984 -36.22113 25.44697 1.000 21.00452 268 ALA B CA 1
ATOM 5145 C C . ALA B 1 268 ? 25.46952 -36.09397 26.52265 1.000 22.59671 268 ALA B C 1
ATOM 5146 O O . ALA B 1 268 ? 26.51846 -35.48489 26.28376 1.000 21.16937 268 ALA B O 1
ATOM 5148 N N . ARG B 1 269 ? 25.22195 -36.65324 27.70845 1.000 20.68924 269 ARG B N 1
ATOM 5149 C CA . ARG B 1 269 ? 26.24079 -36.65297 28.75087 1.000 22.80055 269 ARG B CA 1
ATOM 5150 C C . ARG B 1 269 ? 27.43431 -37.51924 28.36618 1.000 21.88983 269 ARG B C 1
ATOM 5151 O O . ARG B 1 269 ? 28.57400 -37.18340 28.70161 1.000 20.89009 269 ARG B O 1
ATOM 5159 N N . ILE B 1 270 ? 27.19893 -38.62828 27.66221 1.000 20.79132 270 ILE B N 1
ATOM 5160 C CA . ILE B 1 270 ? 28.30976 -39.46175 27.21011 1.000 22.88544 270 ILE B CA 1
ATOM 5161 C C . ILE B 1 270 ? 29.19133 -38.68565 26.23641 1.000 20.15954 270 ILE B C 1
ATOM 5162 O O . ILE B 1 270 ? 30.42191 -38.80054 26.26388 1.000 19.11234 270 ILE B O 1
ATOM 5167 N N . GLN B 1 271 ? 28.57857 -37.86440 25.37815 1.000 19.88420 271 GLN B N 1
ATOM 5168 C CA . GLN B 1 271 ? 29.35045 -37.08907 24.41018 1.000 19.86863 271 GLN B CA 1
ATOM 5169 C C . GLN B 1 271 ? 30.15704 -35.98890 25.08904 1.000 18.21266 271 GLN B C 1
ATOM 5170 O O . GLN B 1 271 ? 31.33905 -35.80076 24.78074 1.000 19.74707 271 GLN B O 1
ATOM 5176 N N . ALA B 1 272 ? 29.53336 -35.24842 26.00908 1.000 16.58825 272 ALA B N 1
ATOM 5177 C CA . ALA B 1 272 ? 30.21477 -34.14285 26.67342 1.000 16.34763 272 ALA B CA 1
ATOM 5178 C C . ALA B 1 272 ? 31.36233 -34.62641 27.54747 1.000 19.07142 272 ALA B C 1
ATOM 5179 O O . ALA B 1 272 ? 32.37368 -33.92871 27.68885 1.000 18.03253 272 ALA B O 1
ATOM 5181 N N . LEU B 1 273 ? 31.22577 -35.80582 28.13838 1.000 17.52987 273 LEU B N 1
ATOM 5182 C CA . LEU B 1 273 ? 32.23630 -36.36194 29.02641 1.000 19.87206 273 LEU B CA 1
ATOM 5183 C C . LEU B 1 273 ? 33.28356 -37.18181 28.28335 1.000 22.14787 273 LEU B C 1
ATOM 5184 O O . LEU B 1 273 ? 34.16009 -37.77354 28.92172 1.000 23.03550 273 LEU B O 1
ATOM 5189 N N . THR B 1 274 ? 33.21436 -37.22287 26.96075 1.000 19.53527 274 THR B N 1
ATOM 5190 C CA . THR B 1 274 ? 34.28426 -37.79732 26.15933 1.000 19.04418 274 THR B CA 1
ATOM 5191 C C . THR B 1 274 ? 35.42358 -36.79084 26.04263 1.000 20.57824 274 THR B C 1
ATOM 5192 O O . THR B 1 274 ? 35.17313 -35.61731 25.74705 1.000 19.05123 274 THR B O 1
ATOM 5196 N N . PRO B 1 275 ? 36.66859 -37.19504 26.29323 1.000 18.61108 275 PRO B N 1
ATOM 5197 C CA . PRO B 1 275 ? 37.79747 -36.28772 26.05403 1.000 22.93119 275 PRO B CA 1
ATOM 5198 C C . PRO B 1 275 ? 37.75841 -35.74971 24.63046 1.000 18.94516 275 PRO B C 1
ATOM 5199 O O . PRO B 1 275 ? 37.47857 -36.48302 23.68042 1.000 22.58196 275 PRO B O 1
ATOM 5203 N N . GLU B 1 276 ? 38.01055 -34.44479 24.49215 1.000 20.82139 276 GLU B N 1
ATOM 5204 C CA . GLU B 1 276 ? 37.88684 -33.80192 23.18594 1.000 21.28799 276 GLU B CA 1
ATOM 5205 C C . GLU B 1 276 ? 38.77656 -34.47588 22.14865 1.000 24.02835 276 GLU B C 1
ATOM 5206 O O . GLU B 1 276 ? 38.38693 -34.61617 20.98248 1.000 23.38385 276 GLU B O 1
ATOM 5212 N N . LYS B 1 277 ? 39.97111 -34.90992 22.55633 1.000 22.03290 277 LYS B N 1
ATOM 5213 C CA . LYS B 1 277 ? 40.86217 -35.62153 21.64882 1.000 24.96739 277 LYS B CA 1
ATOM 5214 C C . LYS B 1 277 ? 40.29931 -36.96437 21.19730 1.000 23.55793 277 LYS B C 1
ATOM 5215 O O . LYS B 1 277 ? 40.80985 -37.53107 20.22506 1.000 27.18591 277 LYS B O 1
ATOM 5221 N N . ASP B 1 278 ? 39.26808 -37.48383 21.86624 1.000 23.51727 278 ASP B N 1
ATOM 5222 C CA . ASP B 1 278 ? 38.66984 -38.76377 21.50953 1.000 22.54654 278 ASP B CA 1
ATOM 5223 C C . ASP B 1 278 ? 37.28606 -38.63588 20.88553 1.000 21.67122 278 ASP B C 1
ATOM 5224 O O . ASP B 1 278 ? 36.68170 -39.66086 20.55197 1.000 24.47505 278 ASP B O 1
ATOM 5229 N N . MET B 1 279 ? 36.75995 -37.42267 20.72674 1.000 22.62988 279 MET B N 1
ATOM 5230 C CA . MET B 1 279 ? 35.43493 -37.27084 20.13863 1.000 23.07974 279 MET B CA 1
ATOM 5231 C C . MET B 1 279 ? 35.44675 -37.69226 18.67326 1.000 22.06799 279 MET B C 1
ATOM 5232 O O . MET B 1 279 ? 36.43243 -37.50551 17.95337 1.000 20.33477 279 MET B O 1
ATOM 5237 N N . THR B 1 280 ? 34.32969 -38.26493 18.23697 1.000 20.73696 280 THR B N 1
ATOM 5238 C CA . THR B 1 280 ? 34.20371 -38.84591 16.90702 1.000 21.85351 280 THR B CA 1
ATOM 5239 C C . THR B 1 280 ? 33.11542 -38.12523 16.11852 1.000 20.75544 280 THR B C 1
ATOM 5240 O O . THR B 1 280 ? 32.36892 -37.32256 16.69294 1.000 18.21748 280 THR B O 1
ATOM 5244 N N . PRO B 1 281 ? 32.99502 -38.36787 14.81458 1.000 21.78263 281 PRO B N 1
ATOM 5245 C CA . PRO B 1 281 ? 31.81933 -37.89056 14.07807 1.000 19.37540 281 PRO B CA 1
ATOM 5246 C C . PRO B 1 281 ? 30.54517 -38.45807 14.67728 1.000 20.89842 281 PRO B C 1
ATOM 5247 O O . PRO B 1 281 ? 30.57620 -39.51338 15.32863 1.000 20.15037 281 PRO B O 1
ATOM 5251 N N . PRO B 1 282 ? 29.39241 -37.79634 14.47104 1.000 18.79512 282 PRO B N 1
ATOM 5252 C CA . PRO B 1 282 ? 29.23740 -36.60598 13.63145 1.000 17.60215 282 PRO B CA 1
ATOM 5253 C C . PRO B 1 282 ? 29.49394 -35.28255 14.35465 1.000 18.12506 282 PRO B C 1
ATOM 5254 O O . PRO B 1 282 ? 29.52289 -34.24656 13.69451 1.000 17.91825 282 PRO B O 1
ATOM 5258 N N . LEU B 1 283 ? 29.68191 -35.31188 15.67727 1.000 17.86072 283 LEU B N 1
ATOM 5259 C CA . LEU B 1 283 ? 29.91518 -34.06769 16.40686 1.000 18.84253 283 LEU B CA 1
ATOM 5260 C C . LEU B 1 283 ? 31.28308 -33.48035 16.08042 1.000 19.23944 283 LEU B C 1
ATOM 5261 O O . LEU B 1 283 ? 31.41207 -32.26620 15.88702 1.000 19.84804 283 LEU B O 1
ATOM 5266 N N . LYS B 1 284 ? 32.31472 -34.31965 16.02403 1.000 21.55525 284 LYS B N 1
ATOM 5267 C CA . LYS B 1 284 ? 33.65375 -33.87025 15.65947 1.000 18.94210 284 LYS B CA 1
ATOM 5268 C C . LYS B 1 284 ? 34.04409 -34.49517 14.32937 1.000 20.02566 284 LYS B C 1
ATOM 5269 O O . LYS B 1 284 ? 34.30621 -35.70673 14.27496 1.000 17.95523 284 LYS B O 1
ATOM 5275 N N . PRO B 1 285 ? 34.09003 -33.73127 13.24095 1.000 17.89770 285 PRO B N 1
ATOM 5276 C CA . PRO B 1 285 ? 34.45517 -34.32068 11.94843 1.000 20.19516 285 PRO B CA 1
ATOM 5277 C C . PRO B 1 285 ? 35.89141 -34.81707 11.95071 1.000 23.01168 285 PRO B C 1
ATOM 5278 O O . PRO B 1 285 ? 36.77463 -34.22412 12.57451 1.000 20.85985 285 PRO B O 1
ATOM 5282 N N . ALA B 1 286 ? 36.11526 -35.92321 11.24722 1.000 23.51598 286 ALA B N 1
ATOM 5283 C CA . ALA B 1 286 ? 37.44958 -36.48836 11.14408 1.000 21.11780 286 ALA B CA 1
ATOM 5284 C C . ALA B 1 286 ? 38.31106 -35.65633 10.19342 1.000 22.35526 286 ALA B C 1
ATOM 5285 O O . ALA B 1 286 ? 37.82840 -34.77755 9.47157 1.000 20.97625 286 ALA B O 1
ATOM 5287 N N . LEU B 1 287 ? 39.60765 -35.95023 10.19702 1.000 21.70029 287 LEU B N 1
ATOM 5288 C CA . LEU B 1 287 ? 40.57122 -35.27157 9.34280 1.000 25.61578 287 LEU B CA 1
ATOM 5289 C C . LEU B 1 287 ? 40.86288 -36.10793 8.10285 1.000 27.61053 287 LEU B C 1
ATOM 5290 O O . LEU B 1 287 ? 40.93735 -37.33740 8.17347 1.000 27.17360 287 LEU B O 1
ATOM 5295 N N . ASN B 1 288 ? 41.02950 -35.42814 6.96959 1.000 33.43211 288 ASN B N 1
ATOM 5296 C CA . ASN B 1 288 ? 41.46146 -36.05270 5.72545 1.000 40.78331 288 ASN B CA 1
ATOM 5297 C C . ASN B 1 288 ? 42.23396 -35.02204 4.91900 1.000 35.88630 288 ASN B C 1
ATOM 5298 O O . ASN B 1 288 ? 41.74663 -33.90729 4.70973 1.000 30.39219 288 ASN B O 1
ATOM 5303 N N . GLY B 1 289 ? 43.42703 -35.39791 4.46644 1.000 37.72492 289 GLY B N 1
ATOM 5304 C CA . GLY B 1 289 ? 44.29228 -34.44485 3.79706 1.000 32.91520 289 GLY B CA 1
ATOM 5305 C C . GLY B 1 289 ? 44.68088 -33.27707 4.67196 1.000 30.70661 289 GLY B C 1
ATOM 5306 O O . GLY B 1 289 ? 44.92826 -32.17995 4.15990 1.000 31.66255 289 GLY B O 1
ATOM 5307 N N . GLY B 1 290 ? 44.73697 -33.48296 5.98689 1.000 27.90824 290 GLY B N 1
ATOM 5308 C CA . GLY B 1 290 ? 45.01973 -32.39722 6.90281 1.000 27.08580 290 GLY B CA 1
ATOM 5309 C C . GLY B 1 290 ? 43.89852 -31.39788 7.05116 1.000 30.98208 290 GLY B C 1
ATOM 5310 O O . GLY B 1 290 ? 44.12619 -30.29405 7.55558 1.000 27.93784 290 GLY B O 1
ATOM 5311 N N . LYS B 1 291 ? 42.68800 -31.75254 6.62215 1.000 25.23932 291 LYS B N 1
ATOM 5312 C CA . LYS B 1 291 ? 41.54412 -30.85638 6.65998 1.000 26.49876 291 LYS B CA 1
ATOM 5313 C C . LYS B 1 291 ? 40.33822 -31.60012 7.21637 1.000 24.41377 291 LYS B C 1
ATOM 5314 O O . LYS B 1 291 ? 40.17797 -32.80410 6.99956 1.000 25.69963 291 LYS B O 1
ATOM 5320 N N . ARG B 1 292 ? 39.49409 -30.87558 7.94580 1.000 22.59472 292 ARG B N 1
ATOM 5321 C CA . ARG B 1 292 ? 38.29464 -31.48043 8.50944 1.000 23.25995 292 ARG B CA 1
ATOM 5322 C C . ARG B 1 292 ? 37.31652 -31.84173 7.39752 1.000 22.39077 292 ARG B C 1
ATOM 5323 O O . ARG B 1 292 ? 37.04167 -31.02932 6.50953 1.000 23.47263 292 ARG B O 1
ATOM 5331 N N . ARG B 1 293 ? 36.79596 -33.06686 7.44686 1.000 20.57606 293 ARG B N 1
ATOM 5332 C CA . ARG B 1 293 ? 35.85823 -33.52867 6.43066 1.000 22.77474 293 ARG B CA 1
ATOM 5333 C C . ARG B 1 293 ? 34.59151 -32.68067 6.43970 1.000 24.33003 293 ARG B C 1
ATOM 5334 O O . ARG B 1 293 ? 34.02460 -32.39805 7.49977 1.000 21.08674 293 ARG B O 1
ATOM 5342 N N . LYS B 1 294 ? 34.14574 -32.28196 5.25075 1.000 23.67933 294 LYS B N 1
ATOM 5343 C CA . LYS B 1 294 ? 32.94155 -31.47765 5.11788 1.000 24.33128 294 LYS B CA 1
ATOM 5344 C C . LYS B 1 294 ? 31.69236 -32.35013 5.21559 1.000 23.62098 294 LYS B C 1
ATOM 5345 O O . LYS B 1 294 ? 31.71736 -33.55742 4.96390 1.000 22.56418 294 LYS B O 1
ATOM 5351 N N . ILE B 1 295 ? 30.58684 -31.71718 5.58752 1.000 22.13718 295 ILE B N 1
ATOM 5352 C CA . ILE B 1 295 ? 29.28490 -32.37253 5.55419 1.000 21.53131 295 ILE B CA 1
ATOM 5353 C C . ILE B 1 295 ? 28.75013 -32.28073 4.12985 1.000 22.55737 295 ILE B C 1
ATOM 5354 O O . ILE B 1 295 ? 28.65419 -31.18662 3.56430 1.000 23.18628 295 ILE B O 1
ATOM 5359 N N . ASP B 1 296 ? 28.42390 -33.43035 3.53524 1.000 23.02869 296 ASP B N 1
ATOM 5360 C CA . ASP B 1 296 ? 27.85417 -33.42196 2.19094 1.000 24.44292 296 ASP B CA 1
ATOM 5361 C C . ASP B 1 296 ? 26.33868 -33.27025 2.19052 1.000 21.52678 296 ASP B C 1
ATOM 5362 O O . ASP B 1 296 ? 25.79189 -32.56649 1.33598 1.000 23.14327 296 ASP B O 1
ATOM 5367 N N . SER B 1 297 ? 25.64378 -33.92640 3.11637 1.000 21.97643 297 SER B N 1
ATOM 5368 C CA . SER B 1 297 ? 24.18985 -33.92085 3.10051 1.000 22.54785 297 SER B CA 1
ATOM 5369 C C . SER B 1 297 ? 23.65861 -34.09013 4.51480 1.000 21.49083 297 SER B C 1
ATOM 5370 O O . SER B 1 297 ? 24.31936 -34.67107 5.38014 1.000 19.89603 297 SER B O 1
ATOM 5373 N N . LEU B 1 298 ? 22.45207 -33.57257 4.73213 1.000 22.25020 298 LEU B N 1
ATOM 5374 C CA . LEU B 1 298 ? 21.73441 -33.69763 5.99290 1.000 19.48914 298 LEU B CA 1
ATOM 5375 C C . LEU B 1 298 ? 20.33702 -34.21893 5.70079 1.000 20.50647 298 LEU B C 1
ATOM 5376 O O . LEU B 1 298 ? 19.65380 -33.69751 4.81479 1.000 18.86052 298 LEU B O 1
ATOM 5381 N N . THR B 1 299 ? 19.91876 -35.24748 6.43270 1.000 21.40578 299 THR B N 1
ATOM 5382 C CA . THR B 1 299 ? 18.55883 -35.76715 6.35288 1.000 23.14198 299 THR B CA 1
ATOM 5383 C C . THR B 1 299 ? 17.92744 -35.65802 7.73066 1.000 22.24302 299 THR B C 1
ATOM 5384 O O . THR B 1 299 ? 18.38944 -36.29951 8.68138 1.000 21.30692 299 THR B O 1
ATOM 5388 N N . GLY B 1 300 ? 16.88917 -34.83353 7.83946 1.000 20.84287 300 GLY B N 1
ATOM 5389 C CA . GLY B 1 300 ? 16.16631 -34.68437 9.08774 1.000 21.37463 300 GLY B CA 1
ATOM 5390 C C . GLY B 1 300 ? 14.97693 -35.62895 9.13466 1.000 23.38817 300 GLY B C 1
ATOM 5391 O O . GLY B 1 300 ? 14.27237 -35.81189 8.14550 1.000 23.23170 300 GLY B O 1
ATOM 5392 N N . HIS B 1 301 ? 14.77019 -36.23305 10.30017 1.000 22.99250 301 HIS B N 1
ATOM 5393 C CA . HIS B 1 301 ? 13.68664 -37.17964 10.51719 1.000 22.19865 301 HIS B CA 1
ATOM 5394 C C . HIS B 1 301 ? 12.60184 -36.51602 11.35253 1.000 23.69693 301 HIS B C 1
ATOM 5395 O O . HIS B 1 301 ? 12.88482 -35.95641 12.41755 1.000 22.49283 301 HIS B O 1
ATOM 5402 N N . ILE B 1 302 ? 11.36877 -36.57144 10.86170 1.000 19.37699 302 ILE B N 1
ATOM 5403 C CA . ILE B 1 302 ? 10.23571 -35.90281 11.48850 1.000 23.24579 302 ILE B CA 1
ATOM 5404 C C . ILE B 1 302 ? 9.39788 -36.93350 12.22790 1.000 23.65528 302 ILE B C 1
ATOM 5405 O O . ILE B 1 302 ? 9.17856 -38.04801 11.73519 1.000 22.78121 302 ILE B O 1
ATOM 5410 N N . VAL B 1 303 ? 8.94131 -36.56822 13.42071 1.000 22.23439 303 VAL B N 1
ATOM 5411 C CA . VAL B 1 303 ? 7.97810 -37.36240 14.16821 1.000 26.22766 303 VAL B CA 1
ATOM 5412 C C . VAL B 1 303 ? 6.74962 -36.49955 14.41543 1.000 25.76698 303 VAL B C 1
ATOM 5413 O O . VAL B 1 303 ? 6.84041 -35.27280 14.53164 1.000 24.41342 303 VAL B O 1
ATOM 5417 N N . ARG B 1 304 ? 5.59105 -37.14709 14.47420 1.000 25.64395 304 ARG B N 1
ATOM 5418 C CA . ARG B 1 304 ? 4.32083 -36.46013 14.66538 1.000 27.58732 304 ARG B CA 1
ATOM 5419 C C . ARG B 1 304 ? 3.92536 -36.54354 16.13385 1.000 28.48758 304 ARG B C 1
ATOM 5420 O O . ARG B 1 304 ? 3.73625 -37.64124 16.66922 1.000 28.89508 304 ARG B O 1
ATOM 5428 N N . ILE B 1 305 ? 3.81196 -35.38807 16.77940 1.000 26.92493 305 ILE B N 1
ATOM 5429 C CA . ILE B 1 305 ? 3.38789 -35.28853 18.16996 1.000 25.49880 305 ILE B CA 1
ATOM 5430 C C . ILE B 1 305 ? 2.03588 -34.58893 18.16083 1.000 28.31858 305 ILE B C 1
ATOM 5431 O O . ILE B 1 305 ? 1.95572 -33.36715 17.98642 1.000 27.81544 305 ILE B O 1
ATOM 5436 N N . GLY B 1 306 ? 0.96712 -35.35940 18.34654 1.000 29.78146 306 GLY B N 1
ATOM 5437 C CA . GLY B 1 306 ? -0.36763 -34.79789 18.24551 1.000 25.75923 306 GLY B CA 1
ATOM 5438 C C . GLY B 1 306 ? -0.67809 -34.22334 16.88270 1.000 29.09238 306 GLY B C 1
ATOM 5439 O O . GLY B 1 306 ? -1.41784 -33.23783 16.78228 1.000 31.12622 306 GLY B O 1
ATOM 5440 N N . GLY B 1 307 ? -0.12551 -34.81310 15.82320 1.000 27.93769 307 GLY B N 1
ATOM 5441 C CA . GLY B 1 307 ? -0.31686 -34.31388 14.48066 1.000 27.46590 307 GLY B CA 1
ATOM 5442 C C . GLY B 1 307 ? 0.62098 -33.20365 14.06622 1.000 27.79534 307 GLY B C 1
ATOM 5443 O O . GLY B 1 307 ? 0.65085 -32.85447 12.87867 1.000 26.28555 307 GLY B O 1
ATOM 5444 N N . ALA B 1 308 ? 1.38667 -32.63429 14.99438 1.000 26.30357 308 ALA B N 1
ATOM 5445 C CA . ALA B 1 308 ? 2.32179 -31.56620 14.67252 1.000 26.43721 308 ALA B CA 1
ATOM 5446 C C . ALA B 1 308 ? 3.68557 -32.14591 14.32253 1.000 26.03454 308 ALA B C 1
ATOM 5447 O O . ALA B 1 308 ? 4.11875 -33.14484 14.90392 1.000 25.55308 308 ALA B O 1
ATOM 5449 N N . ALA B 1 309 ? 4.35936 -31.51067 13.36699 1.000 28.34377 309 ALA B N 1
ATOM 5450 C CA . ALA B 1 309 ? 5.67620 -31.96222 12.93753 1.000 25.68575 309 ALA B CA 1
ATOM 5451 C C . ALA B 1 309 ? 6.74184 -31.48472 13.91511 1.000 22.00497 309 ALA B C 1
ATOM 5452 O O . ALA B 1 309 ? 6.84175 -30.28864 14.20611 1.000 20.00075 309 ALA B O 1
ATOM 5454 N N . ARG B 1 310 ? 7.53534 -32.42430 14.42383 1.000 23.51293 310 ARG B N 1
ATOM 5455 C CA . ARG B 1 310 ? 8.60962 -32.12320 15.35578 1.000 20.26239 310 ARG B CA 1
ATOM 5456 C C . ARG B 1 310 ? 9.87134 -32.85154 14.91531 1.000 21.11201 310 ARG B C 1
ATOM 5457 O O . ARG B 1 310 ? 9.81660 -33.86445 14.21437 1.000 18.77906 310 ARG B O 1
ATOM 5465 N N . VAL B 1 311 ? 11.01963 -32.32518 15.33711 1.000 21.13244 311 VAL B N 1
ATOM 5466 C CA . VAL B 1 311 ? 12.28813 -32.95952 15.00237 1.000 18.76469 311 VAL B CA 1
ATOM 5467 C C . VAL B 1 311 ? 12.41375 -34.26779 15.76947 1.000 18.22796 311 VAL B C 1
ATOM 5468 O O . VAL B 1 311 ? 12.25648 -34.30596 16.99670 1.000 20.83367 311 VAL B O 1
ATOM 5472 N N . GLY B 1 312 ? 12.68709 -35.35093 15.04737 1.000 18.42922 312 GLY B N 1
ATOM 5473 C CA . GLY B 1 312 ? 12.83455 -36.64888 15.67304 1.000 19.94758 312 GLY B CA 1
ATOM 5474 C C . GLY B 1 312 ? 14.25824 -37.16424 15.63900 1.000 21.60915 312 GLY B C 1
ATOM 5475 O O . GLY B 1 312 ? 14.75813 -37.70989 16.62832 1.000 19.60060 312 GLY B O 1
ATOM 5476 N N . GLY B 1 313 ? 14.92458 -36.99284 14.50195 1.000 21.99237 313 GLY B N 1
ATOM 5477 C CA . GLY B 1 313 ? 16.28411 -37.47162 14.36222 1.000 20.73218 313 GLY B CA 1
ATOM 5478 C C . GLY B 1 313 ? 17.00762 -36.73299 13.25955 1.000 21.46247 313 GLY B C 1
ATOM 5479 O O . GLY B 1 313 ? 16.47429 -35.81047 12.63952 1.000 19.26355 313 GLY B O 1
ATOM 5480 N N . LEU B 1 314 ? 18.24362 -37.16039 13.01891 1.000 18.28199 314 LEU B N 1
ATOM 5481 C CA . LEU B 1 314 ? 19.09238 -36.52749 12.02295 1.000 20.45322 314 LEU B CA 1
ATOM 5482 C C . LEU B 1 314 ? 20.10912 -37.54186 11.52330 1.000 21.12514 314 LEU B C 1
ATOM 5483 O O . LEU B 1 314 ? 20.69363 -38.28212 12.31805 1.000 20.81530 314 LEU B O 1
ATOM 5488 N N . THR B 1 315 ? 20.29816 -37.58348 10.20575 1.000 19.39413 315 THR B N 1
ATOM 5489 C CA . THR B 1 315 ? 21.36469 -38.35576 9.57925 1.000 19.43925 315 THR B CA 1
ATOM 5490 C C . THR B 1 315 ? 22.36471 -37.38110 8.96726 1.000 20.68080 315 THR B C 1
ATOM 5491 O O . THR B 1 315 ? 21.99896 -36.56525 8.11297 1.000 21.69323 315 THR B O 1
ATOM 5495 N N . VAL B 1 316 ? 23.61717 -37.45854 9.41218 1.000 21.79628 316 VAL B N 1
ATOM 5496 C CA . VAL B 1 316 ? 24.69453 -36.59963 8.92967 1.000 20.37006 316 VAL B CA 1
ATOM 5497 C C . VAL B 1 316 ? 25.60758 -37.42644 8.03465 1.000 22.68544 316 VAL B C 1
ATOM 5498 O O . VAL B 1 316 ? 26.05975 -38.50822 8.42984 1.000 22.56577 316 VAL B O 1
ATOM 5502 N N . VAL B 1 317 ? 25.88662 -36.91518 6.83746 1.000 20.96825 317 VAL B N 1
ATOM 5503 C CA . VAL B 1 317 ? 26.70598 -37.60831 5.84836 1.000 22.67475 317 VAL B CA 1
ATOM 5504 C C . VAL B 1 317 ? 27.88183 -36.70918 5.48429 1.000 21.65118 317 VAL B C 1
ATOM 5505 O O . VAL B 1 317 ? 27.68512 -35.57188 5.03782 1.000 23.43753 317 VAL B O 1
ATOM 5509 N N . PHE B 1 318 ? 29.09794 -37.22236 5.66133 1.000 20.40705 318 PHE B N 1
ATOM 5510 C CA . PHE B 1 318 ? 30.31886 -36.48022 5.39165 1.000 23.86008 318 PHE B CA 1
ATOM 5511 C C . PHE B 1 318 ? 30.85140 -36.82030 3.99840 1.000 27.00308 318 PHE B C 1
ATOM 5512 O O . PHE B 1 318 ? 30.31036 -37.66905 3.28560 1.000 27.23767 318 PHE B O 1
ATOM 5520 N N . ASP B 1 319 ? 31.93597 -36.14792 3.60562 1.000 26.03539 319 ASP B N 1
ATOM 5521 C CA . ASP B 1 319 ? 32.41499 -36.22808 2.22927 1.000 28.02555 319 ASP B CA 1
ATOM 5522 C C . ASP B 1 319 ? 33.18592 -37.50891 1.92464 1.000 27.86101 319 ASP B C 1
ATOM 5523 O O . ASP B 1 319 ? 33.71665 -37.64008 0.81756 1.000 27.54642 319 ASP B O 1
ATOM 5528 N N . ASP B 1 320 ? 33.26388 -38.44814 2.86398 1.000 29.64463 320 ASP B N 1
ATOM 5529 C CA . ASP B 1 320 ? 33.78321 -39.77745 2.57994 1.000 27.39138 320 ASP B CA 1
ATOM 5530 C C . ASP B 1 320 ? 32.67383 -40.79853 2.37078 1.000 29.42545 320 ASP B C 1
ATOM 5531 O O . ASP B 1 320 ? 32.96542 -41.97555 2.14086 1.000 34.12498 320 ASP B O 1
ATOM 5536 N N . GLY B 1 321 ? 31.41357 -40.37328 2.43287 1.000 27.80630 321 GLY B N 1
ATOM 5537 C CA . GLY B 1 321 ? 30.28728 -41.27100 2.31699 1.000 29.22561 321 GLY B CA 1
ATOM 5538 C C . GLY B 1 321 ? 29.81749 -41.87672 3.61971 1.000 28.18367 321 GLY B C 1
ATOM 5539 O O . GLY B 1 321 ? 28.85053 -42.64886 3.61025 1.000 30.80489 321 GLY B O 1
ATOM 5540 N N . SER B 1 322 ? 30.46249 -41.55357 4.73768 1.000 29.36173 322 SER B N 1
ATOM 5541 C CA . SER B 1 322 ? 30.07722 -42.13109 6.01764 1.000 26.60029 322 SER B CA 1
ATOM 5542 C C . SER B 1 322 ? 28.78459 -41.49669 6.51649 1.000 26.73376 322 SER B C 1
ATOM 5543 O O . SER B 1 322 ? 28.63424 -40.27113 6.49984 1.000 25.34297 322 SER B O 1
ATOM 5546 N N . ARG B 1 323 ? 27.85137 -42.33717 6.95718 1.000 26.21509 323 ARG B N 1
ATOM 5547 C CA . ARG B 1 323 ? 26.55667 -41.90283 7.46111 1.000 28.08993 323 ARG B CA 1
ATOM 5548 C C . ARG B 1 323 ? 26.51308 -42.06808 8.97344 1.000 25.62296 323 ARG B C 1
ATOM 5549 O O . ARG B 1 323 ? 27.01308 -43.05990 9.51355 1.000 28.51823 323 ARG B O 1
ATOM 5557 N N . HIS B 1 324 ? 25.90932 -41.09718 9.65315 1.000 20.53588 324 HIS B N 1
ATOM 5558 C CA . HIS B 1 324 ? 25.79971 -41.11011 11.10854 1.000 24.63975 324 HIS B CA 1
ATOM 5559 C C . HIS B 1 324 ? 24.36426 -40.77480 11.48561 1.000 21.54280 324 HIS B C 1
ATOM 5560 O O . HIS B 1 324 ? 23.90347 -39.65309 11.25048 1.000 23.05326 324 HIS B O 1
ATOM 5567 N N . GLN B 1 325 ? 23.66404 -41.74461 12.06732 1.000 21.70663 325 GLN B N 1
ATOM 5568 C CA . GLN B 1 325 ? 22.27114 -41.57569 12.45769 1.000 24.47293 325 GLN B CA 1
ATOM 5569 C C . GLN B 1 325 ? 22.19521 -41.10857 13.90595 1.000 22.33136 325 GLN B C 1
ATOM 5570 O O . GLN B 1 325 ? 22.84353 -41.68347 14.78626 1.000 24.56408 325 GLN B O 1
ATOM 5576 N N . LEU B 1 326 ? 21.40708 -40.06614 14.14724 1.000 19.71566 326 LEU B N 1
ATOM 5577 C CA . LEU B 1 326 ? 21.19749 -39.52462 15.48280 1.000 21.88199 326 LEU B CA 1
ATOM 5578 C C . LEU B 1 326 ? 19.70848 -39.53238 15.78951 1.000 19.53672 326 LEU B C 1
ATOM 5579 O O . LEU B 1 326 ? 18.90036 -39.12428 14.95123 1.000 20.34470 326 LEU B O 1
ATOM 5584 N N . GLY B 1 327 ? 19.34894 -40.00377 16.98266 1.000 20.61886 327 GLY B N 1
ATOM 5585 C CA . GLY B 1 327 ? 17.96346 -39.92841 17.41022 1.000 21.84898 327 GLY B CA 1
ATOM 5586 C C . GLY B 1 327 ? 17.05340 -40.89995 16.67380 1.000 23.92555 327 GLY B C 1
ATOM 5587 O O . GLY B 1 327 ? 17.46132 -41.98343 16.24564 1.000 24.76674 327 GLY B O 1
ATOM 5588 N N . THR B 1 328 ? 15.79418 -40.48816 16.51909 1.000 24.34752 328 THR B N 1
ATOM 5589 C CA . THR B 1 328 ? 14.74663 -41.34668 15.97460 1.000 25.10799 328 THR B CA 1
ATOM 5590 C C . THR B 1 328 ? 14.79145 -41.33295 14.45059 1.000 24.80662 328 THR B C 1
ATOM 5591 O O . THR B 1 328 ? 14.69605 -40.26877 13.83107 1.000 26.67024 328 THR B O 1
ATOM 5595 N N . ILE B 1 329 ? 14.90395 -42.51346 13.84992 1.000 26.23363 329 ILE B N 1
ATOM 5596 C CA . ILE B 1 329 ? 15.08754 -42.65308 12.40445 1.000 26.93900 329 ILE B CA 1
ATOM 5597 C C . ILE B 1 329 ? 13.72367 -43.00448 11.81595 1.000 28.56390 329 ILE B C 1
ATOM 5598 O O . ILE B 1 329 ? 13.36185 -44.17385 11.68489 1.000 31.61721 329 ILE B O 1
ATOM 5603 N N . SER B 1 330 ? 12.96725 -41.97854 11.43216 1.000 27.42334 330 SER B N 1
ATOM 5604 C CA . SER B 1 330 ? 11.59945 -42.13612 10.95783 1.000 26.93284 330 SER B CA 1
ATOM 5605 C C . SER B 1 330 ? 11.53374 -42.12820 9.43168 1.000 29.92496 330 SER B C 1
ATOM 5606 O O . SER B 1 330 ? 12.51899 -41.86881 8.73666 1.000 29.70846 330 SER B O 1
ATOM 5609 N N . SER B 1 331 ? 10.33514 -42.41029 8.91481 1.000 29.68592 331 SER B N 1
ATOM 5610 C CA . SER B 1 331 ? 10.09126 -42.50738 7.48058 1.000 29.91940 331 SER B CA 1
ATOM 5611 C C . SER B 1 331 ? 9.59551 -41.20436 6.86366 1.000 29.99773 331 SER B C 1
ATOM 5612 O O . SER B 1 331 ? 9.42843 -41.13959 5.64033 1.000 27.17899 331 SER B O 1
ATOM 5615 N N . GLU B 1 332 ? 9.34176 -40.17591 7.66859 1.000 27.19023 332 GLU B N 1
ATOM 5616 C CA . GLU B 1 332 ? 9.06111 -38.83677 7.16317 1.000 25.55763 332 GLU B CA 1
ATOM 5617 C C . GLU B 1 332 ? 10.35426 -38.03567 7.25941 1.000 26.86658 332 GLU B C 1
ATOM 5618 O O . GLU B 1 332 ? 10.80246 -37.69859 8.36045 1.000 25.32473 332 GLU B O 1
ATOM 5624 N N . THR B 1 333 ? 10.96415 -37.74776 6.11194 1.000 26.03129 333 THR B N 1
ATOM 5625 C CA . THR B 1 333 ? 12.26844 -37.10600 6.08031 1.000 24.94600 333 THR B CA 1
ATOM 5626 C C . THR B 1 333 ? 12.26350 -35.92266 5.12434 1.000 24.39508 333 THR B C 1
ATOM 5627 O O . THR B 1 333 ? 11.41203 -35.80383 4.24109 1.000 20.37096 333 THR B O 1
ATOM 5631 N N . SER B 1 334 ? 13.24643 -35.04804 5.31989 1.000 23.61448 334 SER B N 1
ATOM 5632 C CA . SER B 1 334 ? 13.51365 -33.93477 4.41873 1.000 23.36565 334 SER B CA 1
ATOM 5633 C C . SER B 1 334 ? 15.02275 -33.75228 4.36800 1.000 22.62249 334 SER B C 1
ATOM 5634 O O . SER B 1 334 ? 15.66474 -33.60630 5.41283 1.000 23.75718 334 SER B O 1
ATOM 5637 N N . SER B 1 335 ? 15.58976 -33.78242 3.16550 1.000 20.58772 335 SER B N 1
ATOM 5638 C CA . SER B 1 335 ? 17.03229 -33.78997 2.98849 1.000 22.31351 335 SER B CA 1
ATOM 5639 C C . SER B 1 335 ? 17.48669 -32.56948 2.20009 1.000 24.23964 335 SER B C 1
ATOM 5640 O O . SER B 1 335 ? 16.70386 -31.92672 1.49361 1.000 21.50085 335 SER B O 1
ATOM 5643 N N . ILE B 1 336 ? 18.77695 -32.26636 2.32686 1.000 24.04706 336 ILE B N 1
ATOM 5644 C CA . ILE B 1 336 ? 19.41703 -31.19317 1.57657 1.000 20.73126 336 ILE B CA 1
ATOM 5645 C C . ILE B 1 336 ? 20.83078 -31.63404 1.21844 1.000 24.94916 336 ILE B C 1
ATOM 5646 O O . ILE B 1 336 ? 21.48451 -32.35147 1.98347 1.000 22.88632 336 ILE B O 1
ATOM 5651 N N . SER B 1 337 ? 21.29030 -31.22452 0.04004 1.000 24.23179 337 SER B N 1
ATOM 5652 C CA . SER B 1 337 ? 22.63443 -31.51769 -0.43917 1.000 26.17683 337 SER B CA 1
ATOM 5653 C C . SER B 1 337 ? 23.44430 -30.22995 -0.39084 1.000 23.18362 337 SER B C 1
ATOM 5654 O O . SER B 1 337 ? 23.09737 -29.25167 -1.06094 1.000 25.55856 337 SER B O 1
ATOM 5657 N N . LEU B 1 338 ? 24.51904 -30.23215 0.40226 1.000 23.87801 338 LEU B N 1
ATOM 5658 C CA . LEU B 1 338 ? 25.23982 -28.99190 0.67515 1.000 23.41240 338 LEU B CA 1
ATOM 5659 C C . LEU B 1 338 ? 26.04079 -28.51482 -0.53158 1.000 24.39199 338 LEU B C 1
ATOM 5660 O O . LEU B 1 338 ? 26.25810 -27.30656 -0.68338 1.000 23.08540 338 LEU B O 1
ATOM 5665 N N . ASN B 1 339 ? 26.48556 -29.43775 -1.39087 1.000 23.40235 339 ASN B N 1
ATOM 5666 C CA . ASN B 1 339 ? 27.19051 -29.10028 -2.63255 1.000 25.93608 339 ASN B CA 1
ATOM 5667 C C . ASN B 1 339 ? 28.42411 -28.23757 -2.36734 1.000 24.42191 339 ASN B C 1
ATOM 5668 O O . ASN B 1 339 ? 28.74258 -27.32507 -3.13236 1.000 25.38845 339 ASN B O 1
ATOM 5673 N N . GLY B 1 340 ? 29.12309 -28.52078 -1.26971 1.000 25.71133 340 GLY B N 1
ATOM 5674 C CA . GLY B 1 340 ? 30.30283 -27.76923 -0.89985 1.000 27.64146 340 GLY B CA 1
ATOM 5675 C C . GLY B 1 340 ? 30.04776 -26.52006 -0.08098 1.000 29.46248 340 GLY B C 1
ATOM 5676 O O . GLY B 1 340 ? 30.99787 -25.97444 0.49709 1.000 26.46308 340 GLY B O 1
ATOM 5677 N N . SER B 1 341 ? 28.80691 -26.04346 -0.01448 1.000 24.77723 341 SER B N 1
ATOM 5678 C CA . SER B 1 341 ? 28.48780 -24.88474 0.80786 1.000 26.86599 341 SER B CA 1
ATOM 5679 C C . SER B 1 341 ? 28.44315 -25.28364 2.27679 1.000 25.93146 341 SER B C 1
ATOM 5680 O O . SER B 1 341 ? 28.01739 -26.38971 2.62014 1.000 28.08140 341 SER B O 1
ATOM 5683 N N . ARG B 1 342 ? 28.87719 -24.37372 3.14418 1.000 22.72803 342 ARG B N 1
ATOM 5684 C CA . ARG B 1 342 ? 29.01469 -24.65639 4.56475 1.000 24.06615 342 ARG B CA 1
ATOM 5685 C C . ARG B 1 342 ? 27.79911 -24.16423 5.34324 1.000 20.38152 342 ARG B C 1
ATOM 5686 O O . ARG B 1 342 ? 27.11215 -23.22494 4.93386 1.000 19.34395 342 ARG B O 1
ATOM 5694 N N . ILE B 1 343 ? 27.53777 -24.81710 6.47266 1.000 18.13665 343 ILE B N 1
ATOM 5695 C CA . ILE B 1 343 ? 26.46771 -24.39848 7.37343 1.000 17.72601 343 ILE B CA 1
ATOM 5696 C C . ILE B 1 343 ? 26.94863 -23.19353 8.16956 1.000 19.67161 343 ILE B C 1
ATOM 5697 O O . ILE B 1 343 ? 27.95892 -23.26623 8.87761 1.000 19.12747 343 ILE B O 1
ATOM 5702 N N . THR B 1 344 ? 26.22302 -22.08394 8.06301 1.000 17.35826 344 THR B N 1
ATOM 5703 C CA . THR B 1 344 ? 26.58623 -20.87926 8.79355 1.000 18.73793 344 THR B CA 1
ATOM 5704 C C . THR B 1 344 ? 25.81729 -20.71317 10.09482 1.000 20.71452 344 THR B C 1
ATOM 5705 O O . THR B 1 344 ? 26.32651 -20.07746 11.02398 1.000 21.25613 344 THR B O 1
ATOM 5709 N N . SER B 1 345 ? 24.61590 -21.27538 10.19619 1.000 16.33930 345 SER B N 1
ATOM 5710 C CA . SER B 1 345 ? 23.83079 -21.10373 11.40762 1.000 20.23422 345 SER B CA 1
ATOM 5711 C C . SER B 1 345 ? 22.83437 -22.24421 11.54019 1.000 20.89582 345 SER B C 1
ATOM 5712 O O . SER B 1 345 ? 22.40927 -22.84176 10.54670 1.000 18.16277 345 SER B O 1
ATOM 5715 N N . LEU B 1 346 ? 22.48689 -22.54331 12.78881 1.000 18.27859 346 LEU B N 1
ATOM 5716 C CA . LEU B 1 346 ? 21.39592 -23.44339 13.12605 1.000 16.77487 346 LEU B CA 1
ATOM 5717 C C . LEU B 1 346 ? 20.48712 -22.71074 14.09876 1.000 18.70447 346 LEU B C 1
ATOM 5718 O O . LEU B 1 346 ? 20.96649 -22.12974 15.07729 1.000 16.81605 346 LEU B O 1
ATOM 5723 N N . GLU B 1 347 ? 19.18799 -22.71257 13.81060 1.000 19.76996 347 GLU B N 1
ATOM 5724 C CA . GLU B 1 347 ? 18.17588 -22.10588 14.66438 1.000 18.02297 347 GLU B CA 1
ATOM 5725 C C . GLU B 1 347 ? 17.23365 -23.19859 15.14254 1.000 20.52084 347 GLU B C 1
ATOM 5726 O O . GLU B 1 347 ? 16.73207 -23.98735 14.33297 1.000 18.33641 347 GLU B O 1
ATOM 5732 N N . VAL B 1 348 ? 16.98888 -23.24537 16.44765 1.000 17.55849 348 VAL B N 1
ATOM 5733 C CA . VAL B 1 348 ? 16.15300 -24.28146 17.03597 1.000 19.44007 348 VAL B CA 1
ATOM 5734 C C . VAL B 1 348 ? 15.08938 -23.62939 17.90649 1.000 19.67077 348 VAL B C 1
ATOM 5735 O O . VAL B 1 348 ? 15.34929 -22.63086 18.58797 1.000 16.91667 348 VAL B O 1
ATOM 5739 N N . TRP B 1 349 ? 13.88247 -24.18320 17.85509 1.000 21.08260 349 TRP B N 1
ATOM 5740 C CA . TRP B 1 349 ? 12.79581 -23.83282 18.75444 1.000 18.74038 349 TRP B CA 1
ATOM 5741 C C . TRP B 1 349 ? 12.46569 -25.05501 19.59613 1.000 19.02954 349 TRP B C 1
ATOM 5742 O O . TRP B 1 349 ? 12.51882 -26.18754 19.10408 1.000 20.33089 349 TRP B O 1
ATOM 5753 N N . GLY B 1 350 ? 12.13550 -24.83100 20.85683 1.000 18.84931 350 GLY B N 1
ATOM 5754 C CA . GLY B 1 350 ? 11.79605 -25.92899 21.73694 1.000 22.11860 350 GLY B CA 1
ATOM 5755 C C . GLY B 1 350 ? 11.83368 -25.51086 23.18493 1.000 23.66186 350 GLY B C 1
ATOM 5756 O O . GLY B 1 350 ? 12.47271 -24.53029 23.56650 1.000 24.76457 350 GLY B O 1
ATOM 5757 N N . ASN B 1 351 ? 11.12244 -26.28091 24.00821 1.000 22.66409 351 ASN B N 1
ATOM 5758 C CA . ASN B 1 351 ? 11.07667 -26.06362 25.45471 1.000 23.60763 351 ASN B CA 1
ATOM 5759 C C . ASN B 1 351 ? 11.15324 -27.43451 26.11882 1.000 24.93261 351 ASN B C 1
ATOM 5760 O O . ASN B 1 351 ? 10.13254 -28.11048 26.28392 1.000 22.47903 351 ASN B O 1
ATOM 5765 N N . GLY B 1 352 ? 12.36183 -27.83667 26.50322 1.000 24.21280 352 GLY B N 1
ATOM 5766 C CA . GLY B 1 352 ? 12.58779 -29.19161 26.95456 1.000 21.93295 352 GLY B CA 1
ATOM 5767 C C . GLY B 1 352 ? 12.71520 -30.20275 25.84126 1.000 22.37360 352 GLY B C 1
ATOM 5768 O O . GLY B 1 352 ? 12.80983 -31.40257 26.12242 1.000 22.74813 352 GLY B O 1
ATOM 5769 N N . ALA B 1 353 ? 12.71443 -29.75545 24.58811 1.000 20.09269 353 ALA B N 1
ATOM 5770 C CA . ALA B 1 353 ? 12.83615 -30.63000 23.42969 1.000 20.98066 353 ALA B CA 1
ATOM 5771 C C . ALA B 1 353 ? 13.26308 -29.77723 22.24148 1.000 19.74986 353 ALA B C 1
ATOM 5772 O O . ALA B 1 353 ? 13.46901 -28.56715 22.36477 1.000 23.69624 353 ALA B O 1
ATOM 5774 N N . VAL B 1 354 ? 13.40290 -30.41895 21.08722 1.000 19.47051 354 VAL B N 1
ATOM 5775 C CA . VAL B 1 354 ? 13.73756 -29.74127 19.83884 1.000 20.99740 354 VAL B CA 1
ATOM 5776 C C . VAL B 1 354 ? 12.50711 -29.82844 18.94485 1.000 18.33153 354 VAL B C 1
ATOM 5777 O O . VAL B 1 354 ? 12.24007 -30.87101 18.33609 1.000 20.83775 354 VAL B O 1
ATOM 5781 N N . ASP B 1 355 ? 11.74902 -28.73136 18.86518 1.000 22.24090 355 ASP B N 1
ATOM 5782 C CA . ASP B 1 355 ? 10.52256 -28.71990 18.07144 1.000 21.44251 355 ASP B CA 1
ATOM 5783 C C . ASP B 1 355 ? 10.81874 -28.49993 16.59373 1.000 19.64272 355 ASP B C 1
ATOM 5784 O O . ASP B 1 355 ? 10.31444 -29.23143 15.73425 1.000 20.78665 355 ASP B O 1
ATOM 5789 N N . GLN B 1 356 ? 11.62052 -27.48535 16.28107 1.000 17.44041 356 GLN B N 1
ATOM 5790 C CA . GLN B 1 356 ? 11.94164 -27.13929 14.90607 1.000 20.19261 356 GLN B CA 1
ATOM 5791 C C . GLN B 1 356 ? 13.41581 -26.77392 14.81874 1.000 20.02938 356 GLN B C 1
ATOM 5792 O O . GLN B 1 356 ? 13.95667 -26.14324 15.72993 1.000 17.73061 356 GLN B O 1
ATOM 5798 N N . ALA B 1 357 ? 14.06468 -27.18716 13.72924 1.000 20.11452 357 ALA B N 1
ATOM 5799 C CA . ALA B 1 357 ? 15.46960 -26.88352 13.48149 1.000 21.19133 357 ALA B CA 1
ATOM 5800 C C . ALA B 1 357 ? 15.62859 -26.37692 12.05588 1.000 19.91152 357 ALA B C 1
ATOM 5801 O O . ALA B 1 357 ? 15.10354 -26.98341 11.11678 1.000 22.67734 357 ALA B O 1
ATOM 5803 N N . VAL B 1 358 ? 16.34945 -25.26990 11.89576 1.000 18.87830 358 VAL B N 1
ATOM 5804 C CA . VAL B 1 358 ? 16.56236 -24.64334 10.59483 1.000 18.78227 358 VAL B CA 1
ATOM 5805 C C . VAL B 1 358 ? 18.06320 -24.48801 10.38788 1.000 19.81963 358 VAL B C 1
ATOM 5806 O O . VAL B 1 358 ? 18.69995 -23.64497 11.03383 1.000 17.40075 358 VAL B O 1
ATOM 5810 N N . PHE B 1 359 ? 18.62762 -25.30228 9.49821 1.000 18.29555 359 PHE B N 1
ATOM 5811 C CA . PHE B 1 359 ? 20.00758 -25.14933 9.05783 1.000 19.43654 359 PHE B CA 1
ATOM 5812 C C . PHE B 1 359 ? 20.04596 -24.20517 7.86451 1.000 19.78206 359 PHE B C 1
ATOM 5813 O O . PHE B 1 359 ? 19.27096 -24.36675 6.91867 1.000 22.08370 359 PHE B O 1
ATOM 5821 N N . THR B 1 360 ? 20.94616 -23.22789 7.90484 1.000 18.52363 360 THR B N 1
ATOM 5822 C CA . THR B 1 360 ? 21.13280 -22.29099 6.80449 1.000 19.26760 360 THR B CA 1
ATOM 5823 C C . THR B 1 360 ? 22.54971 -22.43138 6.26859 1.000 19.14437 360 THR B C 1
ATOM 5824 O O . THR B 1 360 ? 23.50900 -22.47321 7.04636 1.000 17.31031 360 THR B O 1
ATOM 5828 N N . LEU B 1 361 ? 22.67409 -22.51550 4.94714 1.000 21.78550 361 LEU B N 1
ATOM 5829 C CA . LEU B 1 361 ? 23.95737 -22.63524 4.27157 1.000 20.31742 361 LEU B CA 1
ATOM 5830 C C . LEU B 1 361 ? 24.44918 -21.26692 3.80870 1.000 21.35602 361 LEU B C 1
ATOM 5831 O O . LEU B 1 361 ? 23.68021 -20.30923 3.69205 1.000 22.04076 361 LEU B O 1
ATOM 5836 N N . ARG B 1 362 ? 25.75607 -21.19096 3.53672 1.000 22.03246 362 ARG B N 1
ATOM 5837 C CA . ARG B 1 362 ? 26.34972 -19.93591 3.08293 1.000 23.17141 362 ARG B CA 1
ATOM 5838 C C . ARG B 1 362 ? 25.74099 -19.46136 1.77029 1.000 26.42905 362 ARG B C 1
ATOM 5839 O O . ARG B 1 362 ? 25.61799 -18.25057 1.54787 1.000 23.71259 362 ARG B O 1
ATOM 5847 N N . ASP B 1 363 ? 25.34822 -20.38927 0.89514 1.000 24.70922 363 ASP B N 1
ATOM 5848 C CA . ASP B 1 363 ? 24.78689 -20.02357 -0.39956 1.000 25.68323 363 ASP B CA 1
ATOM 5849 C C . ASP B 1 363 ? 23.32484 -19.59515 -0.32298 1.000 22.19606 363 ASP B C 1
ATOM 5850 O O . ASP B 1 363 ? 22.71832 -19.33941 -1.36857 1.000 25.52021 363 ASP B O 1
ATOM 5855 N N . GLY B 1 364 ? 22.74267 -19.51814 0.87311 1.000 22.49287 364 GLY B N 1
ATOM 5856 C CA . GLY B 1 364 ? 21.38796 -19.04897 1.04968 1.000 25.01372 364 GLY B CA 1
ATOM 5857 C C . GLY B 1 364 ? 20.33894 -20.13861 1.14596 1.000 26.30081 364 GLY B C 1
ATOM 5858 O O . GLY B 1 364 ? 19.21636 -19.85810 1.58240 1.000 26.64302 364 GLY B O 1
ATOM 5859 N N . ARG B 1 365 ? 20.66477 -21.36528 0.74880 1.000 25.29547 365 ARG B N 1
ATOM 5860 C CA . ARG B 1 365 ? 19.70935 -22.45297 0.87750 1.000 23.83082 365 ARG B CA 1
ATOM 5861 C C . ARG B 1 365 ? 19.57655 -22.87196 2.33905 1.000 25.99393 365 ARG B C 1
ATOM 5862 O O . ARG B 1 365 ? 20.47111 -22.65653 3.16273 1.000 23.34962 365 ARG B O 1
ATOM 5870 N N . SER B 1 366 ? 18.43396 -23.47287 2.66044 1.000 23.83087 366 SER B N 1
ATOM 5871 C CA . SER B 1 366 ? 18.15444 -23.85122 4.03603 1.000 21.62033 366 SER B CA 1
ATOM 5872 C C . SER B 1 366 ? 17.35305 -25.14241 4.05984 1.000 23.27554 366 SER B C 1
ATOM 5873 O O . SER B 1 366 ? 16.68015 -25.50171 3.08984 1.000 24.12553 366 SER B O 1
ATOM 5876 N N . LEU B 1 367 ? 17.44346 -25.83917 5.19011 1.000 21.81936 367 LEU B N 1
ATOM 5877 C CA . LEU B 1 367 ? 16.65648 -27.03460 5.46128 1.000 21.55247 367 LEU B CA 1
ATOM 5878 C C . LEU B 1 367 ? 15.90885 -26.82162 6.76944 1.000 21.77688 367 LEU B C 1
ATOM 5879 O O . LEU B 1 367 ? 16.53144 -26.68616 7.82913 1.000 19.98762 367 LEU B O 1
ATOM 5884 N N . SER B 1 368 ? 14.58255 -26.78057 6.69158 1.000 22.08075 368 SER B N 1
ATOM 5885 C CA . SER B 1 368 ? 13.72270 -26.54037 7.84267 1.000 20.42001 368 SER B CA 1
ATOM 5886 C C . SER B 1 368 ? 13.03601 -27.84031 8.23605 1.000 21.60577 368 SER B C 1
ATOM 5887 O O . SER B 1 368 ? 12.43090 -28.50644 7.39006 1.000 24.87132 368 SER B O 1
ATOM 5890 N N . LEU B 1 369 ? 13.12742 -28.19385 9.51689 1.000 21.07350 369 LEU B N 1
ATOM 5891 C CA . LEU B 1 369 ? 12.61788 -29.46105 10.02398 1.000 22.02839 369 LEU B CA 1
ATOM 5892 C C . LEU B 1 369 ? 11.67867 -29.20232 11.19086 1.000 23.72313 369 LEU B C 1
ATOM 5893 O O . LEU B 1 369 ? 12.04234 -28.50091 12.13831 1.000 22.41272 369 LEU B O 1
ATOM 5898 N N . GLY B 1 370 ? 10.48240 -29.77327 11.12614 1.000 21.28041 370 GLY B N 1
ATOM 5899 C CA . GLY B 1 370 ? 9.53938 -29.64880 12.21393 1.000 21.50255 370 GLY B CA 1
ATOM 5900 C C . GLY B 1 370 ? 8.82207 -28.31150 12.22305 1.000 21.53271 370 GLY B C 1
ATOM 5901 O O . GLY B 1 370 ? 8.83564 -27.54305 11.25803 1.000 20.60977 370 GLY B O 1
ATOM 5902 N N . SER B 1 371 ? 8.18237 -28.03779 13.35677 1.000 21.76116 371 SER B N 1
ATOM 5903 C CA . SER B 1 371 ? 7.38316 -26.83644 13.54408 1.000 21.24590 371 SER B CA 1
ATOM 5904 C C . SER B 1 371 ? 7.47419 -26.42337 14.99966 1.000 23.00015 371 SER B C 1
ATOM 5905 O O . SER B 1 371 ? 7.62841 -27.28393 15.87946 1.000 22.11432 371 SER B O 1
ATOM 5908 N N . PRO B 1 372 ? 7.39263 -25.12749 15.30139 1.000 22.76876 372 PRO B N 1
ATOM 5909 C CA . PRO B 1 372 ? 7.59649 -24.67897 16.68012 1.000 25.01683 372 PRO B CA 1
ATOM 5910 C C . PRO B 1 372 ? 6.33088 -24.80447 17.51491 1.000 25.74113 372 PRO B C 1
ATOM 5911 O O . PRO B 1 372 ? 5.23016 -24.46107 17.07501 1.000 24.93229 372 PRO B O 1
ATOM 5915 N N . GLY B 1 373 ? 6.50081 -25.31684 18.73091 1.000 28.92587 373 GLY B N 1
ATOM 5916 C CA . GLY B 1 373 ? 5.41369 -25.39485 19.68654 1.000 27.75149 373 GLY B CA 1
ATOM 5917 C C . GLY B 1 373 ? 5.64189 -24.45258 20.84892 1.000 30.69767 373 GLY B C 1
ATOM 5918 O O . GLY B 1 373 ? 5.04818 -24.60797 21.92045 1.000 28.59947 373 GLY B O 1
ATOM 5919 N N . THR B 1 374 ? 6.50570 -23.46382 20.63415 1.000 30.08602 374 THR B N 1
ATOM 5920 C CA . THR B 1 374 ? 6.90144 -22.49982 21.65239 1.000 26.99482 374 THR B CA 1
ATOM 5921 C C . THR B 1 374 ? 7.64622 -21.36233 20.97326 1.000 28.17739 374 THR B C 1
ATOM 5922 O O . THR B 1 374 ? 8.08382 -21.48201 19.82547 1.000 24.58145 374 THR B O 1
ATOM 5926 N N . SER B 1 375 ? 7.79059 -20.25753 21.70178 1.000 25.21538 375 SER B N 1
ATOM 5927 C CA . SER B 1 375 ? 8.64576 -19.16738 21.25859 1.000 25.66573 375 SER B CA 1
ATOM 5928 C C . SER B 1 375 ? 10.08676 -19.32484 21.72523 1.000 23.16574 375 SER B C 1
ATOM 5929 O O . SER B 1 375 ? 10.96087 -18.61396 21.22023 1.000 19.96753 375 SER B O 1
ATOM 5932 N N . ARG B 1 376 ? 10.34862 -20.23199 22.66886 1.000 22.60722 376 ARG B N 1
ATOM 5933 C CA . ARG B 1 376 ? 11.69781 -20.42789 23.18629 1.000 21.03406 376 ARG B CA 1
ATOM 5934 C C . ARG B 1 376 ? 12.65668 -20.76447 22.05178 1.000 21.45299 376 ARG B C 1
ATOM 5935 O O . ARG B 1 376 ? 12.41389 -21.68463 21.26632 1.000 23.18071 376 ARG B O 1
ATOM 5943 N N . TYR B 1 377 ? 13.75413 -20.01660 21.97529 1.000 20.14497 377 TYR B N 1
ATOM 5944 C CA . TYR B 1 377 ? 14.55923 -19.94672 20.76684 1.000 19.84498 377 TYR B CA 1
ATOM 5945 C C . TYR B 1 377 ? 16.03790 -19.97117 21.12724 1.000 19.79470 377 TYR B C 1
ATOM 5946 O O . TYR B 1 377 ? 16.44911 -19.45102 22.16812 1.000 17.80287 377 TYR B O 1
ATOM 5955 N N . ARG B 1 378 ? 16.83382 -20.58973 20.25678 1.000 17.65977 378 ARG B N 1
ATOM 5956 C CA . ARG B 1 378 ? 18.27545 -20.69652 20.47085 1.000 21.12638 378 ARG B CA 1
ATOM 5957 C C . ARG B 1 378 ? 18.96752 -20.69095 19.11891 1.000 20.74425 378 ARG B C 1
ATOM 5958 O O . ARG B 1 378 ? 18.67020 -21.53371 18.26663 1.000 20.15269 378 ARG B O 1
ATOM 5966 N N . LYS B 1 379 ? 19.88732 -19.75083 18.92765 1.000 19.30600 379 LYS B N 1
ATOM 5967 C CA . LYS B 1 379 ? 20.63055 -19.61295 17.68377 1.000 21.04507 379 LYS B CA 1
ATOM 5968 C C . LYS B 1 379 ? 22.05927 -20.10191 17.88399 1.000 19.70109 379 LYS B C 1
ATOM 5969 O O . LYS B 1 379 ? 22.73193 -19.69054 18.83513 1.000 20.06362 379 LYS B O 1
ATOM 5975 N N . PHE B 1 380 ? 22.51074 -20.98814 16.99482 1.000 18.88183 380 PHE B N 1
ATOM 5976 C CA . PHE B 1 380 ? 23.90048 -21.44607 16.95035 1.000 17.80980 380 PHE B CA 1
ATOM 5977 C C . PHE B 1 380 ? 24.57141 -20.73386 15.77942 1.000 21.12538 380 PHE B C 1
ATOM 5978 O O . PHE B 1 380 ? 24.40156 -21.12695 14.62159 1.000 16.25556 380 PHE B O 1
ATOM 5986 N N . HIS B 1 381 ? 25.33595 -19.68457 16.08425 1.000 18.61060 381 HIS B N 1
ATOM 5987 C CA . HIS B 1 381 ? 25.96120 -18.85529 15.06027 1.000 20.78744 381 HIS B CA 1
ATOM 5988 C C . HIS B 1 381 ? 27.01206 -17.95595 15.69321 1.000 22.10332 381 HIS B C 1
ATOM 5989 O O . HIS B 1 381 ? 26.69410 -17.14066 16.56445 1.000 19.50413 381 HIS B O 1
ATOM 5996 N N . VAL B 1 382 ? 28.26316 -18.09131 15.26635 1.000 22.59340 382 VAL B N 1
ATOM 5997 C CA . VAL B 1 382 ? 29.37113 -17.39845 15.90511 1.000 23.01872 382 VAL B CA 1
ATOM 5998 C C . VAL B 1 382 ? 29.76852 -16.13973 15.14284 1.000 27.59154 382 VAL B C 1
ATOM 5999 O O . VAL B 1 382 ? 30.01049 -15.09569 15.75059 1.000 33.87304 382 VAL B O 1
ATOM 6003 N N . GLY B 1 383 ? 29.82936 -16.20998 13.82101 1.000 24.80274 383 GLY B N 1
ATOM 6004 C CA . GLY B 1 383 ? 30.16336 -15.03339 13.04395 1.000 28.55740 383 GLY B CA 1
ATOM 6005 C C . GLY B 1 383 ? 30.14449 -15.33256 11.56440 1.000 28.84673 383 GLY B C 1
ATOM 6006 O O . GLY B 1 383 ? 29.48891 -16.27385 11.11416 1.000 27.11817 383 GLY B O 1
ATOM 6007 N N . GLU B 1 384 ? 30.87828 -14.52026 10.80701 1.000 28.44852 384 GLU B N 1
ATOM 6008 C CA . GLU B 1 384 ? 30.93811 -14.68198 9.36171 1.000 29.76816 384 GLU B CA 1
ATOM 6009 C C . GLU B 1 384 ? 32.08902 -15.56792 8.90570 1.000 26.36537 384 GLU B C 1
ATOM 6010 O O . GLU B 1 384 ? 32.16645 -15.88926 7.71516 1.000 27.64867 384 GLU B O 1
ATOM 6016 N N . SER B 1 385 ? 32.97645 -15.97372 9.81391 1.000 23.98597 385 SER B N 1
ATOM 6017 C CA . SER B 1 385 ? 34.11006 -16.82191 9.46640 1.000 23.07905 385 SER B CA 1
ATOM 6018 C C . SER B 1 385 ? 34.12047 -18.13248 10.24435 1.000 22.62613 385 SER B C 1
ATOM 6019 O O . SER B 1 385 ? 35.09370 -18.89151 10.14889 1.000 19.97772 385 SER B O 1
ATOM 6022 N N . HIS B 1 386 ? 33.07217 -18.41671 11.01267 1.000 20.81273 386 HIS B N 1
ATOM 6023 C CA . HIS B 1 386 ? 32.93636 -19.67257 11.73719 1.000 17.87660 386 HIS B CA 1
ATOM 6024 C C . HIS B 1 386 ? 31.73478 -20.42573 11.18619 1.000 21.28937 386 HIS B C 1
ATOM 6025 O O . HIS B 1 386 ? 30.66445 -19.83843 10.99521 1.000 19.98952 386 HIS B O 1
ATOM 6032 N N . TYR B 1 387 ? 31.91294 -21.71901 10.92748 1.000 17.95986 387 TYR B N 1
ATOM 6033 C CA . TYR B 1 387 ? 30.86836 -22.54641 10.34581 1.000 21.33156 387 TYR B CA 1
ATOM 6034 C C . TYR B 1 387 ? 30.62240 -23.76289 11.22685 1.000 17.97824 387 TYR B C 1
ATOM 6035 O O . TYR B 1 387 ? 31.48730 -24.18414 11.99745 1.000 16.75420 387 TYR B O 1
ATOM 6044 N N . ILE B 1 388 ? 29.42197 -24.32244 11.10686 1.000 18.89068 388 ILE B N 1
ATOM 6045 C CA . ILE B 1 388 ? 29.05055 -25.51545 11.86087 1.000 18.09870 388 ILE B CA 1
ATOM 6046 C C . ILE B 1 388 ? 29.64132 -26.72765 11.14720 1.000 19.78859 388 ILE B C 1
ATOM 6047 O O . ILE B 1 388 ? 29.20984 -27.08797 10.04995 1.000 19.42861 388 ILE B O 1
ATOM 6052 N N . ALA B 1 389 ? 30.63287 -27.35901 11.77355 1.000 20.22073 389 ALA B N 1
ATOM 6053 C CA . ALA B 1 389 ? 31.34738 -28.48132 11.18309 1.000 19.64202 389 ALA B CA 1
ATOM 6054 C C . ALA B 1 389 ? 30.85623 -29.83637 11.66994 1.000 19.42548 389 ALA B C 1
ATOM 6055 O O . ALA B 1 389 ? 31.19671 -30.85384 11.05717 1.000 19.82640 389 ALA B O 1
ATOM 6057 N N . GLY B 1 390 ? 30.08120 -29.87944 12.74822 1.000 17.46577 390 GLY B N 1
ATOM 6058 C CA . GLY B 1 390 ? 29.59036 -31.14364 13.26455 1.000 18.50844 390 GLY B CA 1
ATOM 6059 C C . GLY B 1 390 ? 28.34216 -30.93131 14.08547 1.000 18.91053 390 GLY B C 1
ATOM 6060 O O . GLY B 1 390 ? 28.07176 -29.82447 14.56546 1.000 18.45119 390 GLY B O 1
ATOM 6061 N N . ILE B 1 391 ? 27.56830 -32.00629 14.24004 1.000 16.83371 391 ILE B N 1
ATOM 6062 C CA . ILE B 1 391 ? 26.26641 -31.93576 14.89206 1.000 18.00956 391 ILE B CA 1
ATOM 6063 C C . ILE B 1 391 ? 26.12365 -33.16110 15.78701 1.000 16.84776 391 ILE B C 1
ATOM 6064 O O . ILE B 1 391 ? 26.57166 -34.25466 15.42928 1.000 17.02875 391 ILE B O 1
ATOM 6069 N N . TYR B 1 392 ? 25.49718 -32.98424 16.94939 1.000 16.72842 392 TYR B N 1
ATOM 6070 C CA . TYR B 1 392 ? 25.03907 -34.12052 17.73442 1.000 19.29867 392 TYR B CA 1
ATOM 6071 C C . TYR B 1 392 ? 23.59999 -33.89363 18.17284 1.000 20.50803 392 TYR B C 1
ATOM 6072 O O . TYR B 1 392 ? 23.18526 -32.76556 18.45386 1.000 18.51552 392 TYR B O 1
ATOM 6081 N N . LEU B 1 393 ? 22.84509 -34.98838 18.22706 1.000 20.06395 393 LEU B N 1
ATOM 6082 C CA . LEU B 1 393 ? 21.43562 -34.94957 18.58657 1.000 20.27017 393 LEU B CA 1
ATOM 6083 C C . LEU B 1 393 ? 21.06306 -36.27936 19.22404 1.000 20.80977 393 LEU B C 1
ATOM 6084 O O . LEU B 1 393 ? 21.57442 -37.32893 18.82602 1.000 21.14004 393 LEU B O 1
ATOM 6089 N N . SER B 1 394 ? 20.16836 -36.23110 20.20768 1.000 19.16530 394 SER B N 1
ATOM 6090 C CA . SER B 1 394 ? 19.73637 -37.44266 20.88482 1.000 22.60940 394 SER B CA 1
ATOM 6091 C C . SER B 1 394 ? 18.27034 -37.30760 21.26751 1.000 21.02436 394 SER B C 1
ATOM 6092 O O . SER B 1 394 ? 17.77131 -36.20218 21.50070 1.000 17.92954 394 SER B O 1
ATOM 6095 N N . SER B 1 395 ? 17.58632 -38.45190 21.32880 1.000 23.36202 395 SER B N 1
ATOM 6096 C CA . SER B 1 395 ? 16.16866 -38.51132 21.66726 1.000 23.05122 395 SER B CA 1
ATOM 6097 C C . SER B 1 395 ? 15.91236 -39.50838 22.79153 1.000 23.21323 395 SER B C 1
ATOM 6098 O O . SER B 1 395 ? 14.81670 -40.06966 22.89098 1.000 23.92101 395 SER B O 1
ATOM 6101 N N . ASP B 1 396 ? 16.90542 -39.73593 23.65015 1.000 23.50169 396 ASP B N 1
ATOM 6102 C CA . ASP B 1 396 ? 16.79954 -40.75567 24.69566 1.000 25.27689 396 ASP B CA 1
ATOM 6103 C C . ASP B 1 396 ? 16.17141 -40.17688 25.96551 1.000 26.18966 396 ASP B C 1
ATOM 6104 O O . ASP B 1 396 ? 16.72556 -40.23403 27.06196 1.000 29.76654 396 ASP B O 1
ATOM 6109 N N . TYR B 1 397 ? 14.97979 -39.61191 25.79320 1.000 28.16732 397 TYR B N 1
ATOM 6110 C CA . TYR B 1 397 ? 14.13278 -39.18736 26.90630 1.000 26.44278 397 TYR B CA 1
ATOM 6111 C C . TYR B 1 397 ? 12.74867 -39.76336 26.62799 1.000 25.31735 397 TYR B C 1
ATOM 6112 O O . TYR B 1 397 ? 12.01730 -39.25275 25.77407 1.000 23.13304 397 TYR B O 1
ATOM 6121 N N . SER B 1 398 ? 12.40753 -40.83235 27.34521 1.000 28.33891 398 SER B N 1
ATOM 6122 C CA . SER B 1 398 ? 11.19284 -41.59156 27.05534 1.000 26.39796 398 SER B CA 1
ATOM 6123 C C . SER B 1 398 ? 9.91364 -40.75860 27.00114 1.000 21.97817 398 SER B C 1
ATOM 6124 O O . SER B 1 398 ? 9.10323 -40.99789 26.09017 1.000 24.52959 398 SER B O 1
ATOM 6127 N N . PRO B 1 399 ? 9.65411 -39.80325 27.90453 1.000 24.00470 399 PRO B N 1
ATOM 6128 C CA . PRO B 1 399 ? 8.39767 -39.03527 27.81125 1.000 24.18395 399 PRO B CA 1
ATOM 6129 C C . PRO B 1 399 ? 8.25101 -38.21578 26.53271 1.000 28.55718 399 PRO B C 1
ATOM 6130 O O . PRO B 1 399 ? 7.13516 -37.76391 26.23854 1.000 25.86668 399 PRO B O 1
ATOM 6134 N N . LEU B 1 400 ? 9.32260 -38.00576 25.76704 1.000 24.72889 400 LEU B N 1
ATOM 6135 C CA . LEU B 1 400 ? 9.20325 -37.26153 24.51896 1.000 25.07117 400 LEU B CA 1
ATOM 6136 C C . LEU B 1 400 ? 8.73793 -38.12605 23.35395 1.000 24.23214 400 LEU B C 1
ATOM 6137 O O . LEU B 1 400 ? 8.41566 -37.57853 22.29355 1.000 23.14954 400 LEU B O 1
ATOM 6142 N N . ALA B 1 401 ? 8.70741 -39.45113 23.52512 1.000 25.99833 401 ALA B N 1
ATOM 6143 C CA . ALA B 1 401 ? 8.05013 -40.36965 22.58905 1.000 23.82822 401 ALA B CA 1
ATOM 6144 C C . ALA B 1 401 ? 8.62489 -40.26627 21.17755 1.000 25.17355 401 ALA B C 1
ATOM 6145 O O . ALA B 1 401 ? 7.88966 -40.26423 20.18763 1.000 28.10263 401 ALA B O 1
ATOM 6147 N N . GLY B 1 402 ? 9.95103 -40.19223 21.07992 1.000 25.36895 402 GLY B N 1
ATOM 6148 C CA . GLY B 1 402 ? 10.63596 -40.14155 19.81000 1.000 23.14183 402 GLY B CA 1
ATOM 6149 C C . GLY B 1 402 ? 11.14781 -38.77063 19.42077 1.000 21.60836 402 GLY B C 1
ATOM 6150 O O . GLY B 1 402 ? 12.08688 -38.68254 18.62242 1.000 20.61881 402 GLY B O 1
ATOM 6151 N N . GLN B 1 403 ? 10.56089 -37.70574 19.96278 1.000 22.99902 403 GLN B N 1
ATOM 6152 C CA . GLN B 1 403 ? 11.00391 -36.35540 19.64315 1.000 20.97803 403 GLN B CA 1
ATOM 6153 C C . GLN B 1 403 ? 12.39725 -36.09867 20.20624 1.000 19.87639 403 GLN B C 1
ATOM 6154 O O . GLN B 1 403 ? 12.74769 -36.58273 21.28589 1.000 20.18635 403 GLN B O 1
ATOM 6160 N N . ALA B 1 404 ? 13.19367 -35.33036 19.46486 1.000 19.93665 404 ALA B N 1
ATOM 6161 C CA . ALA B 1 404 ? 14.55438 -35.03193 19.89163 1.000 19.91135 404 ALA B CA 1
ATOM 6162 C C . ALA B 1 404 ? 14.55127 -34.20126 21.16863 1.000 20.05643 404 ALA B C 1
ATOM 6163 O O . ALA B 1 404 ? 13.78024 -33.24812 21.31087 1.000 19.59191 404 ALA B O 1
ATOM 6165 N N . ALA B 1 405 ? 15.42507 -34.57308 22.10452 1.000 18.67437 405 ALA B N 1
ATOM 6166 C CA . ALA B 1 405 ? 15.53825 -33.86917 23.37491 1.000 19.81445 405 ALA B CA 1
ATOM 6167 C C . ALA B 1 405 ? 16.58657 -32.76416 23.34111 1.000 20.43969 405 ALA B C 1
ATOM 6168 O O . ALA B 1 405 ? 16.38659 -31.70664 23.95095 1.000 19.22270 405 ALA B O 1
ATOM 6170 N N . ASN B 1 406 ? 17.70235 -32.98301 22.64545 1.000 18.63453 406 ASN B N 1
ATOM 6171 C CA . ASN B 1 406 ? 18.77826 -32.00517 22.63525 1.000 16.60209 406 ASN B CA 1
ATOM 6172 C C . ASN B 1 406 ? 19.47841 -32.00793 21.28340 1.000 16.62925 406 ASN B C 1
ATOM 6173 O O . ASN B 1 406 ? 19.34662 -32.94332 20.48947 1.000 16.97522 406 ASN B O 1
ATOM 6178 N N . ILE B 1 407 ? 20.23304 -30.93838 21.04097 1.000 17.00007 407 ILE B N 1
ATOM 6179 C CA . ILE B 1 407 ? 21.06153 -30.79663 19.84864 1.000 18.10532 407 ILE B CA 1
ATOM 6180 C C . ILE B 1 407 ? 22.22640 -29.87532 20.18874 1.000 17.33681 407 ILE B C 1
ATOM 6181 O O . ILE B 1 407 ? 22.07576 -28.92064 20.95748 1.000 16.08398 407 ILE B O 1
ATOM 6186 N N . ALA B 1 408 ? 23.39789 -30.18147 19.63345 1.000 17.60776 408 ALA B N 1
ATOM 6187 C CA . ALA B 1 408 ? 24.58272 -29.35748 19.82685 1.000 16.76157 408 ALA B CA 1
ATOM 6188 C C . ALA B 1 408 ? 25.44357 -29.44618 18.57554 1.000 18.63663 408 ALA B C 1
ATOM 6189 O O . ALA B 1 408 ? 25.28994 -30.35940 17.76030 1.000 18.34214 408 ALA B O 1
ATOM 6191 N N . VAL B 1 409 ? 26.35444 -28.48072 18.42414 1.000 16.04398 409 VAL B N 1
ATOM 6192 C CA . VAL B 1 409 ? 27.17596 -28.36322 17.22425 1.000 16.31747 409 VAL B CA 1
ATOM 6193 C C . VAL B 1 409 ? 28.62002 -28.07294 17.61310 1.000 17.81684 409 VAL B C 1
ATOM 6194 O O . VAL B 1 409 ? 28.92488 -27.68305 18.74254 1.000 15.92558 409 VAL B O 1
ATOM 6198 N N . SER B 1 410 ? 29.51085 -28.26343 16.64282 1.000 16.64213 410 SER B N 1
ATOM 6199 C CA . SER B 1 410 ? 30.88948 -27.81292 16.73135 1.000 16.55999 410 SER B CA 1
ATOM 6200 C C . SER B 1 410 ? 31.13078 -26.73079 15.68684 1.000 16.12678 410 SER B C 1
ATOM 6201 O O . SER B 1 410 ? 30.54729 -26.75449 14.59955 1.000 19.21324 410 SER B O 1
ATOM 6204 N N . TYR B 1 411 ? 31.98084 -25.76945 16.03425 1.000 17.29296 411 TYR B N 1
ATOM 6205 C CA . TYR B 1 411 ? 32.30849 -24.65047 15.16443 1.000 16.74274 411 TYR B CA 1
ATOM 6206 C C . TYR B 1 411 ? 33.76425 -24.73444 14.72316 1.000 18.86807 411 TYR B C 1
ATOM 6207 O O . TYR B 1 411 ? 34.63274 -25.18712 15.47493 1.000 20.21082 411 TYR B O 1
ATOM 6216 N N . GLN B 1 412 ? 34.02960 -24.27545 13.50167 1.000 17.91717 412 GLN B N 1
ATOM 6217 C CA . GLN B 1 412 ? 35.38435 -24.24959 12.97110 1.000 19.73117 412 GLN B CA 1
ATOM 6218 C C . GLN B 1 412 ? 35.61937 -22.94135 12.23439 1.000 20.13290 412 GLN B C 1
ATOM 6219 O O . GLN B 1 412 ? 34.75722 -22.48050 11.47939 1.000 19.71302 412 GLN B O 1
ATOM 6225 N N . LEU B 1 413 ? 36.79290 -22.35097 12.46167 1.000 20.45708 413 LEU B N 1
ATOM 6226 C CA . LEU B 1 413 ? 37.19865 -21.13237 11.77208 1.000 19.19981 413 LEU B CA 1
ATOM 6227 C C . LEU B 1 413 ? 37.70564 -21.48739 10.38094 1.000 19.60502 413 LEU B C 1
ATOM 6228 O O . LEU B 1 413 ? 38.63242 -22.28850 10.24221 1.000 20.70368 413 LEU B O 1
ATOM 6233 N N . ILE B 1 414 ? 37.09161 -20.90303 9.35587 1.000 20.54779 414 ILE B N 1
ATOM 6234 C CA . ILE B 1 414 ? 37.43216 -21.15798 7.96117 1.000 21.98031 414 ILE B CA 1
ATOM 6235 C C . ILE B 1 414 ? 37.54719 -19.83382 7.22046 1.000 24.25877 414 ILE B C 1
ATOM 6236 O O . ILE B 1 414 ? 36.68758 -18.95485 7.36527 1.000 23.65670 414 ILE B O 1
ATOM 6241 N N . ASN B 1 415 ? 38.61111 -19.68919 6.43536 1.000 26.64944 415 ASN B N 1
ATOM 6242 C CA . ASN B 1 415 ? 38.78677 -18.57284 5.51463 1.000 30.69139 415 ASN B CA 1
ATOM 6243 C C . ASN B 1 415 ? 38.54267 -19.10277 4.10662 1.000 34.80775 415 ASN B C 1
ATOM 6244 O O . ASN B 1 415 ? 39.33128 -19.90520 3.59567 1.000 36.13883 415 ASN B O 1
ATOM 6249 N N . ASP B 1 416 ? 37.45437 -18.66058 3.48606 1.000 45.86691 416 ASP B N 1
ATOM 6250 C CA . ASP B 1 416 ? 37.13185 -19.07238 2.12445 1.000 56.52923 416 ASP B CA 1
ATOM 6251 C C . ASP B 1 416 ? 37.26605 -17.90020 1.15655 1.000 57.75711 416 ASP B C 1
ATOM 6252 O O . ASP B 1 416 ? 38.37305 -17.44074 0.87060 1.000 53.95226 416 ASP B O 1
#

InterPro domains:
  IPR005639 Pesticidal crystal protein, domain I [PF03945] (36-216)
  IPR036716 Pesticidal crystal protein, N-terminal domain superfamily [G3DSA:1.20.190.10] (17-250)
  IPR036716 Pesticidal crystal protein, N-terminal domain superfamily [SSF56849] (1-239)

B-factor: mean 24.75, std 6.65, range [15.21, 69.6]

Sequence (805 aa):
ANEYAVKTSALEWDVTDIVKNAIIGGISFIPSVGPAISFLVGLFWPQSKENIWEGIVKQIERMIEESALKTIKGILAGDIAYIQERMATVADLLDKHPGSEEARSAFNNLAENIDGYHKKFNNFSDDVNYQILPMFSTTVMMQITYWVAGLERKDEIGLSNIDIEKVRGLIKKTVEQANSYINNIYDRELNDALNNSTADTVANNVMSVHGHCRLHGIEYISIWDRLSEAESVNNRIYVDVLSYSTFFDRQTAKARIQALTPEKDMTPPLKPALNGGKRRKIDSLTGHIVRIGGAARVGGLTVVFDDGSRHQLGTISSETSSISLNGSRITSLEVWGNGAVDQAVFTLRDGRSLSLGSPGTSRYRKFHVGESHYIAGIYLSSDYSPLAGQAANIAVSYQLINANEYAVKTSALEWDVTDIVKNAIIGGISFIPSVGPAISFLVGLFWPQSKENIWEGIVKQIERMIEESALKTIKGILAGDIAYIQERMATVADLLDKHPGSEEARSAFNNLAENIDGYHKKFNNFSDDVNYQILPMFSTTVMMQITYWVAGLERKDEIGLSNIDIEKVRGLIKKTVEQANSYINNIYDRELNDALNNSTADTVANNVMSVHGHCRLHGIEYISIWDRLSEAESVNNRIYVDVLSYSTFFDRQTAKARIQALTPEKDMTPPLKPALNGGKRRKIDSLTGHIVRIGGAARVGGLTVVFDDGSRHQLGTISSETSSISLNGSRITSLEVWGNGAVDQAVFTLRDGRSLSLGSPGTSRYRKFHVGESHYIAGIYLSSDYSPLAGQAANIAVSYQLIND

Nearest PDB structures (foldseek):
  7fdp-assembly1_A  TM=1.001E+00  e=1.596E-71  Photorhabdus akhurstii
  3x0u-assembly2_B  TM=9.338E-01  e=3.385E-30  Vibrio parahaemolyticus M0605
  3woc-assembly1_A  TM=7.110E-01  e=3.407E-05  Sus scrofa
  1tp8-assembly1_A  TM=6.913E-01  e=2.202E-02  Artocarpus hirsutus
  7fdp-assembly1_A  TM=1.002E+00  e=1.057E-75  Photorhabdus akhurstii

Organism: NCBI:txid171438

Radius of gyration: 28.34 Å; Cα contacts (8 Å, |Δi|>4): 1635; chains: 2; bounding box: 74×75×68 Å

Solvent-accessible surface area: 30383 Å² total; per-residue (Å²): 104,114,86,13,12,54,21,16,33,80,37,28,28,13,41,1,15,108,0,0,45,20,4,2,28,4,4,81,137,18,113,42,0,1,52,0,0,59,66,2,18,41,19,1,5,30,159,67,139,54,17,15,0,71,6,0,6,110,52,8,48,62,42,1,55,50,75,12,13,164,71,2,96,43,27,14,80,15,39,0,44,139,4,68,113,101,1,46,47,0,5,78,32,1,71,125,90,58,50,38,110,107,0,42,42,11,0,31,91,6,2,75,91,0,44,21,30,3,99,63,0,32,128,44,68,108,52,12,11,3,20,0,0,2,0,1,0,0,0,0,0,1,0,0,0,0,0,0,0,0,4,50,19,64,122,54,0,36,16,54,122,144,32,17,103,95,2,86,38,13,6,156,88,0,14,112,55,0,30,66,33,0,62,109,28,15,92,115,5,43,90,22,0,74,104,56,22,58,72,111,46,11,0,31,12,3,0,16,1,5,4,16,0,27,2,4,0,24,1,0,15,30,0,0,44,90,2,28,131,50,44,13,4,52,67,173,7,62,1,48,17,1,1,1,1,20,7,12,35,81,48,5,57,102,0,60,113,25,1,78,36,73,18,164,81,14,76,42,8,0,18,0,40,86,74,75,42,101,35,57,72,10,69,20,0,26,0,11,11,22,135,65,89,60,32,18,32,2,0,0,2,10,0,12,5,75,75,47,43,162,39,78,10,34,41,115,25,125,69,68,47,68,22,58,4,118,42,20,69,2,18,1,0,4,0,33,0,68,12,6,0,14,22,1,21,2,23,3,119,80,61,86,65,12,67,2,19,35,67,13,13,35,95,40,14,14,0,47,12,10,99,12,2,20,6,13,0,0,22,2,1,21,53,74,104,103,32,79,20,8,0,0,0,1,0,0,0,2,3,2,19,77,101,106,78,12,11,54,22,16,14,75,42,27,25,14,40,1,16,122,0,0,44,20,3,4,22,8,1,87,138,20,121,47,0,1,53,0,0,57,58,2,14,41,15,1,6,26,152,67,126,45,13,15,0,55,8,0,2,94,43,7,50,82,26,1,54,29,72,11,10,133,71,2,88,41,27,10,69,41,45,0,36,128,7,61,90,136,2,45,69,3,5,79,46,2,66,122,94,76,40,23,122,108,0,50,55,22,0,36,92,5,2,81,85,0,46,20,35,3,101,57,0,34,113,42,66,83,50,12,12,2,18,0,0,1,0,0,0,0,0,0,0,2,0,0,1,0,0,0,0,0,2,50,20,68,128,60,0,35,15,56,127,129,32,20,123,96,4,104,37,12,6,136,79,0,12,102,63,0,29,70,37,0,73,87,2,23,83,84,0,36,67,40,0,68,116,40,24,60,65,117,50,11,0,46,13,1,0,14,1,5,4,17,0,28,2,4,0,27,0,0,18,16,0,0,42,91,0,26,140,57,50,14,3,50,80,159,16,77,1,47,16,1,0,1,0,19,10,12,33,80,44,11,56,114,0,73,118,32,1,71,34,68,19,166,81,15,80,36,10,0,24,0,43,85,76,61,54,113,36,51,68,11,60,27,0,20,0,11,14,18,135,63,89,57,32,20,36,2,0,0,2,5,0,13,2,62,77,52,40,156,43,118,10,34,46,77,31,123,70,67,47,73,20,61,3,119,39,20,51,2,14,2,0,4,0,34,0,69,13,5,0,13,25,1,24,1,34,3,103,80,59,87,63,8,68,3,20,36,68,17,13,38,95,41,14,14,0,51,13,11,110,13,1,18,6,14,0,0,21,2,0,20,56,74,107,100,30,79,21,9,0,0,0,1,0,0,0,2,5,0,10,32,132